Protein AF-0000000073381474 (afdb_homodimer)

Nearest PDB structures (foldseek):
  6x0o-assembly1_A  TM=1.051E-01  e=2.690E-01  Mycolicibacterium smegmatis MC2 155
  6b8d-assembly1_A  TM=2.839E-01  e=3.790E+00  Haemophilus influenzae Rd KW20
  4f10-assembly1_A  TM=1.584E-01  e=2.233E+00  Sphingomonas sp.
  7bvf-assembly1_A  TM=1.308E-01  e=2.343E+00  Mycobacterium tuberculosis H37Rv
  6b8d-assembly1_A  TM=2.838E-01  e=5.161E+00  Haemophilus influenzae Rd KW20

Organism: Aspergillus oryzae (strain ATCC 42149 / RIB 40) (NCBI:txid510516)

Structure (mmCIF, N/CA/C/O backbone):
data_AF-0000000073381474-model_v1
#
loop_
_entity.id
_entity.type
_entity.pdbx_description
1 polymer 'Fido domain-containing protein'
#
loop_
_atom_site.group_PDB
_atom_site.id
_atom_site.type_symbol
_atom_site.label_atom_id
_atom_site.label_alt_id
_atom_site.label_comp_id
_atom_site.label_asym_id
_atom_site.label_entity_id
_atom_site.label_seq_id
_atom_site.pdbx_PDB_ins_code
_atom_site.Cartn_x
_atom_site.Cartn_y
_atom_site.Cartn_z
_atom_site.occupancy
_atom_site.B_iso_or_equiv
_atom_site.auth_seq_id
_atom_site.auth_comp_id
_atom_site.auth_asym_id
_atom_site.auth_atom_id
_atom_site.pdbx_PDB_model_num
ATOM 1 N N . MET A 1 1 ? 4.82 -39.344 -17.234 1 72.38 1 MET A N 1
ATOM 2 C CA . MET A 1 1 ? 3.602 -39.531 -16.453 1 72.38 1 MET A CA 1
ATOM 3 C C . MET A 1 1 ? 2.426 -38.812 -17.078 1 72.38 1 MET A C 1
ATOM 5 O O . MET A 1 1 ? 2.605 -37.75 -17.688 1 72.38 1 MET A O 1
ATOM 9 N N . GLU A 1 2 ? 1.233 -39.344 -17.125 1 88.62 2 GLU A N 1
ATOM 10 C CA . GLU A 1 2 ? 0.044 -38.781 -17.734 1 88.62 2 GLU A CA 1
ATOM 11 C C . GLU A 1 2 ? -0.453 -37.562 -16.969 1 88.62 2 GLU A C 1
ATOM 13 O O . GLU A 1 2 ? -0.529 -37.594 -15.742 1 88.62 2 GLU A O 1
ATOM 18 N N . THR A 1 3 ? -0.559 -36.406 -17.656 1 87.69 3 THR A N 1
ATOM 19 C CA . THR A 1 3 ? -1.019 -35.156 -17.047 1 87.69 3 THR A CA 1
ATOM 20 C C . THR A 1 3 ? -2.535 -35.031 -17.156 1 87.69 3 THR A C 1
ATOM 22 O O . THR A 1 3 ? -3.141 -35.594 -18.094 1 87.69 3 THR A O 1
ATOM 25 N N . LYS A 1 4 ? -3.152 -34.469 -16.234 1 89.44 4 LYS A N 1
ATOM 26 C CA . LYS A 1 4 ? -4.582 -34.188 -16.234 1 89.44 4 LYS A CA 1
ATOM 27 C C . LYS A 1 4 ? -4.84 -32.688 -16.453 1 89.44 4 LYS A C 1
ATOM 29 O O . LYS A 1 4 ? -4.582 -31.875 -15.562 1 89.44 4 LYS A O 1
ATOM 34 N N . HIS A 1 5 ? -5.383 -32.375 -17.531 1 86.62 5 HIS A N 1
ATOM 35 C CA . HIS A 1 5 ? -5.695 -31 -17.844 1 86.62 5 HIS A CA 1
ATOM 36 C C . HIS A 1 5 ? -6.934 -30.531 -17.094 1 86.62 5 HIS A C 1
ATOM 38 O O . HIS A 1 5 ? -7.875 -31.297 -16.891 1 86.62 5 HIS A O 1
ATOM 44 N N . PRO A 1 6 ? -6.875 -29.281 -16.688 1 86.25 6 PRO A N 1
ATOM 45 C CA . PRO A 1 6 ? -8.094 -28.75 -16.078 1 86.25 6 PRO A CA 1
ATOM 46 C C . PRO A 1 6 ? -9.305 -28.828 -17 1 86.25 6 PRO A C 1
ATOM 48 O O . PRO A 1 6 ? -9.172 -28.672 -18.219 1 86.25 6 PRO A O 1
ATOM 51 N N . ARG A 1 7 ? -10.406 -29.047 -16.469 1 83.06 7 ARG A N 1
ATOM 52 C CA . ARG A 1 7 ? -11.633 -29.109 -17.25 1 83.06 7 ARG A CA 1
ATOM 53 C C . ARG A 1 7 ? -11.891 -27.797 -17.984 1 83.06 7 ARG A C 1
ATOM 55 O O . ARG A 1 7 ? -11.648 -26.719 -17.438 1 83.06 7 ARG A O 1
ATOM 62 N N . PRO A 1 8 ? -12.344 -27.969 -19.141 1 83.69 8 PRO A N 1
ATOM 63 C CA . PRO A 1 8 ? -12.68 -26.75 -19.891 1 83.69 8 PRO A CA 1
ATOM 64 C C . PRO A 1 8 ? -13.781 -25.938 -19.219 1 83.69 8 PRO A C 1
ATOM 66 O O . PRO A 1 8 ? -14.68 -26.5 -18.594 1 83.69 8 PRO A O 1
ATOM 69 N N . ARG A 1 9 ? -13.719 -24.609 -19.328 1 90.81 9 ARG A N 1
ATOM 70 C CA . ARG A 1 9 ? -14.727 -23.688 -18.812 1 90.81 9 ARG A CA 1
ATOM 71 C C . ARG A 1 9 ? -15.547 -23.078 -19.938 1 90.81 9 ARG A C 1
ATOM 73 O O . ARG A 1 9 ? -15.062 -22.938 -21.06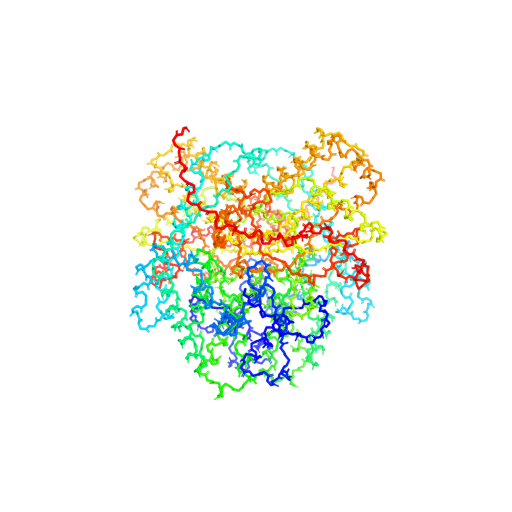2 1 90.81 9 ARG A O 1
ATOM 80 N N . PRO A 1 10 ? -16.797 -22.734 -19.609 1 87.81 10 PRO A N 1
ATOM 81 C CA . PRO A 1 10 ? -17.531 -21.953 -20.594 1 87.81 10 PRO A CA 1
ATOM 82 C C . PRO A 1 10 ? -16.875 -20.594 -20.891 1 87.81 10 PRO A C 1
ATOM 84 O O . PRO A 1 10 ? -16.297 -19.984 -19.984 1 87.81 10 PRO A O 1
ATOM 87 N N . PRO A 1 11 ? -16.984 -20.234 -22.156 1 88.62 11 PRO A N 1
ATOM 88 C CA . PRO A 1 11 ? -16.422 -18.938 -22.484 1 88.62 11 PRO A CA 1
ATOM 89 C C . PRO A 1 11 ? -17.078 -17.797 -21.719 1 88.62 11 PRO A C 1
ATOM 91 O O . PRO A 1 11 ? -18.297 -17.766 -21.562 1 88.62 11 PRO A O 1
ATOM 94 N N . MET A 1 12 ? -16.297 -16.938 -21.188 1 92.44 12 MET A N 1
ATOM 95 C CA . MET A 1 12 ? -16.75 -15.742 -20.484 1 92.44 12 MET A CA 1
ATOM 96 C C . MET A 1 12 ? -16.219 -14.477 -21.156 1 92.44 12 MET A C 1
ATOM 98 O O . MET A 1 12 ? -15.102 -14.469 -21.672 1 92.44 12 MET A O 1
ATOM 102 N N . GLU A 1 13 ? -17.016 -13.492 -21.109 1 93.44 13 GLU A N 1
ATOM 103 C CA . GLU A 1 13 ? -16.562 -12.203 -21.609 1 93.44 13 GLU A CA 1
ATOM 104 C C . GLU A 1 13 ? -15.609 -11.523 -20.625 1 93.44 13 GLU A C 1
ATOM 106 O O . GLU A 1 13 ? -15.805 -11.625 -19.406 1 93.44 13 GLU A O 1
ATOM 111 N N . ASP A 1 14 ? -14.688 -10.852 -21.219 1 95 14 ASP A N 1
ATOM 112 C CA . ASP A 1 14 ? -13.766 -10.094 -20.375 1 95 14 ASP A CA 1
ATOM 113 C C . ASP A 1 14 ? -14.508 -9.016 -19.594 1 95 14 ASP A C 1
ATOM 115 O O . ASP A 1 14 ? -15.531 -8.5 -20.047 1 95 14 ASP A O 1
ATOM 119 N N . ILE A 1 15 ? -14.047 -8.734 -18.422 1 94.38 15 ILE A N 1
ATOM 120 C CA . ILE A 1 15 ? -14.57 -7.621 -17.641 1 94.38 15 ILE A CA 1
ATOM 121 C C . ILE A 1 15 ? -13.664 -6.406 -17.797 1 94.38 15 ILE A C 1
ATOM 123 O O . ILE A 1 15 ? -12.516 -6.418 -17.344 1 94.38 15 ILE A O 1
ATOM 127 N N . VAL A 1 16 ? -14.133 -5.398 -18.422 1 89.25 16 VAL A N 1
ATOM 128 C CA . VAL A 1 16 ? -13.375 -4.168 -18.641 1 89.25 16 VAL A CA 1
ATOM 129 C C . VAL A 1 16 ? -13.562 -3.242 -17.438 1 89.25 16 VAL A C 1
ATOM 131 O O . VAL A 1 16 ? -14.68 -3.061 -16.953 1 89.25 16 VAL A O 1
ATOM 134 N N . SER A 1 17 ? -12.508 -2.711 -16.938 1 82.12 17 SER A N 1
ATOM 135 C CA . SER A 1 17 ? -12.508 -1.829 -15.773 1 82.12 17 SER A CA 1
ATOM 136 C C . SER A 1 17 ? -13.234 -2.473 -14.594 1 82.12 17 SER A C 1
ATOM 138 O O . SER A 1 17 ? -14.156 -1.883 -14.031 1 82.12 17 SER A O 1
ATOM 140 N N . PRO A 1 18 ? -12.727 -3.662 -14.266 1 91.31 18 PRO A N 1
ATOM 141 C CA . PRO A 1 18 ? -13.375 -4.41 -13.188 1 91.31 18 PRO A CA 1
ATOM 142 C C . PRO A 1 18 ? -13.305 -3.691 -11.844 1 91.31 18 PRO A C 1
ATOM 144 O O . PRO A 1 18 ? -12.344 -2.961 -11.586 1 91.31 18 PRO A O 1
ATOM 147 N N . THR A 1 19 ? -14.273 -3.928 -11.016 1 86.25 19 THR A N 1
ATOM 148 C CA . THR A 1 19 ? -14.266 -3.482 -9.625 1 86.25 19 THR A CA 1
ATOM 149 C C . THR A 1 19 ? -13.805 -4.605 -8.703 1 86.25 19 THR A C 1
ATOM 151 O O . THR A 1 19 ? -13.727 -5.766 -9.117 1 86.25 19 THR A O 1
ATOM 154 N N . LEU A 1 20 ? -13.516 -4.258 -7.523 1 90.12 20 LEU A N 1
ATOM 155 C CA . LEU A 1 20 ? -13.156 -5.27 -6.535 1 90.12 20 LEU A CA 1
ATOM 156 C C . LEU A 1 20 ? -14.328 -6.219 -6.281 1 90.12 20 LEU A C 1
ATOM 158 O O . LEU A 1 20 ? -14.117 -7.406 -6.02 1 90.12 20 LEU A O 1
ATOM 162 N N . GLU A 1 21 ? -15.57 -5.754 -6.414 1 89.56 21 GLU A N 1
ATOM 163 C CA . GLU A 1 21 ? -16.75 -6.59 -6.262 1 89.56 21 GLU A CA 1
ATOM 164 C C . GLU A 1 21 ? -16.797 -7.684 -7.32 1 89.56 21 GLU A C 1
ATOM 166 O O . GLU A 1 21 ? -17.25 -8.805 -7.047 1 89.56 21 GLU A O 1
ATOM 171 N N . ASP A 1 22 ? -16.359 -7.305 -8.5 1 93.5 22 ASP A N 1
ATOM 172 C CA . ASP A 1 22 ? -16.297 -8.312 -9.555 1 93.5 22 ASP A CA 1
ATOM 173 C C . ASP A 1 22 ? -15.375 -9.461 -9.156 1 93.5 22 ASP A C 1
ATOM 175 O O . ASP A 1 22 ? -15.703 -10.625 -9.375 1 93.5 22 ASP A O 1
ATOM 179 N N . LEU A 1 23 ? -14.25 -9.133 -8.609 1 96.5 23 LEU A N 1
ATOM 180 C CA . LEU A 1 23 ? -13.297 -10.156 -8.188 1 96.5 23 LEU A CA 1
ATOM 181 C C . LEU A 1 23 ? -13.852 -10.977 -7.031 1 96.5 23 LEU A C 1
ATOM 183 O O . LEU A 1 23 ? -13.625 -12.188 -6.957 1 96.5 23 LEU A O 1
ATOM 187 N N . ILE A 1 24 ? -14.539 -10.297 -6.156 1 95.5 24 ILE A N 1
ATOM 188 C CA . ILE A 1 24 ? -15.156 -10.977 -5.02 1 95.5 24 ILE A CA 1
ATOM 189 C C . ILE A 1 24 ? -16.203 -11.969 -5.516 1 95.5 24 ILE A C 1
ATOM 191 O O . ILE A 1 24 ? -16.281 -13.102 -5.035 1 95.5 24 ILE A O 1
ATOM 195 N N . HIS A 1 25 ? -16.969 -11.547 -6.469 1 95.25 25 HIS A N 1
ATOM 196 C CA . HIS A 1 25 ? -17.969 -12.43 -7.055 1 95.25 25 HIS A CA 1
ATOM 197 C C . HIS A 1 25 ? -17.328 -13.672 -7.664 1 95.25 25 HIS A C 1
ATOM 199 O O . HIS A 1 25 ? -17.828 -14.781 -7.512 1 95.25 25 HIS A O 1
ATOM 205 N N . LEU A 1 26 ? -16.266 -13.492 -8.336 1 96.81 26 LEU A N 1
ATOM 206 C CA . LEU A 1 26 ? -15.547 -14.609 -8.945 1 96.81 26 LEU A CA 1
ATOM 207 C C . LEU A 1 26 ? -14.945 -15.516 -7.875 1 96.81 26 LEU A C 1
ATOM 209 O O . LEU A 1 26 ? -14.977 -16.75 -8.016 1 96.81 26 LEU A O 1
ATOM 213 N N . ALA A 1 27 ? -14.406 -14.945 -6.828 1 97.75 27 ALA A N 1
ATOM 214 C CA . ALA A 1 27 ? -13.883 -15.719 -5.707 1 97.75 27 ALA A CA 1
ATOM 215 C C . ALA A 1 27 ? -14.977 -16.562 -5.062 1 97.75 27 ALA A C 1
ATOM 217 O O . ALA A 1 27 ? -14.766 -17.734 -4.754 1 97.75 27 ALA A O 1
ATOM 218 N N . LEU A 1 28 ? -16.156 -15.969 -4.887 1 96.5 28 LEU A N 1
ATOM 219 C CA . LEU A 1 28 ? -17.297 -16.656 -4.281 1 96.5 28 LEU A CA 1
ATOM 220 C C . LEU A 1 28 ? -17.734 -17.844 -5.148 1 96.5 28 LEU A C 1
ATOM 222 O O . LEU A 1 28 ? -18.094 -18.891 -4.625 1 96.5 28 LEU A O 1
ATOM 226 N N . ARG A 1 29 ? -17.672 -17.625 -6.391 1 95.5 29 ARG A N 1
ATOM 227 C CA . ARG A 1 29 ? -18.031 -18.719 -7.293 1 95.5 29 ARG A CA 1
ATOM 228 C C . ARG A 1 29 ? -17.078 -19.891 -7.129 1 95.5 29 ARG A C 1
ATOM 230 O O . ARG A 1 29 ? -17.516 -21.047 -7.109 1 95.5 29 ARG A O 1
ATOM 237 N N . ARG A 1 30 ? -15.828 -19.641 -7.047 1 96.38 30 ARG A N 1
ATOM 238 C CA . ARG A 1 30 ? -14.852 -20.703 -6.848 1 96.38 30 ARG A CA 1
ATOM 239 C C . ARG A 1 30 ? -15.078 -21.406 -5.516 1 96.38 30 ARG A C 1
ATOM 241 O O . ARG A 1 30 ? -14.953 -22.641 -5.426 1 96.38 30 ARG A O 1
ATOM 248 N N . MET A 1 31 ? -15.398 -20.703 -4.523 1 96.06 31 MET A N 1
ATOM 249 C CA . MET A 1 31 ? -15.648 -21.281 -3.205 1 96.06 31 MET A CA 1
ATOM 250 C C . MET A 1 31 ? -16.922 -22.109 -3.207 1 96.06 31 MET A C 1
ATOM 252 O O . MET A 1 31 ? -16.922 -23.25 -2.742 1 96.06 31 MET A O 1
ATOM 256 N N . ARG A 1 32 ? -17.953 -21.594 -3.781 1 93.88 32 ARG A N 1
ATOM 257 C CA . ARG A 1 32 ? -19.25 -22.281 -3.814 1 93.88 32 ARG A CA 1
ATOM 258 C C . ARG A 1 32 ? -19.156 -23.562 -4.625 1 93.88 32 ARG A C 1
ATOM 260 O O . ARG A 1 32 ? -19.766 -24.578 -4.277 1 93.88 32 ARG A O 1
ATOM 267 N N . TYR A 1 33 ? -18.406 -23.5 -5.641 1 93.38 33 TYR A N 1
ATOM 268 C CA . TYR A 1 33 ? -18.281 -24.672 -6.508 1 93.38 33 TYR A CA 1
ATOM 269 C C . TYR A 1 33 ? -17.703 -25.859 -5.746 1 93.38 33 TYR A C 1
ATOM 271 O O . TYR A 1 33 ? -18 -27.016 -6.07 1 93.38 33 TYR A O 1
ATOM 279 N N . LEU A 1 34 ? -16.906 -25.609 -4.754 1 92.5 34 LEU A N 1
ATOM 280 C CA . LEU A 1 34 ? -16.25 -26.672 -3.994 1 92.5 34 LEU A CA 1
ATOM 281 C C . LEU A 1 34 ? -17.25 -27.438 -3.143 1 92.5 34 LEU A C 1
ATOM 283 O O . LEU A 1 34 ? -17.062 -28.625 -2.863 1 92.5 34 LEU A O 1
ATOM 287 N N . VAL A 1 35 ? -18.359 -26.797 -2.748 1 91 35 VAL A N 1
ATOM 288 C CA . VAL A 1 35 ? -19.219 -27.422 -1.747 1 91 35 VAL A CA 1
ATOM 289 C C . VAL A 1 35 ? -20.641 -27.531 -2.287 1 91 35 VAL A C 1
ATOM 291 O O . VAL A 1 35 ? -21.422 -28.359 -1.821 1 91 35 VAL A O 1
ATOM 294 N N . ALA A 1 36 ? -20.922 -26.688 -3.225 1 90.06 36 ALA A N 1
ATOM 295 C CA . ALA A 1 36 ? -22.266 -26.672 -3.811 1 90.06 36 ALA A CA 1
ATOM 296 C C . ALA A 1 36 ? -22.203 -26.375 -5.305 1 90.06 36 ALA A C 1
ATOM 298 O O . ALA A 1 36 ? -22.75 -25.359 -5.766 1 90.06 36 ALA A O 1
ATOM 299 N N . PRO A 1 37 ? -21.672 -27.266 -6.066 1 88.25 37 PRO A N 1
ATOM 300 C CA . PRO A 1 37 ? -21.516 -27.016 -7.5 1 88.25 37 PRO A CA 1
ATOM 301 C C . PRO A 1 37 ? -22.844 -26.828 -8.219 1 88.25 37 PRO A C 1
ATOM 303 O O . PRO A 1 37 ? -22.906 -26.188 -9.266 1 88.25 37 PRO A O 1
ATOM 306 N N . ASP A 1 38 ? -23.859 -27.25 -7.652 1 87 38 ASP A N 1
ATOM 307 C CA . ASP A 1 38 ? -25.188 -27.156 -8.258 1 87 38 ASP A CA 1
ATOM 308 C C . ASP A 1 38 ? -25.688 -25.719 -8.281 1 87 38 ASP A C 1
ATOM 310 O O . ASP A 1 38 ? -26.5 -25.344 -9.148 1 87 38 ASP A O 1
ATOM 314 N N . LEU A 1 39 ? -25.25 -24.938 -7.332 1 84.38 39 LEU A N 1
ATOM 315 C CA . LEU A 1 39 ? -25.688 -23.562 -7.246 1 84.38 39 LEU A CA 1
ATOM 316 C C . LEU A 1 39 ? -25.297 -22.781 -8.5 1 84.38 39 LEU A C 1
ATOM 318 O O . LEU A 1 39 ? -25.953 -21.797 -8.852 1 84.38 39 LEU A O 1
ATOM 322 N N . ASP A 1 40 ? -24.297 -23.125 -9.156 1 82.12 40 ASP A N 1
ATOM 323 C CA . ASP A 1 40 ? -23.844 -22.453 -10.375 1 82.12 40 ASP A CA 1
ATOM 324 C C . ASP A 1 40 ? -23.969 -23.375 -11.586 1 82.12 40 ASP A C 1
ATOM 326 O O . ASP A 1 40 ? -23.094 -23.406 -12.453 1 82.12 40 ASP A O 1
ATOM 330 N N . ASN A 1 41 ? -24.953 -24.266 -11.594 1 82.25 41 ASN A N 1
ATOM 331 C CA . ASN A 1 41 ? -25.281 -25.188 -12.664 1 82.25 41 ASN A CA 1
ATOM 332 C C . ASN A 1 41 ? -24.125 -26.125 -12.984 1 82.25 41 ASN A C 1
ATOM 334 O O . ASN A 1 41 ? -23.891 -26.469 -14.148 1 82.25 41 ASN A O 1
ATOM 338 N N . ASN A 1 42 ? -23.281 -26.328 -12.117 1 83.12 42 ASN A N 1
ATOM 339 C CA . ASN A 1 42 ? -22.172 -27.266 -12.188 1 83.12 42 ASN A CA 1
ATOM 340 C C . ASN A 1 42 ? -21.125 -26.812 -13.195 1 83.12 42 ASN A C 1
ATOM 342 O O . ASN A 1 42 ? -20.391 -27.641 -13.75 1 83.12 42 ASN A O 1
ATOM 346 N N . HIS A 1 43 ? -21.141 -25.594 -13.461 1 89.25 43 HIS A N 1
ATOM 347 C CA . HIS A 1 43 ? -20.094 -25.047 -14.297 1 89.25 43 HIS A CA 1
ATOM 348 C C . HIS A 1 43 ? -18.891 -24.609 -13.461 1 89.25 43 HIS A C 1
ATOM 350 O O . HIS A 1 43 ? -19 -23.734 -12.602 1 89.25 43 HIS A O 1
ATOM 356 N N . PRO A 1 44 ? -17.781 -25.281 -13.758 1 92.56 44 PRO A N 1
ATOM 357 C CA . PRO A 1 44 ? -16.609 -24.891 -12.969 1 92.56 44 PRO A CA 1
ATOM 358 C C . PRO A 1 44 ? -16.141 -23.453 -13.266 1 92.56 44 PRO A C 1
ATOM 360 O O . PRO A 1 44 ? -16.156 -23.031 -14.422 1 92.56 44 PRO A O 1
ATOM 363 N N . PRO A 1 45 ? -15.82 -22.75 -12.242 1 94.81 45 PRO A N 1
ATOM 364 C CA . PRO A 1 45 ? -15.375 -21.375 -12.43 1 94.81 45 PRO A CA 1
ATOM 365 C C . PRO A 1 45 ? -13.945 -21.281 -12.969 1 94.81 45 PRO A C 1
ATOM 367 O O . PRO A 1 45 ? -13.172 -22.234 -12.828 1 94.81 45 PRO A O 1
ATOM 370 N N . PRO A 1 46 ? -13.625 -20.172 -13.656 1 95.62 46 PRO A N 1
ATOM 371 C CA . PRO A 1 46 ? -12.227 -19.953 -14.016 1 95.62 46 PRO A CA 1
ATOM 372 C C . PRO A 1 46 ? -11.32 -19.766 -12.805 1 95.62 46 PRO A C 1
ATOM 374 O O . PRO A 1 46 ? -11.789 -19.391 -11.727 1 95.62 46 PRO A O 1
ATOM 377 N N . LEU A 1 47 ? -10.039 -20.078 -13.039 1 96 47 LEU A N 1
ATOM 378 C CA . LEU A 1 47 ? -9.078 -20.078 -11.938 1 96 47 LEU A CA 1
ATOM 379 C C . LEU A 1 47 ? -7.992 -19.031 -12.164 1 96 47 LEU A C 1
ATOM 381 O O . LEU A 1 47 ? -7.641 -18.734 -13.305 1 96 47 LEU A O 1
ATOM 385 N N . LEU A 1 48 ? -7.527 -18.516 -11.023 1 96.06 48 LEU A N 1
ATOM 386 C CA . LEU A 1 48 ? -6.375 -17.625 -11.102 1 96.06 48 LEU A CA 1
ATOM 387 C C . LEU A 1 48 ? -5.125 -18.391 -11.516 1 96.06 48 LEU A C 1
ATOM 389 O O . LEU A 1 48 ? -4.902 -19.516 -11.062 1 96.06 48 LEU A O 1
ATOM 393 N N . PHE A 1 49 ? -4.34 -17.828 -12.383 1 93.88 49 PHE A N 1
ATOM 394 C CA . PHE A 1 49 ? -3.037 -18.406 -12.695 1 93.88 49 PHE A CA 1
ATOM 395 C C . PHE A 1 49 ? -2.055 -18.172 -11.555 1 93.88 49 PHE A C 1
ATOM 397 O O . PHE A 1 49 ? -1.99 -17.062 -11 1 93.88 49 PHE A O 1
ATOM 404 N N . PRO A 1 50 ? -1.236 -19.188 -11.125 1 94.38 50 PRO A N 1
ATOM 405 C CA . PRO A 1 50 ? -1.074 -20.531 -11.672 1 94.38 50 PRO A CA 1
ATOM 406 C C . PRO A 1 50 ? -1.746 -21.609 -10.812 1 94.38 50 PRO A C 1
ATOM 408 O O . PRO A 1 50 ? -1.174 -22.672 -10.594 1 94.38 50 PRO A O 1
ATOM 411 N N . LEU A 1 51 ? -2.934 -21.359 -10.375 1 93.31 51 LEU A N 1
ATOM 412 C CA . LEU A 1 51 ? -3.541 -22.156 -9.312 1 93.31 51 LEU A CA 1
ATOM 413 C C . LEU A 1 51 ? -4.016 -23.5 -9.859 1 93.31 51 LEU A C 1
ATOM 415 O O . LEU A 1 51 ? -4.488 -24.359 -9.102 1 93.31 51 LEU A O 1
ATOM 419 N N . ALA A 1 52 ? -3.896 -23.812 -11.094 1 90.69 52 ALA A N 1
ATOM 420 C CA . ALA A 1 52 ? -4.23 -25.125 -11.641 1 90.69 52 ALA A CA 1
ATOM 421 C C . ALA A 1 52 ? -3.006 -25.781 -12.281 1 90.69 52 ALA A C 1
ATOM 423 O O . ALA A 1 52 ? -3.109 -26.859 -12.875 1 90.69 52 ALA A O 1
ATOM 424 N N . GLU A 1 53 ? -1.897 -25.125 -12.125 1 89.62 53 GLU A N 1
ATOM 425 C CA . GLU A 1 53 ? -0.689 -25.578 -12.805 1 89.62 53 GLU A CA 1
ATOM 426 C C . GLU A 1 53 ? 0.377 -26.016 -11.797 1 89.62 53 GLU A C 1
ATOM 428 O O . GLU A 1 53 ? 0.468 -25.453 -10.703 1 89.62 53 GLU A O 1
ATOM 433 N N . SER A 1 54 ? 1.147 -26.906 -12.211 1 87.12 54 SER A N 1
ATOM 434 C CA . SER A 1 54 ? 2.346 -27.297 -11.477 1 87.12 54 SER A CA 1
ATOM 435 C C . SER A 1 54 ? 3.576 -26.562 -11.992 1 87.12 54 SER A C 1
ATOM 437 O O . SER A 1 54 ? 3.508 -25.359 -12.305 1 87.12 54 SER A O 1
ATOM 439 N N . MET A 1 55 ? 4.699 -27.234 -12.062 1 84.06 55 MET A N 1
ATOM 440 C CA . MET A 1 55 ? 5.961 -26.625 -12.492 1 84.06 55 MET A CA 1
ATOM 441 C C . MET A 1 55 ? 5.879 -26.188 -13.945 1 84.06 55 MET A C 1
ATOM 443 O O . MET A 1 55 ? 5.355 -26.922 -14.797 1 84.06 55 MET A O 1
ATOM 447 N N . ARG A 1 56 ? 6.344 -25 -14.227 1 78.94 56 ARG A N 1
ATOM 448 C CA . ARG A 1 56 ? 6.48 -24.422 -15.562 1 78.94 56 ARG A CA 1
ATOM 449 C C . ARG A 1 56 ? 5.125 -24.297 -16.25 1 78.94 56 ARG A C 1
ATOM 451 O O . ARG A 1 56 ? 5.02 -24.453 -17.469 1 78.94 56 ARG A O 1
ATOM 458 N N . GLY A 1 57 ? 4.105 -24.234 -15.391 1 79.25 57 GLY A N 1
ATOM 459 C CA . GLY A 1 57 ? 2.781 -24.078 -15.961 1 79.25 57 GLY A CA 1
ATOM 460 C C . GLY A 1 57 ? 2.18 -25.375 -16.469 1 79.25 57 GLY A C 1
ATOM 461 O O . GLY A 1 57 ? 1.15 -25.359 -17.141 1 79.25 57 GLY A O 1
ATOM 462 N N . ASN A 1 58 ? 2.816 -26.422 -16.141 1 87 58 ASN A N 1
ATOM 463 C CA . ASN A 1 58 ? 2.293 -27.719 -16.562 1 87 58 ASN A CA 1
ATOM 464 C C . ASN A 1 58 ? 1.143 -28.172 -15.672 1 87 58 ASN A C 1
ATOM 466 O O . ASN A 1 58 ? 1.112 -27.859 -14.484 1 87 58 ASN A O 1
ATOM 470 N N . PRO A 1 59 ? 0.272 -28.953 -16.344 1 90.38 59 PRO A N 1
ATOM 471 C CA . PRO A 1 59 ? -0.776 -29.516 -15.5 1 90.38 59 PRO A CA 1
ATOM 472 C C . PRO A 1 59 ? -0.238 -30.562 -14.516 1 90.38 59 PRO A C 1
ATOM 474 O O . PRO A 1 59 ? 0.818 -31.156 -14.75 1 90.38 59 PRO A O 1
ATOM 477 N N . PHE A 1 60 ? -0.99 -30.797 -13.523 1 94.06 60 PHE A N 1
ATOM 478 C CA . PHE A 1 60 ? -0.664 -31.859 -12.586 1 94.06 60 PHE A CA 1
ATOM 479 C C . PHE A 1 60 ? -0.884 -33.219 -13.219 1 94.06 60 PHE A C 1
ATOM 481 O O . PHE A 1 60 ? -1.67 -33.344 -14.164 1 94.06 60 PHE A O 1
ATOM 488 N N . THR A 1 61 ? -0.185 -34.219 -12.703 1 94.19 61 THR A N 1
ATOM 489 C CA . THR A 1 61 ? -0.337 -35.594 -13.219 1 94.19 61 THR A CA 1
ATOM 490 C C . THR A 1 61 ? -1.596 -36.25 -12.664 1 94.19 61 THR A C 1
ATOM 492 O O . THR A 1 61 ? -2.146 -35.781 -11.656 1 94.19 61 THR A O 1
ATOM 495 N N . VAL A 1 62 ? -2.01 -37.281 -13.336 1 95.38 62 VAL A N 1
ATOM 496 C CA . VAL A 1 62 ? -3.141 -38.062 -12.852 1 95.38 62 VAL A CA 1
ATOM 497 C C . VAL A 1 62 ? -2.816 -38.625 -11.477 1 95.38 62 VAL A C 1
ATOM 499 O O . VAL A 1 62 ? -3.674 -38.656 -10.586 1 95.38 62 VAL A O 1
ATOM 502 N N . ASP A 1 63 ? -1.635 -39.031 -11.312 1 94.44 63 ASP A N 1
ATOM 503 C CA . ASP A 1 63 ? -1.192 -39.562 -10.031 1 94.44 63 ASP A CA 1
ATOM 504 C C . ASP A 1 63 ? -1.294 -38.5 -8.93 1 94.44 63 ASP A C 1
ATOM 506 O O . ASP A 1 63 ? -1.663 -38.812 -7.797 1 94.44 63 ASP A O 1
ATOM 510 N N . ASP A 1 64 ? -0.892 -37.312 -9.242 1 95.25 64 ASP A N 1
ATOM 511 C CA . ASP A 1 64 ? -1.011 -36.219 -8.281 1 95.25 64 ASP A CA 1
ATOM 512 C C . ASP A 1 64 ? -2.461 -36.031 -7.848 1 95.25 64 ASP A C 1
ATOM 514 O O . ASP A 1 64 ? -2.744 -35.875 -6.656 1 95.25 64 ASP A O 1
ATOM 518 N N . TRP A 1 65 ? -3.352 -36.031 -8.789 1 95.44 65 TRP A N 1
ATOM 519 C CA . TRP A 1 65 ? -4.773 -35.844 -8.516 1 95.44 65 TRP A CA 1
ATOM 520 C C . TRP A 1 65 ? -5.312 -36.969 -7.637 1 95.44 65 TRP A C 1
ATOM 522 O O . TRP A 1 65 ? -6.105 -36.719 -6.723 1 95.44 65 TRP A O 1
ATOM 532 N N . ASP A 1 66 ? -4.93 -38.125 -7.961 1 95.56 66 ASP A N 1
ATOM 533 C CA . ASP A 1 66 ? -5.391 -39.281 -7.211 1 95.56 66 ASP A CA 1
ATOM 534 C C . ASP A 1 66 ? -4.883 -39.25 -5.77 1 95.56 66 ASP A C 1
ATOM 536 O O . ASP A 1 66 ? -5.586 -39.656 -4.844 1 95.56 66 ASP A O 1
ATOM 540 N N . THR A 1 67 ? -3.695 -38.781 -5.633 1 95.94 67 THR A N 1
ATOM 541 C CA . THR A 1 67 ? -3.037 -38.812 -4.332 1 95.94 67 THR A CA 1
ATOM 542 C C . THR A 1 67 ? -3.514 -37.656 -3.457 1 95.94 67 THR A C 1
ATOM 544 O O . THR A 1 67 ? -3.723 -37.812 -2.254 1 95.94 67 THR A O 1
ATOM 547 N N . TYR A 1 68 ? -3.67 -36.469 -4.035 1 95.31 68 TYR A N 1
ATOM 548 C CA . TYR A 1 68 ? -3.859 -35.281 -3.223 1 95.31 68 TYR A CA 1
ATOM 549 C C . TYR A 1 68 ? -5.258 -34.688 -3.42 1 95.31 68 TYR A C 1
ATOM 551 O O . TYR A 1 68 ? -5.625 -33.719 -2.771 1 95.31 68 TYR A O 1
ATOM 559 N N . GLY A 1 69 ? -6.035 -35.312 -4.301 1 93.75 69 GLY A N 1
ATOM 560 C CA . GLY A 1 69 ? -7.402 -34.875 -4.52 1 93.75 69 GLY A CA 1
ATOM 561 C C . GLY A 1 69 ? -7.496 -33.719 -5.508 1 93.75 69 GLY A C 1
ATOM 562 O O . GLY A 1 69 ? -6.766 -33.688 -6.5 1 93.75 69 GLY A O 1
ATOM 563 N N . ASN A 1 70 ? -8.477 -32.844 -5.285 1 94.44 70 ASN A N 1
ATOM 564 C CA . ASN A 1 70 ? -8.734 -31.719 -6.195 1 94.44 70 ASN A CA 1
ATOM 565 C C . ASN A 1 70 ? -7.594 -30.703 -6.164 1 94.44 70 ASN A C 1
ATOM 567 O O . ASN A 1 70 ? -7.566 -29.812 -5.301 1 94.44 70 ASN A O 1
ATOM 571 N N . LEU A 1 71 ? -6.809 -30.703 -7.176 1 95.88 71 LEU A N 1
ATOM 572 C CA . LEU A 1 71 ? -5.613 -29.859 -7.219 1 95.88 71 LEU A CA 1
ATOM 573 C C . LEU A 1 71 ? -5.938 -28.484 -7.785 1 95.88 71 LEU A C 1
ATOM 575 O O . LEU A 1 71 ? -5.055 -27.641 -7.91 1 95.88 71 LEU A O 1
ATOM 579 N N . GLU A 1 72 ? -7.191 -28.203 -8.023 1 94.81 72 GLU A N 1
ATOM 580 C CA . GLU A 1 72 ? -7.652 -26.859 -8.344 1 94.81 72 GLU A CA 1
ATOM 581 C C . GLU A 1 72 ? -8.07 -26.094 -7.09 1 94.81 72 GLU A C 1
ATOM 583 O O . GLU A 1 72 ? -8.32 -24.891 -7.137 1 94.81 72 GLU A O 1
ATOM 588 N N . SER A 1 73 ? -8.109 -26.812 -6.031 1 96.12 73 SER A N 1
ATOM 589 C CA . SER A 1 73 ? -8.461 -26.219 -4.746 1 96.12 73 SER A CA 1
ATOM 590 C C . SER A 1 73 ? -7.219 -25.938 -3.904 1 96.12 73 SER A C 1
ATOM 592 O O . SER A 1 73 ? -6.199 -26.625 -4.062 1 96.12 73 SER A O 1
ATOM 594 N N . GLU A 1 74 ? -7.355 -25.016 -3.039 1 98.12 74 GLU A N 1
ATOM 595 C CA . GLU A 1 74 ? -6.242 -24.688 -2.16 1 98.12 74 GLU A CA 1
ATOM 596 C C . GLU A 1 74 ? -5.91 -25.828 -1.22 1 98.12 74 GLU A C 1
ATOM 598 O O . GLU A 1 74 ? -4.746 -26.062 -0.885 1 98.12 74 GLU A O 1
ATOM 603 N N . TYR A 1 75 ? -6.914 -26.562 -0.793 1 97.62 75 TYR A N 1
ATOM 604 C CA . TYR A 1 75 ? -6.688 -27.719 0.065 1 97.62 75 TYR A CA 1
ATOM 605 C C . TYR A 1 75 ? -5.75 -28.719 -0.602 1 97.62 75 TYR A C 1
ATOM 607 O O . TYR A 1 75 ? -4.758 -29.141 -0.005 1 97.62 75 TYR A O 1
ATOM 615 N N . GLY A 1 76 ? -6.09 -29.078 -1.762 1 96.5 76 GLY A N 1
ATOM 616 C CA . GLY A 1 76 ? -5.273 -30.031 -2.498 1 96.5 76 GLY A CA 1
ATOM 617 C C . GLY A 1 76 ? -3.895 -29.5 -2.834 1 96.5 76 GLY A C 1
ATOM 618 O O . GLY A 1 76 ? -2.895 -30.203 -2.648 1 96.5 76 GLY A O 1
ATOM 619 N N . ARG A 1 77 ? -3.799 -28.312 -3.246 1 96.5 77 ARG A N 1
ATOM 620 C CA . ARG A 1 77 ? -2.547 -27.719 -3.705 1 96.5 77 ARG A CA 1
ATOM 621 C C . ARG A 1 77 ? -1.558 -27.562 -2.555 1 96.5 77 ARG A C 1
ATOM 623 O O . ARG A 1 77 ? -0.368 -27.844 -2.711 1 96.5 77 ARG A O 1
ATOM 630 N N . LEU A 1 78 ? -2.074 -27.047 -1.459 1 97.5 78 LEU A N 1
ATOM 631 C CA . LEU A 1 78 ? -1.172 -26.844 -0.33 1 97.5 78 LEU A CA 1
ATOM 632 C C . LEU A 1 78 ? -0.712 -28.188 0.24 1 97.5 78 LEU A C 1
ATOM 634 O O . LEU A 1 78 ? 0.44 -28.328 0.655 1 97.5 78 LEU A O 1
ATOM 638 N N . THR A 1 79 ? -1.608 -29.188 0.213 1 97.56 79 THR A N 1
ATOM 639 C CA . THR A 1 79 ? -1.219 -30.531 0.632 1 97.56 79 THR A CA 1
ATOM 640 C C . THR A 1 79 ? -0.143 -31.094 -0.292 1 97.56 79 THR A C 1
ATOM 642 O O . THR A 1 79 ? 0.813 -31.719 0.17 1 97.56 79 THR A O 1
ATOM 645 N N . TYR A 1 80 ? -0.348 -30.859 -1.515 1 96.5 80 TYR A N 1
ATOM 646 C CA . TYR A 1 80 ? 0.642 -31.281 -2.506 1 96.5 80 TYR A CA 1
ATOM 647 C C . TYR A 1 80 ? 1.984 -30.594 -2.246 1 96.5 80 TYR A C 1
ATOM 649 O O . TYR A 1 80 ? 3.02 -31.266 -2.182 1 96.5 80 TYR A O 1
ATOM 657 N N . LEU A 1 81 ? 2.006 -29.312 -2.092 1 95.44 81 LEU A N 1
ATOM 658 C CA . LEU A 1 81 ? 3.225 -28.531 -1.869 1 95.44 81 LEU A CA 1
ATOM 659 C C . LEU A 1 81 ? 3.986 -29.062 -0.658 1 95.44 81 LEU A C 1
ATOM 661 O O . LEU A 1 81 ? 5.195 -29.297 -0.734 1 95.44 81 LEU A O 1
ATOM 665 N N . ILE A 1 82 ? 3.279 -29.266 0.417 1 96.62 82 ILE A N 1
ATOM 666 C CA . ILE A 1 82 ? 3.887 -29.688 1.67 1 96.62 82 ILE A CA 1
ATOM 667 C C . ILE A 1 82 ? 4.48 -31.094 1.5 1 96.62 82 ILE A C 1
ATOM 669 O O . ILE A 1 82 ? 5.57 -31.375 2 1 96.62 82 ILE A O 1
ATOM 673 N N . SER A 1 83 ? 3.816 -31.922 0.771 1 95.44 83 SER A N 1
ATOM 674 C CA . SER A 1 83 ? 4.184 -33.344 0.659 1 95.44 83 SER A CA 1
ATOM 675 C C . SER A 1 83 ? 5.324 -33.531 -0.335 1 95.44 83 SER A C 1
ATOM 677 O O . SER A 1 83 ? 6.211 -34.344 -0.113 1 95.44 83 SER A O 1
ATOM 679 N N . VAL A 1 84 ? 5.312 -32.781 -1.366 1 93.19 84 VAL A N 1
ATOM 680 C CA . VAL A 1 84 ? 6.211 -33.031 -2.488 1 93.19 84 VAL A CA 1
ATOM 681 C C . VAL A 1 84 ? 7.473 -32.188 -2.34 1 93.19 84 VAL A C 1
ATOM 683 O O . VAL A 1 84 ? 8.555 -32.594 -2.779 1 93.19 84 VAL A O 1
ATOM 686 N N . TYR A 1 85 ? 7.336 -31.062 -1.673 1 92.62 85 TYR A N 1
ATOM 687 C CA . TYR A 1 85 ? 8.477 -30.172 -1.551 1 92.62 85 TYR A CA 1
ATOM 688 C C . TYR A 1 85 ? 8.734 -29.812 -0.092 1 92.62 85 TYR A C 1
ATOM 690 O O . TYR A 1 85 ? 8.672 -28.641 0.287 1 92.62 85 TYR A O 1
ATOM 698 N N . PRO A 1 86 ? 9.18 -30.75 0.644 1 93.06 86 PRO A N 1
ATOM 699 C CA . PRO A 1 86 ? 9.438 -30.5 2.061 1 93.06 86 PRO A CA 1
ATOM 700 C C . PRO A 1 86 ? 10.578 -29.5 2.277 1 93.06 86 PRO A C 1
ATOM 702 O O . PRO A 1 86 ? 10.672 -28.875 3.34 1 93.06 86 PRO A O 1
ATOM 705 N N . GLU A 1 87 ? 11.445 -29.297 1.291 1 92.19 87 GLU A N 1
ATOM 706 C CA . GLU A 1 87 ? 12.547 -28.344 1.397 1 92.19 87 GLU A CA 1
ATOM 707 C C . GLU A 1 87 ? 12.023 -26.906 1.513 1 92.19 87 GLU A C 1
ATOM 709 O O . GLU A 1 87 ? 12.75 -26.016 1.938 1 92.19 87 GLU A O 1
ATOM 714 N N . ARG A 1 88 ? 10.758 -26.656 1.179 1 92.44 88 ARG A N 1
ATOM 715 C CA . ARG A 1 88 ? 10.133 -25.344 1.307 1 92.44 88 ARG A CA 1
ATOM 716 C C . ARG A 1 88 ? 9.5 -25.156 2.684 1 92.44 88 ARG A C 1
ATOM 718 O O . ARG A 1 88 ? 8.953 -24.109 2.988 1 92.44 88 ARG A O 1
ATOM 725 N N . GLY A 1 89 ? 9.672 -26.203 3.457 1 94.5 89 GLY A N 1
ATOM 726 C CA . GLY A 1 89 ? 9.086 -26.156 4.785 1 94.5 89 GLY A CA 1
ATOM 727 C C . GLY A 1 89 ? 9.828 -25.219 5.727 1 94.5 89 GLY A C 1
ATOM 728 O O . GLY A 1 89 ? 10.758 -24.531 5.316 1 94.5 89 GLY A O 1
ATOM 729 N N . ALA A 1 90 ? 9.438 -25.234 6.965 1 96.19 90 ALA A N 1
ATOM 730 C CA . ALA A 1 90 ? 9.984 -24.328 7.973 1 96.19 90 ALA A CA 1
ATOM 731 C C . ALA A 1 90 ? 11.477 -24.562 8.172 1 96.19 90 ALA A C 1
ATOM 733 O O . ALA A 1 90 ? 11.953 -25.703 8.094 1 96.19 90 ALA A O 1
ATOM 734 N N . PRO A 1 91 ? 12.156 -23.516 8.469 1 96.19 91 PRO A N 1
ATOM 735 C CA . PRO A 1 91 ? 13.586 -23.656 8.773 1 96.19 91 PRO A CA 1
ATOM 736 C C . PRO A 1 91 ? 13.844 -24.531 10 1 96.19 91 PRO A C 1
ATOM 738 O O . PRO A 1 91 ? 13.023 -24.562 10.914 1 96.19 91 PRO A O 1
ATOM 741 N N . PHE A 1 92 ? 15.023 -25.016 10.031 1 95.75 92 PHE A N 1
ATOM 742 C CA . PHE A 1 92 ? 15.453 -25.906 11.109 1 95.75 92 PHE A CA 1
ATOM 743 C C . PHE A 1 92 ? 15.344 -25.203 12.461 1 95.75 92 PHE A C 1
ATOM 745 O O . PHE A 1 92 ? 14.977 -25.828 13.461 1 95.75 92 PHE A O 1
ATOM 752 N N . ALA A 1 93 ? 15.609 -23.953 12.484 1 94.75 93 ALA A N 1
ATOM 753 C CA . ALA A 1 93 ? 15.609 -23.172 13.719 1 94.75 93 ALA A CA 1
ATOM 754 C C . ALA A 1 93 ? 14.211 -23.125 14.328 1 94.75 93 ALA A C 1
ATOM 756 O O . ALA A 1 93 ? 14.062 -22.875 15.531 1 94.75 93 ALA A O 1
ATOM 757 N N . CYS A 1 94 ? 13.195 -23.406 13.531 1 96.25 94 CYS A N 1
ATOM 758 C CA . CYS A 1 94 ? 11.82 -23.312 13.992 1 96.25 94 CYS A CA 1
ATOM 759 C C . CYS A 1 94 ? 11.328 -24.641 14.547 1 96.25 94 CYS A C 1
ATOM 761 O O . CYS A 1 94 ? 10.219 -24.719 15.086 1 96.25 94 CYS A O 1
ATOM 763 N N . GLU A 1 95 ? 12.07 -25.641 14.461 1 96.19 95 GLU A N 1
ATOM 764 C CA . GLU A 1 95 ? 11.602 -27 14.734 1 96.19 95 GLU A CA 1
ATOM 765 C C . GLU A 1 95 ? 11.102 -27.141 16.172 1 96.19 95 GLU A C 1
ATOM 767 O O . GLU A 1 95 ? 9.977 -27.594 16.406 1 96.19 95 GLU A O 1
ATOM 772 N N . GLU A 1 96 ? 11.922 -26.703 17.109 1 95.44 96 GLU A N 1
ATOM 773 C CA . GLU A 1 96 ? 11.57 -26.859 18.516 1 95.44 96 GLU A CA 1
ATOM 774 C C . GLU A 1 96 ? 10.312 -26.062 18.859 1 95.44 96 GLU A C 1
ATOM 776 O O . GLU A 1 96 ? 9.445 -26.547 19.578 1 95.44 96 GLU A O 1
ATOM 781 N N . VAL A 1 97 ? 10.305 -24.922 18.328 1 96.69 97 VAL A N 1
ATOM 782 C CA . VAL A 1 97 ? 9.172 -24.031 18.594 1 96.69 97 VAL A CA 1
ATOM 783 C C . VAL A 1 97 ? 7.898 -24.641 18.016 1 96.69 97 VAL A C 1
ATOM 785 O O . VAL A 1 97 ? 6.848 -24.625 18.672 1 96.69 97 VAL A O 1
ATOM 788 N N . LEU A 1 98 ? 7.965 -25.203 16.891 1 97.5 98 LEU A N 1
ATOM 789 C CA . LEU A 1 98 ? 6.793 -25.766 16.219 1 97.5 98 LEU A CA 1
ATOM 790 C C . LEU A 1 98 ? 6.348 -27.062 16.891 1 97.5 98 LEU A C 1
ATOM 792 O O . LEU A 1 98 ? 5.148 -27.312 17.016 1 97.5 98 LEU A O 1
ATOM 796 N N . LEU A 1 99 ? 7.301 -27.828 17.297 1 97.06 99 LEU A N 1
ATOM 797 C CA . LEU A 1 99 ? 6.961 -29.047 18.031 1 97.06 99 LEU A CA 1
ATOM 798 C C . LEU A 1 99 ? 6.266 -28.719 19.344 1 97.06 99 LEU A C 1
ATOM 800 O O . LEU A 1 99 ? 5.324 -29.422 19.734 1 97.06 99 LEU A O 1
ATOM 804 N N . ASP A 1 100 ? 6.711 -27.703 19.969 1 97.75 100 ASP A N 1
ATOM 805 C CA . ASP A 1 100 ? 6.059 -27.25 21.203 1 97.75 100 ASP A CA 1
ATOM 806 C C . ASP A 1 100 ? 4.625 -26.797 20.922 1 97.75 100 ASP A C 1
ATOM 808 O O . ASP A 1 100 ? 3.709 -27.125 21.672 1 97.75 100 ASP A O 1
ATOM 812 N N . LEU A 1 101 ? 4.465 -26.062 19.891 1 98.12 101 LEU A N 1
ATOM 813 C CA . LEU A 1 101 ? 3.143 -25.594 19.484 1 98.12 101 LEU A CA 1
ATOM 814 C C . LEU A 1 101 ? 2.211 -26.766 19.203 1 98.12 101 LEU A C 1
ATOM 816 O O . LEU A 1 101 ? 1.047 -26.75 19.609 1 98.12 101 LEU A O 1
ATOM 820 N N . LEU A 1 102 ? 2.711 -27.766 18.531 1 97.81 102 LEU A N 1
ATOM 821 C CA . LEU A 1 102 ? 1.909 -28.922 18.125 1 97.81 102 LEU A CA 1
ATOM 822 C C . LEU A 1 102 ? 1.457 -29.719 19.344 1 97.81 102 LEU A C 1
ATOM 824 O O . LEU A 1 102 ? 0.54 -30.531 19.25 1 97.81 102 LEU A O 1
ATOM 828 N N . GLN A 1 103 ? 2.053 -29.484 20.5 1 97.44 103 GLN A N 1
ATOM 829 C CA . GLN A 1 103 ? 1.655 -30.172 21.719 1 97.44 103 GLN A CA 1
ATOM 830 C C . GLN A 1 103 ? 0.518 -29.438 22.422 1 97.44 103 GLN A C 1
ATOM 832 O O . GLN A 1 103 ? -0.129 -29.984 23.312 1 97.44 103 GLN A O 1
ATOM 837 N N . ARG A 1 104 ? 0.279 -28.281 21.984 1 97.56 104 ARG A N 1
ATOM 838 C CA . ARG A 1 104 ? -0.774 -27.484 22.625 1 97.56 104 ARG A CA 1
ATOM 839 C C . ARG A 1 104 ? -2.154 -28 22.219 1 97.56 104 ARG A C 1
ATOM 841 O O . ARG A 1 104 ? -2.324 -28.531 21.125 1 97.56 104 ARG A O 1
ATOM 848 N N . PRO A 1 105 ? -3.129 -27.75 23.078 1 96.25 105 PRO A N 1
ATOM 849 C CA . PRO A 1 105 ? -4.473 -28.234 22.766 1 96.25 105 PRO A CA 1
ATOM 850 C C . PRO A 1 105 ? -5.09 -27.547 21.562 1 96.25 105 PRO A C 1
ATOM 852 O O . PRO A 1 105 ? -5.781 -28.188 20.766 1 96.25 105 PRO A O 1
ATOM 855 N N . SER A 1 106 ? -4.859 -26.25 21.375 1 97.25 106 SER A N 1
ATOM 856 C CA . SER A 1 106 ? -5.387 -25.5 20.25 1 97.25 106 SER A CA 1
ATOM 857 C C . SER A 1 106 ? -4.293 -24.672 19.578 1 97.25 106 SER A C 1
ATOM 859 O O . SER A 1 106 ? -3.689 -23.797 20.203 1 97.25 106 SER A O 1
ATOM 861 N N . LEU A 1 107 ? -4.121 -24.953 18.312 1 97.94 107 LEU A N 1
ATOM 862 C CA . LEU A 1 107 ? -3.127 -24.203 17.547 1 97.94 107 LEU A CA 1
ATOM 863 C C . LEU A 1 107 ? -3.549 -22.75 17.375 1 97.94 107 LEU A C 1
ATOM 865 O O . LEU A 1 107 ? -2.736 -21.844 17.547 1 97.94 107 LEU A O 1
ATOM 869 N N . LEU A 1 108 ? -4.824 -22.516 17.047 1 97.56 108 LEU A N 1
ATOM 870 C CA . LEU A 1 108 ? -5.316 -21.188 16.703 1 97.56 108 LEU A CA 1
ATOM 871 C C . LEU A 1 108 ? -5.285 -20.266 17.922 1 97.56 108 LEU A C 1
ATOM 873 O O . LEU A 1 108 ? -4.973 -19.078 17.797 1 97.56 108 LEU A O 1
ATOM 877 N N . THR A 1 109 ? -5.559 -20.797 19.047 1 95.88 109 THR A N 1
ATOM 878 C CA . THR A 1 109 ? -5.57 -20 20.281 1 95.88 109 THR A CA 1
ATOM 879 C C . THR A 1 109 ? -4.148 -19.688 20.734 1 95.88 109 THR A C 1
ATOM 881 O O . THR A 1 109 ? -3.883 -18.609 21.266 1 95.88 109 THR A O 1
ATOM 884 N N . GLU A 1 110 ? -3.23 -20.625 20.469 1 96.94 110 GLU A N 1
ATOM 885 C CA . GLU A 1 110 ? -1.881 -20.516 21.016 1 96.94 110 GLU A CA 1
ATOM 886 C C . GLU A 1 110 ? -0.937 -19.844 20.016 1 96.94 110 GLU A C 1
ATOM 888 O O . GLU A 1 110 ? 0.145 -19.391 20.391 1 96.94 110 GLU A O 1
ATOM 893 N N . TRP A 1 111 ? -1.332 -19.781 18.781 1 97.38 111 TRP A N 1
ATOM 894 C CA . TRP A 1 111 ? -0.487 -19.297 17.703 1 97.38 111 TRP A CA 1
ATOM 895 C C . TRP A 1 111 ? 0.093 -17.922 18.016 1 97.38 111 TRP A C 1
ATOM 897 O O . TRP A 1 111 ? 1.292 -17.703 17.844 1 97.38 111 TRP A O 1
ATOM 907 N N . PRO A 1 112 ? -0.707 -16.984 18.594 1 92.06 112 PRO A N 1
ATOM 908 C CA . PRO A 1 112 ? -0.178 -15.648 18.844 1 92.06 112 PRO A CA 1
ATOM 909 C C . PRO A 1 112 ? 1.018 -15.656 19.797 1 92.06 112 PRO A C 1
ATOM 911 O O . PRO A 1 112 ? 1.896 -14.797 19.703 1 92.06 112 PRO A O 1
ATOM 914 N N . ASN A 1 113 ? 1.126 -16.656 20.625 1 92.81 113 ASN A N 1
ATOM 915 C CA . ASN A 1 113 ? 2.211 -16.75 21.594 1 92.81 113 ASN A CA 1
ATOM 916 C C . ASN A 1 113 ? 3.512 -17.219 20.938 1 92.81 113 ASN A C 1
ATOM 918 O O . ASN A 1 113 ? 4.598 -16.953 21.453 1 92.81 113 ASN A O 1
ATOM 922 N N . PHE A 1 114 ? 3.402 -17.844 19.859 1 95.94 114 PHE A N 1
ATOM 923 C CA . PHE A 1 114 ? 4.562 -18.422 19.203 1 95.94 114 PHE A CA 1
ATOM 924 C C . PHE A 1 114 ? 5 -17.562 18.016 1 95.94 114 PHE A C 1
ATOM 926 O O . PHE A 1 114 ? 6.125 -17.688 17.531 1 95.94 114 PHE A O 1
ATOM 933 N N . LEU A 1 115 ? 4.148 -16.703 17.594 1 93.69 115 LEU A N 1
ATOM 934 C CA . LEU A 1 115 ? 4.316 -15.914 16.375 1 93.69 115 LEU A CA 1
ATOM 935 C C . LEU A 1 115 ? 5.586 -15.07 16.438 1 93.69 115 LEU A C 1
ATOM 937 O O . LEU A 1 115 ? 6.391 -15.078 15.508 1 93.69 115 LEU A O 1
ATOM 941 N N . PRO A 1 116 ? 5.871 -14.367 17.531 1 87.44 116 PRO A N 1
ATOM 942 C CA . PRO A 1 116 ? 7.074 -13.539 17.594 1 87.44 116 PRO A CA 1
ATOM 943 C C . PRO A 1 116 ? 8.359 -14.344 17.422 1 87.44 116 PRO A C 1
ATOM 945 O O . PRO A 1 116 ? 9.289 -13.906 16.75 1 87.44 116 PRO A O 1
ATOM 948 N N . THR A 1 117 ? 8.367 -15.5 18.031 1 93 117 THR A N 1
ATOM 949 C CA . THR A 1 117 ? 9.547 -16.359 17.938 1 93 117 THR A CA 1
ATOM 950 C C . THR A 1 117 ? 9.75 -16.859 16.516 1 93 117 THR A C 1
ATOM 952 O O . THR A 1 117 ? 10.875 -16.906 16.016 1 93 117 THR A O 1
ATOM 955 N N . LEU A 1 118 ? 8.703 -17.234 15.875 1 95.88 118 LEU A N 1
ATOM 956 C CA . LEU A 1 118 ? 8.773 -17.719 14.508 1 95.88 118 LEU A CA 1
ATOM 957 C C . LEU A 1 118 ? 9.266 -16.625 13.562 1 95.88 118 LEU A C 1
ATOM 959 O O . LEU A 1 118 ? 10.078 -16.875 12.672 1 95.88 118 LEU A O 1
ATOM 963 N N . ILE A 1 119 ? 8.773 -15.445 13.781 1 90.94 119 ILE A N 1
ATOM 964 C CA . ILE A 1 119 ? 9.195 -14.305 12.977 1 90.94 119 ILE A CA 1
ATOM 965 C C . ILE A 1 119 ? 10.688 -14.055 13.188 1 90.94 119 ILE A C 1
ATOM 967 O O . ILE A 1 119 ? 11.43 -13.828 12.227 1 90.94 119 ILE A O 1
ATOM 971 N N . ALA A 1 120 ? 11.125 -14.133 14.391 1 89.38 120 ALA A N 1
ATOM 972 C CA . ALA A 1 120 ? 12.531 -13.922 14.719 1 89.38 120 ALA A CA 1
ATOM 973 C C . ALA A 1 120 ? 13.414 -14.969 14.047 1 89.38 120 ALA A C 1
ATOM 975 O O . ALA A 1 120 ? 14.477 -14.641 13.516 1 89.38 120 ALA A O 1
ATOM 976 N N . HIS A 1 121 ? 12.953 -16.188 14.086 1 94.56 121 HIS A N 1
ATOM 977 C CA . HIS A 1 121 ? 13.719 -17.25 13.461 1 94.56 121 HIS A CA 1
ATOM 978 C C . HIS A 1 121 ? 13.781 -17.078 11.945 1 94.56 121 HIS A C 1
ATOM 980 O O . HIS A 1 121 ? 14.82 -17.328 11.328 1 94.56 121 HIS A O 1
ATOM 986 N N . ALA A 1 122 ? 12.68 -16.656 11.391 1 93.06 122 ALA A N 1
ATOM 987 C CA . ALA A 1 122 ? 12.656 -16.422 9.953 1 93.06 122 ALA A CA 1
ATOM 988 C C . ALA A 1 122 ? 13.633 -15.312 9.57 1 93.06 122 ALA A C 1
ATOM 990 O O . ALA A 1 122 ? 14.391 -15.453 8.602 1 93.06 122 ALA A O 1
ATOM 991 N N . GLN A 1 123 ? 13.664 -14.281 10.32 1 89.81 123 GLN A N 1
ATOM 992 C CA . GLN A 1 123 ? 14.57 -13.164 10.07 1 89.81 123 GLN A CA 1
ATOM 993 C C . GLN A 1 123 ? 16.031 -13.586 10.219 1 89.81 123 GLN A C 1
ATOM 995 O O . GLN A 1 123 ? 16.875 -13.234 9.391 1 89.81 123 GLN A O 1
ATOM 1000 N N . ALA A 1 124 ? 16.281 -14.273 11.258 1 91.88 124 ALA A N 1
ATOM 1001 C CA . ALA A 1 124 ? 17.641 -14.758 11.477 1 91.88 124 ALA A CA 1
ATOM 1002 C C . ALA A 1 124 ? 18.078 -15.688 10.352 1 91.88 124 ALA A C 1
ATOM 1004 O O . ALA A 1 124 ? 19.234 -15.641 9.914 1 91.88 124 ALA A O 1
ATOM 1005 N N . THR A 1 125 ? 17.172 -16.5 9.945 1 95.12 125 THR A N 1
ATOM 1006 C CA . THR A 1 125 ? 17.469 -17.469 8.891 1 95.12 125 THR A CA 1
ATOM 1007 C C . THR A 1 125 ? 17.828 -16.75 7.594 1 95.12 125 THR A C 1
ATOM 1009 O O . THR A 1 125 ? 18.828 -17.062 6.957 1 95.12 125 THR A O 1
ATOM 1012 N N . VAL A 1 126 ? 17.016 -15.836 7.23 1 93 126 VAL A N 1
ATOM 1013 C CA . VAL A 1 126 ? 17.266 -15.148 5.969 1 93 126 VAL A CA 1
ATOM 1014 C C . VAL A 1 126 ? 18.531 -14.305 6.074 1 93 126 VAL A C 1
ATOM 1016 O O . VAL A 1 126 ? 19.281 -14.18 5.109 1 93 126 VAL A O 1
ATOM 1019 N N . HIS A 1 127 ? 18.812 -13.719 7.184 1 91.44 127 HIS A N 1
ATOM 1020 C CA . HIS A 1 127 ? 20.047 -12.992 7.398 1 91.44 127 HIS A CA 1
ATOM 1021 C C . HIS A 1 127 ? 21.266 -13.906 7.223 1 91.44 127 HIS A C 1
ATOM 1023 O O . HIS A 1 127 ? 22.25 -13.516 6.594 1 91.44 127 HIS A O 1
ATOM 1029 N N . GLY A 1 128 ? 21.156 -15.039 7.816 1 92.5 128 GLY A N 1
ATOM 1030 C CA . GLY A 1 128 ? 22.219 -16.016 7.645 1 92.5 128 GLY A CA 1
ATOM 1031 C C . GLY A 1 128 ? 22.438 -16.406 6.195 1 92.5 128 GLY A C 1
ATOM 1032 O O . GLY A 1 128 ? 23.594 -16.547 5.762 1 92.5 128 GLY A O 1
ATOM 1033 N N . VAL A 1 129 ? 21.391 -16.562 5.461 1 93.94 129 VAL A N 1
ATOM 1034 C CA . VAL A 1 129 ? 21.469 -16.906 4.047 1 93.94 129 VAL A CA 1
ATOM 1035 C C . VAL A 1 129 ? 22.172 -15.789 3.273 1 93.94 129 VAL A C 1
ATOM 1037 O O . VAL A 1 129 ? 23.062 -16.047 2.457 1 93.94 129 VAL A O 1
ATOM 1040 N N . VAL A 1 130 ? 21.766 -14.586 3.535 1 92.81 130 VAL A N 1
ATOM 1041 C CA . VAL A 1 130 ? 22.328 -13.438 2.832 1 92.81 130 VAL A CA 1
ATOM 1042 C C . VAL A 1 130 ? 23.812 -13.328 3.139 1 92.81 130 VAL A C 1
ATOM 1044 O O . VAL A 1 130 ? 24.625 -13.094 2.238 1 92.81 130 VAL A O 1
ATOM 1047 N N . GLN A 1 131 ? 24.156 -13.523 4.348 1 91.19 131 GLN A N 1
ATOM 1048 C CA . GLN A 1 131 ? 25.562 -13.461 4.742 1 91.19 131 GLN A CA 1
ATOM 1049 C C . GLN A 1 131 ? 26.391 -14.516 4.004 1 91.19 131 GLN A C 1
ATOM 1051 O O . GLN A 1 131 ? 27.5 -14.234 3.543 1 91.19 131 GLN A O 1
ATOM 1056 N N . ARG A 1 132 ? 25.875 -15.625 3.898 1 91.44 132 ARG A N 1
ATOM 1057 C CA . ARG A 1 132 ? 26.562 -16.703 3.199 1 91.44 132 ARG A CA 1
ATOM 1058 C C . ARG A 1 132 ? 26.703 -16.391 1.713 1 91.44 132 ARG A C 1
ATOM 1060 O O . ARG A 1 132 ? 27.719 -16.719 1.1 1 91.44 132 ARG A O 1
ATOM 1067 N N . MET A 1 133 ? 25.688 -15.82 1.186 1 90.25 133 MET A N 1
ATOM 1068 C CA . MET A 1 133 ? 25.719 -15.516 -0.242 1 90.25 133 MET A CA 1
ATOM 1069 C C . MET A 1 133 ? 26.703 -14.398 -0.542 1 90.25 133 MET A C 1
ATOM 1071 O O . MET A 1 133 ? 27.453 -14.477 -1.525 1 90.25 133 MET A O 1
ATOM 1075 N N . VAL A 1 134 ? 26.766 -13.422 0.3 1 88.38 134 VAL A N 1
ATOM 1076 C CA . VAL A 1 134 ? 27.531 -12.219 -0.041 1 88.38 134 VAL A CA 1
ATOM 1077 C C . VAL A 1 134 ? 28.906 -12.289 0.593 1 88.38 134 VAL A C 1
ATOM 1079 O O . VAL A 1 134 ? 29.719 -11.359 0.448 1 88.38 134 VAL A O 1
ATOM 1082 N N . SER A 1 135 ? 29.234 -13.258 1.341 1 80.38 135 SER A N 1
ATOM 1083 C CA . SER A 1 135 ? 30.5 -13.383 2.045 1 80.38 135 SER A CA 1
ATOM 1084 C C . SER A 1 135 ? 31.672 -13.25 1.086 1 80.38 135 SER A C 1
ATOM 1086 O O . SER A 1 135 ? 32.719 -12.703 1.451 1 80.38 135 SER A O 1
ATOM 1088 N N . SER A 1 136 ? 31.5 -13.648 -0.024 1 65.56 136 SER A N 1
ATOM 1089 C CA . SER A 1 136 ? 32.625 -13.594 -0.956 1 65.56 136 SER A CA 1
ATOM 1090 C C . SER A 1 136 ? 32.562 -12.336 -1.817 1 65.56 136 SER A C 1
ATOM 1092 O O . SER A 1 136 ? 33.438 -12.102 -2.639 1 65.56 136 SER A O 1
ATOM 1094 N N . SER A 1 137 ? 31.453 -11.695 -1.563 1 66.25 137 SER A N 1
ATOM 1095 C CA . SER A 1 137 ? 31.297 -10.555 -2.465 1 66.25 137 SER A CA 1
ATOM 1096 C C . SER A 1 137 ? 32.094 -9.352 -1.982 1 66.25 137 SER A C 1
ATOM 1098 O O . SER A 1 137 ? 32.156 -9.086 -0.78 1 66.25 137 SER A O 1
ATOM 1100 N N . SER A 1 138 ? 32.938 -8.898 -2.703 1 59.88 138 SER A N 1
ATOM 1101 C CA . SER A 1 138 ? 33.75 -7.711 -2.412 1 59.88 138 SER A CA 1
ATOM 1102 C C . SER A 1 138 ? 32.875 -6.465 -2.346 1 59.88 138 SER A C 1
ATOM 1104 O O . SER A 1 138 ? 31.812 -6.406 -2.979 1 59.88 138 SER A O 1
ATOM 1106 N N . ASN A 1 139 ? 33.094 -5.656 -1.297 1 59.44 139 ASN A N 1
ATOM 1107 C CA . ASN A 1 139 ? 32.438 -4.371 -1.108 1 59.44 139 ASN A CA 1
ATOM 1108 C C . ASN A 1 139 ? 32.625 -3.457 -2.314 1 59.44 139 ASN A C 1
ATOM 1110 O O . ASN A 1 139 ? 32.469 -2.24 -2.207 1 59.44 139 ASN A O 1
ATOM 1114 N N . ARG A 1 140 ? 32.969 -4.125 -3.373 1 59.78 140 ARG A N 1
ATOM 1115 C CA . ARG A 1 140 ? 33.312 -3.305 -4.535 1 59.78 140 ARG A CA 1
ATOM 1116 C C . ARG A 1 140 ? 32.031 -2.742 -5.18 1 59.78 140 ARG A C 1
ATOM 1118 O O . ARG A 1 140 ? 30.953 -3.293 -5.012 1 59.78 140 ARG A O 1
ATOM 1125 N N . THR A 1 141 ? 32.219 -1.619 -5.727 1 69.75 141 THR A N 1
ATOM 1126 C CA . THR A 1 141 ? 31.203 -0.983 -6.566 1 69.75 141 THR A CA 1
ATOM 1127 C C . THR A 1 141 ? 30.766 -1.917 -7.695 1 69.75 141 THR A C 1
ATOM 1129 O O . THR A 1 141 ? 31.609 -2.424 -8.445 1 69.75 141 THR A O 1
ATOM 1132 N N . ARG A 1 142 ? 29.609 -2.191 -7.84 1 78.75 142 ARG A N 1
ATOM 1133 C CA . ARG A 1 142 ? 29.047 -3.078 -8.844 1 78.75 142 ARG A CA 1
ATOM 1134 C C . ARG A 1 142 ? 28.766 -2.324 -10.141 1 78.75 142 ARG A C 1
ATOM 1136 O O . ARG A 1 142 ? 27.828 -1.511 -10.203 1 78.75 142 ARG A O 1
ATOM 1143 N N . SER A 1 143 ? 29.5 -2.637 -11.156 1 82.94 143 SER A N 1
ATOM 1144 C CA . SER A 1 143 ? 29.359 -1.897 -12.406 1 82.94 143 SER A CA 1
ATOM 1145 C C . SER A 1 143 ? 29 -2.826 -13.562 1 82.94 143 SER A C 1
ATOM 1147 O O . SER A 1 143 ? 28.609 -2.367 -14.633 1 82.94 143 SER A O 1
ATOM 1149 N N . ALA A 1 144 ? 29.078 -4.137 -13.266 1 88.25 144 ALA A N 1
ATOM 1150 C CA . ALA A 1 144 ? 28.781 -5.113 -14.305 1 88.25 144 ALA A CA 1
ATOM 1151 C C . ALA A 1 144 ? 27.969 -6.281 -13.742 1 88.25 144 ALA A C 1
ATOM 1153 O O . ALA A 1 144 ? 27.953 -6.5 -12.531 1 88.25 144 ALA A O 1
ATOM 1154 N N . LYS A 1 145 ? 27.406 -7.008 -14.688 1 88.12 145 LYS A N 1
ATOM 1155 C CA . LYS A 1 145 ? 26.594 -8.156 -14.305 1 88.12 145 LYS A CA 1
ATOM 1156 C C . LYS A 1 145 ? 27.438 -9.195 -13.555 1 88.12 145 LYS A C 1
ATOM 1158 O O . LYS A 1 145 ? 26.953 -9.844 -12.625 1 88.12 145 LYS A O 1
ATOM 1163 N N . SER A 1 146 ? 28.672 -9.289 -13.945 1 86.38 146 SER A N 1
ATOM 1164 C CA . SER A 1 146 ? 29.562 -10.289 -13.383 1 86.38 146 SER A CA 1
ATOM 1165 C C . SER A 1 146 ? 29.922 -9.953 -11.938 1 86.38 146 SER A C 1
ATOM 1167 O O . SER A 1 146 ? 30.438 -10.805 -11.203 1 86.38 146 SER A O 1
ATOM 1169 N N . ASP A 1 147 ? 29.578 -8.789 -11.531 1 87 147 ASP A N 1
ATOM 1170 C CA . ASP A 1 147 ? 29.922 -8.352 -10.18 1 87 147 ASP A CA 1
ATOM 1171 C C . ASP A 1 147 ? 28.922 -8.891 -9.156 1 87 147 ASP A C 1
ATOM 1173 O O . ASP A 1 147 ? 29.141 -8.789 -7.949 1 87 1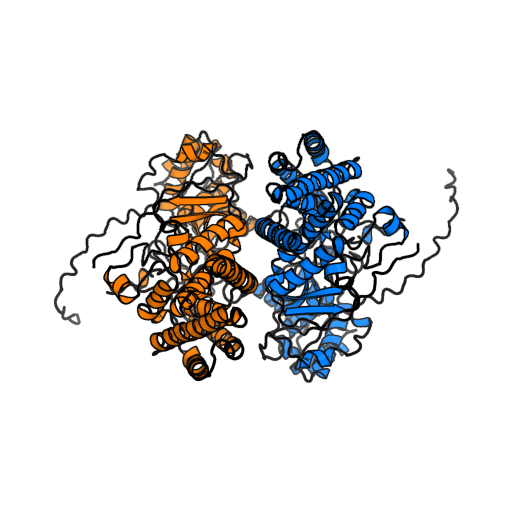47 ASP A O 1
ATOM 1177 N N . TYR A 1 148 ? 27.891 -9.5 -9.602 1 89.94 148 TYR A N 1
ATOM 1178 C CA . TYR A 1 148 ? 26.828 -9.961 -8.711 1 89.94 148 TYR A CA 1
ATOM 1179 C C . TYR A 1 148 ? 26.953 -11.453 -8.43 1 89.94 148 TYR A C 1
ATOM 1181 O O . TYR A 1 148 ? 27.359 -12.227 -9.305 1 89.94 148 TYR A O 1
ATOM 1189 N N . VAL A 1 149 ? 26.625 -11.805 -7.219 1 88.69 149 VAL A N 1
ATOM 1190 C CA . VAL A 1 149 ? 26.547 -13.219 -6.859 1 88.69 149 VAL A CA 1
ATOM 1191 C C . VAL A 1 149 ? 25.297 -13.836 -7.488 1 88.69 149 VAL A C 1
ATOM 1193 O O . VAL A 1 149 ? 24.203 -13.258 -7.422 1 88.69 149 VAL A O 1
ATOM 1196 N N . ALA A 1 150 ? 25.469 -15.031 -8.023 1 88.31 150 ALA A N 1
ATOM 1197 C CA . ALA A 1 150 ? 24.391 -15.523 -8.859 1 88.31 150 ALA A CA 1
ATOM 1198 C C . ALA A 1 150 ? 23.797 -16.828 -8.305 1 88.31 150 ALA A C 1
ATOM 1200 O O . ALA A 1 150 ? 22.734 -17.266 -8.734 1 88.31 150 ALA A O 1
ATOM 1201 N N . ILE A 1 151 ? 24.422 -17.406 -7.363 1 87.44 151 ILE A N 1
ATOM 1202 C CA . ILE A 1 151 ? 24 -18.734 -6.918 1 87.44 151 ILE A CA 1
ATOM 1203 C C . ILE A 1 151 ? 23.141 -18.609 -5.664 1 87.44 151 ILE A C 1
ATOM 1205 O O . ILE A 1 151 ? 23.609 -18.141 -4.625 1 87.44 151 ILE A O 1
ATOM 1209 N N . PRO A 1 152 ? 21.969 -19.047 -5.738 1 91.38 152 PRO A N 1
ATOM 1210 C CA . PRO A 1 152 ? 21.094 -18.984 -4.559 1 91.38 152 PRO A CA 1
ATOM 1211 C C . PRO A 1 152 ? 21.516 -19.953 -3.463 1 91.38 152 PRO A C 1
ATOM 1213 O O . PRO A 1 152 ? 22 -21.047 -3.764 1 91.38 152 PRO A O 1
ATOM 1216 N N . VAL A 1 153 ? 21.328 -19.562 -2.287 1 92.12 153 VAL A N 1
ATOM 1217 C CA . VAL A 1 153 ? 21.578 -20.406 -1.118 1 92.12 153 VAL A CA 1
ATOM 1218 C C . VAL A 1 153 ? 20.266 -20.688 -0.399 1 92.12 153 VAL A C 1
ATOM 1220 O O . VAL A 1 153 ? 19.453 -19.781 -0.181 1 92.12 153 VAL A O 1
ATOM 1223 N N . ASP A 1 154 ? 20.078 -21.906 -0.101 1 93 154 ASP A N 1
ATOM 1224 C CA . ASP A 1 154 ? 18.875 -22.297 0.631 1 93 154 ASP A CA 1
ATOM 1225 C C . ASP A 1 154 ? 19.141 -22.344 2.135 1 93 154 ASP A C 1
ATOM 1227 O O . ASP A 1 154 ? 20.281 -22.5 2.566 1 93 154 ASP A O 1
ATOM 1231 N N . TYR A 1 155 ? 18.078 -22.094 2.852 1 94.5 155 TYR A N 1
ATOM 1232 C CA . TYR A 1 155 ? 18.125 -22.469 4.258 1 94.5 155 TYR A CA 1
ATOM 1233 C C . TYR A 1 155 ? 17.875 -23.969 4.426 1 94.5 155 TYR A C 1
ATOM 1235 O O . TYR A 1 155 ? 17.359 -24.625 3.512 1 94.5 155 TYR A O 1
ATOM 1243 N N . LYS A 1 156 ? 18.328 -24.516 5.566 1 92.38 156 LYS A N 1
ATOM 1244 C CA . LYS A 1 156 ? 18.047 -25.906 5.871 1 92.38 156 LYS A CA 1
ATOM 1245 C C . LYS A 1 156 ? 16.688 -26.078 6.539 1 92.38 156 LYS A C 1
ATOM 1247 O O . LYS A 1 156 ? 16.438 -25.484 7.59 1 92.38 156 LYS A O 1
ATOM 1252 N N . ALA A 1 157 ? 15.906 -26.859 5.895 1 91.75 157 ALA A N 1
ATOM 1253 C CA . ALA A 1 157 ? 14.602 -27.172 6.484 1 91.75 157 ALA A CA 1
ATOM 1254 C C . ALA A 1 157 ? 14.734 -28.219 7.586 1 91.75 157 ALA A C 1
ATOM 1256 O O . ALA A 1 157 ? 15.742 -28.922 7.66 1 91.75 157 ALA A O 1
ATOM 1257 N N . THR A 1 158 ? 13.711 -28.266 8.336 1 85.5 158 THR A N 1
ATOM 1258 C CA . THR A 1 158 ? 13.68 -29.281 9.391 1 85.5 158 THR A CA 1
ATOM 1259 C C . THR A 1 158 ? 13.594 -30.688 8.805 1 85.5 158 THR A C 1
ATOM 1261 O O . THR A 1 158 ? 13.055 -30.875 7.711 1 85.5 158 THR A O 1
ATOM 1264 N N . SER A 1 159 ? 14.156 -31.688 9.492 1 81.19 159 SER A N 1
ATOM 1265 C CA . SER A 1 159 ? 14.094 -33.062 9.062 1 81.19 159 SER A CA 1
ATOM 1266 C C . SER A 1 159 ? 12.656 -33.594 9.055 1 81.19 159 SER A C 1
ATOM 1268 O O . SER A 1 159 ? 12.32 -34.5 8.297 1 81.19 159 SER A O 1
ATOM 1270 N N . SER A 1 160 ? 11.922 -33 9.852 1 90.25 160 SER A N 1
ATOM 1271 C CA . SER A 1 160 ? 10.516 -33.375 9.969 1 90.25 160 SER A CA 1
ATOM 1272 C C . SER A 1 160 ? 9.602 -32.312 9.367 1 90.25 160 SER A C 1
ATOM 1274 O O . SER A 1 160 ? 8.484 -32.125 9.836 1 90.25 160 SER A O 1
ATOM 1276 N N . ALA A 1 161 ? 10.141 -31.688 8.445 1 90.88 161 ALA A N 1
ATOM 1277 C CA . ALA A 1 161 ? 9.43 -30.531 7.898 1 90.88 161 ALA A CA 1
ATOM 1278 C C . ALA A 1 161 ? 8.062 -30.922 7.352 1 90.88 161 ALA A C 1
ATOM 1280 O O . ALA A 1 161 ? 7.062 -30.266 7.617 1 90.88 161 ALA A O 1
ATOM 1281 N N . ARG A 1 162 ? 8.023 -32.031 6.645 1 94.25 162 ARG A N 1
ATOM 1282 C CA . ARG A 1 162 ? 6.785 -32.5 6.039 1 94.25 162 ARG A CA 1
ATOM 1283 C C . ARG A 1 162 ? 5.746 -32.812 7.105 1 94.25 162 ARG A C 1
ATOM 1285 O O . ARG A 1 162 ? 4.605 -32.375 7.031 1 94.25 162 ARG A O 1
ATOM 1292 N N . THR A 1 163 ? 6.195 -33.562 8.07 1 96.25 163 THR A N 1
ATOM 1293 C CA . THR A 1 163 ? 5.289 -34 9.117 1 96.25 163 THR A CA 1
ATOM 1294 C C . THR A 1 163 ? 4.77 -32.812 9.922 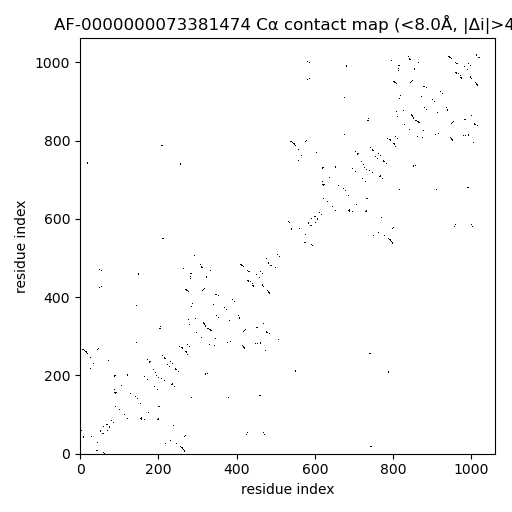1 96.25 163 THR A C 1
ATOM 1296 O O . THR A 1 163 ? 3.568 -32.719 10.188 1 96.25 163 THR A O 1
ATOM 1299 N N . ILE A 1 164 ? 5.629 -32 10.273 1 97 164 ILE A N 1
ATOM 1300 C CA . ILE A 1 164 ? 5.262 -30.828 11.055 1 97 164 ILE A CA 1
ATOM 1301 C C . ILE A 1 164 ? 4.285 -29.969 10.258 1 97 164 ILE A C 1
ATOM 1303 O O . ILE A 1 164 ? 3.248 -29.547 10.781 1 97 164 ILE A O 1
ATOM 1307 N N . ALA A 1 165 ? 4.578 -29.719 9.039 1 97.81 165 ALA A N 1
ATOM 1308 C CA . ALA A 1 165 ? 3.754 -28.859 8.188 1 97.81 165 ALA A CA 1
ATOM 1309 C C . ALA A 1 165 ? 2.373 -29.469 7.969 1 97.81 165 ALA A C 1
ATOM 1311 O O . ALA A 1 165 ? 1.361 -28.766 8.016 1 97.81 165 ALA A O 1
ATOM 1312 N N . LEU A 1 166 ? 2.355 -30.766 7.723 1 98 166 LEU A N 1
ATOM 1313 C CA . LEU A 1 166 ? 1.078 -31.438 7.508 1 98 166 LEU A CA 1
ATOM 1314 C C . LEU A 1 166 ? 0.22 -31.375 8.766 1 98 166 LEU A C 1
ATOM 1316 O O . LEU A 1 166 ? -0.994 -31.188 8.688 1 98 166 LEU A O 1
ATOM 1320 N N . GLN A 1 167 ? 0.836 -31.562 9.867 1 97.75 167 GLN A N 1
ATOM 1321 C CA . GLN A 1 167 ? 0.095 -31.5 11.117 1 97.75 167 GLN A CA 1
ATOM 1322 C C . GLN A 1 167 ? -0.437 -30.094 11.383 1 97.75 167 GLN A C 1
ATOM 1324 O O . GLN A 1 167 ? -1.585 -29.938 11.797 1 97.75 167 GLN A O 1
ATOM 1329 N N . LEU A 1 168 ? 0.432 -29.094 11.195 1 98.25 168 LEU A N 1
ATOM 1330 C CA . LEU A 1 168 ? -0.008 -27.719 11.336 1 98.25 168 LEU A CA 1
ATOM 1331 C C . LEU A 1 168 ? -1.198 -27.422 10.43 1 98.25 168 LEU A C 1
ATOM 1333 O O . LEU A 1 168 ? -2.176 -26.812 10.859 1 98.25 168 LEU A O 1
ATOM 1337 N N . TRP A 1 169 ? -1.112 -27.891 9.203 1 98.31 169 TRP A N 1
ATOM 1338 C CA . TRP A 1 169 ? -2.133 -27.641 8.188 1 98.31 169 TRP A CA 1
ATOM 1339 C C . TRP A 1 169 ? -3.443 -28.328 8.555 1 98.31 169 TRP A C 1
ATOM 1341 O O . TRP A 1 169 ? -4.48 -27.672 8.68 1 98.31 169 TRP A O 1
ATOM 1351 N N . LYS A 1 170 ? -3.398 -29.562 8.852 1 97.56 170 LYS A N 1
ATOM 1352 C CA . LYS A 1 170 ? -4.598 -30.359 9.109 1 97.56 170 LYS A CA 1
ATOM 1353 C C . LYS A 1 170 ? -5.266 -29.938 10.414 1 97.56 170 LYS A C 1
ATOM 1355 O O . LYS A 1 170 ? -6.488 -29.781 10.477 1 97.56 170 LYS A O 1
ATOM 1360 N N . ARG A 1 171 ? -4.492 -29.719 11.383 1 98.06 171 ARG A N 1
ATOM 1361 C CA . ARG A 1 171 ? -5.051 -29.359 12.68 1 98.06 171 ARG A CA 1
ATOM 1362 C C . ARG A 1 171 ? -5.656 -27.953 12.641 1 98.06 171 ARG A C 1
ATOM 1364 O O . ARG A 1 171 ? -6.734 -27.719 13.195 1 98.06 171 ARG A O 1
ATOM 1371 N N . SER A 1 172 ? -4.91 -27 12.062 1 98.38 172 SER A N 1
ATOM 1372 C CA . SER A 1 172 ? -5.457 -25.656 11.977 1 98.38 172 SER A CA 1
ATOM 1373 C C . SER A 1 172 ? -6.742 -25.641 11.148 1 98.38 172 SER A C 1
ATOM 1375 O O . SER A 1 172 ? -7.684 -24.906 11.477 1 98.38 172 SER A O 1
ATOM 1377 N N . LEU A 1 173 ? -6.793 -26.438 10.117 1 97.94 173 LEU A N 1
ATOM 1378 C CA . LEU A 1 173 ? -7.984 -26.547 9.281 1 97.94 173 LEU A CA 1
ATOM 1379 C C . LEU A 1 173 ? -9.156 -27.109 10.086 1 97.94 173 LEU A C 1
ATOM 1381 O O . LEU A 1 173 ? -10.273 -26.594 9.992 1 97.94 173 LEU A O 1
ATOM 1385 N N . GLY A 1 174 ? -8.875 -28.156 10.773 1 97 174 GLY A N 1
ATOM 1386 C CA . GLY A 1 174 ? -9.914 -28.734 11.609 1 97 174 GLY A CA 1
ATOM 1387 C C . GLY A 1 174 ? -10.477 -27.781 12.625 1 97 174 GLY A C 1
ATOM 1388 O O . GLY A 1 174 ? -11.695 -27.703 12.812 1 97 174 GLY A O 1
ATOM 1389 N N . GLU A 1 175 ? -9.609 -27.062 13.25 1 97.38 175 GLU A N 1
ATOM 1390 C CA . GLU A 1 175 ? -10.047 -26.094 14.258 1 97.38 175 GLU A CA 1
ATOM 1391 C C . GLU A 1 175 ? -10.852 -24.969 13.617 1 97.38 175 GLU A C 1
ATOM 1393 O O . GLU A 1 175 ? -11.875 -24.547 14.164 1 97.38 175 GLU A O 1
ATOM 1398 N N . MET A 1 176 ? -10.43 -24.484 12.484 1 97.12 176 MET A N 1
ATOM 1399 C CA . MET A 1 176 ? -11.141 -23.406 11.805 1 97.12 176 MET A CA 1
ATOM 1400 C C . MET A 1 176 ? -12.516 -23.875 11.336 1 97.12 176 MET A C 1
ATOM 1402 O O . MET A 1 176 ? -13.5 -23.141 11.445 1 97.12 176 MET A O 1
ATOM 1406 N N . ALA A 1 177 ? -12.516 -25.094 10.805 1 95.38 177 ALA A N 1
ATOM 1407 C CA . ALA A 1 177 ? -13.781 -25.672 10.359 1 95.38 177 ALA A CA 1
ATOM 1408 C C . ALA A 1 177 ? -14.766 -25.781 11.523 1 95.38 177 ALA A C 1
ATOM 1410 O O . ALA A 1 177 ? -15.961 -25.484 11.359 1 95.38 177 ALA A O 1
ATOM 1411 N N . SER A 1 178 ? -14.273 -26.203 12.617 1 94.5 178 SER A N 1
ATOM 1412 C CA . SER A 1 178 ? -15.117 -26.312 13.805 1 94.5 178 SER A CA 1
ATOM 1413 C C . SER A 1 178 ? -15.68 -24.953 14.211 1 94.5 178 SER A C 1
ATOM 1415 O O . SER A 1 178 ? -16.859 -24.844 14.57 1 94.5 178 SER A O 1
ATOM 1417 N N . GLN A 1 179 ? -14.883 -23.969 14.188 1 93.75 179 GLN A N 1
ATOM 1418 C CA . GLN A 1 179 ? -15.344 -22.625 14.508 1 93.75 179 GLN A CA 1
ATOM 1419 C C . GLN A 1 179 ? -16.375 -22.141 13.5 1 93.75 179 GLN A C 1
ATOM 1421 O O . GLN A 1 179 ? -17.406 -21.562 13.883 1 93.75 179 GLN A O 1
ATOM 1426 N N . LEU A 1 180 ? -16.109 -22.375 12.273 1 92.06 180 LEU A N 1
ATOM 1427 C CA . LEU A 1 180 ? -17.031 -21.984 11.219 1 92.06 180 LEU A CA 1
ATOM 1428 C C . LEU A 1 180 ? -18.391 -22.656 11.398 1 92.06 180 LEU A C 1
ATOM 1430 O O . LEU A 1 180 ? -19.438 -22.031 11.188 1 92.06 180 LEU A O 1
ATOM 1434 N N . GLY A 1 181 ? -18.344 -23.859 11.766 1 88.69 181 GLY A N 1
ATOM 1435 C CA . GLY A 1 181 ? -19.562 -24.609 12.008 1 88.69 181 GLY A CA 1
ATOM 1436 C C . GLY A 1 181 ? -20.422 -23.984 13.109 1 88.69 181 GLY A C 1
ATOM 1437 O O . GLY A 1 181 ? -21.641 -24.141 13.109 1 88.69 181 GLY A O 1
ATOM 1438 N N . ARG A 1 182 ? -19.781 -23.266 13.953 1 87.75 182 ARG A N 1
ATOM 1439 C CA . ARG A 1 182 ? -20.484 -22.625 15.047 1 87.75 182 ARG A CA 1
ATOM 1440 C C . ARG A 1 182 ? -20.75 -21.156 14.742 1 87.75 182 ARG A C 1
ATOM 1442 O O . ARG A 1 182 ? -21.25 -20.406 15.586 1 87.75 182 ARG A O 1
ATOM 1449 N N . GLY A 1 183 ? -20.297 -20.75 13.547 1 83.06 183 GLY A N 1
ATOM 1450 C CA . GLY A 1 183 ? -20.516 -19.391 13.117 1 83.06 183 GLY A CA 1
ATOM 1451 C C . GLY A 1 183 ? -19.516 -18.406 13.695 1 83.06 183 GLY A C 1
ATOM 1452 O O . GLY A 1 183 ? -19.812 -17.203 13.789 1 83.06 183 GLY A O 1
ATOM 1453 N N . HIS A 1 184 ? -18.406 -18.875 14.102 1 85.25 184 HIS A N 1
ATOM 1454 C CA . HIS A 1 184 ? -17.391 -18.047 14.711 1 85.25 184 HIS A CA 1
ATOM 1455 C C . HIS A 1 184 ? -16.172 -17.906 13.805 1 85.25 184 HIS A C 1
ATOM 1457 O O . HIS A 1 184 ? -15.898 -18.797 12.984 1 85.25 184 HIS A O 1
ATOM 1463 N N . PHE A 1 185 ? -15.508 -16.781 13.984 1 86.94 185 PHE A N 1
ATOM 1464 C CA . PHE A 1 185 ? -14.312 -16.5 13.188 1 86.94 185 PHE A CA 1
ATOM 1465 C C . PHE A 1 185 ? -13.148 -16.094 14.078 1 86.94 185 PHE A C 1
ATOM 1467 O O . PHE A 1 185 ? -12.211 -15.438 13.617 1 86.94 185 PHE A O 1
ATOM 1474 N N . ASP A 1 186 ? -13.109 -16.391 15.289 1 86.69 186 ASP A N 1
ATOM 1475 C CA . ASP A 1 186 ? -12.156 -15.883 16.266 1 86.69 186 ASP A CA 1
ATOM 1476 C C . ASP A 1 186 ? -10.727 -16.281 15.898 1 86.69 186 ASP A C 1
ATOM 1478 O O . ASP A 1 186 ? -9.789 -15.508 16.109 1 86.69 186 ASP A O 1
ATOM 1482 N N . GLY A 1 187 ? -10.602 -17.422 15.336 1 93.81 187 GLY A N 1
ATOM 1483 C CA . GLY A 1 187 ? -9.273 -17.922 15.008 1 93.81 187 GLY A CA 1
ATOM 1484 C C . GLY A 1 187 ? -8.836 -17.578 13.594 1 93.81 187 GLY A C 1
ATOM 1485 O O . GLY A 1 187 ? -7.801 -18.047 13.125 1 93.81 187 GLY A O 1
ATOM 1486 N N . ALA A 1 188 ? -9.562 -16.703 12.945 1 95.5 188 ALA A N 1
ATOM 1487 C CA . ALA A 1 188 ? -9.336 -16.422 11.523 1 95.5 188 ALA A CA 1
ATOM 1488 C C . ALA A 1 188 ? -7.938 -15.859 11.289 1 95.5 188 ALA A C 1
ATOM 1490 O O . ALA A 1 188 ? -7.238 -16.297 10.375 1 95.5 188 ALA A O 1
ATOM 1491 N N . LEU A 1 189 ? -7.547 -14.93 12.109 1 94.81 189 LEU A N 1
ATOM 1492 C CA . LEU A 1 189 ? -6.234 -14.32 11.93 1 94.81 189 LEU A CA 1
ATOM 1493 C C . LEU A 1 189 ? -5.125 -15.352 12.086 1 94.81 189 LEU A C 1
ATOM 1495 O O . LEU A 1 189 ? -4.215 -15.422 11.25 1 94.81 189 LEU A O 1
ATOM 1499 N N . ALA A 1 190 ? -5.227 -16.141 13.125 1 96.88 190 ALA A N 1
ATOM 1500 C CA . ALA A 1 190 ? -4.234 -17.188 13.359 1 96.88 190 ALA A CA 1
ATOM 1501 C C . ALA A 1 190 ? -4.215 -18.188 12.203 1 96.88 190 ALA A C 1
ATOM 1503 O O . ALA A 1 190 ? -3.145 -18.594 11.734 1 96.88 190 ALA A O 1
ATOM 1504 N N . PHE A 1 191 ? -5.32 -18.594 11.773 1 98.38 191 PHE A N 1
ATOM 1505 C CA . PHE A 1 191 ? -5.434 -19.547 10.672 1 98.38 191 PHE A CA 1
ATOM 1506 C C . PHE A 1 191 ? -4.77 -19 9.414 1 98.38 191 PHE A C 1
ATOM 1508 O O . PHE A 1 191 ? -4.023 -19.719 8.742 1 98.38 191 PHE A O 1
ATOM 1515 N N . LEU A 1 192 ? -5.074 -17.734 9.133 1 98 192 LEU A N 1
ATOM 1516 C CA . LEU A 1 192 ? -4.504 -17.078 7.953 1 98 192 LEU A CA 1
ATOM 1517 C C . LEU A 1 192 ? -2.986 -16.984 8.07 1 98 192 LEU A C 1
ATOM 1519 O O . LEU A 1 192 ? -2.27 -17.156 7.078 1 98 192 LEU A O 1
ATOM 1523 N N . GLN A 1 193 ? -2.521 -16.703 9.211 1 97.81 193 GLN A N 1
ATOM 1524 C CA . GLN A 1 193 ? -1.085 -16.609 9.445 1 97.81 193 GLN A CA 1
ATOM 1525 C C . GLN A 1 193 ? -0.406 -17.969 9.297 1 97.81 193 GLN A C 1
ATOM 1527 O O . GLN A 1 193 ? 0.683 -18.062 8.727 1 97.81 193 GLN A O 1
ATOM 1532 N N . ILE A 1 194 ? -1.033 -18.969 9.773 1 98.44 194 ILE A N 1
ATOM 1533 C CA . ILE A 1 194 ? -0.503 -20.312 9.609 1 98.44 194 ILE A CA 1
ATOM 1534 C C . ILE A 1 194 ? -0.475 -20.688 8.125 1 98.44 194 ILE A C 1
ATOM 1536 O O . ILE A 1 194 ? 0.521 -21.219 7.633 1 98.44 194 ILE A O 1
ATOM 1540 N N . HIS A 1 195 ? -1.546 -20.406 7.453 1 98.5 195 HIS A N 1
ATOM 1541 C CA . HIS A 1 195 ? -1.628 -20.641 6.016 1 98.5 195 HIS A CA 1
ATOM 1542 C C . HIS A 1 195 ? -0.489 -19.938 5.281 1 98.5 195 HIS A C 1
ATOM 1544 O O . HIS A 1 195 ? 0.173 -20.547 4.438 1 98.5 195 HIS A O 1
ATOM 1550 N N . ALA A 1 196 ? -0.287 -18.703 5.621 1 97.5 196 ALA A N 1
ATOM 1551 C CA . ALA A 1 196 ? 0.778 -17.922 4.988 1 97.5 196 ALA A CA 1
ATOM 1552 C C . ALA A 1 196 ? 2.15 -18.516 5.32 1 97.5 196 ALA A C 1
ATOM 1554 O O . ALA A 1 196 ? 3.025 -18.578 4.453 1 97.5 196 ALA A O 1
ATOM 1555 N N . PHE A 1 197 ? 2.338 -18.922 6.539 1 97.94 197 PHE A N 1
ATOM 1556 C CA . PHE A 1 197 ? 3.592 -19.5 7.012 1 97.94 197 PHE A CA 1
ATOM 1557 C C . PHE A 1 197 ? 3.906 -20.797 6.277 1 97.94 197 PHE A C 1
ATOM 1559 O O . PHE A 1 197 ? 5.062 -21.047 5.93 1 97.94 197 PHE A O 1
ATOM 1566 N N . LEU A 1 198 ? 2.918 -21.547 6.043 1 97.88 198 LEU A N 1
ATOM 1567 C CA . LEU A 1 198 ? 3.104 -22.828 5.375 1 97.88 198 LEU A CA 1
ATOM 1568 C C . LEU A 1 198 ? 3.471 -22.625 3.908 1 97.88 198 LEU A C 1
ATOM 1570 O O . LEU A 1 198 ? 4.223 -23.422 3.34 1 97.88 198 LEU A O 1
ATOM 1574 N N . LYS A 1 199 ? 3.02 -21.594 3.332 1 96.31 199 LYS A N 1
ATOM 1575 C CA . LYS A 1 199 ? 3.32 -21.312 1.933 1 96.31 199 LYS A CA 1
ATOM 1576 C C . LYS A 1 199 ? 4.719 -20.719 1.782 1 96.31 199 LYS A C 1
ATOM 1578 O O . LYS A 1 199 ? 5.422 -21 0.811 1 96.31 199 LYS A O 1
ATOM 1583 N N . ASP A 1 200 ? 5.059 -19.906 2.707 1 95.94 200 ASP A N 1
ATOM 1584 C CA . ASP A 1 200 ? 6.359 -19.25 2.76 1 95.94 200 ASP A CA 1
ATOM 1585 C C . ASP A 1 200 ? 6.793 -19 4.203 1 95.94 200 ASP A C 1
ATOM 1587 O O . ASP A 1 200 ? 6.48 -17.969 4.781 1 95.94 200 ASP A O 1
ATOM 1591 N N . PRO A 1 201 ? 7.566 -19.859 4.711 1 95.75 201 PRO A N 1
ATOM 1592 C CA . PRO A 1 201 ? 7.938 -19.766 6.125 1 95.75 201 PRO A CA 1
ATOM 1593 C C . PRO A 1 201 ? 8.82 -18.562 6.426 1 95.75 201 PRO A C 1
ATOM 1595 O O . PRO A 1 201 ? 9 -18.188 7.59 1 95.75 201 PRO A O 1
ATOM 1598 N N . ILE A 1 202 ? 9.375 -17.922 5.438 1 94.81 202 ILE A N 1
ATOM 1599 C CA . ILE A 1 202 ? 10.305 -16.828 5.66 1 94.81 202 ILE A CA 1
ATOM 1600 C C . ILE A 1 202 ? 9.539 -15.5 5.652 1 94.81 202 ILE A C 1
ATOM 1602 O O . ILE A 1 202 ? 9.609 -14.734 6.613 1 94.81 202 ILE A O 1
ATOM 1606 N N . TYR A 1 203 ? 8.742 -15.289 4.641 1 93.38 203 TYR A N 1
ATOM 1607 C CA . TYR A 1 203 ? 8.148 -13.961 4.516 1 93.38 203 TYR A CA 1
ATOM 1608 C C . TYR A 1 203 ? 6.629 -14.039 4.598 1 93.38 203 TYR A C 1
ATOM 1610 O O . TYR A 1 203 ? 5.949 -13.008 4.582 1 93.38 203 TYR A O 1
ATOM 1618 N N . GLY A 1 204 ? 6.078 -15.18 4.703 1 93.19 204 GLY A N 1
ATOM 1619 C CA . GLY A 1 204 ? 4.629 -15.305 4.781 1 93.19 204 GLY A CA 1
ATOM 1620 C C . GLY A 1 204 ? 4.023 -14.469 5.898 1 93.19 204 GLY A C 1
ATOM 1621 O O . GLY A 1 204 ? 2.926 -13.93 5.746 1 93.19 204 GLY A O 1
ATOM 1622 N N . LEU A 1 205 ? 4.73 -14.305 6.938 1 91.81 205 LEU A N 1
ATOM 1623 C CA . LEU A 1 205 ? 4.191 -13.641 8.117 1 91.81 205 LEU A CA 1
ATOM 1624 C C . LEU A 1 205 ? 4.461 -12.141 8.07 1 91.81 205 LEU A C 1
ATOM 1626 O O . LEU A 1 205 ? 4.043 -11.398 8.961 1 91.81 205 LEU A O 1
ATOM 1630 N N . SER A 1 206 ? 5.043 -11.68 7 1 85.75 206 SER A N 1
ATOM 1631 C CA . SER A 1 206 ? 5.328 -10.258 6.848 1 85.75 206 SER A CA 1
ATOM 1632 C C . SER A 1 206 ? 4.184 -9.539 6.148 1 85.75 206 SER A C 1
ATOM 1634 O O . SER A 1 206 ? 4.188 -8.305 6.043 1 85.75 206 SER A O 1
ATOM 1636 N N . ARG A 1 207 ? 3.178 -10.211 5.73 1 81.69 207 ARG A N 1
ATOM 1637 C CA . ARG A 1 207 ? 2.057 -9.633 4.992 1 81.69 207 ARG A CA 1
ATOM 1638 C C . ARG A 1 207 ? 1.096 -8.914 5.93 1 81.69 207 ARG A C 1
ATOM 1640 O O . ARG A 1 207 ? 1.003 -9.25 7.113 1 81.69 207 ARG A O 1
ATOM 1647 N N . PRO A 1 208 ? 0.511 -7.887 5.43 1 77.19 208 PRO A N 1
ATOM 1648 C CA . PRO A 1 208 ? -0.562 -7.309 6.238 1 77.19 208 PRO A CA 1
ATOM 1649 C C . PRO A 1 208 ? -1.829 -8.156 6.234 1 77.19 208 PRO A C 1
ATOM 1651 O O . PRO A 1 208 ? -2.434 -8.367 5.18 1 77.19 208 PRO A O 1
ATOM 1654 N N . PHE A 1 209 ? -2.271 -8.523 7.359 1 89.75 209 PHE A N 1
ATOM 1655 C CA . PHE A 1 209 ? -3.324 -9.523 7.438 1 89.75 209 PHE A CA 1
ATOM 1656 C C . PHE A 1 209 ? -4.684 -8.867 7.664 1 89.75 209 PHE A C 1
ATOM 1658 O O . PHE A 1 209 ? -5.719 -9.523 7.543 1 89.75 209 PHE A O 1
ATOM 1665 N N . SER A 1 210 ? -4.719 -7.594 7.922 1 86.69 210 SER A N 1
ATOM 1666 C CA . SER A 1 210 ? -5.984 -6.957 8.273 1 86.69 210 SER A CA 1
ATOM 1667 C C . SER A 1 210 ? -6.992 -7.066 7.133 1 86.69 210 SER A C 1
ATOM 1669 O O . SER A 1 210 ? -8.133 -7.477 7.348 1 86.69 210 SER A O 1
ATOM 1671 N N . LEU A 1 211 ? -6.543 -6.691 5.969 1 89.88 211 LEU A N 1
ATOM 1672 C CA . LEU A 1 211 ? -7.43 -6.773 4.812 1 89.88 211 LEU A CA 1
ATOM 1673 C C . LEU A 1 211 ? -7.738 -8.227 4.465 1 89.88 211 LEU A C 1
ATOM 1675 O O . LEU A 1 211 ? -8.859 -8.547 4.066 1 89.88 211 LEU A O 1
ATOM 1679 N N . GLN A 1 212 ? -6.75 -9.07 4.641 1 94.06 212 GLN A N 1
ATOM 1680 C CA . GLN A 1 212 ? -6.961 -10.492 4.383 1 94.06 212 GLN A CA 1
ATOM 1681 C C . GLN A 1 212 ? -8.016 -11.07 5.32 1 94.06 212 GLN A C 1
ATOM 1683 O O . GLN A 1 212 ? -8.875 -11.844 4.891 1 94.06 212 GLN A O 1
ATOM 1688 N N . GLN A 1 213 ? -7.848 -10.742 6.535 1 94.19 213 GLN A N 1
ATOM 1689 C CA . GLN A 1 213 ? -8.812 -11.211 7.527 1 94.19 213 GLN A CA 1
ATOM 1690 C C . GLN A 1 213 ? -10.219 -10.727 7.199 1 94.19 213 GLN A C 1
ATOM 1692 O O . GLN A 1 213 ? -11.188 -11.484 7.324 1 94.19 213 GLN A O 1
ATOM 1697 N N . PHE A 1 214 ? -10.383 -9.5 6.816 1 92.31 214 PHE A N 1
ATOM 1698 C CA . PHE A 1 214 ? -11.68 -8.945 6.441 1 92.31 214 PHE A CA 1
ATOM 1699 C C . PHE A 1 214 ? -12.281 -9.727 5.277 1 92.31 214 PHE A C 1
ATOM 1701 O O . PHE A 1 214 ? -13.438 -10.156 5.344 1 92.31 214 PHE A O 1
ATOM 1708 N N . PHE A 1 215 ? -11.484 -9.93 4.199 1 95 215 PHE A N 1
ATOM 1709 C CA . PHE A 1 215 ? -12 -10.617 3.02 1 95 215 PHE A CA 1
ATOM 1710 C C . PHE A 1 215 ? -12.328 -12.07 3.342 1 95 215 PHE A C 1
ATOM 1712 O O . PHE A 1 215 ? -13.297 -12.625 2.82 1 95 215 PHE A O 1
ATOM 1719 N N . PHE A 1 216 ? -11.477 -12.68 4.172 1 97.25 216 PHE A N 1
ATOM 1720 C CA . PHE A 1 216 ? -11.703 -14.055 4.59 1 97.25 216 PHE A CA 1
ATOM 1721 C C . PHE A 1 216 ? -13.086 -14.203 5.227 1 97.25 216 PHE A C 1
ATOM 1723 O O . PHE A 1 216 ? -13.875 -15.047 4.809 1 97.25 216 PHE A O 1
ATOM 1730 N N . SER A 1 217 ? -13.367 -13.344 6.207 1 93.94 217 SER A N 1
ATOM 1731 C CA . SER A 1 217 ? -14.641 -13.398 6.918 1 93.94 217 SER A CA 1
ATOM 1732 C C . SER A 1 217 ? -15.797 -13.016 6.004 1 93.94 217 SER A C 1
ATOM 1734 O O . SER A 1 217 ? -16.875 -13.617 6.066 1 93.94 217 SER A O 1
ATOM 1736 N N . HIS A 1 218 ? -15.547 -12.023 5.18 1 93 218 HIS A N 1
ATOM 1737 C CA . HIS A 1 218 ? -16.562 -11.547 4.254 1 93 218 HIS A CA 1
ATOM 1738 C C . HIS A 1 218 ? -16.969 -12.641 3.27 1 93 218 HIS A C 1
ATOM 1740 O O . HIS A 1 218 ? -18.156 -12.898 3.066 1 93 218 HIS A O 1
ATOM 1746 N N . LEU A 1 219 ? -16 -13.305 2.711 1 96.25 219 LEU A N 1
ATOM 1747 C CA . LEU A 1 219 ? -16.266 -14.359 1.739 1 96.25 219 LEU A CA 1
ATOM 1748 C C . LEU A 1 219 ? -16.984 -15.539 2.391 1 96.25 219 LEU A C 1
ATOM 1750 O O . LEU A 1 219 ? -17.953 -16.047 1.845 1 96.25 219 LEU A O 1
ATOM 1754 N N . LEU A 1 220 ? -16.484 -15.922 3.504 1 95.06 220 LEU A N 1
ATOM 1755 C CA . LEU A 1 220 ? -17.094 -17.047 4.199 1 95.06 220 LEU A CA 1
ATOM 1756 C C . LEU A 1 220 ? -18.531 -16.719 4.602 1 95.06 220 LEU A C 1
ATOM 1758 O O . LEU A 1 220 ? -19.438 -17.562 4.449 1 95.06 220 LEU A O 1
ATOM 1762 N N . GLY A 1 221 ? -18.703 -15.516 5.098 1 90.25 221 GLY A N 1
ATOM 1763 C CA . GLY A 1 221 ? -20.047 -15.102 5.453 1 90.25 221 GLY A CA 1
ATOM 1764 C C . GLY A 1 221 ? -21.016 -15.172 4.289 1 90.25 221 GLY A C 1
ATOM 1765 O O . GLY A 1 221 ? -22.125 -15.695 4.426 1 90.25 221 GLY A O 1
ATOM 1766 N N . LYS A 1 222 ? -20.625 -14.664 3.174 1 90.31 222 LYS A N 1
ATOM 1767 C CA . LYS A 1 222 ? -21.469 -14.68 1.98 1 90.31 222 LYS A CA 1
ATOM 1768 C C . LYS A 1 222 ? -21.703 -16.094 1.484 1 90.31 222 LYS A C 1
ATOM 1770 O O . LYS A 1 222 ? -22.797 -16.438 1.04 1 90.31 222 LYS A O 1
ATOM 1775 N N . CYS A 1 223 ? -20.656 -16.891 1.49 1 91.56 223 CYS A N 1
ATOM 1776 C CA . CYS A 1 223 ? -20.766 -18.266 1.007 1 91.56 223 CYS A CA 1
ATOM 1777 C C . CYS A 1 223 ? -21.672 -19.094 1.9 1 91.56 223 CYS A C 1
ATOM 1779 O O . CYS A 1 223 ? -22.5 -19.859 1.406 1 91.56 223 CYS A O 1
ATOM 1781 N N . MET A 1 224 ? -21.469 -19 3.117 1 86.25 224 MET A N 1
ATOM 1782 C CA . MET A 1 224 ? -22.266 -19.766 4.07 1 86.25 224 MET A CA 1
ATOM 1783 C C . MET A 1 224 ? -23.719 -19.344 4.043 1 86.25 224 MET A C 1
ATOM 1785 O O . MET A 1 224 ? -24.625 -20.172 4.223 1 86.25 224 MET A O 1
ATOM 1789 N N . ALA A 1 225 ? -23.953 -18.094 3.857 1 83.31 225 ALA A N 1
ATOM 1790 C CA . ALA A 1 225 ? -25.328 -17.625 3.732 1 83.31 225 ALA A CA 1
ATOM 1791 C C . ALA A 1 225 ? -25.984 -18.203 2.488 1 83.31 225 ALA A C 1
ATOM 1793 O O . ALA A 1 225 ? -27.188 -18.516 2.506 1 83.31 225 ALA A O 1
ATOM 1794 N N . ALA A 1 226 ? -25.281 -18.375 1.521 1 82.19 226 ALA A N 1
ATOM 1795 C CA . ALA A 1 226 ? -25.828 -18.844 0.248 1 82.19 226 ALA A CA 1
ATOM 1796 C C . ALA A 1 226 ? -25.984 -20.359 0.25 1 82.19 226 ALA A C 1
ATOM 1798 O O . ALA A 1 226 ? -26.859 -20.891 -0.442 1 82.19 226 ALA A O 1
ATOM 1799 N N . THR A 1 227 ? -25.078 -21.141 0.789 1 79 227 THR A N 1
ATOM 1800 C CA . THR A 1 227 ? -25.047 -22.594 0.725 1 79 227 THR A CA 1
ATOM 1801 C C . THR A 1 227 ? -25.812 -23.203 1.895 1 79 227 THR A C 1
ATOM 1803 O O . THR A 1 227 ? -26.016 -24.422 1.945 1 79 227 THR A O 1
ATOM 1806 N N . ARG A 1 228 ? -26.594 -22.766 2.547 1 64.88 228 ARG A N 1
ATOM 1807 C CA . ARG A 1 228 ? -27.219 -23.281 3.758 1 64.88 228 ARG A CA 1
ATOM 1808 C C . ARG A 1 228 ? -26.25 -24.141 4.555 1 64.88 228 ARG A C 1
ATOM 1810 O O . ARG A 1 228 ? -26.047 -25.312 4.246 1 64.88 228 ARG A O 1
ATOM 1817 N N . VAL A 1 229 ? -25.531 -23.75 5.469 1 59.97 229 VAL A N 1
ATOM 1818 C CA . VAL A 1 229 ? -24.438 -24.25 6.289 1 59.97 229 VAL A CA 1
ATOM 1819 C C . VAL A 1 229 ? -24.859 -25.578 6.945 1 59.97 229 VAL A C 1
ATOM 1821 O O . VAL A 1 229 ? -24.016 -26.469 7.133 1 59.97 229 VAL A O 1
ATOM 1824 N N . ASP A 1 230 ? -26.062 -25.547 7.242 1 60.78 230 ASP A N 1
ATOM 1825 C CA . ASP A 1 230 ? -26.578 -26.672 8.016 1 60.78 230 ASP A CA 1
ATOM 1826 C C . ASP A 1 230 ? -26.344 -28 7.281 1 60.78 230 ASP A C 1
ATOM 1828 O O . ASP A 1 230 ? -26.344 -29.062 7.902 1 60.78 230 ASP A O 1
ATOM 1832 N N . ILE A 1 231 ? -25.969 -27.844 6.156 1 67.31 231 ILE A N 1
ATOM 1833 C CA . ILE A 1 231 ? -25.859 -29.078 5.391 1 67.31 231 ILE A CA 1
ATOM 1834 C C . ILE A 1 231 ? -24.391 -29.375 5.094 1 67.31 231 ILE A C 1
ATOM 1836 O O . ILE A 1 231 ? -24.062 -30.469 4.641 1 67.31 231 ILE A O 1
ATOM 1840 N N . LEU A 1 232 ? -23.531 -28.547 5.543 1 78.5 232 LEU A N 1
ATOM 1841 C CA . LEU A 1 232 ? -22.141 -28.75 5.18 1 78.5 232 LEU A CA 1
ATOM 1842 C C . LEU A 1 232 ? -21.422 -29.625 6.211 1 78.5 232 LEU A C 1
ATOM 1844 O O . LEU A 1 232 ? -21.609 -29.438 7.418 1 78.5 232 LEU A O 1
ATOM 1848 N N . HIS A 1 233 ? -20.734 -30.578 5.699 1 85.25 233 HIS A N 1
ATOM 1849 C CA . HIS A 1 233 ? -19.922 -31.438 6.547 1 85.25 233 HIS A CA 1
ATOM 1850 C C . HIS A 1 233 ? -18.594 -30.766 6.918 1 85.25 233 HIS A C 1
ATOM 1852 O O . HIS A 1 233 ? -18.219 -29.766 6.316 1 85.25 233 HIS A O 1
ATOM 1858 N N . ALA A 1 234 ? -18 -31.359 7.906 1 88.56 234 ALA A N 1
ATOM 1859 C CA . ALA A 1 234 ? -16.75 -30.828 8.43 1 88.56 234 ALA A CA 1
ATOM 1860 C C . ALA A 1 234 ? -15.695 -30.703 7.328 1 88.56 234 ALA A C 1
ATOM 1862 O O . ALA A 1 234 ? -14.953 -29.719 7.273 1 88.56 234 ALA A O 1
ATOM 1863 N N . LYS A 1 235 ? -15.688 -31.641 6.484 1 91.69 235 LYS A N 1
ATOM 1864 C CA . LYS A 1 235 ? -14.711 -31.641 5.406 1 91.69 235 LYS A CA 1
ATOM 1865 C C . LYS A 1 235 ? -14.969 -30.516 4.41 1 91.69 235 LYS A C 1
ATOM 1867 O O . LYS A 1 235 ? -14.039 -29.969 3.832 1 91.69 235 LYS A O 1
ATOM 1872 N N . ASP A 1 236 ? -16.203 -30.25 4.227 1 93 236 ASP A N 1
ATOM 1873 C CA . ASP A 1 236 ? -16.578 -29.125 3.359 1 93 236 ASP A CA 1
ATOM 1874 C C . ASP A 1 236 ? -16.125 -27.797 3.951 1 93 236 ASP A C 1
ATOM 1876 O O . ASP A 1 236 ? -15.656 -26.922 3.229 1 93 236 ASP A O 1
ATOM 1880 N N . LEU A 1 237 ? -16.25 -27.766 5.219 1 94.5 237 LEU A N 1
ATOM 1881 C CA . LEU A 1 237 ? -15.859 -26.531 5.898 1 94.5 237 LEU A CA 1
ATOM 1882 C C . LEU A 1 237 ? -14.352 -26.359 5.859 1 94.5 237 LEU A C 1
ATOM 1884 O O . LEU A 1 237 ? -13.859 -25.219 5.766 1 94.5 237 LEU A O 1
ATOM 1888 N N . GLU A 1 238 ? -13.633 -27.438 5.914 1 96.31 238 GLU A N 1
ATOM 1889 C CA . GLU A 1 238 ? -12.18 -27.375 5.766 1 96.31 238 GLU A CA 1
ATOM 1890 C C . GLU A 1 238 ? -11.789 -26.875 4.383 1 96.31 238 GLU A C 1
ATOM 1892 O O . GLU A 1 238 ? -10.93 -26 4.262 1 96.31 238 GLU A O 1
ATOM 1897 N N . ARG A 1 239 ? -12.438 -27.391 3.428 1 95.75 239 ARG A N 1
ATOM 1898 C CA . ARG A 1 239 ? -12.172 -26.984 2.053 1 95.75 239 ARG A CA 1
ATOM 1899 C C . ARG A 1 239 ? -12.508 -25.516 1.837 1 95.75 239 ARG A C 1
ATOM 1901 O O . ARG A 1 239 ? -11.766 -24.797 1.165 1 95.75 239 ARG A O 1
ATOM 1908 N N . LEU A 1 240 ? -13.578 -25.125 2.42 1 95.81 240 LEU A N 1
ATOM 1909 C CA . LEU A 1 240 ? -13.992 -23.719 2.299 1 95.81 240 LEU A CA 1
ATOM 1910 C C . LEU A 1 240 ? -13 -22.797 2.992 1 95.81 240 LEU A C 1
ATOM 1912 O O . LEU A 1 240 ? -12.656 -21.734 2.461 1 95.81 240 LEU A O 1
ATOM 1916 N N . ALA A 1 241 ? -12.586 -23.203 4.137 1 97.5 241 ALA A N 1
ATOM 1917 C CA . ALA A 1 241 ? -11.625 -22.391 4.875 1 97.5 241 ALA A CA 1
ATOM 1918 C C . ALA A 1 241 ? -10.32 -22.25 4.102 1 97.5 241 ALA A C 1
ATOM 1920 O O . ALA A 1 241 ? -9.758 -21.141 4.008 1 97.5 241 ALA A O 1
ATOM 1921 N N . ALA A 1 242 ? -9.867 -23.312 3.551 1 98.38 242 ALA A N 1
ATOM 1922 C CA . ALA A 1 242 ? -8.641 -23.297 2.768 1 98.38 242 ALA A CA 1
ATOM 1923 C C . ALA A 1 242 ? -8.766 -22.375 1.56 1 98.38 242 ALA A C 1
ATOM 1925 O O . ALA A 1 242 ? -7.895 -21.531 1.312 1 98.38 242 ALA A O 1
ATOM 1926 N N . GLN A 1 243 ? -9.852 -22.547 0.892 1 98.31 243 GLN A N 1
ATOM 1927 C CA . GLN A 1 243 ? -10.062 -21.75 -0.314 1 98.31 243 GLN A CA 1
ATOM 1928 C C . GLN A 1 243 ? -10.234 -20.281 0.026 1 98.31 243 GLN A C 1
ATOM 1930 O O . GLN A 1 243 ? -9.742 -19.406 -0.691 1 98.31 243 GLN A O 1
ATOM 1935 N N . ALA A 1 244 ? -10.953 -20.031 1.084 1 98.38 244 ALA A N 1
ATOM 1936 C CA . ALA A 1 244 ? -11.148 -18.641 1.515 1 98.38 244 ALA A CA 1
ATOM 1937 C C . ALA A 1 244 ? -9.82 -17.984 1.852 1 98.38 244 ALA A C 1
ATOM 1939 O O . ALA A 1 244 ? -9.633 -16.781 1.602 1 98.38 244 ALA A O 1
ATOM 1940 N N . ALA A 1 245 ? -8.938 -18.734 2.447 1 98.44 245 ALA A N 1
ATOM 1941 C CA . ALA A 1 245 ? -7.621 -18.188 2.775 1 98.44 245 ALA A CA 1
ATOM 1942 C C . ALA A 1 245 ? -6.859 -17.781 1.514 1 98.44 245 ALA A C 1
ATOM 1944 O O . ALA A 1 245 ? -6.254 -16.719 1.46 1 98.44 245 ALA A O 1
ATOM 1945 N N . GLN A 1 246 ? -6.934 -18.594 0.519 1 98.38 246 GLN A N 1
ATOM 1946 C CA . GLN A 1 246 ? -6.273 -18.328 -0.754 1 98.38 246 GLN A CA 1
ATOM 1947 C C . GLN A 1 246 ? -6.883 -17.109 -1.439 1 98.38 246 GLN A C 1
ATOM 1949 O O . GLN A 1 246 ? -6.156 -16.234 -1.924 1 98.38 246 GLN A O 1
ATOM 1954 N N . GLU A 1 247 ? -8.188 -17.078 -1.463 1 98.31 247 GLU A N 1
ATOM 1955 C CA . GLU A 1 247 ? -8.883 -15.977 -2.107 1 98.31 247 GLU A CA 1
ATOM 1956 C C . GLU A 1 247 ? -8.617 -14.656 -1.383 1 98.31 247 GLU A C 1
ATOM 1958 O O . GLU A 1 247 ? -8.406 -13.625 -2.021 1 98.31 247 GLU A O 1
ATOM 1963 N N . ALA A 1 248 ? -8.664 -14.734 -0.119 1 97.5 248 ALA A N 1
ATOM 1964 C CA . ALA A 1 248 ? -8.445 -13.539 0.692 1 97.5 248 ALA A CA 1
ATOM 1965 C C . ALA A 1 248 ? -7.027 -13 0.506 1 97.5 248 ALA A C 1
ATOM 1967 O O . ALA A 1 248 ? -6.816 -11.789 0.45 1 97.5 248 ALA A O 1
ATOM 1968 N N . SER A 1 249 ? -6.09 -13.875 0.445 1 96.62 249 SER A N 1
ATOM 1969 C CA . SER A 1 249 ? -4.703 -13.477 0.221 1 96.62 249 SER A CA 1
ATOM 1970 C C . SER A 1 249 ? -4.543 -12.742 -1.104 1 96.62 249 SER A C 1
ATOM 1972 O O . SER A 1 249 ? -3.844 -11.727 -1.177 1 96.62 249 SER A O 1
ATOM 1974 N N . TYR A 1 250 ? -5.203 -13.188 -2.113 1 96.88 250 TYR A N 1
ATOM 1975 C CA . TYR A 1 250 ? -5.109 -12.562 -3.428 1 96.88 250 TYR A CA 1
ATOM 1976 C C . TYR A 1 250 ? -5.836 -11.227 -3.447 1 96.88 250 TYR A C 1
ATOM 1978 O O . TYR A 1 250 ? -5.324 -10.242 -3.982 1 96.88 250 TYR A O 1
ATOM 1986 N N . LEU A 1 251 ? -7.012 -11.195 -2.859 1 95.5 251 LEU A N 1
ATOM 1987 C CA . LEU A 1 251 ? -7.84 -9.992 -2.871 1 95.5 251 LEU A CA 1
ATOM 1988 C C . LEU A 1 251 ? -7.168 -8.867 -2.094 1 95.5 251 LEU A C 1
ATOM 1990 O O . LEU A 1 251 ? -7.426 -7.688 -2.357 1 95.5 251 LEU A O 1
ATOM 1994 N N . ALA A 1 252 ? -6.34 -9.25 -1.196 1 93.06 252 ALA A N 1
ATOM 1995 C CA . ALA A 1 252 ? -5.668 -8.258 -0.362 1 93.06 252 ALA A CA 1
ATOM 1996 C C . ALA A 1 252 ? -4.434 -7.695 -1.064 1 93.06 252 ALA A C 1
ATOM 1998 O O . ALA A 1 252 ? -3.768 -6.801 -0.54 1 93.06 252 ALA A O 1
ATOM 1999 N N . ASN A 1 253 ? -4.129 -8.172 -2.234 1 92.69 253 ASN A N 1
ATOM 2000 C CA . ASN A 1 253 ? -2.986 -7.664 -2.99 1 92.69 253 ASN A CA 1
ATOM 2001 C C . ASN A 1 253 ? -3.174 -6.203 -3.387 1 92.69 253 ASN A C 1
ATOM 2003 O O . ASN A 1 253 ? -4.137 -5.863 -4.078 1 92.69 253 ASN A O 1
ATOM 2007 N N . PRO A 1 254 ? -2.252 -5.352 -3.021 1 86.25 254 PRO A N 1
ATOM 2008 C CA . PRO A 1 254 ? -2.43 -3.92 -3.277 1 86.25 254 PRO A CA 1
ATOM 2009 C C . PRO A 1 254 ? -2.42 -3.58 -4.766 1 86.25 254 PRO A C 1
ATOM 2011 O O . PRO A 1 254 ? -2.975 -2.557 -5.172 1 86.25 254 PRO A O 1
ATOM 2014 N N . LEU A 1 255 ? -1.859 -4.391 -5.566 1 91.12 255 LEU A N 1
ATOM 2015 C CA . LEU A 1 255 ? -1.785 -4.113 -6.996 1 91.12 255 LEU A CA 1
ATOM 2016 C C . LEU A 1 255 ? -3.17 -4.172 -7.637 1 91.12 255 LEU A C 1
ATOM 2018 O O . LEU A 1 255 ? -3.383 -3.621 -8.719 1 91.12 255 LEU A O 1
ATOM 2022 N N . LEU A 1 256 ? -4.062 -4.801 -6.957 1 91.56 256 LEU A N 1
ATOM 2023 C CA . LEU A 1 256 ? -5.398 -4.969 -7.516 1 91.56 256 LEU A CA 1
ATOM 2024 C C . LEU A 1 256 ? -6.176 -3.654 -7.473 1 91.56 256 LEU A C 1
ATOM 2026 O O . LEU A 1 256 ? -7.246 -3.541 -8.07 1 91.56 256 LEU A O 1
ATOM 2030 N N . GLN A 1 257 ? -5.633 -2.68 -6.875 1 81.69 257 GLN A N 1
ATOM 2031 C CA . GLN A 1 257 ? -6.254 -1.359 -6.844 1 81.69 257 GLN A CA 1
ATOM 2032 C C . GLN A 1 257 ? -6.176 -0.679 -8.203 1 81.69 257 GLN A C 1
ATOM 2034 O O . GLN A 1 257 ? -6.895 0.288 -8.469 1 81.69 257 GLN A O 1
ATOM 2039 N N . ARG A 1 258 ? -5.422 -1.276 -9.102 1 80.69 258 ARG A N 1
ATOM 2040 C CA . ARG A 1 258 ? -5.211 -0.694 -10.422 1 80.69 258 ARG A CA 1
ATOM 2041 C C . ARG A 1 258 ? -5.707 -1.633 -11.516 1 80.69 258 ARG A C 1
ATOM 2043 O O . ARG A 1 258 ? -5.125 -1.689 -12.602 1 80.69 258 ARG A O 1
ATOM 2050 N N . LEU A 1 259 ? -6.684 -2.346 -11.156 1 88.5 259 LEU A N 1
ATOM 2051 C CA . LEU A 1 259 ? -7.238 -3.314 -12.094 1 88.5 259 LEU A CA 1
ATOM 2052 C C . LEU A 1 259 ? -7.746 -2.621 -13.352 1 88.5 259 LEU A C 1
ATOM 2054 O O . LEU A 1 259 ? -8.422 -1.595 -13.273 1 88.5 259 LEU A O 1
ATOM 2058 N N . THR A 1 260 ? -7.406 -3.189 -14.508 1 88.81 260 THR A N 1
ATOM 2059 C CA . THR A 1 260 ? -7.836 -2.619 -15.781 1 88.81 260 THR A CA 1
ATOM 2060 C C . THR A 1 260 ? -8.711 -3.605 -16.547 1 88.81 260 THR A C 1
ATOM 2062 O O . THR A 1 260 ? -9.648 -3.201 -17.25 1 88.81 260 THR A O 1
ATOM 2065 N N . LEU A 1 261 ? -8.352 -4.863 -16.406 1 94.19 261 LEU A N 1
ATOM 2066 C CA . LEU A 1 261 ? -9.031 -5.895 -17.172 1 94.19 261 LEU A CA 1
ATOM 2067 C C . LEU A 1 261 ? -8.961 -7.242 -16.469 1 94.19 261 LEU A C 1
ATOM 2069 O O . LEU A 1 261 ? -7.953 -7.566 -15.836 1 94.19 261 LEU A O 1
ATOM 2073 N N . VAL A 1 262 ? -10.062 -7.938 -16.5 1 96.38 262 VAL A N 1
ATOM 2074 C CA . VAL A 1 262 ? -10.023 -9.367 -16.219 1 96.38 262 VAL A CA 1
ATOM 2075 C C . VAL A 1 262 ? -10.305 -10.164 -17.5 1 96.38 262 VAL A C 1
ATOM 2077 O O . VAL A 1 262 ? -11.398 -10.078 -18.047 1 96.38 262 VAL A O 1
ATOM 2080 N N . HIS A 1 263 ? -9.305 -10.859 -17.938 1 96.19 263 HIS A N 1
ATOM 2081 C CA . HIS A 1 263 ? -9.414 -11.664 -19.141 1 96.19 263 HIS A CA 1
ATOM 2082 C C . HIS A 1 263 ? -9.688 -13.125 -18.812 1 96.19 263 HIS A C 1
ATOM 2084 O O . HIS A 1 263 ? -9.094 -13.68 -17.891 1 96.19 263 HIS A O 1
ATOM 2090 N N . PHE A 1 264 ? -10.633 -13.695 -19.594 1 94.94 264 PHE A N 1
ATOM 2091 C CA . PHE A 1 264 ? -10.953 -15.109 -19.422 1 94.94 264 PHE A CA 1
ATOM 2092 C C . PHE A 1 264 ? -10.562 -15.891 -20.672 1 94.94 264 PHE A C 1
ATOM 2094 O O . PHE A 1 264 ? -10.859 -15.477 -21.797 1 94.94 264 PHE A O 1
ATOM 2101 N N . ASN A 1 265 ? -9.852 -16.938 -20.438 1 91.19 265 ASN A N 1
ATOM 2102 C CA . ASN A 1 265 ? -9.523 -17.859 -21.531 1 91.19 265 ASN A CA 1
ATOM 2103 C C . ASN A 1 265 ? -9.25 -19.266 -21 1 91.19 265 ASN A C 1
ATOM 2105 O O . ASN A 1 265 ? -8.492 -19.438 -20.047 1 91.19 265 ASN A O 1
ATOM 2109 N N . ALA A 1 266 ? -9.883 -20.203 -21.641 1 90.31 266 ALA A N 1
ATOM 2110 C CA . ALA A 1 266 ? -9.781 -21.578 -21.172 1 90.31 266 ALA A CA 1
ATOM 2111 C C . ALA A 1 266 ? -10.234 -21.703 -19.719 1 90.31 266 ALA A C 1
ATOM 2113 O O . ALA A 1 266 ? -11.359 -21.312 -19.375 1 90.31 266 ALA A O 1
ATOM 2114 N N . HIS A 1 267 ? -9.305 -22.078 -18.891 1 93.25 267 HIS A N 1
ATOM 2115 C CA . HIS A 1 267 ? -9.695 -22.219 -17.5 1 93.25 267 HIS A CA 1
ATOM 2116 C C . HIS A 1 267 ? -9.148 -21.062 -16.656 1 93.25 267 HIS A C 1
ATOM 2118 O O . HIS A 1 267 ? -9.336 -21.047 -15.438 1 93.25 267 HIS A O 1
ATOM 2124 N N . HIS A 1 268 ? -8.617 -20.078 -17.359 1 94.25 268 HIS A N 1
ATOM 2125 C CA . HIS A 1 268 ? -7.879 -19.062 -16.625 1 94.25 268 HIS A CA 1
ATOM 2126 C C . HIS A 1 268 ? -8.727 -17.812 -16.422 1 94.25 268 HIS A C 1
ATOM 2128 O O . HIS A 1 268 ? -9.492 -17.422 -17.312 1 94.25 268 HIS A O 1
ATOM 2134 N N . GLN A 1 269 ? -8.633 -17.297 -15.219 1 96.12 269 GLN A N 1
ATOM 2135 C CA . GLN A 1 269 ? -8.93 -15.906 -14.883 1 96.1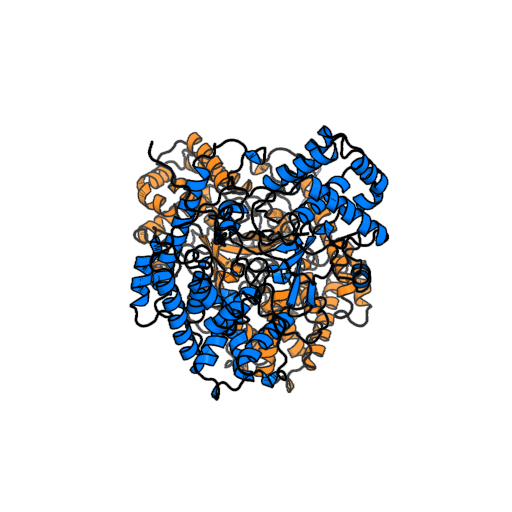2 269 GLN A CA 1
ATOM 2136 C C . GLN A 1 269 ? -7.656 -15.086 -14.766 1 96.12 269 GLN A C 1
ATOM 2138 O O . GLN A 1 269 ? -6.848 -15.305 -13.859 1 96.12 269 GLN A O 1
ATOM 2143 N N . LEU A 1 270 ? -7.492 -14.117 -15.656 1 96.69 270 LEU A N 1
ATOM 2144 C CA . LEU A 1 270 ? -6.25 -13.352 -15.711 1 96.69 270 LEU A CA 1
ATOM 2145 C C . LEU A 1 270 ? -6.5 -11.875 -15.422 1 96.69 270 LEU A C 1
ATOM 2147 O O . LEU A 1 270 ? -6.84 -11.109 -16.328 1 96.69 270 LEU A O 1
ATOM 2151 N N . PRO A 1 271 ? -6.328 -11.453 -14.172 1 97.06 271 PRO A N 1
ATOM 2152 C CA . PRO A 1 271 ? -6.473 -10.031 -13.836 1 97.06 271 PRO A CA 1
ATOM 2153 C C . PRO A 1 271 ? -5.258 -9.203 -14.242 1 97.06 271 PRO A C 1
ATOM 2155 O O . PRO A 1 271 ? -4.141 -9.477 -13.797 1 97.06 271 PRO A O 1
ATOM 2158 N N . TYR A 1 272 ? -5.496 -8.18 -14.992 1 96.12 272 TYR A N 1
ATOM 2159 C CA . TYR A 1 272 ? -4.422 -7.316 -15.469 1 96.12 272 TYR A CA 1
ATOM 2160 C C . TYR A 1 272 ? -4.504 -5.938 -14.82 1 96.12 272 TYR A C 1
ATOM 2162 O O . TYR A 1 272 ? -5.594 -5.406 -14.617 1 96.12 272 TYR A O 1
ATOM 2170 N N . VAL A 1 273 ? -3.346 -5.434 -14.508 1 93.94 273 VAL A N 1
ATOM 2171 C CA . VAL A 1 273 ? -3.203 -4.09 -13.961 1 93.94 273 VAL A CA 1
ATOM 2172 C C . VAL A 1 273 ? -2.148 -3.314 -14.75 1 93.94 273 VAL A C 1
ATOM 2174 O O . VAL A 1 273 ? -1.396 -3.9 -15.531 1 93.94 273 VAL A O 1
ATOM 2177 N N . ASN A 1 274 ? -2.119 -1.99 -14.609 1 90.38 274 ASN A N 1
ATOM 2178 C CA . ASN A 1 274 ? -1.012 -1.149 -15.047 1 90.38 274 ASN A CA 1
ATOM 2179 C C . ASN A 1 274 ? -0.058 -0.833 -13.898 1 90.38 274 ASN A C 1
ATOM 2181 O O . ASN A 1 274 ? -0.452 -0.205 -12.914 1 90.38 274 ASN A O 1
ATOM 2185 N N . VAL A 1 275 ? 1.136 -1.309 -14.062 1 93.31 275 VAL A N 1
ATOM 2186 C CA . VAL A 1 275 ? 2.107 -1.098 -13 1 93.31 275 VAL A CA 1
ATOM 2187 C C . VAL A 1 275 ? 3.125 -0.043 -13.422 1 93.31 275 VAL A C 1
ATOM 2189 O O . VAL A 1 275 ? 3.537 -0.005 -14.586 1 93.31 275 VAL A O 1
ATOM 2192 N N . PRO A 1 276 ? 3.543 0.837 -12.484 1 89.56 276 PRO A N 1
ATOM 2193 C CA . PRO A 1 276 ? 4.566 1.822 -12.836 1 89.56 276 PRO A CA 1
ATOM 2194 C C . PRO A 1 276 ? 5.898 1.179 -13.211 1 89.56 276 PRO A C 1
ATOM 2196 O O . PRO A 1 276 ? 6.469 0.425 -12.422 1 89.56 276 PRO A O 1
ATOM 2199 N N . LEU A 1 277 ? 6.414 1.575 -14.312 1 93.44 277 LEU A N 1
ATOM 2200 C CA . LEU A 1 277 ? 7.648 1.007 -14.836 1 93.44 277 LEU A CA 1
ATOM 2201 C C . LEU A 1 277 ? 8.82 1.271 -13.891 1 93.44 277 LEU A C 1
ATOM 2203 O O . LEU A 1 277 ? 9.656 0.391 -13.672 1 93.44 277 LEU A O 1
ATOM 2207 N N . ASP A 1 278 ? 8.836 2.379 -13.297 1 90.44 278 ASP A N 1
ATOM 2208 C CA . ASP A 1 278 ? 9.977 2.826 -12.508 1 90.44 278 ASP A CA 1
ATOM 2209 C C . ASP A 1 278 ? 10 2.135 -11.141 1 90.44 278 ASP A C 1
ATOM 2211 O O . ASP A 1 278 ? 10.977 2.266 -10.398 1 90.44 278 ASP A O 1
ATOM 2215 N N . ARG A 1 279 ? 9.023 1.278 -10.875 1 89.56 279 ARG A N 1
ATOM 2216 C CA . ARG A 1 279 ? 8.938 0.649 -9.562 1 89.56 279 ARG A CA 1
ATOM 2217 C C . ARG A 1 279 ? 9.188 -0.853 -9.656 1 89.56 279 ARG A C 1
ATOM 2219 O O . ARG A 1 279 ? 9.203 -1.55 -8.641 1 89.56 279 ARG A O 1
ATOM 2226 N N . LEU A 1 280 ? 9.438 -1.256 -10.805 1 94.75 280 LEU A N 1
ATOM 2227 C CA . LEU A 1 280 ? 9.625 -2.688 -11.016 1 94.75 280 LEU A CA 1
ATOM 2228 C C . LEU A 1 280 ? 11 -3.135 -10.531 1 94.75 280 LEU A C 1
ATOM 2230 O O . LEU A 1 280 ? 12 -2.473 -10.805 1 94.75 280 LEU A O 1
ATOM 2234 N N . ALA A 1 281 ? 10.945 -4.207 -9.766 1 93.56 281 ALA A N 1
ATOM 2235 C CA . ALA A 1 281 ? 12.18 -4.855 -9.344 1 93.56 281 ALA A CA 1
ATOM 2236 C C . ALA A 1 281 ? 12.492 -6.066 -10.211 1 93.56 281 ALA A C 1
ATOM 2238 O O . ALA A 1 281 ? 11.586 -6.715 -10.734 1 93.56 281 ALA A O 1
ATOM 2239 N N . ARG A 1 282 ? 13.711 -6.312 -10.352 1 88.75 282 ARG A N 1
ATOM 2240 C CA . ARG A 1 282 ? 14.055 -7.441 -11.211 1 88.75 282 ARG A CA 1
ATOM 2241 C C . ARG A 1 282 ? 15.102 -8.336 -10.555 1 88.75 282 ARG A C 1
ATOM 2243 O O . ARG A 1 282 ? 16.078 -7.836 -9.992 1 88.75 282 ARG A O 1
ATOM 2250 N N . ALA A 1 283 ? 14.844 -9.547 -10.656 1 88.25 283 ALA A N 1
ATOM 2251 C CA . ALA A 1 283 ? 15.711 -10.562 -10.062 1 88.25 283 ALA A CA 1
ATOM 2252 C C . ALA A 1 283 ? 16.781 -11.016 -11.055 1 88.25 283 ALA A C 1
ATOM 2254 O O . ALA A 1 283 ? 17.844 -11.508 -10.656 1 88.25 283 ALA A O 1
ATOM 2255 N N . GLU A 1 284 ? 16.469 -10.82 -12.344 1 90.94 284 GLU A N 1
ATOM 2256 C CA . GLU A 1 284 ? 17.297 -11.375 -13.406 1 90.94 284 GLU A CA 1
ATOM 2257 C C . GLU A 1 284 ? 17.641 -10.32 -14.453 1 90.94 284 GLU A C 1
ATOM 2259 O O . GLU A 1 284 ? 16.812 -9.484 -14.789 1 90.94 284 GLU A O 1
ATOM 2264 N N . PHE A 1 285 ? 18.875 -10.391 -14.914 1 91.38 285 PHE A N 1
ATOM 2265 C CA . PHE A 1 285 ? 19.281 -9.484 -15.984 1 91.38 285 PHE A CA 1
ATOM 2266 C C . PHE A 1 285 ? 18.719 -9.93 -17.328 1 91.38 285 PHE A C 1
ATOM 2268 O O . PHE A 1 285 ? 18.453 -11.117 -17.531 1 91.38 285 PHE A O 1
ATOM 2275 N N . SER A 1 286 ? 18.578 -8.992 -18.156 1 91.88 286 SER A N 1
ATOM 2276 C CA . SER A 1 286 ? 18.094 -9.281 -19.5 1 91.88 286 SER A CA 1
ATOM 2277 C C . SER A 1 286 ? 19.266 -9.641 -20.422 1 91.88 286 SER A C 1
ATOM 2279 O O . SER A 1 286 ? 20.422 -9.391 -20.109 1 91.88 286 SER A O 1
ATOM 2281 N N . VAL A 1 287 ? 18.891 -10.266 -21.5 1 92.56 287 VAL A N 1
ATOM 2282 C CA . VAL A 1 287 ? 19.828 -10.484 -22.609 1 92.56 287 VAL A CA 1
ATOM 2283 C C . VAL A 1 287 ? 19.703 -9.352 -23.625 1 92.56 287 VAL A C 1
ATOM 2285 O O . VAL A 1 287 ? 18.656 -9.195 -24.266 1 92.56 287 VAL A O 1
ATOM 2288 N N . PRO A 1 288 ? 20.797 -8.641 -23.812 1 94.56 288 PRO A N 1
ATOM 2289 C CA . PRO A 1 288 ? 20.719 -7.426 -24.625 1 94.56 288 PRO A CA 1
ATOM 2290 C C . PRO A 1 288 ? 20.141 -7.68 -26.016 1 94.56 288 PRO A C 1
ATOM 2292 O O . PRO A 1 288 ? 19.25 -6.949 -26.453 1 94.56 288 PRO A O 1
ATOM 2295 N N . MET A 1 289 ? 20.578 -8.734 -26.688 1 93.75 289 MET A N 1
ATOM 2296 C CA . MET A 1 289 ? 20.125 -9.016 -28.031 1 93.75 289 MET A CA 1
ATOM 2297 C C . MET A 1 289 ? 18.625 -9.305 -28.047 1 93.75 289 MET A C 1
ATOM 2299 O O . MET A 1 289 ? 17.906 -8.898 -28.969 1 93.75 289 MET A O 1
ATOM 2303 N N . HIS A 1 290 ? 18.172 -9.961 -27.062 1 93.56 290 HIS A N 1
ATOM 2304 C CA . HIS A 1 290 ? 16.75 -10.266 -26.984 1 93.56 290 HIS A CA 1
ATOM 2305 C C . HIS A 1 290 ? 15.93 -9.008 -26.719 1 93.56 290 HIS A C 1
ATOM 2307 O O . HIS A 1 290 ? 14.805 -8.883 -27.219 1 93.56 290 HIS A O 1
ATOM 2313 N N . VAL A 1 291 ? 16.453 -8.141 -25.922 1 96.12 291 VAL A N 1
ATOM 2314 C CA . VAL A 1 291 ? 15.781 -6.867 -25.672 1 96.12 291 VAL A CA 1
ATOM 2315 C C . VAL A 1 291 ? 15.617 -6.102 -26.984 1 96.12 291 VAL A C 1
ATOM 2317 O O . VAL A 1 291 ? 14.555 -5.555 -27.266 1 96.12 291 VAL A O 1
ATOM 2320 N N . LEU A 1 292 ? 16.656 -6.074 -27.781 1 96.25 292 LEU A N 1
ATOM 2321 C CA . LEU A 1 292 ? 16.625 -5.352 -29.047 1 96.25 292 LEU A CA 1
ATOM 2322 C C . LEU A 1 292 ? 15.609 -5.98 -30 1 96.25 292 LEU A C 1
ATOM 2324 O O . LEU A 1 292 ? 14.945 -5.273 -30.766 1 96.25 292 LEU A O 1
ATOM 2328 N N . GLU A 1 293 ? 15.516 -7.285 -29.953 1 93.31 293 GLU A N 1
ATOM 2329 C CA . GLU A 1 293 ? 14.492 -7.961 -30.75 1 93.31 293 GLU A CA 1
ATOM 2330 C C . GLU A 1 293 ? 13.086 -7.523 -30.328 1 93.31 293 GLU A C 1
ATOM 2332 O O . GLU A 1 293 ? 12.227 -7.281 -31.172 1 93.31 293 GLU A O 1
ATOM 2337 N N . VAL A 1 294 ? 12.883 -7.438 -29.047 1 94.75 294 VAL A N 1
ATOM 2338 C CA . VAL A 1 294 ? 11.602 -6.988 -28.516 1 94.75 294 VAL A CA 1
ATOM 2339 C C . VAL A 1 294 ? 11.336 -5.547 -28.953 1 94.75 294 VAL A C 1
ATOM 2341 O O . VAL A 1 294 ? 10.203 -5.188 -29.266 1 94.75 294 VAL A O 1
ATOM 2344 N N . VAL A 1 295 ? 12.336 -4.73 -28.938 1 96 295 VAL A N 1
ATOM 2345 C CA . VAL A 1 295 ? 12.219 -3.342 -29.359 1 96 295 VAL A CA 1
ATOM 2346 C C . VAL A 1 295 ? 11.711 -3.291 -30.797 1 96 295 VAL A C 1
ATOM 2348 O O . VAL A 1 295 ? 10.805 -2.518 -31.125 1 96 295 VAL A O 1
ATOM 2351 N N . GLU A 1 296 ? 12.336 -4.109 -31.609 1 93.19 296 GLU A N 1
ATOM 2352 C CA . GLU A 1 296 ? 11.922 -4.168 -33 1 93.19 296 GLU A CA 1
ATOM 2353 C C . GLU A 1 296 ? 10.461 -4.59 -33.125 1 93.19 296 GLU A C 1
ATOM 2355 O O . GLU A 1 296 ? 9.703 -3.998 -33.906 1 93.19 296 GLU A O 1
ATOM 2360 N N . GLU A 1 297 ? 10.102 -5.531 -32.375 1 92.12 297 GLU A N 1
ATOM 2361 C CA . GLU A 1 297 ? 8.719 -5.996 -32.375 1 92.12 297 GLU A CA 1
ATOM 2362 C C . GLU A 1 297 ? 7.766 -4.898 -31.906 1 92.12 297 GLU A C 1
ATOM 2364 O O . GLU A 1 297 ? 6.688 -4.719 -32.5 1 92.12 297 GLU A O 1
ATOM 2369 N N . MET A 1 298 ? 8.109 -4.223 -30.906 1 94.19 298 MET A N 1
ATOM 2370 C CA . MET A 1 298 ? 7.277 -3.162 -30.344 1 94.19 298 MET A CA 1
ATOM 2371 C C . MET A 1 298 ? 7.086 -2.039 -31.359 1 94.19 298 MET A C 1
ATOM 2373 O O . MET A 1 298 ? 5.965 -1.57 -31.562 1 94.19 298 MET A O 1
ATOM 2377 N N . LEU A 1 299 ? 8.133 -1.641 -31.984 1 94.44 299 LEU A N 1
ATOM 2378 C CA . LEU A 1 299 ? 8.039 -0.582 -32.969 1 94.44 299 LEU A CA 1
ATOM 2379 C C . LEU A 1 299 ? 7.203 -1.031 -34.156 1 94.44 299 LEU A C 1
ATOM 2381 O O . LEU A 1 299 ? 6.43 -0.244 -34.719 1 94.44 299 LEU A O 1
ATOM 2385 N N . GLY A 1 300 ? 7.438 -2.268 -34.531 1 89.81 300 GLY A N 1
ATOM 2386 C CA . GLY A 1 300 ? 6.582 -2.822 -35.562 1 89.81 300 GLY A CA 1
ATOM 2387 C C . GLY A 1 300 ? 5.105 -2.789 -35.188 1 89.81 300 GLY A C 1
ATOM 2388 O O . GLY A 1 300 ? 4.266 -2.443 -36.031 1 89.81 300 GLY A O 1
ATOM 2389 N N . ALA A 1 301 ? 4.824 -3.129 -34 1 88.69 301 ALA A N 1
ATOM 2390 C CA . ALA A 1 301 ? 3.443 -3.125 -33.531 1 88.69 301 ALA A CA 1
ATOM 2391 C C . ALA A 1 301 ? 2.869 -1.712 -33.531 1 88.69 301 ALA A C 1
ATOM 2393 O O . ALA A 1 301 ? 1.696 -1.509 -33.844 1 88.69 301 ALA A O 1
ATOM 2394 N N . VAL A 1 302 ? 3.631 -0.771 -33.125 1 90.69 302 VAL A N 1
ATOM 2395 C CA . VAL A 1 302 ? 3.205 0.624 -33.125 1 90.69 302 VAL A CA 1
ATOM 2396 C C . VAL A 1 302 ? 2.908 1.084 -34.531 1 90.69 302 VAL A C 1
ATOM 2398 O O . VAL A 1 302 ? 1.909 1.766 -34.781 1 90.69 302 VAL A O 1
ATOM 2401 N N . ALA A 1 303 ? 3.76 0.741 -35.406 1 88.5 303 ALA A N 1
ATOM 2402 C CA . ALA A 1 303 ? 3.561 1.104 -36.812 1 88.5 303 ALA A CA 1
ATOM 2403 C C . ALA A 1 303 ? 2.258 0.516 -37.344 1 88.5 303 ALA A C 1
ATOM 2405 O O . ALA A 1 303 ? 1.517 1.189 -38.062 1 88.5 303 ALA A O 1
ATOM 2406 N N . MET A 1 304 ? 2.035 -0.649 -37 1 85.44 304 MET A N 1
ATOM 2407 C CA . MET A 1 304 ? 0.839 -1.343 -37.469 1 85.44 304 MET A CA 1
ATOM 2408 C C . MET A 1 304 ? -0.421 -0.708 -36.906 1 85.44 304 MET A C 1
ATOM 2410 O O . MET A 1 304 ? -1.498 -0.807 -37.5 1 85.44 304 MET A O 1
ATOM 2414 N N . SER A 1 305 ? -0.289 -0.112 -35.781 1 81.75 305 SER A N 1
ATOM 2415 C CA . SER A 1 305 ? -1.421 0.545 -35.125 1 81.75 305 SER A CA 1
ATOM 2416 C C . SER A 1 305 ? -1.489 2.021 -35.5 1 81.75 305 SER A C 1
ATOM 2418 O O . SER A 1 305 ? -2.162 2.807 -34.844 1 81.75 305 SER A O 1
ATOM 2420 N N . ASP A 1 306 ? -0.774 2.488 -36.469 1 83.5 306 ASP A N 1
ATOM 2421 C CA . ASP A 1 306 ? -0.697 3.877 -36.906 1 83.5 306 ASP A CA 1
ATOM 2422 C C . ASP A 1 306 ? -0.275 4.797 -35.75 1 83.5 306 ASP A C 1
ATOM 2424 O O . ASP A 1 306 ? -0.806 5.902 -35.625 1 83.5 306 ASP A O 1
ATOM 2428 N N . GLY A 1 307 ? 0.505 4.152 -34.906 1 83.12 307 GLY A N 1
ATOM 2429 C CA . GLY A 1 307 ? 1.077 4.945 -33.812 1 83.12 307 GLY A CA 1
ATOM 2430 C C . GLY A 1 307 ? 0.116 5.168 -32.656 1 83.12 307 GLY A C 1
ATOM 2431 O O . GLY A 1 307 ? 0.387 5.973 -31.781 1 83.12 307 GLY A O 1
ATOM 2432 N N . GLN A 1 308 ? -0.92 4.391 -32.562 1 81.44 308 GLN A N 1
ATOM 2433 C CA . GLN A 1 308 ? -1.966 4.684 -31.594 1 81.44 308 GLN A CA 1
ATOM 2434 C C . GLN A 1 308 ? -1.785 3.852 -30.328 1 81.44 308 GLN A C 1
ATOM 2436 O O . GLN A 1 308 ? -2.268 4.23 -29.25 1 81.44 308 GLN A O 1
ATOM 2441 N N . ALA A 1 309 ? -1.185 2.73 -30.516 1 87.25 309 ALA A N 1
ATOM 2442 C CA . ALA A 1 309 ? -1.017 1.839 -29.375 1 87.25 309 ALA A CA 1
ATOM 2443 C C . ALA A 1 309 ? 0.248 0.996 -29.516 1 87.25 309 ALA A C 1
ATOM 2445 O O . ALA A 1 309 ? 0.806 0.883 -30.609 1 87.25 309 ALA A O 1
ATOM 2446 N N . CYS A 1 310 ? 0.752 0.524 -28.438 1 92 310 CYS A N 1
ATOM 2447 C CA . CYS A 1 310 ? 1.818 -0.47 -28.391 1 92 310 CYS A CA 1
ATOM 2448 C C . CYS A 1 310 ? 1.363 -1.727 -27.672 1 92 310 CYS A C 1
ATOM 2450 O O . CYS A 1 310 ? 1.67 -1.908 -26.484 1 92 310 CYS A O 1
ATOM 2452 N N . PRO A 1 311 ? 0.718 -2.609 -28.359 1 90.12 311 PRO A N 1
ATOM 2453 C CA . PRO A 1 311 ? 0.245 -3.84 -27.719 1 90.12 311 PRO A CA 1
ATOM 2454 C C . PRO A 1 311 ? 1.386 -4.777 -27.312 1 90.12 311 PRO A C 1
ATOM 2456 O O . PRO A 1 311 ? 2.291 -5.023 -28.125 1 90.12 311 PRO A O 1
ATOM 2459 N N . LEU A 1 312 ? 1.309 -5.23 -26.109 1 91.62 312 LEU A N 1
ATOM 2460 C CA . LEU A 1 312 ? 2.316 -6.156 -25.609 1 91.62 312 LEU A CA 1
ATOM 2461 C C . LEU A 1 312 ? 1.676 -7.246 -24.75 1 91.62 312 LEU A C 1
ATOM 2463 O O . LEU A 1 312 ? 0.559 -7.082 -24.266 1 91.62 312 LEU A O 1
ATOM 2467 N N . VAL A 1 313 ? 2.379 -8.383 -24.734 1 91.25 313 VAL A N 1
ATOM 2468 C CA . VAL A 1 313 ? 2.025 -9.391 -23.75 1 91.25 313 VAL A CA 1
ATOM 2469 C C . VAL A 1 313 ? 2.285 -8.852 -22.344 1 91.25 313 VAL A C 1
ATOM 2471 O O . VAL A 1 313 ? 3.398 -8.422 -22.031 1 91.25 313 VAL A O 1
ATOM 2474 N N . PRO A 1 314 ? 1.305 -8.852 -21.484 1 94.5 314 PRO A N 1
ATOM 2475 C CA . PRO A 1 314 ? 1.535 -8.352 -20.125 1 94.5 314 PRO A CA 1
ATOM 2476 C C . PRO A 1 314 ? 2.648 -9.109 -19.406 1 94.5 314 PRO A C 1
ATOM 2478 O O . PRO A 1 314 ? 2.791 -10.32 -19.578 1 94.5 314 PRO A O 1
ATOM 2481 N N . ILE A 1 315 ? 3.406 -8.406 -18.656 1 95 315 ILE A N 1
ATOM 2482 C CA . ILE A 1 315 ? 4.398 -9.07 -17.812 1 95 315 ILE A CA 1
ATOM 2483 C C . ILE A 1 315 ? 3.715 -9.695 -16.594 1 95 315 ILE A C 1
ATOM 2485 O O . ILE A 1 315 ? 2.52 -9.492 -16.375 1 95 315 ILE A O 1
ATOM 2489 N N . LEU A 1 316 ? 4.402 -10.594 -15.891 1 95 316 LEU A N 1
ATOM 2490 C CA . LEU A 1 316 ? 3.924 -11.141 -14.625 1 95 316 LEU A CA 1
ATOM 2491 C C . LEU A 1 316 ? 4.602 -10.461 -13.445 1 95 316 LEU A C 1
ATOM 2493 O O . LEU A 1 316 ? 5.828 -10.328 -13.414 1 95 316 LEU A O 1
ATOM 2497 N N . VAL A 1 317 ? 3.756 -9.984 -12.523 1 95.75 317 VAL A N 1
ATOM 2498 C CA . VAL A 1 317 ? 4.328 -9.312 -11.367 1 95.75 317 VAL A CA 1
ATOM 2499 C C . VAL A 1 317 ? 3.713 -9.875 -10.086 1 95.75 317 VAL A C 1
ATOM 2501 O O . VAL A 1 317 ? 2.615 -10.438 -10.117 1 95.75 317 VAL A O 1
ATOM 2504 N N . ALA A 1 318 ? 4.414 -9.758 -9.047 1 94.06 318 ALA A N 1
ATOM 2505 C CA . ALA A 1 318 ? 3.979 -10.094 -7.695 1 94.06 318 ALA A CA 1
ATOM 2506 C C . ALA A 1 318 ? 4.355 -8.984 -6.711 1 94.06 318 ALA A C 1
ATOM 2508 O O . ALA A 1 318 ? 4.883 -7.945 -7.109 1 94.06 318 ALA A O 1
ATOM 2509 N N . THR A 1 319 ? 3.918 -9.102 -5.5 1 91.25 319 THR A N 1
ATOM 2510 C CA . THR A 1 319 ? 4.332 -8.219 -4.414 1 91.25 319 THR A CA 1
ATOM 2511 C C . THR A 1 319 ? 5.047 -9.008 -3.32 1 91.25 319 THR A C 1
ATOM 2513 O O . THR A 1 319 ? 4.57 -10.062 -2.893 1 91.25 319 THR A O 1
ATOM 2516 N N . TYR A 1 320 ? 6.176 -8.422 -2.941 1 88.81 320 TYR A N 1
ATOM 2517 C CA . TYR A 1 320 ? 6.945 -9.117 -1.911 1 88.81 320 TYR A CA 1
ATOM 2518 C C . TYR A 1 320 ? 7.633 -8.117 -0.985 1 88.81 320 TYR A C 1
ATOM 2520 O O . TYR A 1 320 ? 8 -7.02 -1.409 1 88.81 320 TYR A O 1
ATOM 2528 N N . PRO A 1 321 ? 7.844 -8.555 0.228 1 85.06 321 PRO A N 1
ATOM 2529 C CA . PRO A 1 321 ? 8.555 -7.652 1.144 1 85.06 321 PRO A CA 1
ATOM 2530 C C . PRO A 1 321 ? 10.023 -7.461 0.768 1 85.06 321 PRO A C 1
ATOM 2532 O O . PRO A 1 321 ? 10.648 -8.375 0.231 1 85.06 321 PRO A O 1
ATOM 2535 N N . ARG A 1 322 ? 10.523 -6.305 1.083 1 86.69 322 ARG A N 1
ATOM 2536 C CA . ARG A 1 322 ? 11.938 -6.02 0.909 1 86.69 322 ARG A CA 1
ATOM 2537 C C . ARG A 1 322 ? 12.758 -6.605 2.053 1 86.69 322 ARG A C 1
ATOM 2539 O O . ARG A 1 322 ? 12.336 -6.566 3.209 1 86.69 322 ARG A O 1
ATOM 2546 N N . TYR A 1 323 ? 13.898 -7.074 1.687 1 84.31 323 TYR A N 1
ATOM 2547 C CA . TYR A 1 323 ? 14.805 -7.641 2.684 1 84.31 323 TYR A CA 1
ATOM 2548 C C . TYR A 1 323 ? 15.094 -6.633 3.789 1 84.31 323 TYR A C 1
ATOM 2550 O O . TYR A 1 323 ? 15.383 -5.465 3.514 1 84.31 323 TYR A O 1
ATOM 2558 N N . ALA A 1 324 ? 14.984 -7.008 4.973 1 67.69 324 ALA A N 1
ATOM 2559 C CA . ALA A 1 324 ? 15.32 -6.289 6.199 1 67.69 324 ALA A CA 1
ATOM 2560 C C . ALA A 1 324 ? 14.406 -5.086 6.398 1 67.69 324 ALA A C 1
ATOM 2562 O O . ALA A 1 324 ? 14.656 -4.238 7.258 1 67.69 324 ALA A O 1
ATOM 2563 N N . HIS A 1 325 ? 13.461 -4.984 5.449 1 67.62 325 HIS A N 1
ATOM 2564 C CA . HIS A 1 325 ? 12.469 -3.92 5.57 1 67.62 325 HIS A CA 1
ATOM 2565 C C . HIS A 1 325 ? 11.055 -4.484 5.547 1 67.62 325 HIS A C 1
ATOM 2567 O O . HIS A 1 325 ? 10.469 -4.672 4.477 1 67.62 325 HIS A O 1
ATOM 2573 N N . ASP A 1 326 ? 10.484 -4.672 6.609 1 60.53 326 ASP A N 1
ATOM 2574 C CA . ASP A 1 326 ? 9.188 -5.336 6.688 1 60.53 326 ASP A CA 1
ATOM 2575 C C . ASP A 1 326 ? 8.055 -4.387 6.305 1 60.53 326 ASP A C 1
ATOM 2577 O O . ASP A 1 326 ? 6.906 -4.801 6.18 1 60.53 326 ASP A O 1
ATOM 2581 N N . ASP A 1 327 ? 8.383 -3.209 6 1 64.38 327 ASP A N 1
ATOM 2582 C CA . ASP A 1 327 ? 7.332 -2.24 5.719 1 64.38 327 ASP A CA 1
ATOM 2583 C C . ASP A 1 327 ? 7.402 -1.76 4.27 1 64.38 327 ASP A C 1
ATOM 2585 O O . ASP A 1 327 ? 6.586 -0.94 3.844 1 64.38 327 ASP A O 1
ATOM 2589 N N . GLN A 1 328 ? 8.359 -2.248 3.682 1 76.62 328 GLN A N 1
ATOM 2590 C CA . GLN A 1 328 ? 8.508 -1.897 2.273 1 76.62 328 GLN A CA 1
ATOM 2591 C C . GLN A 1 328 ? 8.234 -3.1 1.374 1 76.62 328 GLN A C 1
ATOM 2593 O O . GLN A 1 328 ? 8.57 -4.234 1.727 1 76.62 328 GLN A O 1
ATOM 2598 N N . TRP A 1 329 ? 7.66 -2.795 0.269 1 84.44 329 TRP A N 1
ATOM 2599 C CA . TRP A 1 329 ? 7.297 -3.871 -0.646 1 84.44 329 TRP A CA 1
ATOM 2600 C C . TRP A 1 329 ? 7.895 -3.637 -2.029 1 84.44 329 TRP A C 1
ATOM 2602 O O . TRP A 1 329 ? 8.023 -2.492 -2.471 1 84.44 329 TRP A O 1
ATOM 2612 N N . LEU A 1 330 ? 8.258 -4.695 -2.605 1 90.81 330 LEU A N 1
ATOM 2613 C CA . LEU A 1 330 ? 8.773 -4.711 -3.969 1 90.81 330 LEU A CA 1
ATOM 2614 C C . LEU A 1 330 ? 7.727 -5.238 -4.941 1 90.81 330 LEU A C 1
ATOM 2616 O O . LEU A 1 330 ? 6.824 -5.98 -4.547 1 90.81 330 LEU A O 1
ATOM 2620 N N . ILE A 1 331 ? 7.84 -4.77 -6.156 1 93.25 331 ILE A N 1
ATOM 2621 C CA . ILE A 1 331 ? 7.051 -5.328 -7.246 1 93.25 331 ILE A CA 1
ATOM 2622 C C . ILE A 1 331 ? 7.965 -6.062 -8.227 1 93.25 331 ILE A C 1
ATOM 2624 O O . ILE A 1 331 ? 8.312 -5.527 -9.281 1 93.25 331 ILE A O 1
ATOM 2628 N N . PRO A 1 332 ? 8.281 -7.258 -7.914 1 93.81 332 PRO A N 1
ATOM 2629 C CA . PRO A 1 332 ? 9.172 -8.039 -8.773 1 93.81 332 PRO A CA 1
ATOM 2630 C C . PRO A 1 332 ? 8.516 -8.445 -10.086 1 93.81 332 PRO A C 1
ATOM 2632 O O . PRO A 1 332 ? 7.332 -8.781 -10.117 1 93.81 332 PRO A O 1
ATOM 2635 N N . ILE A 1 333 ? 9.336 -8.469 -11.094 1 93.25 333 ILE A N 1
ATOM 2636 C CA . ILE A 1 333 ? 8.938 -9.086 -12.352 1 93.25 333 ILE A CA 1
ATOM 2637 C C . ILE A 1 333 ? 9.156 -10.594 -12.281 1 93.25 333 ILE A C 1
ATOM 2639 O O . ILE A 1 333 ? 10.289 -11.055 -12.117 1 93.25 333 ILE A O 1
ATOM 2643 N N . ILE A 1 334 ? 8.125 -11.289 -12.367 1 90 334 ILE A N 1
ATOM 2644 C CA . ILE A 1 334 ? 8.203 -12.75 -12.367 1 90 334 ILE A CA 1
ATOM 2645 C C . ILE A 1 334 ? 8.523 -13.25 -13.773 1 90 334 ILE A C 1
ATOM 2647 O O . ILE A 1 334 ? 9.312 -14.188 -13.938 1 90 334 ILE A O 1
ATOM 2651 N N . ASP A 1 335 ? 7.918 -12.562 -14.711 1 89.06 335 ASP A N 1
ATOM 2652 C CA . ASP A 1 335 ? 8.133 -12.852 -16.125 1 89.06 335 ASP A CA 1
ATOM 2653 C C . ASP A 1 335 ? 7.988 -11.586 -16.969 1 89.06 335 ASP A C 1
ATOM 2655 O O . ASP A 1 335 ? 7.152 -10.727 -16.672 1 89.06 335 ASP A O 1
ATOM 2659 N N . GLY A 1 336 ? 8.805 -11.523 -18.062 1 91.88 336 GLY A N 1
ATOM 2660 C CA . GLY A 1 336 ? 8.688 -10.398 -18.969 1 91.88 336 GLY A CA 1
ATOM 2661 C C . GLY A 1 336 ? 9.75 -9.336 -18.75 1 91.88 336 GLY A C 1
ATOM 2662 O O . GLY A 1 336 ? 9.539 -8.164 -19.047 1 91.88 336 GLY A O 1
ATOM 2663 N N . ASN A 1 337 ? 10.875 -9.727 -18.297 1 92.19 337 ASN A N 1
ATOM 2664 C CA . ASN A 1 337 ? 11.992 -8.828 -18.031 1 92.19 337 ASN A CA 1
ATOM 2665 C C . ASN A 1 337 ? 12.445 -8.109 -19.297 1 92.19 337 ASN A C 1
ATOM 2667 O O . ASN A 1 337 ? 12.727 -6.91 -19.266 1 92.19 337 ASN A O 1
ATOM 2671 N N . HIS A 1 338 ? 12.516 -8.789 -20.359 1 93.88 338 HIS A N 1
ATOM 2672 C CA . HIS A 1 338 ? 12.953 -8.203 -21.625 1 93.88 338 HIS A CA 1
ATOM 2673 C C . HIS A 1 338 ? 11.984 -7.133 -22.109 1 93.88 338 HIS A C 1
ATOM 2675 O O . HIS A 1 338 ? 12.398 -6.094 -22.625 1 93.88 338 HIS A O 1
ATOM 2681 N N . ARG A 1 339 ? 10.742 -7.418 -21.922 1 94.94 339 ARG A N 1
ATOM 2682 C CA . ARG A 1 339 ? 9.727 -6.457 -22.344 1 94.94 339 ARG A CA 1
ATOM 2683 C C . ARG A 1 339 ? 9.805 -5.18 -21.516 1 94.94 339 ARG A C 1
ATOM 2685 O O . ARG A 1 339 ? 9.688 -4.078 -22.062 1 94.94 339 ARG A O 1
ATOM 2692 N N . ALA A 1 340 ? 9.961 -5.379 -20.25 1 96.69 340 ALA A N 1
ATOM 2693 C CA . ALA A 1 340 ? 10.094 -4.215 -19.391 1 96.69 340 ALA A CA 1
ATOM 2694 C C . ALA A 1 340 ? 11.328 -3.396 -19.75 1 96.69 340 ALA A C 1
ATOM 2696 O O . ALA A 1 340 ? 11.266 -2.166 -19.812 1 96.69 340 ALA A O 1
ATOM 2697 N N . THR A 1 341 ? 12.406 -4.07 -20 1 96.94 341 THR A N 1
ATOM 2698 C CA . THR A 1 341 ? 13.648 -3.398 -20.344 1 96.94 341 THR A CA 1
ATOM 2699 C C . THR A 1 341 ? 13.516 -2.689 -21.688 1 96.94 341 THR A C 1
ATOM 2701 O O . THR A 1 341 ? 13.992 -1.562 -21.859 1 96.94 341 THR A O 1
ATOM 2704 N N . ALA A 1 342 ? 12.945 -3.334 -22.594 1 97.75 342 ALA A N 1
ATOM 2705 C CA . ALA A 1 342 ? 12.719 -2.727 -23.906 1 97.75 342 ALA A CA 1
ATOM 2706 C C . ALA A 1 342 ? 11.883 -1.457 -23.781 1 97.75 342 ALA A C 1
ATOM 2708 O O . ALA A 1 342 ? 12.18 -0.447 -24.422 1 97.75 342 ALA A O 1
ATOM 2709 N N . THR A 1 343 ? 10.852 -1.558 -23 1 97.69 343 THR A N 1
ATOM 2710 C CA . THR A 1 343 ? 9.977 -0.409 -22.781 1 97.69 343 THR A CA 1
ATOM 2711 C C . THR A 1 343 ? 10.75 0.761 -22.188 1 97.69 343 THR A C 1
ATOM 2713 O O . THR A 1 343 ? 10.617 1.899 -22.641 1 97.69 343 THR A O 1
ATOM 2716 N N . LEU A 1 344 ? 11.539 0.475 -21.25 1 97.56 344 LEU A N 1
ATOM 2717 C CA . LEU A 1 344 ? 12.328 1.52 -20.609 1 97.56 344 LEU A CA 1
ATOM 2718 C C . LEU A 1 344 ? 13.344 2.111 -21.578 1 97.56 344 LEU A C 1
ATOM 2720 O O . LEU A 1 344 ? 13.602 3.316 -21.547 1 97.56 344 LEU A O 1
ATOM 2724 N N . LEU A 1 345 ? 13.93 1.28 -22.359 1 97.94 345 LEU A N 1
ATOM 2725 C CA . LEU A 1 345 ? 14.875 1.761 -23.359 1 97.94 345 LEU A CA 1
ATOM 2726 C C . LEU A 1 345 ? 14.195 2.725 -24.328 1 97.94 345 LEU A C 1
ATOM 2728 O O . LEU A 1 345 ? 14.719 3.803 -24.609 1 97.94 345 LEU A O 1
ATOM 2732 N N . LEU A 1 346 ? 13.094 2.311 -24.828 1 97.75 346 LEU A N 1
ATOM 2733 C CA . LEU A 1 346 ? 12.375 3.141 -25.781 1 97.75 346 LEU A CA 1
ATOM 2734 C C . LEU A 1 346 ? 11.945 4.457 -25.156 1 97.75 346 LEU A C 1
ATOM 2736 O O . LEU A 1 346 ? 11.992 5.508 -25.797 1 97.75 346 LEU A O 1
ATOM 2740 N N . ARG A 1 347 ? 11.469 4.348 -23.906 1 96.81 347 ARG A N 1
ATOM 2741 C CA . ARG A 1 347 ? 11.125 5.566 -23.188 1 96.81 347 ARG A CA 1
ATOM 2742 C C . ARG A 1 347 ? 12.32 6.504 -23.078 1 96.81 347 ARG A C 1
ATOM 2744 O O . ARG A 1 347 ? 12.188 7.719 -23.25 1 96.81 347 ARG A O 1
ATOM 2751 N N . PHE A 1 348 ? 13.508 6.016 -22.812 1 97.69 348 PHE A N 1
ATOM 2752 C CA . PHE A 1 348 ? 14.742 6.797 -22.734 1 97.69 348 PHE A CA 1
ATOM 2753 C C . PHE A 1 348 ? 15.109 7.375 -24.094 1 97.69 348 PHE A C 1
ATOM 2755 O O . PHE A 1 348 ? 15.367 8.57 -24.219 1 97.69 348 PHE A O 1
ATOM 2762 N N . LEU A 1 349 ? 15.062 6.566 -25.094 1 97.62 349 LEU A N 1
ATOM 2763 C CA . LEU A 1 349 ? 15.422 7.016 -26.422 1 97.62 349 LEU A CA 1
ATOM 2764 C C . LEU A 1 349 ? 14.492 8.125 -26.891 1 97.62 349 LEU A C 1
ATOM 2766 O O . LEU A 1 349 ? 14.914 9.016 -27.641 1 97.62 349 LEU A O 1
ATOM 2770 N N . ALA A 1 350 ? 13.281 8.031 -26.484 1 96.5 350 ALA A N 1
ATOM 2771 C CA . ALA A 1 350 ? 12.281 9.023 -26.875 1 96.5 350 ALA A CA 1
ATOM 2772 C C . ALA A 1 350 ? 12.664 10.414 -26.375 1 96.5 350 ALA A C 1
ATOM 2774 O O . ALA A 1 350 ? 12.164 11.422 -26.891 1 96.5 350 ALA A O 1
ATOM 2775 N N . THR A 1 351 ? 13.461 10.453 -25.422 1 94.25 351 THR A N 1
ATOM 2776 C CA . THR A 1 351 ? 13.859 11.742 -24.859 1 94.25 351 THR A CA 1
ATOM 2777 C C . THR A 1 351 ? 15.031 12.32 -25.656 1 94.25 351 THR A C 1
ATOM 2779 O O . THR A 1 351 ? 15.438 13.469 -25.422 1 94.25 351 THR A O 1
ATOM 2782 N N . LEU A 1 352 ? 15.609 11.578 -26.5 1 95.06 352 LEU A N 1
ATOM 2783 C CA . LEU A 1 352 ? 16.812 11.977 -27.234 1 95.06 352 LEU A CA 1
ATOM 2784 C C . LEU A 1 352 ? 16.453 12.438 -28.641 1 95.06 352 LEU A C 1
ATOM 2786 O O . LEU A 1 352 ? 15.406 12.094 -29.172 1 95.06 352 LEU A O 1
ATOM 2790 N N . THR A 1 353 ? 17.375 13.305 -29.156 1 94.81 353 THR A N 1
ATOM 2791 C CA . THR A 1 353 ? 17.391 13.578 -30.594 1 94.81 353 THR A CA 1
ATOM 2792 C C . THR A 1 353 ? 18.328 12.625 -31.312 1 94.81 353 THR A C 1
ATOM 2794 O O . THR A 1 353 ? 19.547 12.82 -31.312 1 94.81 353 THR A O 1
ATOM 2797 N N . LEU A 1 354 ? 17.812 11.688 -32 1 93.19 354 LEU A N 1
ATOM 2798 C CA . LEU A 1 354 ? 18.594 10.617 -32.625 1 93.19 354 LEU A CA 1
ATOM 2799 C C . LEU A 1 354 ? 19.094 11.047 -34 1 93.19 354 LEU A C 1
ATOM 2801 O O . LEU A 1 354 ? 18.438 11.828 -34.688 1 93.19 354 LEU A O 1
ATOM 2805 N N . PRO A 1 355 ? 20.234 10.656 -34.406 1 93.94 355 PRO A N 1
ATOM 2806 C CA . PRO A 1 355 ? 21.109 9.664 -33.781 1 93.94 355 PRO A CA 1
ATOM 2807 C C . PRO A 1 355 ? 22.031 10.281 -32.75 1 93.94 355 PRO A C 1
ATOM 2809 O O . PRO A 1 355 ? 22.281 11.484 -32.75 1 93.94 355 PRO A O 1
ATOM 2812 N N . VAL A 1 356 ? 22.453 9.453 -31.812 1 94.94 356 VAL A N 1
ATOM 2813 C CA . VAL A 1 356 ? 23.375 9.836 -30.75 1 94.94 356 VAL A CA 1
ATOM 2814 C C . VAL A 1 356 ? 24.5 8.812 -30.641 1 94.94 356 VAL A C 1
ATOM 2816 O O . VAL A 1 356 ? 24.266 7.609 -30.797 1 94.94 356 VAL A O 1
ATOM 2819 N N . ASP A 1 357 ? 25.688 9.266 -30.453 1 95.12 357 ASP A N 1
ATOM 2820 C CA . ASP A 1 357 ? 26.797 8.328 -30.312 1 95.12 357 ASP A CA 1
ATOM 2821 C C . ASP A 1 357 ? 26.688 7.547 -29 1 95.12 357 ASP A C 1
ATOM 2823 O O . ASP A 1 357 ? 25.953 7.945 -28.094 1 95.12 357 ASP A O 1
ATOM 2827 N N . ARG A 1 358 ? 27.422 6.48 -28.984 1 95.69 358 ARG A N 1
ATOM 2828 C CA . ARG A 1 358 ? 27.328 5.527 -27.875 1 95.69 358 ARG A CA 1
ATOM 2829 C C . ARG A 1 358 ? 27.672 6.191 -26.547 1 95.69 358 ARG A C 1
ATOM 2831 O O . ARG A 1 358 ? 26.938 6.051 -25.562 1 95.69 358 ARG A O 1
ATOM 2838 N N . GLN A 1 359 ? 28.781 6.926 -26.484 1 95.88 359 GLN A N 1
ATOM 2839 C CA . GLN A 1 359 ? 29.266 7.516 -25.234 1 95.88 359 GLN A CA 1
ATOM 2840 C C . GLN A 1 359 ? 28.281 8.555 -24.703 1 95.88 359 GLN A C 1
ATOM 2842 O O . GLN A 1 359 ? 27.984 8.586 -23.516 1 95.88 359 GLN A O 1
ATOM 2847 N N . ALA A 1 360 ? 27.828 9.32 -25.547 1 96.06 360 ALA A N 1
ATOM 2848 C CA . ALA A 1 360 ? 26.844 10.336 -25.156 1 96.06 360 ALA A CA 1
ATOM 2849 C C . ALA A 1 360 ? 25.547 9.68 -24.672 1 96.06 360 ALA A C 1
ATOM 2851 O O . ALA A 1 360 ? 24.922 10.164 -23.734 1 96.06 360 ALA A O 1
ATOM 2852 N N . MET A 1 361 ? 25.156 8.656 -25.328 1 96.56 361 MET A N 1
ATOM 2853 C CA . MET A 1 361 ? 23.938 7.941 -24.953 1 96.56 361 MET A CA 1
ATOM 2854 C C . MET A 1 361 ? 24.094 7.312 -23.578 1 96.56 361 MET A C 1
ATOM 2856 O O . MET A 1 361 ? 23.156 7.355 -22.766 1 96.56 361 MET A O 1
ATOM 2860 N N . LEU A 1 362 ? 25.219 6.773 -23.281 1 97.06 362 LEU A N 1
ATOM 2861 C CA . LEU A 1 362 ? 25.484 6.148 -22 1 97.06 362 LEU A CA 1
ATOM 2862 C C . LEU A 1 362 ? 25.484 7.188 -20.875 1 97.06 362 LEU A C 1
ATOM 2864 O O . LEU A 1 362 ? 24.969 6.926 -19.781 1 97.06 362 LEU A O 1
ATOM 2868 N N . GLU A 1 363 ? 26.016 8.32 -21.125 1 94.94 363 GLU A N 1
ATOM 2869 C CA . GLU A 1 363 ? 26 9.398 -20.141 1 94.94 363 GLU A CA 1
ATOM 2870 C C . GLU A 1 363 ? 24.578 9.891 -19.891 1 94.94 363 GLU A C 1
ATOM 2872 O O . GLU A 1 363 ? 24.172 10.094 -18.734 1 94.94 363 GLU A O 1
ATOM 2877 N N . GLY A 1 364 ? 23.906 10.039 -20.984 1 95.5 364 GLY A N 1
ATOM 2878 C CA . GLY A 1 364 ? 22.516 10.414 -20.859 1 95.5 364 GLY A CA 1
ATOM 2879 C C . GLY A 1 364 ? 21.688 9.398 -20.094 1 95.5 364 GLY A C 1
ATOM 2880 O O . GLY A 1 364 ? 20.797 9.758 -19.328 1 95.5 364 GLY A O 1
ATOM 2881 N N . LEU A 1 365 ? 22 8.172 -20.328 1 97.25 365 LEU A N 1
ATOM 2882 C CA . LEU A 1 365 ? 21.266 7.082 -19.688 1 97.25 365 LEU A CA 1
ATOM 2883 C C . LEU A 1 365 ? 21.516 7.086 -18.172 1 97.25 365 LEU A C 1
ATOM 2885 O O . LEU A 1 365 ? 20.594 6.852 -17.391 1 97.25 365 LEU A O 1
ATOM 2889 N N . ARG A 1 366 ? 22.703 7.316 -17.766 1 93.75 366 ARG A N 1
ATOM 2890 C CA . ARG A 1 366 ? 23.016 7.406 -16.344 1 93.75 366 ARG A CA 1
ATOM 2891 C C . ARG A 1 366 ? 22.219 8.523 -15.688 1 93.75 366 ARG A C 1
ATOM 289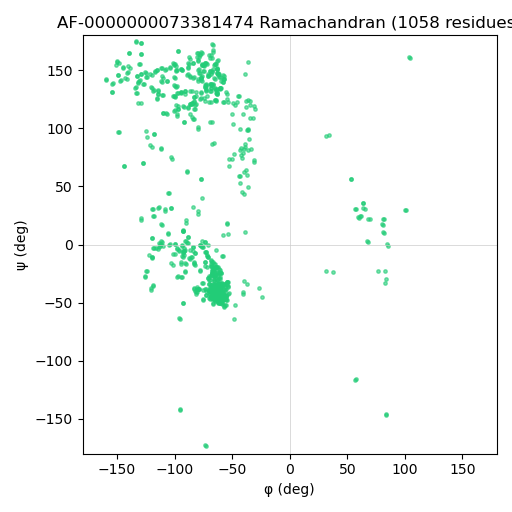3 O O . ARG A 1 366 ? 21.672 8.344 -14.594 1 93.75 366 ARG A O 1
ATOM 2900 N N . GLY A 1 367 ? 22.203 9.641 -16.328 1 91.56 367 GLY A N 1
ATOM 2901 C CA . GLY A 1 367 ? 21.375 10.742 -15.844 1 91.56 367 GLY A CA 1
ATOM 2902 C C . GLY A 1 367 ? 19.906 10.398 -15.766 1 91.56 367 GLY A C 1
ATOM 2903 O O . GLY A 1 367 ? 19.234 10.75 -14.797 1 91.56 367 GLY A O 1
ATOM 2904 N N . TYR A 1 368 ? 19.484 9.727 -16.781 1 93.44 368 TYR A N 1
ATOM 2905 C CA . TYR A 1 368 ? 18.094 9.305 -16.844 1 93.44 368 TYR A CA 1
ATOM 2906 C C . TYR A 1 368 ? 17.766 8.367 -15.688 1 93.44 368 TYR A C 1
ATOM 2908 O O . TYR A 1 368 ? 16.719 8.508 -15.047 1 93.44 368 TYR A O 1
ATOM 2916 N N . CYS A 1 369 ? 18.562 7.406 -15.422 1 92.75 369 CYS A N 1
ATOM 2917 C CA . CYS A 1 369 ? 18.359 6.453 -14.336 1 92.75 369 CYS A CA 1
ATOM 2918 C C . CYS A 1 369 ? 18.297 7.164 -12.992 1 92.75 369 CYS A C 1
ATOM 2920 O O . CYS A 1 369 ? 17.469 6.832 -12.141 1 92.75 369 CYS A O 1
ATOM 2922 N N . THR A 1 370 ? 19.094 8.109 -12.82 1 84.12 370 THR A N 1
ATOM 2923 C CA . THR A 1 370 ? 19.109 8.891 -11.586 1 84.12 370 THR A CA 1
ATOM 2924 C C . THR A 1 370 ? 17.812 9.68 -11.43 1 84.12 370 THR A C 1
ATOM 2926 O O . THR A 1 370 ? 17.203 9.672 -10.367 1 84.12 370 THR A O 1
ATOM 2929 N N . ALA A 1 371 ? 17.422 10.273 -12.516 1 79.25 371 ALA A N 1
ATOM 2930 C CA . ALA A 1 371 ? 16.234 11.125 -12.5 1 79.25 371 ALA A CA 1
ATOM 2931 C C . ALA A 1 371 ? 14.969 10.312 -12.219 1 79.25 371 ALA A C 1
ATOM 2933 O O . ALA A 1 371 ? 14.031 10.805 -11.586 1 79.25 371 ALA A O 1
ATOM 2934 N N . HIS A 1 372 ? 15.031 9.109 -12.625 1 84.88 372 HIS A N 1
ATOM 2935 C CA . HIS A 1 372 ? 13.859 8.258 -12.484 1 84.88 372 HIS A CA 1
ATOM 2936 C C . HIS A 1 372 ? 14.031 7.266 -11.336 1 84.88 372 HIS A C 1
ATOM 2938 O O . HIS A 1 372 ? 13.203 6.363 -11.164 1 84.88 372 HIS A O 1
ATOM 2944 N N . HIS A 1 373 ? 15.156 7.277 -10.633 1 80.31 373 HIS A N 1
ATOM 2945 C CA . HIS A 1 373 ? 15.453 6.477 -9.445 1 80.31 373 HIS A CA 1
ATOM 2946 C C . HIS A 1 373 ? 15.469 4.988 -9.773 1 80.31 373 HIS A C 1
ATOM 2948 O O . HIS A 1 373 ? 14.93 4.18 -9.023 1 80.31 373 HIS A O 1
ATOM 2954 N N . LEU A 1 374 ? 15.953 4.762 -10.938 1 90.19 374 LEU A N 1
ATOM 2955 C CA . LEU A 1 374 ? 16.141 3.363 -11.312 1 90.19 374 LEU A CA 1
ATOM 2956 C C . LEU A 1 374 ? 17.312 2.748 -10.57 1 90.19 374 LEU A C 1
ATOM 2958 O O . LEU A 1 374 ? 18.344 3.398 -10.383 1 90.19 374 LEU A O 1
ATOM 2962 N N . GLY A 1 375 ? 17.141 1.551 -10.07 1 87.75 375 GLY A N 1
ATOM 2963 C CA . GLY A 1 375 ? 18.188 0.873 -9.336 1 87.75 375 GLY A CA 1
ATOM 2964 C C . GLY A 1 375 ? 19.391 0.507 -10.195 1 87.75 375 GLY A C 1
ATOM 2965 O O . GLY A 1 375 ? 19.344 0.656 -11.414 1 87.75 375 GLY A O 1
ATOM 2966 N N . ARG A 1 376 ? 20.391 0.07 -9.594 1 90.25 376 ARG A N 1
ATOM 2967 C CA . ARG A 1 376 ? 21.656 -0.24 -10.25 1 90.25 376 ARG A CA 1
ATOM 2968 C C . ARG A 1 376 ? 21.484 -1.365 -11.266 1 90.25 376 ARG A C 1
ATOM 2970 O O . ARG A 1 376 ? 22.094 -1.343 -12.328 1 90.25 376 ARG A O 1
ATOM 2977 N N . LYS A 1 377 ? 20.75 -2.268 -10.992 1 92.75 377 LYS A N 1
ATOM 2978 C CA . LYS A 1 377 ? 20.547 -3.383 -11.914 1 92.75 377 LYS A CA 1
ATOM 2979 C C . LYS A 1 377 ? 19.922 -2.904 -13.227 1 92.75 377 LYS A C 1
ATOM 2981 O O . LYS A 1 377 ? 20.312 -3.361 -14.305 1 92.75 377 LYS A O 1
ATOM 2986 N N . TRP A 1 378 ? 18.953 -2.021 -13.094 1 95.25 378 TRP A N 1
ATOM 2987 C CA . TRP A 1 378 ? 18.359 -1.42 -14.281 1 95.25 378 TRP A CA 1
ATOM 2988 C C . TRP A 1 378 ? 19.406 -0.692 -15.109 1 95.25 378 TRP A C 1
ATOM 2990 O O . TRP A 1 378 ? 19.469 -0.857 -16.328 1 95.25 378 TRP A O 1
ATOM 3000 N N . GLN A 1 379 ? 20.188 0.072 -14.414 1 95.25 379 GLN A N 1
ATOM 3001 C CA . GLN A 1 379 ? 21.219 0.862 -15.094 1 95.25 379 GLN A CA 1
ATOM 3002 C C . GLN A 1 379 ? 22.188 -0.035 -15.859 1 95.25 379 GLN A C 1
ATOM 3004 O O . GLN A 1 379 ? 22.5 0.234 -17.016 1 95.25 379 GLN A O 1
ATOM 3009 N N . ILE A 1 380 ? 22.609 -1.048 -15.227 1 94.31 380 ILE A N 1
ATOM 3010 C CA . ILE A 1 380 ? 23.547 -1.974 -15.844 1 94.31 380 ILE A CA 1
ATOM 3011 C C . ILE A 1 380 ? 22.906 -2.643 -17.047 1 94.31 380 ILE A C 1
ATOM 3013 O O . ILE A 1 380 ? 23.516 -2.729 -18.125 1 94.31 380 ILE A O 1
ATOM 3017 N N . ASP A 1 381 ? 21.719 -3.102 -16.906 1 94.5 381 ASP A N 1
ATOM 3018 C CA . ASP A 1 381 ? 21 -3.777 -17.969 1 94.5 381 ASP A CA 1
ATOM 3019 C C . ASP A 1 381 ? 20.828 -2.861 -19.188 1 94.5 381 ASP A C 1
ATOM 3021 O O . ASP A 1 381 ? 21.094 -3.27 -20.312 1 94.5 381 ASP A O 1
ATOM 3025 N N . LEU A 1 382 ? 20.406 -1.684 -18.938 1 97.19 382 LEU A N 1
ATOM 3026 C CA . LEU A 1 382 ? 20.156 -0.728 -20 1 97.19 382 LEU A CA 1
ATOM 3027 C C . LEU A 1 382 ? 21.453 -0.312 -20.688 1 97.19 382 LEU A C 1
ATOM 3029 O O . LEU A 1 382 ? 21.484 -0.147 -21.906 1 97.19 382 LEU A O 1
ATOM 3033 N N . CYS A 1 383 ? 22.484 -0.167 -19.891 1 97 383 CYS A N 1
ATOM 3034 C CA . CYS A 1 383 ? 23.781 0.159 -20.469 1 97 383 CYS A CA 1
ATOM 3035 C C . CYS A 1 383 ? 24.266 -0.954 -21.406 1 97 383 CYS A C 1
ATOM 3037 O O . CYS A 1 383 ? 24.812 -0.686 -22.469 1 97 383 CYS A O 1
ATOM 3039 N N . ASP A 1 384 ? 24.047 -2.145 -20.984 1 96.12 384 ASP A N 1
ATOM 3040 C CA . ASP A 1 384 ? 24.422 -3.285 -21.828 1 96.12 384 ASP A CA 1
ATOM 3041 C C . ASP A 1 384 ? 23.641 -3.289 -23.125 1 96.12 384 ASP A C 1
ATOM 3043 O O . ASP A 1 384 ? 24.188 -3.602 -24.188 1 96.12 384 ASP A O 1
ATOM 3047 N N . VAL A 1 385 ? 22.422 -2.979 -23.062 1 97.31 385 VAL A N 1
ATOM 3048 C CA . VAL A 1 385 ? 21.578 -2.971 -24.25 1 97.31 385 VAL A CA 1
ATOM 3049 C C . VAL A 1 385 ? 22.016 -1.848 -25.188 1 97.31 385 VAL A C 1
ATOM 3051 O O . VAL A 1 385 ? 22.062 -2.033 -26.406 1 97.31 385 VAL A O 1
ATOM 3054 N N . VAL A 1 386 ? 22.312 -0.709 -24.641 1 97.88 386 VAL A N 1
ATOM 3055 C CA . VAL A 1 386 ? 22.797 0.417 -25.438 1 97.88 386 VAL A CA 1
ATOM 3056 C C . VAL A 1 386 ? 24.109 0.045 -26.125 1 97.88 386 VAL A C 1
ATOM 3058 O O . VAL A 1 386 ? 24.312 0.361 -27.297 1 97.88 386 VAL A O 1
ATOM 3061 N N . THR A 1 387 ? 24.953 -0.57 -25.359 1 97.12 387 THR A N 1
ATOM 3062 C CA . THR A 1 387 ? 26.219 -1.012 -25.938 1 97.12 387 THR A CA 1
ATOM 3063 C C . THR A 1 387 ? 25.984 -1.983 -27.094 1 97.12 387 THR A C 1
ATOM 3065 O O . THR A 1 387 ? 26.625 -1.878 -28.141 1 97.12 387 THR A O 1
ATOM 3068 N N . GLU A 1 388 ? 25.094 -2.879 -26.875 1 97.31 388 GLU A N 1
ATOM 3069 C CA . GLU A 1 388 ? 24.734 -3.836 -27.922 1 97.31 388 GLU A CA 1
ATOM 3070 C C . GLU A 1 388 ? 24.125 -3.135 -29.125 1 97.31 388 GLU A C 1
ATOM 3072 O O . GLU A 1 388 ? 24.391 -3.5 -30.266 1 97.31 388 GLU A O 1
ATOM 3077 N N . LEU A 1 389 ? 23.297 -2.195 -28.906 1 97.62 389 LEU A N 1
ATOM 3078 C CA . LEU A 1 389 ? 22.609 -1.432 -29.953 1 97.62 389 LEU A CA 1
ATOM 3079 C C . LEU A 1 389 ? 23.625 -0.749 -30.859 1 97.62 389 LEU A C 1
ATOM 3081 O O . LEU A 1 389 ? 23.406 -0.639 -32.062 1 97.62 389 LEU A O 1
ATOM 3085 N N . HIS A 1 390 ? 24.75 -0.342 -30.344 1 97.31 390 HIS A N 1
ATOM 3086 C CA . HIS A 1 390 ? 25.766 0.392 -31.094 1 97.31 390 HIS A CA 1
ATOM 3087 C C . HIS A 1 390 ? 26.812 -0.551 -31.672 1 97.31 390 HIS A C 1
ATOM 3089 O O . HIS A 1 390 ? 27.766 -0.107 -32.312 1 97.31 390 HIS A O 1
ATOM 3095 N N . SER A 1 391 ? 26.656 -1.782 -31.406 1 96.12 391 SER A N 1
ATOM 3096 C CA . SER A 1 391 ? 27.594 -2.736 -31.969 1 96.12 391 SER A CA 1
ATOM 3097 C C . SER A 1 391 ? 27.484 -2.787 -33.5 1 96.12 391 SER A C 1
ATOM 3099 O O . SER A 1 391 ? 26.422 -2.52 -34.062 1 96.12 391 SER A O 1
ATOM 3101 N N . PRO A 1 392 ? 28.594 -3.193 -34.125 1 94.06 392 PRO A N 1
ATOM 3102 C CA . PRO A 1 392 ? 28.562 -3.27 -35.594 1 94.06 392 PRO A CA 1
ATOM 3103 C C . PRO A 1 392 ? 27.484 -4.227 -36.125 1 94.06 392 PRO A C 1
ATOM 3105 O O . PRO A 1 392 ? 26.875 -3.971 -37.156 1 94.06 392 PRO A O 1
ATOM 3108 N N . THR A 1 393 ? 27.234 -5.242 -35.406 1 93.81 393 THR A N 1
ATOM 3109 C CA . THR A 1 393 ? 26.266 -6.25 -35.781 1 93.81 393 THR A CA 1
ATOM 3110 C C . THR A 1 393 ? 24.844 -5.68 -35.75 1 93.81 393 THR A C 1
ATOM 3112 O O . THR A 1 393 ? 23.969 -6.137 -36.5 1 93.81 393 THR A O 1
ATOM 3115 N N . ASN A 1 394 ? 24.609 -4.645 -34.969 1 94 394 ASN A N 1
ATOM 3116 C CA . ASN A 1 394 ? 23.266 -4.113 -34.75 1 94 394 ASN A CA 1
ATOM 3117 C C . ASN A 1 394 ? 23.125 -2.73 -35.406 1 94 394 ASN A C 1
ATOM 3119 O O . ASN A 1 394 ? 22.188 -1.997 -35.062 1 94 394 ASN A O 1
ATOM 3123 N N . ARG A 1 395 ? 24 -2.387 -36.281 1 93.19 395 ARG A N 1
ATOM 3124 C CA . ARG A 1 395 ? 23.984 -1.081 -36.938 1 93.19 395 ARG A CA 1
ATOM 3125 C C . ARG A 1 395 ? 22.688 -0.875 -37.719 1 93.19 395 ARG A C 1
ATOM 3127 O O . ARG A 1 395 ? 22.094 0.206 -37.656 1 93.19 395 ARG A O 1
ATOM 3134 N N . LYS A 1 396 ? 22.328 -1.856 -38.375 1 93.19 396 LYS A N 1
ATOM 3135 C CA . LYS A 1 396 ? 21.094 -1.777 -39.125 1 93.19 396 LYS A CA 1
ATOM 3136 C C . LYS A 1 396 ? 19.891 -1.486 -38.219 1 93.19 396 LYS A C 1
ATOM 3138 O O . LYS A 1 396 ? 19.016 -0.695 -38.594 1 93.19 396 LYS A O 1
ATOM 3143 N N . MET A 1 397 ? 19.875 -2.193 -37.188 1 93.88 397 MET A N 1
ATOM 3144 C CA . MET A 1 397 ? 18.797 -1.986 -36.219 1 93.88 397 MET A CA 1
ATOM 3145 C C . MET A 1 397 ? 18.797 -0.55 -35.719 1 93.88 397 MET A C 1
ATOM 3147 O O . MET A 1 397 ? 17.734 0.076 -35.594 1 93.88 397 MET A O 1
ATOM 3151 N N . TYR A 1 398 ? 19.891 -0.053 -35.375 1 96.19 398 TYR A N 1
ATOM 3152 C CA . TYR A 1 398 ? 19.984 1.319 -34.875 1 96.19 398 TYR A CA 1
ATOM 3153 C C . TYR A 1 398 ? 19.516 2.307 -35.938 1 96.19 398 TYR A C 1
ATOM 3155 O O . TYR A 1 398 ? 18.812 3.277 -35.625 1 96.19 39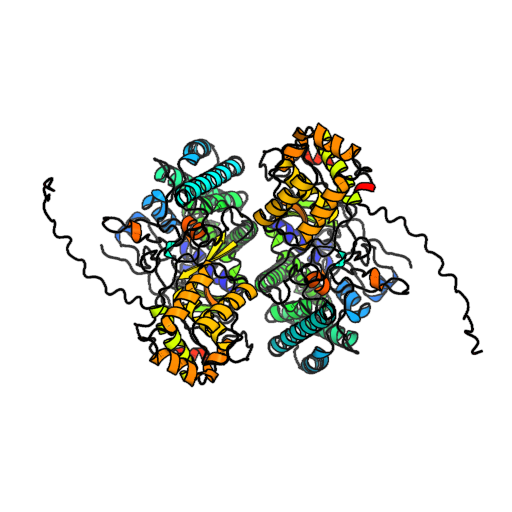8 TYR A O 1
ATOM 3163 N N . ASP A 1 399 ? 19.906 2.061 -37.188 1 94.69 399 ASP A N 1
ATOM 3164 C CA . ASP A 1 399 ? 19.469 2.902 -38.281 1 94.69 399 ASP A CA 1
ATOM 3165 C C . ASP A 1 399 ? 17.953 2.873 -38.406 1 94.69 399 ASP A C 1
ATOM 3167 O O . ASP A 1 399 ? 17.328 3.902 -38.688 1 94.69 399 ASP A O 1
ATOM 3171 N N . GLN A 1 400 ? 17.469 1.719 -38.25 1 93.88 400 GLN A N 1
ATOM 3172 C CA . GLN A 1 400 ? 16.016 1.562 -38.312 1 93.88 400 GLN A CA 1
ATOM 3173 C C . GLN A 1 400 ? 15.328 2.348 -37.219 1 93.88 400 GLN A C 1
ATOM 3175 O O . GLN A 1 400 ? 14.336 3.037 -37.469 1 93.88 400 GLN A O 1
ATOM 3180 N N . ILE A 1 401 ? 15.805 2.273 -36.031 1 95.69 401 ILE A N 1
ATOM 3181 C CA . ILE A 1 401 ? 15.242 2.99 -34.875 1 95.69 401 ILE A CA 1
ATOM 3182 C C . ILE A 1 401 ? 15.312 4.496 -35.125 1 95.69 401 ILE A C 1
ATOM 3184 O O . ILE A 1 401 ? 14.352 5.219 -34.875 1 95.69 401 ILE A O 1
ATOM 3188 N N . THR A 1 402 ? 16.406 4.895 -35.688 1 95.5 402 THR A N 1
ATOM 3189 C CA . THR A 1 402 ? 16.625 6.312 -35.969 1 95.5 402 THR A CA 1
ATOM 3190 C C . THR A 1 402 ? 15.656 6.805 -37.031 1 95.5 402 THR A C 1
ATOM 3192 O O . THR A 1 402 ? 15.148 7.926 -36.938 1 95.5 402 THR A O 1
ATOM 3195 N N . SER A 1 403 ? 15.453 5.992 -38 1 94.56 403 SER A N 1
ATOM 3196 C CA . SER A 1 403 ? 14.531 6.363 -39.094 1 94.56 403 SER A CA 1
ATOM 3197 C C . SER A 1 403 ? 13.094 6.43 -38.594 1 94.56 403 SER A C 1
ATOM 3199 O O . SER A 1 403 ? 12.242 7.09 -39.188 1 94.56 403 SER A O 1
ATOM 3201 N N . GLN A 1 404 ? 12.797 5.781 -37.531 1 94.31 404 GLN A N 1
ATOM 3202 C CA . GLN A 1 404 ? 11.461 5.758 -36.938 1 94.31 404 GLN A CA 1
ATOM 3203 C C . GLN A 1 404 ? 11.391 6.652 -35.719 1 94.31 404 GLN A C 1
ATOM 3205 O O . GLN A 1 404 ? 10.688 6.332 -34.75 1 94.31 404 GLN A O 1
ATOM 3210 N N . ALA A 1 405 ? 12.078 7.633 -35.688 1 93.56 405 ALA A N 1
ATOM 3211 C CA . ALA A 1 405 ? 12.195 8.531 -34.562 1 93.56 405 ALA A CA 1
ATOM 3212 C C . ALA A 1 405 ? 10.828 9.055 -34.125 1 93.56 405 ALA A C 1
ATOM 3214 O O . ALA A 1 405 ? 10.578 9.266 -32.938 1 93.56 405 ALA A O 1
ATOM 3215 N N . ALA A 1 406 ? 9.961 9.25 -35.031 1 92.44 406 ALA A N 1
ATOM 3216 C CA . ALA A 1 406 ? 8.625 9.75 -34.719 1 92.44 406 ALA A CA 1
ATOM 3217 C C . ALA A 1 406 ? 7.84 8.742 -33.906 1 92.44 406 ALA A C 1
ATOM 3219 O O . ALA A 1 406 ? 7.094 9.117 -33 1 92.44 406 ALA A O 1
ATOM 3220 N N . LEU A 1 407 ? 7.992 7.504 -34.25 1 93.38 407 LEU A N 1
ATOM 3221 C CA . LEU A 1 407 ? 7.336 6.449 -33.5 1 93.38 407 LEU A CA 1
ATOM 3222 C C . LEU A 1 407 ? 7.961 6.305 -32.125 1 93.38 407 LEU A C 1
ATOM 3224 O O . LEU A 1 407 ? 7.254 6.094 -31.125 1 93.38 407 LEU A O 1
ATOM 3228 N N . VAL A 1 408 ? 9.281 6.414 -32.031 1 96.06 408 VAL A N 1
ATOM 3229 C CA . VAL A 1 408 ? 10 6.309 -30.766 1 96.06 408 VAL A CA 1
ATOM 3230 C C . VAL A 1 408 ? 9.539 7.41 -29.812 1 96.06 408 VAL A C 1
ATOM 3232 O O . VAL A 1 408 ? 9.375 7.172 -28.609 1 96.06 408 VAL A O 1
ATOM 3235 N N . ARG A 1 409 ? 9.234 8.539 -30.297 1 94.06 409 ARG A N 1
ATOM 3236 C CA . ARG A 1 409 ? 8.836 9.688 -29.484 1 94.06 409 ARG A CA 1
ATOM 3237 C C . ARG A 1 409 ? 7.516 9.43 -28.781 1 94.06 409 ARG A C 1
ATOM 3239 O O . ARG A 1 409 ? 7.242 10.023 -27.734 1 94.06 409 ARG A O 1
ATOM 3246 N N . LYS A 1 410 ? 6.785 8.516 -29.297 1 91 410 LYS A N 1
ATOM 3247 C CA . LYS A 1 410 ? 5.496 8.18 -28.703 1 91 410 LYS A CA 1
ATOM 3248 C C . LYS A 1 410 ? 5.68 7.512 -27.344 1 91 410 LYS A C 1
ATOM 3250 O O . LYS A 1 410 ? 4.75 7.473 -26.531 1 91 410 LYS A O 1
ATOM 3255 N N . PHE A 1 411 ? 6.859 7.02 -27.031 1 95.19 411 PHE A N 1
ATOM 3256 C CA . PHE A 1 411 ? 7.129 6.312 -25.781 1 95.19 411 PHE A CA 1
ATOM 3257 C C . PHE A 1 411 ? 7.5 7.293 -24.672 1 95.19 411 PHE A C 1
ATOM 3259 O O . PHE A 1 411 ? 7.605 6.906 -23.516 1 95.19 411 PHE A O 1
ATOM 3266 N N . ALA A 1 412 ? 7.633 8.547 -24.938 1 91 412 ALA A N 1
ATOM 3267 C CA . ALA A 1 412 ? 8.164 9.539 -24 1 91 412 ALA A CA 1
ATOM 3268 C C . ALA A 1 412 ? 7.285 9.648 -22.766 1 91 412 ALA A C 1
ATOM 3270 O O . ALA A 1 412 ? 7.785 9.898 -21.656 1 91 412 ALA A O 1
ATOM 3271 N N . TRP A 1 413 ? 6.051 9.273 -22.938 1 83.75 413 TRP A N 1
ATOM 3272 C CA . TRP A 1 413 ? 5.133 9.531 -21.828 1 83.75 413 TRP A CA 1
ATOM 3273 C C . TRP A 1 413 ? 4.688 8.227 -21.172 1 83.75 413 TRP A C 1
ATOM 3275 O O . TRP A 1 413 ? 3.85 8.227 -20.266 1 83.75 413 TRP A O 1
ATOM 3285 N N . VAL A 1 414 ? 5.25 7.199 -21.672 1 90.62 414 VAL A N 1
ATOM 3286 C CA . VAL A 1 414 ? 4.879 5.906 -21.109 1 90.62 414 VAL A CA 1
ATOM 3287 C C . VAL A 1 414 ? 5.301 5.836 -19.641 1 90.62 414 VAL A C 1
ATOM 3289 O O . VAL A 1 414 ? 6.457 6.121 -19.312 1 90.62 414 VAL A O 1
ATOM 3292 N N . ARG A 1 415 ? 4.383 5.43 -18.797 1 87.44 415 ARG A N 1
ATOM 3293 C CA . ARG A 1 415 ? 4.652 5.348 -17.359 1 87.44 415 ARG A CA 1
ATOM 3294 C C . ARG A 1 415 ? 4.344 3.953 -16.812 1 87.44 415 ARG A C 1
ATOM 3296 O O . ARG A 1 415 ? 4.953 3.508 -15.844 1 87.44 415 ARG A O 1
ATOM 3303 N N . TYR A 1 416 ? 3.414 3.305 -17.516 1 90.69 416 TYR A N 1
ATOM 3304 C CA . TYR A 1 416 ? 2.912 2.047 -16.969 1 90.69 416 TYR A CA 1
ATOM 3305 C C . TYR A 1 416 ? 3.043 0.923 -17.984 1 90.69 416 TYR A C 1
ATOM 3307 O O . TYR A 1 416 ? 2.961 1.159 -19.188 1 90.69 416 TYR A O 1
ATOM 3315 N N . ILE A 1 417 ? 3.248 -0.206 -17.484 1 94.94 417 ILE A N 1
ATOM 3316 C CA . ILE A 1 417 ? 3.275 -1.423 -18.297 1 94.94 417 ILE A CA 1
ATOM 3317 C C . ILE A 1 417 ? 2.197 -2.387 -17.812 1 94.94 417 ILE A C 1
ATOM 3319 O O . ILE A 1 417 ? 1.971 -2.521 -16.609 1 94.94 417 ILE A O 1
ATOM 3323 N N . PRO A 1 418 ? 1.453 -2.98 -18.719 1 95.44 418 PRO A N 1
ATOM 3324 C CA . PRO A 1 418 ? 0.441 -3.951 -18.297 1 95.44 418 PRO A CA 1
ATOM 3325 C C . PRO A 1 418 ? 1.05 -5.203 -17.672 1 95.44 418 PRO A C 1
ATOM 3327 O O . PRO A 1 418 ? 2.064 -5.711 -18.156 1 95.44 418 PRO A O 1
ATOM 3330 N N . ALA A 1 419 ? 0.338 -5.68 -16.656 1 96.75 419 ALA A N 1
ATOM 3331 C CA . ALA A 1 419 ? 0.896 -6.809 -15.914 1 96.75 419 ALA A CA 1
ATOM 3332 C C . ALA A 1 419 ? -0.208 -7.723 -15.391 1 96.75 419 ALA A C 1
ATOM 3334 O O . ALA A 1 419 ? -1.277 -7.254 -15 1 96.75 419 ALA A O 1
ATOM 3335 N N . LEU A 1 420 ? 0.087 -8.977 -15.469 1 96.94 420 LEU A N 1
ATOM 3336 C CA . LEU A 1 420 ? -0.726 -9.961 -14.758 1 96.94 420 LEU A CA 1
ATOM 3337 C C . LEU A 1 420 ? -0.299 -10.07 -13.305 1 96.94 420 LEU A C 1
ATOM 3339 O O . LEU A 1 420 ? 0.879 -10.289 -13.008 1 96.94 420 LEU A O 1
ATOM 3343 N N . VAL A 1 421 ? -1.244 -9.93 -12.367 1 96.69 421 VAL A N 1
ATOM 3344 C CA . VAL A 1 421 ? -0.938 -10 -10.945 1 96.69 421 VAL A CA 1
ATOM 3345 C C . VAL A 1 421 ? -0.98 -11.453 -10.477 1 96.69 421 VAL A C 1
ATOM 3347 O O . VAL A 1 421 ? -1.998 -12.133 -10.633 1 96.69 421 VAL A O 1
ATOM 3350 N N . VAL A 1 422 ? 0.116 -11.906 -9.961 1 95.69 422 VAL A N 1
ATOM 3351 C CA . VAL A 1 422 ? 0.201 -13.266 -9.414 1 95.69 422 VAL A CA 1
ATOM 3352 C C . VAL A 1 422 ? 0.787 -13.219 -8.008 1 95.69 422 VAL A C 1
ATOM 3354 O O . VAL A 1 422 ? 1.117 -12.148 -7.496 1 95.69 422 VAL A O 1
ATOM 3357 N N . GLN A 1 423 ? 0.779 -14.391 -7.355 1 93.94 423 GLN A N 1
ATOM 3358 C CA . GLN A 1 423 ? 1.433 -14.547 -6.062 1 93.94 423 GLN A CA 1
ATOM 3359 C C . GLN A 1 423 ? 2.598 -15.531 -6.152 1 93.94 423 GLN A C 1
ATOM 3361 O O . GLN A 1 423 ? 2.422 -16.672 -6.59 1 93.94 423 GLN A O 1
ATOM 3366 N N . GLU A 1 424 ? 3.713 -15.062 -5.73 1 90.81 424 GLU A N 1
ATOM 3367 C CA . GLU A 1 424 ? 4.934 -15.844 -5.906 1 90.81 424 GLU A CA 1
ATOM 3368 C C . GLU A 1 424 ? 4.848 -17.172 -5.176 1 90.81 424 GLU A C 1
ATOM 3370 O O . GLU A 1 424 ? 5.348 -18.188 -5.66 1 90.81 424 GLU A O 1
ATOM 3375 N N . ASP A 1 425 ? 4.301 -17.203 -4.055 1 93 425 ASP A N 1
ATOM 3376 C CA . ASP A 1 425 ? 4.297 -18.406 -3.238 1 93 425 ASP A CA 1
ATOM 3377 C C . ASP A 1 425 ? 3.326 -19.453 -3.797 1 93 425 ASP A C 1
ATOM 3379 O O . ASP A 1 425 ? 3.205 -20.547 -3.254 1 93 425 ASP A O 1
ATOM 3383 N N . ASP A 1 426 ? 2.691 -19.156 -4.906 1 93.88 426 ASP A N 1
ATOM 3384 C CA . ASP A 1 426 ? 1.834 -20.109 -5.602 1 93.88 426 ASP A CA 1
ATOM 3385 C C . ASP A 1 426 ? 2.611 -20.859 -6.68 1 93.88 426 ASP A C 1
ATOM 3387 O O . ASP A 1 426 ? 2.129 -21.859 -7.219 1 93.88 426 ASP A O 1
ATOM 3391 N N . PHE A 1 427 ? 3.809 -20.422 -6.965 1 92.81 427 PHE A N 1
ATOM 3392 C CA . PHE A 1 427 ? 4.609 -21.016 -8.031 1 92.81 427 PHE A CA 1
ATOM 3393 C C . PHE A 1 427 ? 5.531 -22.094 -7.473 1 92.81 427 PHE A C 1
ATOM 3395 O O . PHE A 1 427 ? 5.918 -22.047 -6.305 1 92.81 427 PHE A O 1
ATOM 3402 N N . TYR A 1 428 ? 5.777 -23.031 -8.352 1 91.69 428 TYR A N 1
ATOM 3403 C CA . TYR A 1 428 ? 6.91 -23.938 -8.188 1 91.69 428 TYR A CA 1
ATOM 3404 C C . TYR A 1 428 ? 8.062 -23.531 -9.109 1 91.69 428 TYR A C 1
ATOM 3406 O O . TYR A 1 428 ? 8.312 -24.219 -10.117 1 91.69 428 TYR A O 1
ATOM 3414 N N . THR A 1 429 ? 8.68 -22.453 -8.68 1 90.38 429 THR A N 1
ATOM 3415 C CA . THR A 1 429 ? 9.727 -21.875 -9.523 1 90.38 429 THR A CA 1
ATOM 3416 C C . THR A 1 429 ? 10.977 -22.75 -9.508 1 90.38 429 THR A C 1
ATOM 3418 O O . THR A 1 429 ? 11.469 -23.125 -8.445 1 90.38 429 THR A O 1
ATOM 3421 N N . ILE A 1 430 ? 11.508 -23.016 -10.656 1 89.44 430 ILE A N 1
ATOM 3422 C CA . ILE A 1 430 ? 12.68 -23.875 -10.781 1 89.44 430 ILE A CA 1
ATOM 3423 C C . ILE A 1 430 ? 13.945 -23.031 -10.805 1 89.44 430 ILE A C 1
ATOM 3425 O O . ILE A 1 430 ? 14.016 -22.031 -11.516 1 89.44 430 ILE A O 1
ATOM 3429 N N . CYS A 1 431 ? 14.852 -23.422 -10.008 1 89.75 431 CYS A N 1
ATOM 3430 C CA . CYS A 1 431 ? 16.203 -22.875 -10.109 1 89.75 431 CYS A CA 1
ATOM 3431 C C . CYS A 1 431 ? 17.016 -23.609 -11.172 1 89.75 431 CYS A C 1
ATOM 3433 O O . CYS A 1 431 ? 17.547 -24.672 -10.914 1 89.75 431 CYS A O 1
ATOM 3435 N N . LYS A 1 432 ? 17.25 -23.031 -12.203 1 85.12 432 LYS A N 1
ATOM 3436 C CA . LYS A 1 432 ? 17.875 -23.719 -13.328 1 85.12 432 LYS A CA 1
ATOM 3437 C C . LYS A 1 432 ? 19.344 -24.047 -13.031 1 85.12 432 LYS A C 1
ATOM 3439 O O . LYS A 1 432 ? 19.812 -25.125 -13.367 1 85.12 432 LYS A O 1
ATOM 3444 N N . GLN A 1 433 ? 19.953 -23.156 -12.43 1 83.94 433 GLN A N 1
ATOM 3445 C CA . GLN A 1 433 ? 21.359 -23.328 -12.125 1 83.94 433 GLN A CA 1
ATOM 3446 C C . GLN A 1 433 ? 21.594 -24.562 -11.242 1 83.94 433 GLN A C 1
ATOM 3448 O O . GLN A 1 433 ? 22.531 -25.328 -11.469 1 83.94 433 GLN A O 1
ATOM 3453 N N . ARG A 1 434 ? 20.781 -24.703 -10.383 1 85.56 434 ARG A N 1
ATOM 3454 C CA . ARG A 1 434 ? 20.984 -25.766 -9.398 1 85.56 434 ARG A CA 1
ATOM 3455 C C . ARG A 1 434 ? 20.344 -27.062 -9.844 1 85.56 434 ARG A C 1
ATOM 3457 O O . ARG A 1 434 ? 20.641 -28.125 -9.297 1 85.56 434 ARG A O 1
ATOM 3464 N N . SER A 1 435 ? 19.5 -26.922 -10.773 1 84.88 435 SER A N 1
ATOM 3465 C CA . SER A 1 435 ? 18.812 -28.109 -11.281 1 84.88 435 SER A CA 1
ATOM 3466 C C . SER A 1 435 ? 19.656 -28.828 -12.32 1 84.88 435 SER A C 1
ATOM 3468 O O . SER A 1 435 ? 19.391 -30 -12.633 1 84.88 435 SER A O 1
ATOM 3470 N N . ALA A 1 436 ? 20.625 -28.156 -12.82 1 79 436 ALA A N 1
ATOM 3471 C CA . ALA A 1 436 ? 21.453 -28.75 -13.859 1 79 436 ALA A CA 1
ATOM 3472 C C . ALA A 1 436 ? 22.094 -30.047 -13.383 1 79 436 ALA A C 1
ATOM 3474 O O . ALA A 1 436 ? 22.75 -30.078 -12.336 1 79 436 ALA A O 1
ATOM 3475 N N . GLY A 1 437 ? 21.875 -31.078 -14.023 1 78.31 437 GLY A N 1
ATOM 3476 C CA . GLY A 1 437 ? 22.5 -32.375 -13.727 1 78.31 437 GLY A CA 1
ATOM 3477 C C . GLY A 1 437 ? 21.75 -33.156 -12.664 1 78.31 437 GLY A C 1
ATOM 3478 O O . GLY A 1 437 ? 22.156 -34.25 -12.312 1 78.31 437 GLY A O 1
ATOM 3479 N N . LYS A 1 438 ? 20.75 -32.562 -12.211 1 82.06 438 LYS A N 1
ATOM 3480 C CA . LYS A 1 438 ? 20 -33.219 -11.156 1 82.06 438 LYS A CA 1
ATOM 3481 C C . LYS A 1 438 ? 18.766 -33.938 -11.719 1 82.06 438 LYS A C 1
ATOM 3483 O O . LYS A 1 438 ? 18.219 -33.5 -12.742 1 82.06 438 LYS A O 1
ATOM 3488 N N . HIS A 1 439 ? 18.391 -34.969 -11.078 1 79.62 439 HIS A N 1
ATOM 3489 C CA . HIS A 1 439 ? 17.219 -35.75 -11.492 1 79.62 439 HIS A CA 1
ATOM 3490 C C . HIS A 1 439 ? 15.922 -35 -11.18 1 79.62 439 HIS A C 1
ATOM 3492 O O . HIS A 1 439 ? 14.977 -35.031 -11.969 1 79.62 439 HIS A O 1
ATOM 3498 N N . LYS A 1 440 ? 15.883 -34.375 -10.07 1 79.38 440 LYS A N 1
ATOM 3499 C CA . LYS A 1 440 ? 14.727 -33.562 -9.664 1 79.38 440 LYS A CA 1
ATOM 3500 C C . LYS A 1 440 ? 15.047 -32.094 -9.672 1 79.38 440 LYS A C 1
ATOM 3502 O O . LYS A 1 440 ? 16.078 -31.672 -9.141 1 79.38 440 LYS A O 1
ATOM 3507 N N . PRO A 1 441 ? 14.203 -31.406 -10.32 1 84.94 441 PRO A N 1
ATOM 3508 C CA . PRO A 1 441 ? 14.461 -29.969 -10.328 1 84.94 441 PRO A CA 1
ATOM 3509 C C . PRO A 1 441 ? 14.523 -29.375 -8.922 1 84.94 441 PRO A C 1
ATOM 3511 O O . PRO A 1 441 ? 13.758 -29.781 -8.039 1 84.94 441 PRO A O 1
ATOM 3514 N N . VAL A 1 442 ? 15.445 -28.5 -8.812 1 89.38 442 VAL A N 1
ATOM 3515 C CA . VAL A 1 442 ? 15.578 -27.766 -7.555 1 89.38 442 VAL A CA 1
ATOM 3516 C C . VAL A 1 442 ? 14.758 -26.484 -7.609 1 89.38 442 VAL A C 1
ATOM 3518 O O . VAL A 1 442 ? 14.844 -25.719 -8.578 1 89.38 442 VAL A O 1
ATOM 3521 N N . LEU A 1 443 ? 13.977 -26.328 -6.594 1 90.69 443 LEU A N 1
ATOM 3522 C CA . LEU A 1 443 ? 13.102 -25.156 -6.586 1 90.69 443 LEU A CA 1
ATOM 3523 C C . LEU A 1 443 ? 13.844 -23.922 -6.074 1 90.69 443 LEU A C 1
ATOM 3525 O O . LEU A 1 443 ? 14.734 -24.031 -5.227 1 90.69 443 LEU A O 1
ATOM 3529 N N . LEU A 1 444 ? 13.516 -22.844 -6.656 1 92.19 444 LEU A N 1
ATOM 3530 C CA . LEU A 1 444 ? 13.789 -21.562 -6.035 1 92.19 444 LEU A CA 1
ATOM 3531 C C . LEU A 1 444 ? 12.695 -21.203 -5.035 1 92.19 444 LEU A C 1
ATOM 3533 O O . LEU A 1 444 ? 11.516 -21.125 -5.395 1 92.19 444 LEU A O 1
ATOM 3537 N N . HIS A 1 445 ? 13.055 -20.969 -3.812 1 92.75 445 HIS A N 1
ATOM 3538 C CA . HIS A 1 445 ? 12.062 -20.641 -2.793 1 92.75 445 HIS A CA 1
ATOM 3539 C C . HIS A 1 445 ? 11.523 -19.219 -2.98 1 92.75 445 HIS A C 1
ATOM 3541 O O . HIS A 1 445 ? 12.203 -18.375 -3.555 1 92.75 445 HIS A O 1
ATOM 3547 N N . PRO A 1 446 ? 10.297 -18.969 -2.465 1 91.88 446 PRO A N 1
ATOM 3548 C CA . PRO A 1 446 ? 9.711 -17.641 -2.617 1 91.88 446 PRO A CA 1
ATOM 3549 C C . PRO A 1 446 ? 10.594 -16.547 -2.039 1 91.88 446 PRO A C 1
ATOM 3551 O O . PRO A 1 446 ? 10.695 -15.453 -2.621 1 91.88 446 PRO A O 1
ATOM 3554 N N . TYR A 1 447 ? 11.289 -16.812 -0.978 1 91.62 447 TYR A N 1
ATOM 3555 C CA . TYR A 1 447 ? 12.094 -15.773 -0.345 1 91.62 447 TYR A CA 1
ATOM 3556 C C . TYR A 1 447 ? 13.258 -15.367 -1.24 1 91.62 447 TYR A C 1
ATOM 3558 O O . TYR A 1 447 ? 13.781 -14.258 -1.128 1 91.62 447 TYR A O 1
ATOM 3566 N N . HIS A 1 448 ? 13.688 -16.234 -2.111 1 91.56 448 HIS A N 1
ATOM 3567 C CA . HIS A 1 448 ? 14.742 -15.875 -3.053 1 91.56 448 HIS A CA 1
ATOM 3568 C C . HIS A 1 448 ? 14.312 -14.711 -3.945 1 91.56 448 HIS A C 1
ATOM 3570 O O . HIS A 1 448 ? 15.133 -13.883 -4.328 1 91.56 448 HIS A O 1
ATOM 3576 N N . GLN A 1 449 ? 13.008 -14.727 -4.238 1 87 449 GLN A N 1
ATOM 3577 C CA . GLN A 1 449 ? 12.5 -13.633 -5.059 1 87 449 GLN A CA 1
ATOM 3578 C C . GLN A 1 449 ? 12.625 -12.297 -4.336 1 87 449 GLN A C 1
ATOM 3580 O O . GLN A 1 449 ? 12.906 -11.273 -4.957 1 87 449 GLN A O 1
ATOM 3585 N N . ALA A 1 450 ? 12.438 -12.344 -3.078 1 87.25 450 ALA A N 1
ATOM 3586 C CA . ALA A 1 450 ? 12.609 -11.125 -2.289 1 87.25 450 ALA A CA 1
ATOM 3587 C C . ALA A 1 450 ? 14.062 -10.672 -2.293 1 87.25 450 ALA A C 1
ATOM 3589 O O . ALA A 1 450 ? 14.352 -9.484 -2.455 1 87.25 450 ALA A O 1
ATOM 3590 N N . LEU A 1 451 ? 14.922 -11.586 -2.211 1 92.12 451 LEU A N 1
ATOM 3591 C CA . LEU A 1 451 ? 16.344 -11.258 -2.094 1 92.12 451 LEU A CA 1
ATOM 3592 C C . LEU A 1 451 ? 16.906 -10.805 -3.434 1 92.12 451 LEU A C 1
ATOM 3594 O O . LEU A 1 451 ? 17.547 -9.75 -3.516 1 92.12 451 LEU A O 1
ATOM 3598 N N . PHE A 1 452 ? 16.641 -11.5 -4.43 1 93 452 PHE A N 1
ATOM 3599 C CA . PHE A 1 452 ? 17.25 -11.234 -5.727 1 93 452 PHE A CA 1
ATOM 3600 C C . PHE A 1 452 ? 16.641 -9.977 -6.355 1 93 452 PHE A C 1
ATOM 3602 O O . PHE A 1 452 ? 17.25 -9.375 -7.25 1 93 452 PHE A O 1
ATOM 3609 N N . ASN A 1 453 ? 15.523 -9.609 -5.879 1 92.5 453 ASN A N 1
ATOM 3610 C CA . ASN A 1 453 ? 14.898 -8.414 -6.434 1 92.5 453 ASN A CA 1
ATOM 3611 C C . ASN A 1 453 ? 15.273 -7.164 -5.645 1 92.5 453 ASN A C 1
ATOM 3613 O O . ASN A 1 453 ? 14.945 -6.047 -6.047 1 92.5 453 ASN A O 1
ATOM 3617 N N . ASP A 1 454 ? 15.953 -7.309 -4.578 1 89.5 454 ASP A N 1
ATOM 3618 C CA . ASP A 1 454 ? 16.406 -6.18 -3.775 1 89.5 454 ASP A CA 1
ATOM 3619 C C . ASP A 1 454 ? 17.734 -5.629 -4.301 1 89.5 454 ASP A C 1
ATOM 3621 O O . ASP A 1 454 ? 18.766 -6.297 -4.219 1 89.5 454 ASP A O 1
ATOM 3625 N N . ASP A 1 455 ? 17.766 -4.402 -4.66 1 87.31 455 ASP A N 1
ATOM 3626 C CA . ASP A 1 455 ? 18.922 -3.781 -5.27 1 87.31 455 ASP A CA 1
ATOM 3627 C C . ASP A 1 455 ? 20.031 -3.541 -4.238 1 87.31 455 ASP A C 1
ATOM 3629 O O . ASP A 1 455 ? 21.188 -3.326 -4.594 1 87.31 455 ASP A O 1
ATOM 3633 N N . ASP A 1 456 ? 19.703 -3.615 -3.051 1 82.06 456 ASP A N 1
ATOM 3634 C CA . ASP A 1 456 ? 20.672 -3.326 -2.002 1 82.06 456 ASP A CA 1
ATOM 3635 C C . ASP A 1 456 ? 21.531 -4.551 -1.703 1 82.06 456 ASP A C 1
ATOM 3637 O O . ASP A 1 456 ? 22.578 -4.434 -1.06 1 82.06 456 ASP A O 1
ATOM 3641 N N . ILE A 1 457 ? 21.062 -5.633 -2.164 1 88.31 457 ILE A N 1
ATOM 3642 C CA . ILE A 1 457 ? 21.828 -6.863 -1.996 1 88.31 457 ILE A CA 1
ATOM 3643 C C . ILE A 1 457 ? 22.578 -7.184 -3.285 1 88.31 457 ILE A C 1
ATOM 3645 O O . ILE A 1 457 ? 21.984 -7.184 -4.371 1 88.31 457 ILE A O 1
ATOM 3649 N N . PRO A 1 458 ? 23.844 -7.406 -3.205 1 90 458 PRO A N 1
ATOM 3650 C CA . PRO A 1 458 ? 24.641 -7.609 -4.414 1 90 458 PRO A CA 1
ATOM 3651 C C . PRO A 1 458 ? 24.469 -9.008 -5.004 1 90 458 PRO A C 1
ATOM 3653 O O . PRO A 1 458 ? 25.469 -9.688 -5.289 1 90 458 PRO A O 1
ATOM 3656 N N . ILE A 1 459 ? 23.281 -9.367 -5.297 1 91.19 459 ILE A N 1
ATOM 3657 C CA . ILE A 1 459 ? 22.969 -10.664 -5.887 1 91.19 459 ILE A CA 1
ATOM 3658 C C . ILE A 1 459 ? 22.016 -10.477 -7.07 1 91.19 459 ILE A C 1
ATOM 3660 O O . ILE A 1 459 ? 21.188 -9.562 -7.07 1 91.19 459 ILE A O 1
ATOM 3664 N N . ALA A 1 460 ? 22.172 -11.258 -8.047 1 91.44 460 ALA A N 1
ATOM 3665 C CA . ALA A 1 460 ? 21.312 -11.242 -9.227 1 91.44 460 ALA A CA 1
ATOM 3666 C C . ALA A 1 460 ? 21.391 -12.57 -9.984 1 91.44 460 ALA A C 1
ATOM 3668 O O . ALA A 1 460 ? 22.469 -13.18 -10.062 1 91.44 460 ALA A O 1
ATOM 3669 N N . LEU A 1 461 ? 20.281 -13 -10.484 1 89.62 461 LEU A N 1
ATOM 3670 C CA . LEU A 1 461 ? 20.281 -14.211 -11.297 1 89.62 461 LEU A CA 1
ATOM 3671 C C . LEU A 1 461 ? 20.828 -13.938 -12.695 1 89.62 461 LEU A C 1
ATOM 3673 O O . LEU A 1 461 ? 20.609 -12.859 -13.25 1 89.62 461 LEU A O 1
ATOM 3677 N N . PRO A 1 462 ? 21.594 -14.922 -13.125 1 82.69 462 PRO A N 1
ATOM 3678 C CA . PRO A 1 462 ? 22.156 -14.711 -14.461 1 82.69 462 PRO A CA 1
ATOM 3679 C C . PRO A 1 462 ? 21.094 -14.711 -15.562 1 82.69 462 PRO A C 1
ATOM 3681 O O . PRO A 1 462 ? 20.031 -15.305 -15.391 1 82.69 462 PRO A O 1
ATOM 3684 N N . GLN A 1 463 ? 21.641 -14.266 -16.609 1 77 463 GLN A N 1
ATOM 3685 C CA . GLN A 1 463 ? 20.781 -14.195 -17.781 1 77 463 GLN A CA 1
ATOM 3686 C C . GLN A 1 463 ? 20.5 -15.586 -18.328 1 77 463 GLN A C 1
ATOM 3688 O O . GLN A 1 463 ? 21.359 -16.469 -18.266 1 77 463 GLN A O 1
ATOM 3693 N N . LYS A 1 464 ? 19.297 -15.977 -18.672 1 63.62 464 LYS A N 1
ATOM 3694 C CA . LYS A 1 464 ? 18.891 -17.203 -19.344 1 63.62 464 LYS A CA 1
ATOM 3695 C C . LYS A 1 464 ? 18.891 -18.391 -18.391 1 63.62 464 LYS A C 1
ATOM 3697 O O . LYS A 1 464 ? 18.234 -19.406 -18.641 1 63.62 464 LYS A O 1
ATOM 3702 N N . ALA A 1 465 ? 19.672 -18.219 -17.359 1 64.12 465 ALA A N 1
ATOM 3703 C CA . ALA A 1 465 ? 19.891 -19.406 -16.531 1 64.12 465 ALA A CA 1
ATOM 3704 C C . ALA A 1 465 ? 19.391 -19.203 -15.109 1 64.12 465 ALA A C 1
ATOM 3706 O O . ALA A 1 465 ? 19.781 -19.938 -14.203 1 64.12 465 ALA A O 1
ATOM 3707 N N . GLY A 1 466 ? 18.516 -18.359 -15.008 1 75.12 466 GLY A N 1
ATOM 3708 C CA . GLY A 1 466 ? 18.219 -18.078 -13.617 1 75.12 466 GLY A CA 1
ATOM 3709 C C . GLY A 1 466 ? 17.031 -18.875 -13.094 1 75.12 466 GLY A C 1
ATOM 3710 O O . GLY A 1 466 ? 17.172 -19.688 -12.172 1 75.12 466 GLY A O 1
ATOM 3711 N N . GLN A 1 467 ? 15.906 -18.594 -13.672 1 84.69 467 GLN A N 1
ATOM 3712 C CA . GLN A 1 467 ? 14.711 -19.234 -13.125 1 84.69 467 GLN A CA 1
ATOM 3713 C C . GLN A 1 467 ? 13.672 -19.484 -14.211 1 84.69 467 GLN A C 1
ATOM 3715 O O . GLN A 1 467 ? 13.734 -18.891 -15.289 1 84.69 467 GLN A O 1
ATOM 3720 N N . THR A 1 468 ? 12.828 -20.469 -13.93 1 83.88 468 THR A N 1
ATOM 3721 C CA . THR A 1 468 ? 11.68 -20.719 -14.797 1 83.88 468 THR A CA 1
ATOM 3722 C C . THR A 1 468 ? 10.406 -20.891 -13.961 1 83.88 468 THR A C 1
ATOM 3724 O O . THR A 1 468 ? 10.414 -21.578 -12.945 1 83.88 468 THR A O 1
ATOM 3727 N N . HIS A 1 469 ? 9.25 -20.25 -14.188 1 82.69 469 HIS A N 1
ATOM 3728 C CA . HIS A 1 469 ? 7.988 -20.266 -13.461 1 82.69 469 HIS A CA 1
ATOM 3729 C C . HIS A 1 469 ? 6.844 -20.75 -14.352 1 82.69 469 HIS A C 1
ATOM 3731 O O . HIS A 1 469 ? 5.887 -21.359 -13.867 1 82.69 469 HIS A O 1
ATOM 3737 N N . GLY A 1 470 ? 6.676 -20.531 -15.461 1 78.62 470 GLY A N 1
ATOM 3738 C CA . GLY A 1 470 ? 5.57 -20.719 -16.391 1 78.62 470 GLY A CA 1
ATOM 3739 C C . GLY A 1 470 ? 4.82 -19.438 -16.703 1 78.62 470 GLY A C 1
ATOM 3740 O O . GLY A 1 470 ? 4.969 -18.438 -16 1 78.62 470 GLY A O 1
ATOM 3741 N N . ARG A 1 471 ? 4.082 -19.375 -17.734 1 81.88 471 ARG A N 1
ATOM 3742 C CA . ARG A 1 471 ? 3.232 -18.266 -18.156 1 81.88 471 ARG A CA 1
ATOM 3743 C C . ARG A 1 471 ? 1.917 -18.781 -18.75 1 81.88 471 ARG A C 1
ATOM 3745 O O . ARG A 1 471 ? 1.856 -19.875 -19.281 1 81.88 471 ARG A O 1
ATOM 3752 N N . PRO A 1 472 ? 0.953 -17.922 -18.484 1 84.94 472 PRO A N 1
ATOM 3753 C CA . PRO A 1 472 ? -0.283 -18.328 -19.156 1 84.94 472 PRO A CA 1
ATOM 3754 C C . PRO A 1 472 ? -0.209 -18.203 -20.672 1 84.94 472 PRO A C 1
ATOM 3756 O O . PRO A 1 472 ? 0.403 -17.25 -21.188 1 84.94 472 PRO A O 1
ATOM 3759 N N . GLU A 1 473 ? -0.673 -19.109 -21.469 1 77.19 473 GLU A N 1
ATOM 3760 C CA . GLU A 1 473 ? -0.611 -19.078 -22.938 1 77.19 473 GLU A CA 1
ATOM 3761 C C . GLU A 1 473 ? -1.694 -18.172 -23.516 1 77.19 473 GLU A C 1
ATOM 3763 O O . GLU A 1 473 ? -1.437 -17.406 -24.438 1 77.19 473 GLU A O 1
ATOM 3768 N N . PRO A 1 474 ? -2.84 -18.234 -22.875 1 82.06 474 PRO A N 1
ATOM 3769 C CA . PRO A 1 474 ? -3.908 -17.422 -23.469 1 82.06 474 PRO A CA 1
ATOM 3770 C C . PRO A 1 474 ? -3.936 -15.992 -22.922 1 82.06 474 PRO A C 1
ATOM 3772 O O . PRO A 1 474 ? -4.977 -15.523 -22.453 1 82.06 474 PRO A O 1
ATOM 3775 N N . PHE A 1 475 ? -2.895 -15.219 -23.141 1 86 475 PHE A N 1
ATOM 3776 C CA . PHE A 1 475 ? -2.85 -13.852 -22.625 1 86 475 PHE A CA 1
ATOM 3777 C C . PHE A 1 475 ? -3.568 -12.898 -23.578 1 86 475 PHE A C 1
ATOM 3779 O O . PHE A 1 475 ? -3.867 -13.258 -24.719 1 86 475 PHE A O 1
ATOM 3786 N N . ARG A 1 476 ? -3.998 -11.859 -23.062 1 89.75 476 ARG A N 1
ATOM 3787 C CA . ARG A 1 476 ? -4.527 -10.742 -23.828 1 89.75 476 ARG A CA 1
ATOM 3788 C C . ARG A 1 476 ? -3.465 -9.664 -24.031 1 89.75 476 ARG A C 1
ATOM 3790 O O . ARG A 1 476 ? -2.744 -9.312 -23.094 1 89.75 476 ARG A O 1
ATOM 3797 N N . LEU A 1 477 ? -3.32 -9.25 -25.266 1 90.44 477 LEU A N 1
ATOM 3798 C CA . LEU A 1 477 ? -2.416 -8.133 -25.516 1 90.44 477 LEU A CA 1
ATOM 3799 C C . LEU A 1 477 ? -2.973 -6.84 -24.922 1 90.44 477 LEU A C 1
ATOM 3801 O O . LEU A 1 477 ? -4.176 -6.578 -25.016 1 90.44 477 LEU A O 1
ATOM 3805 N N . MET A 1 478 ? -2.119 -6.133 -24.266 1 91.75 478 MET A N 1
ATOM 3806 C CA . MET A 1 478 ? -2.5 -4.863 -23.656 1 91.75 478 MET A CA 1
ATOM 3807 C C . MET A 1 478 ? -1.521 -3.76 -24.047 1 91.75 478 MET A C 1
ATOM 3809 O O . MET A 1 478 ? -0.317 -4.004 -24.156 1 91.75 478 MET A O 1
ATOM 3813 N N . SER A 1 479 ? -1.954 -2.617 -24.172 1 91.06 479 SER A N 1
ATOM 3814 C CA . SER A 1 479 ? -1.092 -1.522 -24.609 1 91.06 479 SER A CA 1
ATOM 3815 C C . SER A 1 479 ? -0.408 -0.854 -23.422 1 91.06 479 SER A C 1
ATOM 3817 O O . SER A 1 479 ? -0.942 -0.852 -22.312 1 91.06 479 SER A O 1
ATOM 3819 N N . LEU A 1 480 ? 0.737 -0.287 -23.703 1 92.19 480 LEU A N 1
ATOM 3820 C CA . LEU A 1 480 ? 1.393 0.613 -22.766 1 92.19 480 LEU A CA 1
ATOM 3821 C C . LEU A 1 480 ? 0.541 1.854 -22.516 1 92.19 480 LEU A C 1
ATOM 3823 O O . LEU A 1 480 ? -0.232 2.266 -23.375 1 92.19 480 LEU A O 1
ATOM 3827 N N . THR A 1 481 ? 0.674 2.473 -21.266 1 84.44 481 THR A N 1
ATOM 3828 C CA . THR A 1 481 ? -0.146 3.637 -20.953 1 84.44 481 THR A CA 1
ATOM 3829 C C . THR A 1 481 ? 0.659 4.668 -20.156 1 84.44 481 THR A C 1
ATOM 3831 O O . THR A 1 481 ? 1.473 4.309 -19.312 1 84.44 481 THR A O 1
ATOM 3834 N N . PRO A 1 482 ? 0.461 5.871 -20.406 1 79.88 482 PRO A N 1
ATOM 3835 C CA . PRO A 1 482 ? -0.215 6.422 -21.578 1 79.88 482 PRO A CA 1
ATOM 3836 C C . PRO A 1 482 ? 0.583 6.219 -22.875 1 79.88 482 PRO A C 1
ATOM 3838 O O . PRO A 1 482 ? 1.801 6.027 -22.828 1 79.88 482 PRO A O 1
ATOM 3841 N N . PHE A 1 483 ? -0.102 6.039 -23.922 1 80 483 PHE A N 1
ATOM 3842 C CA . PHE A 1 483 ? 0.597 5.926 -25.203 1 80 483 PHE A CA 1
ATOM 3843 C C . PHE A 1 483 ? 0.027 6.906 -26.219 1 80 483 PHE A C 1
ATOM 3845 O O . PHE A 1 483 ? -1.189 6.984 -26.406 1 80 483 PHE A O 1
ATOM 3852 N N . GLY A 1 484 ? 0.815 7.566 -27 1 60.62 484 GLY A N 1
ATOM 3853 C CA . GLY A 1 484 ? 0.46 8.5 -28.047 1 60.62 484 GLY A CA 1
ATOM 3854 C C . GLY A 1 484 ? -0.254 9.734 -27.547 1 60.62 484 GLY A C 1
ATOM 3855 O O . GLY A 1 484 ? -1.026 10.359 -28.266 1 60.62 484 GLY A O 1
ATOM 3856 N N . GLY A 1 485 ? 0.021 10.242 -26.297 1 50.62 485 GLY A N 1
ATOM 3857 C CA . GLY A 1 485 ? -0.552 11.469 -25.766 1 50.62 485 GLY A CA 1
ATOM 3858 C C . GLY A 1 485 ? -1.933 11.266 -25.172 1 50.62 485 GLY A C 1
ATOM 3859 O O . GLY A 1 485 ? -2.482 12.18 -24.547 1 50.62 485 GLY A O 1
ATOM 3860 N N . GLU A 1 486 ? -2.711 10.328 -25.75 1 43.22 486 GLU A N 1
ATOM 3861 C CA . GLU A 1 486 ? -4.086 10.219 -25.266 1 43.22 486 GLU A CA 1
ATOM 3862 C C . GLU A 1 486 ? -4.16 9.438 -23.953 1 43.22 486 GLU A C 1
ATOM 3864 O O . GLU A 1 486 ? -3.557 8.375 -23.828 1 43.22 486 GLU A O 1
ATOM 3869 N N . HIS A 1 487 ? -4.238 10.117 -22.984 1 38.81 487 HIS A N 1
ATOM 3870 C CA . HIS A 1 487 ? -4.309 9.664 -21.594 1 38.81 487 HIS A CA 1
ATOM 3871 C C . HIS A 1 487 ? -5.449 8.664 -21.406 1 38.81 487 HIS A C 1
ATOM 3873 O O . HIS A 1 487 ? -5.945 8.5 -20.281 1 38.81 487 HIS A O 1
ATOM 3879 N N . SER A 1 488 ? -6.09 8.188 -22.484 1 34.5 488 SER A N 1
ATOM 3880 C CA . SER A 1 488 ? -7.32 7.5 -22.109 1 34.5 488 SER A CA 1
ATOM 3881 C C . SER A 1 488 ? -7.023 6.238 -21.312 1 34.5 488 SER A C 1
ATOM 3883 O O . SER A 1 488 ? -6.246 5.387 -21.75 1 34.5 488 SER A O 1
ATOM 3885 N N . GLY A 1 489 ? -6.902 6.352 -20.141 1 37.59 489 GLY A N 1
ATOM 3886 C CA . GLY A 1 489 ? -6.805 5.293 -19.141 1 37.59 489 GLY A CA 1
ATOM 3887 C C . GLY A 1 489 ? -7.43 3.988 -19.594 1 37.59 489 GLY A C 1
ATOM 3888 O O . GLY A 1 489 ? -7.312 2.969 -18.922 1 37.59 489 GLY A O 1
ATOM 3889 N N . GLY A 1 490 ? -8.672 4.09 -20.203 1 36.56 490 GLY A N 1
ATOM 3890 C CA . GLY A 1 490 ? -9.445 2.889 -20.469 1 36.56 490 GLY A CA 1
ATOM 3891 C C . GLY A 1 490 ? -9.008 2.164 -21.734 1 36.56 490 GLY A C 1
ATOM 3892 O O . GLY A 1 490 ? -8.375 2.76 -22.609 1 36.56 490 GLY A O 1
ATOM 3893 N N . VAL A 1 491 ? -8.734 0.917 -21.672 1 37.22 491 VAL A N 1
ATOM 3894 C CA . VAL A 1 491 ? -8.578 0.057 -22.844 1 37.22 491 VAL A CA 1
ATOM 3895 C C . VAL A 1 491 ? -9.656 0.386 -23.859 1 37.22 491 VAL A C 1
ATOM 3897 O O . VAL A 1 491 ? -10.852 0.205 -23.609 1 37.22 491 VAL A O 1
ATOM 3900 N N . ASP A 1 492 ? -9.57 1.298 -24.656 1 34.72 492 ASP A N 1
ATOM 3901 C CA . ASP A 1 492 ? -10.516 1.413 -25.766 1 34.72 492 ASP A CA 1
ATOM 3902 C C . ASP A 1 492 ? -10.75 0.058 -26.422 1 34.72 492 ASP A C 1
ATOM 3904 O O . ASP A 1 492 ? -9.82 -0.737 -26.578 1 34.72 492 ASP A O 1
ATOM 3908 N N . VAL A 1 493 ? -12.008 -0.294 -26.547 1 35 493 VAL A N 1
ATOM 3909 C CA . VAL A 1 493 ? -12.508 -1.47 -27.25 1 35 493 VAL A CA 1
ATOM 3910 C C . VAL A 1 493 ? -11.734 -1.667 -28.547 1 35 493 VAL A C 1
ATOM 3912 O O . VAL A 1 493 ? -11.477 -2.801 -28.953 1 35 493 VAL A O 1
ATOM 3915 N N . GLY A 1 494 ? -11.477 -0.651 -29.188 1 33.81 494 GLY A N 1
ATOM 3916 C CA . GLY A 1 494 ? -10.836 -0.789 -30.484 1 33.81 494 GLY A CA 1
ATOM 3917 C C . GLY A 1 494 ? -9.422 -1.343 -30.391 1 33.81 494 GLY A C 1
ATOM 3918 O O . GLY A 1 494 ? -8.906 -1.898 -31.359 1 33.81 494 GLY A O 1
ATOM 3919 N N . VAL A 1 495 ? -8.805 -0.964 -29.516 1 34.19 495 VAL A N 1
ATOM 3920 C CA . VAL A 1 495 ? -7.449 -1.484 -29.375 1 34.19 495 VAL A CA 1
ATOM 3921 C C . VAL A 1 495 ? -7.496 -2.982 -29.078 1 34.19 495 VAL A C 1
ATOM 3923 O O . VAL A 1 495 ? -6.523 -3.699 -29.312 1 34.19 495 VAL A O 1
ATOM 3926 N N . ALA A 1 496 ? -8.531 -3.459 -28.562 1 32.72 496 ALA A N 1
ATOM 3927 C CA . ALA A 1 496 ? -8.758 -4.895 -28.406 1 32.72 496 ALA A CA 1
ATOM 3928 C C . ALA A 1 496 ? -8.656 -5.605 -29.75 1 32.72 496 ALA A C 1
ATOM 3930 O O . ALA A 1 496 ? -8.18 -6.738 -29.828 1 32.72 496 ALA A O 1
ATOM 3931 N N . ARG A 1 497 ? -9.172 -5.055 -30.875 1 30.75 497 ARG A N 1
ATOM 3932 C CA . ARG A 1 497 ? -9.133 -5.684 -32.188 1 30.75 497 ARG A CA 1
ATOM 3933 C C . ARG A 1 497 ? -7.695 -5.82 -32.688 1 30.75 497 ARG A C 1
ATOM 3935 O O . ARG A 1 497 ? -7.406 -6.66 -33.531 1 30.75 497 ARG A O 1
ATOM 3942 N N . ILE A 1 498 ? -6.938 -4.918 -32.406 1 31.27 498 ILE A N 1
ATOM 3943 C CA . ILE A 1 498 ? -5.598 -5.008 -32.969 1 31.27 498 ILE A CA 1
ATOM 3944 C C . ILE A 1 498 ? -4.875 -6.227 -32.406 1 31.27 498 ILE A C 1
ATOM 3946 O O . ILE A 1 498 ? -4.031 -6.824 -33.062 1 31.27 498 ILE A O 1
ATOM 3950 N N . CYS A 1 499 ? -5.195 -6.586 -31.25 1 35.53 499 CYS A N 1
ATOM 3951 C CA . CYS A 1 499 ? -4.371 -7.555 -30.531 1 35.53 499 CYS A CA 1
ATOM 3952 C C . CYS A 1 499 ? -4.551 -8.953 -31.109 1 35.53 499 CYS A C 1
ATOM 3954 O O . CYS A 1 499 ? -4.074 -9.93 -30.531 1 35.53 499 CYS A O 1
ATOM 3956 N N . GLN A 1 500 ? -5.41 -9.125 -31.984 1 30.25 500 GLN A N 1
ATOM 3957 C CA . GLN A 1 500 ? -5.426 -10.477 -32.531 1 30.25 500 GLN A CA 1
ATOM 3958 C C . GLN A 1 500 ? -4.191 -10.727 -33.406 1 30.25 500 GLN A C 1
ATOM 3960 O O . GLN A 1 500 ? -4.117 -11.734 -34.125 1 30.25 500 GLN A O 1
ATOM 3965 N N . ALA A 1 501 ? -3.373 -9.789 -33.531 1 27.92 501 ALA A N 1
ATOM 3966 C CA . ALA A 1 501 ? -2.264 -10.164 -34.406 1 27.92 501 ALA A CA 1
ATOM 3967 C C . ALA A 1 501 ? -1.464 -11.32 -33.812 1 27.92 501 ALA A C 1
ATOM 3969 O O . ALA A 1 501 ? -1.349 -11.445 -32.594 1 27.92 501 ALA A O 1
ATOM 3970 N N . LYS A 1 502 ? -1.186 -12.375 -34.562 1 31.03 502 LYS A N 1
ATOM 3971 C CA . LYS A 1 502 ? -0.352 -13.539 -34.312 1 31.03 502 LYS A CA 1
ATOM 3972 C C . LYS A 1 502 ? 0.957 -13.133 -33.625 1 31.03 502 LYS A C 1
ATOM 3974 O O . LYS A 1 502 ? 1.775 -12.43 -34.219 1 31.03 502 LYS A O 1
ATOM 3979 N N . VAL A 1 503 ? 0.933 -12.867 -32.438 1 32.81 503 VAL A N 1
ATOM 3980 C CA . VAL A 1 503 ? 2.168 -12.703 -31.672 1 32.81 503 VAL A CA 1
ATOM 3981 C C . VAL A 1 503 ? 3.217 -13.695 -32.188 1 32.81 503 VAL A C 1
ATOM 3983 O O . VAL A 1 503 ? 2.977 -14.906 -32.188 1 32.81 503 VAL A O 1
ATOM 3986 N N . ARG A 1 504 ? 4.113 -13.344 -33 1 31.41 504 ARG A N 1
ATOM 3987 C CA . ARG A 1 504 ? 5.211 -14.219 -33.375 1 31.41 504 ARG A CA 1
ATOM 3988 C C . ARG A 1 504 ? 5.824 -14.906 -32.156 1 31.41 504 ARG A C 1
ATOM 3990 O O . ARG A 1 504 ? 5.906 -14.312 -31.094 1 31.41 504 ARG A O 1
ATOM 3997 N N . PRO A 1 505 ? 5.941 -16.172 -32.188 1 34.97 505 PRO A N 1
ATOM 3998 C CA . PRO A 1 505 ? 6.602 -16.969 -31.141 1 34.97 505 PRO A CA 1
ATOM 3999 C C . PRO A 1 505 ? 7.859 -16.312 -30.594 1 34.97 505 PRO A C 1
ATOM 4001 O O . PRO A 1 505 ? 8.266 -16.594 -29.469 1 34.97 505 PRO A O 1
ATOM 4004 N N . SER A 1 506 ? 8.469 -15.594 -31.469 1 32.5 506 SER A N 1
ATOM 4005 C CA . SER A 1 506 ? 9.75 -15.047 -31.016 1 32.5 506 SER A CA 1
ATOM 4006 C C . SER A 1 506 ? 9.555 -14.047 -29.891 1 32.5 506 SER A C 1
ATOM 4008 O O . SER A 1 506 ? 10.531 -13.516 -29.344 1 32.5 506 SER A O 1
ATOM 4010 N N . MET A 1 507 ? 8.516 -13.477 -30.016 1 34.66 507 MET A N 1
ATOM 4011 C CA . MET A 1 507 ? 8.484 -12.383 -29.047 1 34.66 507 MET A CA 1
ATOM 4012 C C . MET A 1 507 ? 8.898 -12.875 -27.672 1 34.66 507 MET A C 1
ATOM 4014 O O . MET A 1 507 ? 9.445 -12.109 -26.875 1 34.66 507 MET A O 1
ATOM 4018 N N . ASN A 1 508 ? 8.211 -13.961 -27.25 1 32.16 508 ASN A N 1
ATOM 4019 C CA . ASN A 1 508 ? 8.391 -14.398 -25.875 1 32.16 508 ASN A CA 1
ATOM 4020 C C . ASN A 1 508 ? 9.625 -15.281 -25.719 1 32.16 508 ASN A C 1
ATOM 4022 O O . ASN A 1 508 ? 9.742 -16.031 -24.734 1 32.16 508 ASN A O 1
ATOM 4026 N N . GLY A 1 509 ? 10.672 -15.094 -26.469 1 33.62 509 GLY A N 1
ATOM 4027 C CA . GLY A 1 509 ? 11.828 -15.953 -26.266 1 33.62 509 GLY A CA 1
ATOM 4028 C C . GLY A 1 509 ? 11.453 -17.391 -25.953 1 33.62 509 GLY A C 1
ATOM 4029 O O . GLY A 1 509 ? 12.328 -18.219 -25.719 1 33.62 509 GLY A O 1
ATOM 4030 N N . LEU A 1 510 ? 10.312 -17.641 -25.453 1 30.14 510 LEU A N 1
ATOM 4031 C CA . LEU A 1 510 ? 10.172 -19.016 -24.984 1 30.14 510 LEU A CA 1
ATOM 4032 C C . LEU A 1 510 ? 9.883 -19.969 -26.141 1 30.14 510 LEU A C 1
ATOM 4034 O O . LEU A 1 510 ? 8.734 -20.344 -26.375 1 30.14 510 LEU A O 1
ATOM 4038 N N . ALA A 1 511 ? 10.234 -19.859 -27.375 1 32.38 511 ALA A N 1
ATOM 4039 C CA . ALA A 1 511 ? 10.102 -21.203 -27.906 1 32.38 511 ALA A CA 1
ATOM 4040 C C . ALA A 1 511 ? 10.867 -22.203 -27.047 1 32.38 511 ALA A C 1
ATOM 4042 O O . ALA A 1 511 ? 12.102 -22.234 -27.047 1 32.38 511 ALA A O 1
ATOM 4043 N N . GLN A 1 512 ? 10.445 -22.438 -25.859 1 30.06 512 GLN A N 1
ATOM 4044 C CA . GLN A 1 512 ? 11.047 -23.656 -25.312 1 30.06 512 GLN A CA 1
ATOM 4045 C C . GLN A 1 512 ? 10.922 -24.828 -26.297 1 30.06 512 GLN A C 1
ATOM 4047 O O . GLN A 1 512 ? 9.812 -25.25 -26.625 1 30.06 512 GLN A O 1
ATOM 4052 N N . GLU A 1 513 ? 11.633 -24.906 -27.344 1 28.92 513 GLU A N 1
ATOM 4053 C CA . GLU A 1 513 ? 11.633 -26.219 -27.953 1 28.92 513 GLU A CA 1
ATOM 4054 C C . GLU A 1 513 ? 11.453 -27.312 -26.891 1 28.92 513 GLU A C 1
ATOM 4056 O O . GLU A 1 513 ? 12.008 -27.219 -25.797 1 28.92 513 GLU A O 1
ATOM 4061 N N . PRO A 1 514 ? 10.367 -28.062 -26.969 1 29.14 514 PRO A N 1
ATOM 4062 C CA . PRO A 1 514 ? 10.438 -29.234 -26.078 1 29.14 514 PRO A CA 1
ATOM 4063 C C . PRO A 1 514 ? 11.828 -29.859 -26.031 1 29.14 514 PRO A C 1
ATOM 4065 O O . PRO A 1 514 ? 12.406 -30.156 -27.078 1 29.14 514 PRO A O 1
ATOM 4068 N N . GLN A 1 515 ? 12.719 -29.469 -25.312 1 26.59 515 GLN A N 1
ATOM 4069 C CA . GLN A 1 515 ? 13.922 -30.297 -25.281 1 26.59 515 GLN A CA 1
ATOM 4070 C C . GLN A 1 515 ? 13.578 -31.766 -25.422 1 26.59 515 GLN A C 1
ATOM 4072 O O . GLN A 1 515 ? 12.625 -32.25 -24.812 1 26.59 515 GLN A O 1
ATOM 4077 N N . PRO A 1 516 ? 13.875 -32.375 -26.531 1 26.59 516 PRO A N 1
ATOM 4078 C CA . PRO A 1 516 ? 13.656 -33.812 -26.562 1 26.59 516 PRO A CA 1
ATOM 4079 C C . PRO A 1 516 ? 13.922 -34.5 -25.203 1 26.59 516 PRO A C 1
ATOM 4081 O O . PRO A 1 516 ? 14.703 -33.969 -24.406 1 26.59 516 PRO A O 1
ATOM 4084 N N . HIS A 1 517 ? 13.031 -35.188 -24.656 1 25.56 517 HIS A N 1
ATOM 4085 C CA . HIS A 1 517 ? 13.297 -36.125 -23.578 1 25.56 517 HIS A CA 1
ATOM 4086 C C . HIS A 1 517 ? 14.633 -36.844 -23.781 1 25.56 517 HIS A C 1
ATOM 4088 O O . HIS A 1 517 ? 14.758 -37.688 -24.641 1 25.56 517 HIS A O 1
ATOM 4094 N N . GLU A 1 518 ? 15.766 -36.156 -23.844 1 25.42 518 GLU A N 1
ATOM 4095 C CA . GLU A 1 518 ? 16.922 -37.031 -23.828 1 25.42 518 GLU A CA 1
ATOM 4096 C C . GLU A 1 518 ? 16.672 -38.219 -22.891 1 25.42 518 GLU A C 1
ATOM 4098 O O . GLU A 1 518 ? 16.344 -38.031 -21.719 1 25.42 518 GLU A O 1
ATOM 4103 N N . LYS A 1 519 ? 16.281 -39.344 -23.469 1 28.14 519 LYS A N 1
ATOM 4104 C CA . LYS A 1 519 ? 16.422 -40.625 -22.781 1 28.14 519 LYS A CA 1
ATOM 4105 C C . LYS A 1 519 ? 17.703 -40.688 -21.953 1 28.14 519 LYS A C 1
ATOM 4107 O O . LYS A 1 519 ? 18.797 -40.531 -22.484 1 28.14 519 LYS A O 1
ATOM 4112 N N . VAL A 1 520 ? 17.688 -40.125 -20.781 1 24.86 520 VAL A N 1
ATOM 4113 C CA . VAL A 1 520 ? 18.75 -40.531 -19.875 1 24.86 520 VAL A CA 1
ATOM 4114 C C . VAL A 1 520 ? 19.156 -41.969 -20.156 1 24.86 520 VAL A C 1
ATOM 4116 O O . VAL A 1 520 ? 18.359 -42.906 -19.969 1 24.86 520 VAL A O 1
ATOM 4119 N N . GLN A 1 521 ? 19.828 -42.156 -21.234 1 21.8 521 GLN A N 1
ATOM 4120 C CA . GLN A 1 521 ? 20.562 -43.438 -21.281 1 21.8 521 GLN A CA 1
ATOM 4121 C C . GLN A 1 521 ? 21.188 -43.75 -19.922 1 21.8 521 GLN A C 1
ATOM 4123 O O . GLN A 1 521 ? 21.766 -42.875 -19.281 1 21.8 521 GLN A O 1
ATOM 4128 N N . GLN A 1 522 ? 20.641 -44.812 -19.281 1 20.73 522 GLN A N 1
ATOM 4129 C CA . GLN A 1 522 ? 21.219 -45.594 -18.188 1 20.73 522 GLN A CA 1
ATOM 4130 C C . GLN A 1 522 ? 22.719 -45.75 -18.344 1 20.73 522 GLN A C 1
ATOM 4132 O O . GLN A 1 522 ? 23.172 -46.531 -19.188 1 20.73 522 GLN A O 1
ATOM 4137 N N . HIS A 1 523 ? 23.469 -44.594 -18.594 1 20.97 523 HIS A N 1
ATOM 4138 C CA . HIS A 1 523 ? 24.891 -44.969 -18.625 1 20.97 523 HIS A CA 1
ATOM 4139 C C . HIS A 1 523 ? 25.25 -45.844 -17.422 1 20.97 523 HIS A C 1
ATOM 4141 O O . HIS A 1 523 ? 24.734 -45.625 -16.328 1 20.97 523 HIS A O 1
ATOM 4147 N N . ARG A 1 524 ? 25.734 -47.094 -17.688 1 22.48 524 ARG A N 1
ATOM 4148 C CA . ARG A 1 524 ? 26.422 -48.094 -16.875 1 22.48 524 ARG A CA 1
ATOM 4149 C C . ARG A 1 524 ? 27.422 -47.438 -15.938 1 22.48 524 ARG A C 1
ATOM 4151 O O . ARG A 1 524 ? 27.891 -46.344 -16.188 1 22.48 524 ARG A O 1
ATOM 4158 N N . ALA A 1 525 ? 27.641 -48.031 -14.68 1 20.3 525 ALA A N 1
ATOM 4159 C CA . ALA A 1 525 ? 28.516 -47.938 -13.523 1 20.3 525 ALA A CA 1
ATOM 4160 C C . ALA A 1 525 ? 29.969 -47.688 -13.945 1 20.3 525 ALA A C 1
ATOM 4162 O O . ALA A 1 525 ? 30.562 -48.5 -14.648 1 20.3 525 ALA A O 1
ATOM 4163 N N . TRP A 1 526 ? 30.359 -46.531 -14.633 1 18.62 526 TRP A N 1
ATOM 4164 C CA . TRP A 1 526 ? 31.812 -46.531 -14.758 1 18.62 526 TRP A CA 1
ATOM 4165 C C . TRP A 1 526 ? 32.469 -46.812 -13.422 1 18.62 526 TRP A C 1
ATOM 4167 O O . TRP A 1 526 ? 32.094 -46.25 -12.391 1 18.62 526 TRP A O 1
ATOM 4177 N N . SER A 1 527 ? 32.969 -48.125 -13.297 1 18.83 527 SER A N 1
ATOM 4178 C CA . SER A 1 527 ? 33.969 -48.719 -12.414 1 18.83 527 SER A CA 1
ATOM 4179 C C . SER A 1 527 ? 35.188 -47.812 -12.297 1 18.83 527 SER A C 1
ATOM 4181 O O . SER A 1 527 ? 35.875 -47.562 -13.289 1 18.83 527 SER A O 1
ATOM 4183 N N . CYS A 1 528 ? 35.062 -46.562 -11.836 1 18.2 528 CYS A N 1
ATOM 4184 C CA . CYS A 1 528 ? 36.344 -46 -11.422 1 18.2 528 CYS A CA 1
ATOM 4185 C C . CYS A 1 528 ? 37.188 -47.062 -10.695 1 18.2 528 CYS A C 1
ATOM 4187 O O . CYS A 1 528 ? 36.781 -47.562 -9.633 1 18.2 528 CYS A O 1
ATOM 4189 N N . VAL A 1 529 ? 37.906 -47.938 -11.461 1 18.14 529 VAL A N 1
ATOM 4190 C CA . VAL A 1 529 ? 39.125 -48.688 -11.242 1 18.14 529 VAL A CA 1
ATOM 4191 C C . VAL A 1 529 ? 40.188 -47.812 -10.562 1 18.14 529 VAL A C 1
ATOM 4193 O O . VAL A 1 529 ? 40.5 -46.719 -11.047 1 18.14 529 VAL A O 1
ATOM 4196 N N . VAL A 1 530 ? 40.281 -48 -9.219 1 18.64 530 VAL A N 1
ATOM 4197 C CA . VAL A 1 530 ? 41.344 -47.875 -8.227 1 18.64 530 VAL A CA 1
ATOM 4198 C C . VAL A 1 530 ? 42.656 -48.406 -8.812 1 18.64 530 VAL A C 1
ATOM 4200 O O . VAL A 1 530 ? 42.781 -49.594 -9.109 1 18.64 530 VAL A O 1
ATOM 4203 N N . SER A 1 531 ? 43.094 -48.125 -10.109 1 18 531 SER A N 1
ATOM 4204 C CA . SER A 1 531 ? 44.562 -48.188 -10.039 1 18 531 SER A CA 1
ATOM 4205 C C . SER A 1 531 ? 45.125 -46.875 -9.492 1 18 531 SER A C 1
ATOM 4207 O O . SER A 1 531 ? 44.625 -45.781 -9.789 1 18 531 SER A O 1
ATOM 4209 N N . MET B 1 1 ? -17.188 34.781 18.953 1 72.56 1 MET B N 1
ATOM 4210 C CA . MET B 1 1 ? -18.391 34.062 18.562 1 72.56 1 MET B CA 1
ATOM 4211 C C . MET B 1 1 ? -18.547 32.812 19.406 1 72.56 1 MET B C 1
ATOM 4213 O O . MET B 1 1 ? -17.562 32.188 19.828 1 72.56 1 MET B O 1
ATOM 4217 N N . GLU B 1 2 ? -19.734 32.438 19.844 1 88.56 2 GLU B N 1
ATOM 4218 C CA . GLU B 1 2 ? -20.031 31.312 20.719 1 88.56 2 GLU B CA 1
ATOM 4219 C C . GLU B 1 2 ? -19.812 29.984 20 1 88.56 2 GLU B C 1
ATOM 4221 O O . GLU B 1 2 ? -20.234 29.828 18.859 1 88.56 2 GLU B O 1
ATOM 4226 N N . THR B 1 3 ? -18.953 29.125 20.547 1 87.75 3 THR B N 1
ATOM 4227 C CA . THR B 1 3 ? -18.656 27.828 19.969 1 87.75 3 THR B CA 1
ATOM 4228 C C . THR B 1 3 ? -19.625 26.766 20.484 1 87.75 3 THR B C 1
ATOM 4230 O O . THR B 1 3 ? -20.156 26.891 21.594 1 87.75 3 THR B O 1
ATOM 4233 N N . LYS B 1 4 ? -19.953 25.844 19.734 1 89.31 4 LYS B N 1
ATOM 4234 C CA . LYS B 1 4 ? -20.781 24.703 20.109 1 89.31 4 LYS B CA 1
ATOM 4235 C C . LYS B 1 4 ? -19.953 23.422 20.219 1 89.31 4 LYS B C 1
ATOM 4237 O O . LYS B 1 4 ? -19.5 22.875 19.219 1 89.31 4 LYS B O 1
ATOM 4242 N N . HIS B 1 5 ? -19.859 22.953 21.359 1 86.44 5 HIS B N 1
ATOM 4243 C CA . HIS B 1 5 ? -19.094 21.734 21.609 1 86.44 5 HIS B CA 1
ATOM 4244 C C . HIS B 1 5 ? -19.891 20.5 21.172 1 86.44 5 HIS B C 1
ATOM 4246 O O . HIS B 1 5 ? -21.109 20.469 21.297 1 86.44 5 HIS B O 1
ATOM 4252 N N . PRO B 1 6 ? -19.141 19.547 20.641 1 86.12 6 PRO B N 1
ATOM 4253 C CA . PRO B 1 6 ? -19.844 18.297 20.328 1 86.12 6 PRO B CA 1
ATOM 4254 C C . PRO B 1 6 ? -20.531 17.672 21.531 1 86.12 6 PRO B C 1
ATOM 4256 O O . PRO B 1 6 ? -20 17.766 22.656 1 86.12 6 PRO B O 1
ATOM 4259 N N . ARG B 1 7 ? -21.609 17.094 21.344 1 83.06 7 ARG B N 1
ATOM 4260 C CA . ARG B 1 7 ? -22.328 16.422 22.406 1 83.06 7 ARG B CA 1
ATOM 4261 C C . ARG B 1 7 ? -21.469 15.344 23.062 1 83.06 7 ARG B C 1
ATOM 4263 O O . ARG B 1 7 ? -20.75 14.625 22.375 1 83.06 7 ARG B O 1
ATOM 4270 N N . PRO B 1 8 ? -21.594 15.289 24.312 1 83.56 8 PRO B N 1
ATOM 4271 C CA . PRO B 1 8 ? -20.844 14.234 25 1 83.56 8 PRO B CA 1
ATOM 4272 C C . PRO B 1 8 ? -21.281 12.836 24.578 1 83.56 8 PRO B C 1
ATOM 4274 O O . PRO B 1 8 ? -22.453 12.617 24.266 1 83.56 8 PRO B O 1
ATOM 4277 N N . ARG B 1 9 ? -20.344 11.859 24.547 1 90.88 9 ARG B N 1
ATOM 4278 C CA . ARG B 1 9 ? -20.609 10.453 24.234 1 90.88 9 ARG B CA 1
ATOM 4279 C C . ARG B 1 9 ? -20.5 9.586 25.469 1 90.88 9 ARG B C 1
ATOM 4281 O O . ARG B 1 9 ? -19.781 9.922 26.406 1 90.88 9 ARG B O 1
ATOM 4288 N N . PRO B 1 10 ? -21.281 8.484 25.469 1 87.69 10 PRO B N 1
ATOM 4289 C CA . PRO B 1 10 ? -21.016 7.512 26.531 1 87.69 10 PRO B CA 1
ATOM 4290 C C . PRO B 1 10 ? -19.609 6.941 26.484 1 87.69 10 PRO B C 1
ATOM 4292 O O . PRO B 1 10 ? -19.047 6.742 25.406 1 87.69 10 PRO B O 1
ATOM 4295 N N . PRO B 1 11 ? -19.109 6.73 27.688 1 88.69 11 PRO B N 1
ATOM 4296 C CA . PRO B 1 11 ? -17.766 6.137 27.719 1 88.69 11 PRO B CA 1
ATOM 4297 C C . PRO B 1 11 ? -17.719 4.766 27.047 1 88.69 11 PRO B C 1
ATOM 4299 O O . PRO B 1 11 ? -18.625 3.951 27.219 1 88.69 11 PRO B O 1
ATOM 4302 N N . MET B 1 12 ? -16.75 4.562 26.25 1 92.31 12 MET B N 1
ATOM 4303 C CA . MET B 1 12 ? -16.516 3.293 25.562 1 92.31 12 MET B CA 1
ATOM 4304 C C . MET B 1 12 ? -15.141 2.738 25.922 1 92.31 12 MET B C 1
ATOM 4306 O O . MET B 1 12 ? -14.188 3.498 26.109 1 92.31 12 MET B O 1
ATOM 4310 N N . GLU B 1 13 ? -15.078 1.473 25.969 1 93.62 13 GLU B N 1
ATOM 4311 C CA . GLU B 1 13 ? -13.789 0.833 26.188 1 93.62 13 GLU B CA 1
ATOM 4312 C C . GLU B 1 13 ? -12.945 0.832 24.922 1 93.62 13 GLU B C 1
ATOM 4314 O O . GLU B 1 13 ? -13.484 0.664 23.812 1 93.62 13 GLU B O 1
ATOM 4319 N N . ASP B 1 14 ? -11.688 0.991 25.172 1 95.19 14 ASP B N 1
ATOM 4320 C CA . ASP B 1 14 ? -10.773 0.921 24.047 1 95.19 14 ASP B CA 1
ATOM 4321 C C . ASP B 1 14 ? -10.828 -0.451 23.375 1 95.19 14 ASP B C 1
ATOM 4323 O O . ASP B 1 14 ? -11.094 -1.458 24.031 1 95.19 14 ASP B O 1
ATOM 4327 N N . ILE B 1 15 ? -10.641 -0.49 22.094 1 94.62 15 ILE B N 1
ATOM 4328 C CA . ILE B 1 15 ? -10.516 -1.754 21.375 1 94.62 15 ILE B CA 1
ATOM 4329 C C . ILE B 1 15 ? -9.039 -2.07 21.156 1 94.62 15 ILE B C 1
ATOM 4331 O O . ILE B 1 15 ? -8.359 -1.372 20.406 1 94.62 15 ILE B O 1
ATOM 4335 N N . VAL B 1 16 ? -8.539 -3.055 21.797 1 90 16 VAL B N 1
ATOM 4336 C CA . VAL B 1 16 ? -7.148 -3.477 21.656 1 90 16 VAL B CA 1
ATOM 4337 C C . VAL B 1 16 ? -7.012 -4.422 20.453 1 90 16 VAL B C 1
ATOM 4339 O O . VAL B 1 16 ? -7.82 -5.34 20.297 1 90 16 VAL B O 1
ATOM 4342 N N . SER B 1 17 ? -6.066 -4.195 19.625 1 82.62 17 SER B N 1
ATOM 4343 C CA . SER B 1 17 ? -5.824 -4.98 18.422 1 82.62 17 SER B CA 1
ATOM 4344 C C . SER B 1 17 ? -7.082 -5.082 17.562 1 82.62 17 SER B C 1
ATOM 4346 O O . SER B 1 17 ? -7.52 -6.18 17.219 1 82.62 17 SER B O 1
ATOM 4348 N N . PRO B 1 18 ? -7.57 -3.881 17.234 1 91.31 18 PRO B N 1
ATOM 4349 C CA . PRO B 1 18 ? -8.812 -3.844 16.469 1 91.31 18 PRO B CA 1
ATOM 4350 C C . PRO B 1 18 ? -8.672 -4.48 15.086 1 91.31 18 PRO B C 1
ATOM 4352 O O . PRO B 1 18 ? -7.59 -4.438 14.492 1 91.31 18 PRO B O 1
ATOM 4355 N N . THR B 1 19 ? -9.742 -5.02 14.586 1 86.44 19 THR B N 1
ATOM 4356 C CA . THR B 1 19 ? -9.828 -5.5 13.211 1 86.44 19 THR B CA 1
ATOM 4357 C C . THR B 1 19 ? -10.484 -4.449 12.32 1 86.44 19 THR B C 1
ATOM 4359 O O . THR B 1 19 ? -11.047 -3.471 12.812 1 86.44 19 THR B O 1
ATOM 4362 N N . LEU B 1 20 ? -10.375 -4.648 11.07 1 90.25 20 LEU B N 1
ATOM 4363 C CA . LEU B 1 20 ? -11.047 -3.754 10.133 1 90.25 20 LEU B CA 1
ATOM 4364 C C . LEU B 1 20 ? -12.562 -3.811 10.312 1 90.25 20 LEU B C 1
ATOM 4366 O O . LEU B 1 20 ? -13.25 -2.805 10.125 1 90.25 20 LEU B O 1
ATOM 4370 N N . GLU B 1 21 ? -13.109 -4.949 10.727 1 89.94 21 GLU B N 1
ATOM 4371 C CA . GLU B 1 21 ? -14.539 -5.098 10.992 1 89.94 21 GLU B CA 1
ATOM 4372 C C . GLU B 1 21 ? -14.984 -4.188 12.141 1 89.94 21 GLU B C 1
ATOM 4374 O O . GLU B 1 21 ? -16.094 -3.652 12.117 1 89.94 21 GLU B O 1
ATOM 4379 N N . ASP B 1 22 ? -14.102 -4.074 13.109 1 93.56 22 ASP B N 1
ATOM 4380 C CA . ASP B 1 22 ? -14.406 -3.164 14.203 1 93.56 22 ASP B CA 1
ATOM 4381 C C . ASP B 1 22 ? -14.602 -1.736 13.695 1 93.56 22 ASP B C 1
ATOM 4383 O O . ASP B 1 22 ? -15.523 -1.041 14.117 1 93.56 22 ASP B O 1
ATOM 4387 N N . LEU B 1 23 ? -13.734 -1.325 12.82 1 96.5 23 LEU B N 1
ATOM 4388 C CA . LEU B 1 23 ? -13.828 0.021 12.266 1 96.5 23 LEU B CA 1
ATOM 4389 C C . LEU B 1 23 ? -15.07 0.167 11.398 1 96.5 23 LEU B C 1
ATOM 4391 O O . LEU B 1 23 ? -15.703 1.225 11.391 1 96.5 23 LEU B O 1
ATOM 4395 N N . ILE B 1 24 ? -15.359 -0.872 10.672 1 95.69 24 ILE B N 1
ATOM 4396 C CA . ILE B 1 24 ? -16.547 -0.869 9.828 1 95.69 24 ILE B CA 1
ATOM 4397 C C . ILE B 1 24 ? -17.797 -0.742 10.695 1 95.69 24 ILE B C 1
ATOM 4399 O O . ILE B 1 24 ? -18.719 0.023 10.367 1 95.69 24 ILE B O 1
ATOM 4403 N N . HIS B 1 25 ? -17.828 -1.449 11.773 1 95.25 25 HIS B N 1
ATOM 4404 C CA . HIS B 1 25 ? -18.953 -1.367 12.703 1 95.25 25 HIS B CA 1
ATOM 4405 C C . HIS B 1 25 ? -19.109 0.049 13.242 1 95.25 25 HIS B C 1
ATOM 4407 O O . HIS B 1 25 ? -20.234 0.547 13.352 1 95.25 25 HIS B O 1
ATOM 4413 N N . LEU B 1 26 ? -18.062 0.658 13.57 1 96.81 26 LEU B N 1
ATOM 4414 C CA . LEU B 1 26 ? -18.094 2.025 14.078 1 96.81 26 LEU B CA 1
ATOM 4415 C C . LEU B 1 26 ? -18.547 2.992 12.984 1 96.81 26 LEU B C 1
ATOM 4417 O O . LEU B 1 26 ? -19.328 3.916 13.25 1 96.81 26 LEU B O 1
ATOM 4421 N N . ALA B 1 27 ? -18.078 2.805 11.781 1 97.75 27 ALA B N 1
ATOM 4422 C CA . ALA B 1 27 ? -18.516 3.611 10.641 1 97.75 27 ALA B CA 1
ATOM 4423 C C . ALA B 1 27 ? -20.016 3.477 10.414 1 97.75 27 ALA B C 1
ATOM 4425 O O . ALA B 1 27 ? -20.703 4.473 10.18 1 97.75 27 ALA B O 1
ATOM 4426 N N . LEU B 1 28 ? -20.531 2.256 10.5 1 96.56 28 LEU B N 1
ATOM 4427 C CA . LEU B 1 28 ? -21.953 1.987 10.312 1 96.56 28 LEU B CA 1
ATOM 4428 C C . LEU B 1 28 ? -22.781 2.684 11.383 1 96.56 28 LEU B C 1
ATOM 4430 O O . LEU B 1 28 ? -23.859 3.197 11.094 1 96.56 28 LEU B O 1
ATOM 4434 N N . ARG B 1 29 ? -22.266 2.68 12.531 1 95.44 29 ARG B N 1
ATOM 4435 C CA . ARG B 1 29 ? -22.969 3.367 13.609 1 95.44 29 ARG B CA 1
ATOM 4436 C C . ARG B 1 29 ? -23.094 4.859 13.32 1 95.44 29 ARG B C 1
ATOM 4438 O O . ARG B 1 29 ? -24.156 5.449 13.539 1 95.44 29 ARG B O 1
ATOM 4445 N N . ARG B 1 30 ? -22.062 5.457 12.875 1 96.38 30 ARG B N 1
ATOM 4446 C CA . ARG B 1 30 ? -22.094 6.875 12.531 1 96.38 30 ARG B CA 1
ATOM 4447 C C . ARG B 1 30 ? -23.078 7.129 11.391 1 96.38 30 ARG B C 1
ATOM 4449 O O . ARG B 1 30 ? -23.812 8.125 11.398 1 96.38 30 ARG B O 1
ATOM 4456 N N . MET B 1 31 ? -23.125 6.285 10.453 1 96.06 31 MET B N 1
ATOM 4457 C CA . MET B 1 31 ? -24.031 6.426 9.312 1 96.06 31 MET B CA 1
ATOM 4458 C C . MET B 1 31 ? -25.484 6.238 9.75 1 96.06 31 MET B C 1
ATOM 4460 O O . MET B 1 31 ? -26.344 7.055 9.422 1 96.06 31 MET B O 1
ATOM 4464 N N . ARG B 1 32 ? -25.734 5.25 10.531 1 93.94 32 ARG B N 1
ATOM 4465 C CA . ARG B 1 32 ? -27.094 4.953 10.984 1 93.94 32 ARG B CA 1
ATOM 4466 C C . ARG B 1 32 ? -27.625 6.074 11.875 1 93.94 32 ARG B C 1
ATOM 4468 O O . ARG B 1 32 ? -28.812 6.402 11.812 1 93.94 32 ARG B O 1
ATOM 4475 N N . TYR B 1 33 ? -26.781 6.602 12.641 1 93.31 33 TYR B N 1
ATOM 4476 C CA . TYR B 1 33 ? -27.188 7.656 13.562 1 93.31 33 TYR B CA 1
ATOM 4477 C C . TYR B 1 33 ? -27.75 8.852 12.797 1 93.31 33 TYR B C 1
ATOM 4479 O O . TYR B 1 33 ? -28.609 9.57 13.305 1 93.31 33 TYR B O 1
ATOM 4487 N N . LEU B 1 34 ? -27.281 9.07 11.594 1 92.5 34 LEU B N 1
ATOM 4488 C CA . LEU B 1 34 ? -27.703 10.219 10.789 1 92.5 34 LEU B CA 1
ATOM 4489 C C . LEU B 1 34 ? -29.156 10.062 10.336 1 92.5 34 LEU B C 1
ATOM 4491 O O . LEU B 1 34 ? -29.844 11.062 10.141 1 92.5 34 LEU B O 1
ATOM 4495 N N . VAL B 1 35 ? -29.625 8.828 10.188 1 91 35 VAL B N 1
ATOM 4496 C CA . VAL B 1 35 ? -30.922 8.648 9.531 1 91 35 VAL B CA 1
ATOM 4497 C C . VAL B 1 35 ? -31.859 7.875 10.453 1 91 35 VAL B C 1
ATOM 4499 O O . VAL B 1 35 ? -33.094 7.961 10.312 1 91 35 VAL B O 1
ATOM 4502 N N . ALA B 1 36 ? -31.266 7.148 11.352 1 89.81 36 ALA B N 1
ATOM 4503 C CA . ALA B 1 36 ? -32.062 6.348 12.273 1 89.81 36 ALA B CA 1
ATOM 4504 C C . ALA B 1 36 ? -31.422 6.312 13.656 1 89.81 36 ALA B C 1
ATOM 4506 O O . ALA B 1 36 ? -31.031 5.246 14.148 1 89.81 36 ALA B O 1
ATOM 4507 N N . PRO B 1 37 ? -31.406 7.41 14.32 1 88.12 37 PRO B N 1
ATOM 4508 C CA . PRO B 1 37 ? -30.734 7.473 15.625 1 88.12 37 PRO B CA 1
ATOM 4509 C C . PRO B 1 37 ? -31.375 6.551 16.656 1 88.12 37 PRO B C 1
ATOM 4511 O O . PRO B 1 37 ? -30.719 6.133 17.609 1 88.12 37 PRO B O 1
ATOM 4514 N N . ASP B 1 38 ? -32.531 6.156 16.453 1 86.75 38 ASP B N 1
ATOM 4515 C CA . ASP B 1 38 ? -33.25 5.305 17.391 1 86.75 38 ASP B CA 1
ATOM 4516 C C . ASP B 1 38 ? -32.656 3.889 17.406 1 86.75 38 ASP B C 1
ATOM 4518 O O . ASP B 1 38 ? -32.781 3.184 18.406 1 86.75 38 ASP B O 1
ATOM 4522 N N . LEU B 1 39 ? -32.094 3.484 16.297 1 84.12 39 LEU B N 1
ATOM 4523 C CA . LEU B 1 39 ? -31.547 2.135 16.203 1 84.12 39 LEU B CA 1
ATOM 4524 C C . LEU B 1 39 ? -30.422 1.932 17.203 1 84.12 39 LEU B C 1
ATOM 4526 O O . LEU B 1 39 ? -30.156 0.804 17.625 1 84.12 39 LEU B O 1
ATOM 4530 N N . ASP B 1 40 ? -29.734 2.904 17.594 1 82.06 40 ASP B N 1
ATOM 4531 C CA . ASP B 1 40 ? -28.656 2.814 18.562 1 82.06 40 ASP B CA 1
ATOM 4532 C C . ASP B 1 40 ? -29.016 3.553 19.844 1 82.06 40 ASP B C 1
ATOM 4534 O O . ASP B 1 40 ? -28.156 4.223 20.438 1 82.06 40 ASP B O 1
ATOM 4538 N N . ASN B 1 41 ? -30.266 3.594 20.219 1 81.81 41 ASN B N 1
ATOM 4539 C CA . ASN B 1 41 ? -30.812 4.191 21.438 1 81.81 41 ASN B CA 1
ATOM 4540 C C . ASN B 1 41 ? -30.5 5.684 21.516 1 81.81 41 ASN B C 1
ATOM 4542 O O . ASN B 1 41 ? -30.234 6.207 22.594 1 81.81 41 ASN B O 1
ATOM 4546 N N . ASN B 1 42 ? -30.281 6.273 20.469 1 82.62 42 ASN B N 1
ATOM 4547 C CA . ASN B 1 42 ? -30.062 7.711 20.328 1 82.62 42 ASN B CA 1
ATOM 4548 C C . ASN B 1 42 ? -28.75 8.156 20.953 1 82.62 42 ASN B C 1
ATOM 4550 O O . ASN B 1 42 ? -28.609 9.305 21.375 1 82.62 42 ASN B O 1
ATOM 4554 N N . HIS B 1 43 ? -27.906 7.258 21.078 1 89.31 43 HIS B N 1
ATOM 4555 C CA . HIS B 1 43 ? -26.562 7.602 21.531 1 89.31 43 HIS B CA 1
ATOM 4556 C C . HIS B 1 43 ? -25.656 7.961 20.359 1 89.31 43 HIS B C 1
ATOM 4558 O O . HIS B 1 43 ? -25.422 7.129 19.484 1 89.31 43 HIS B O 1
ATOM 4564 N N . PRO B 1 44 ? -25.203 9.195 20.406 1 92.5 44 PRO B N 1
ATOM 4565 C CA . PRO B 1 44 ? -24.328 9.57 19.281 1 92.5 44 PRO B CA 1
ATOM 4566 C C . PRO B 1 44 ? -23.016 8.805 19.297 1 92.5 44 PRO B C 1
ATOM 4568 O O . PRO B 1 44 ? -22.422 8.586 20.359 1 92.5 44 PRO B O 1
ATOM 4571 N N . PRO B 1 45 ? -22.594 8.383 18.156 1 94.75 45 PRO B N 1
ATOM 4572 C CA . PRO B 1 45 ? -21.344 7.641 18.062 1 94.75 45 PRO B CA 1
ATOM 4573 C C . PRO B 1 45 ? -20.109 8.539 18.172 1 94.75 45 PRO B C 1
ATOM 4575 O O . PRO B 1 45 ? -20.203 9.742 17.938 1 94.75 45 PRO B O 1
ATOM 4578 N N . PRO B 1 46 ? -18.969 7.961 18.609 1 95.69 46 PRO B N 1
ATOM 4579 C CA . PRO B 1 46 ? -17.734 8.727 18.562 1 95.69 46 PRO B CA 1
ATOM 4580 C C . PRO B 1 46 ? -17.297 9.055 17.125 1 95.69 46 PRO B C 1
ATOM 4582 O O . PRO B 1 46 ? -17.688 8.359 16.188 1 95.69 46 PRO B O 1
ATOM 4585 N N . LEU B 1 47 ? -16.516 10.148 17.031 1 96 47 LEU B N 1
ATOM 4586 C CA . LEU B 1 47 ? -16.141 10.648 15.727 1 96 47 LEU B CA 1
ATOM 4587 C C . LEU B 1 47 ? -14.633 10.578 15.523 1 96 47 LEU B C 1
ATOM 4589 O O . LEU B 1 47 ? -13.875 10.688 16.484 1 96 47 LEU B O 1
ATOM 4593 N N . LEU B 1 48 ? -14.281 10.383 14.258 1 96.12 48 LEU B N 1
ATOM 4594 C CA . LEU B 1 48 ? -12.859 10.453 13.922 1 96.12 48 LEU B CA 1
ATOM 4595 C C . LEU B 1 48 ? -12.352 11.891 14.047 1 96.12 48 LEU B C 1
ATOM 4597 O O . LEU B 1 48 ? -13.039 12.836 13.68 1 96.12 48 LEU B O 1
ATOM 4601 N N . PHE B 1 49 ? -11.195 12.055 14.602 1 93.94 49 PHE B N 1
ATOM 4602 C CA . PHE B 1 49 ? -10.547 13.359 14.602 1 93.94 49 PHE B CA 1
ATOM 4603 C C . PHE B 1 49 ? -10 13.695 13.219 1 93.94 49 PHE B C 1
ATOM 4605 O O . PHE B 1 49 ? -9.398 12.844 12.562 1 93.94 49 PHE B O 1
ATOM 4612 N N . PRO B 1 50 ? -10.18 14.953 12.688 1 94.44 50 PRO B N 1
ATOM 4613 C CA . PRO B 1 50 ? -10.781 16.141 13.312 1 94.44 50 PRO B CA 1
ATOM 4614 C C . PRO B 1 50 ? -12.188 16.422 12.789 1 94.44 50 PRO B C 1
ATOM 4616 O O . PRO B 1 50 ? -12.523 17.578 12.531 1 94.44 50 PRO B O 1
ATOM 4619 N N . LEU B 1 51 ? -13 15.422 12.672 1 93.25 51 LEU B N 1
ATOM 4620 C CA . LEU B 1 51 ? -14.242 15.531 11.914 1 93.25 51 LEU B CA 1
ATOM 4621 C C . LEU B 1 51 ? -15.297 16.312 12.695 1 93.25 51 LEU B C 1
ATOM 4623 O O . LEU B 1 51 ? -16.391 16.578 12.188 1 93.25 51 LEU B O 1
ATOM 4627 N N . ALA B 1 52 ? -15.078 16.75 13.891 1 90.75 52 ALA B N 1
ATOM 4628 C CA . ALA B 1 52 ? -16.016 17.578 14.641 1 90.75 52 ALA B CA 1
ATOM 4629 C C . ALA B 1 52 ? -15.375 18.922 14.992 1 90.75 52 ALA B C 1
ATOM 4631 O O . ALA B 1 52 ? -15.969 19.734 15.711 1 90.75 52 ALA B O 1
ATOM 4632 N N . GLU B 1 53 ? -14.195 19.125 14.469 1 89.62 53 GLU B N 1
ATOM 4633 C CA . GLU B 1 53 ? -13.438 20.312 14.836 1 89.62 53 GLU B CA 1
ATOM 4634 C C . GLU B 1 53 ? -13.234 21.234 13.625 1 89.62 53 GLU B C 1
ATOM 4636 O O . GLU B 1 53 ? -13.102 20.75 12.5 1 89.62 53 GLU B O 1
ATOM 4641 N N . SER B 1 54 ? -13.148 22.438 13.914 1 87.38 54 SER B N 1
ATOM 4642 C CA . SER B 1 54 ? -12.742 23.438 12.922 1 87.38 54 SER B CA 1
ATOM 4643 C C . SER B 1 54 ? -11.25 23.719 13 1 87.38 54 SER B C 1
ATOM 4645 O O . SER B 1 54 ? -10.445 22.797 13.211 1 87.38 54 SER B O 1
ATOM 4647 N N . MET B 1 55 ? -10.867 24.969 12.82 1 84.31 55 MET B N 1
ATOM 4648 C CA . MET B 1 55 ? -9.461 25.375 12.828 1 84.31 55 MET B CA 1
ATOM 4649 C C . MET B 1 55 ? -8.828 25.125 14.195 1 84.31 55 MET B C 1
ATOM 4651 O O . MET B 1 55 ? -9.438 25.438 15.219 1 84.31 55 MET B O 1
ATOM 4655 N N . ARG B 1 56 ? -7.652 24.547 14.195 1 79.56 56 ARG B N 1
ATOM 4656 C CA . ARG B 1 56 ? -6.816 24.328 15.375 1 79.56 56 ARG B CA 1
ATOM 4657 C C . ARG B 1 56 ? -7.52 23.438 16.391 1 79.56 56 ARG B C 1
ATOM 4659 O O . ARG B 1 56 ? -7.367 23.625 17.609 1 79.56 56 ARG B O 1
ATOM 4666 N N . GLY B 1 57 ? -8.438 22.656 15.859 1 79.38 57 GLY B N 1
ATOM 4667 C CA . GLY B 1 57 ? -9.117 21.734 16.75 1 79.38 57 GLY B CA 1
ATOM 4668 C C . GLY B 1 57 ? -10.25 22.391 17.531 1 79.38 57 GLY B C 1
ATOM 4669 O O . GLY B 1 57 ? -10.805 21.781 18.453 1 79.38 57 GLY B O 1
ATOM 4670 N N . ASN B 1 58 ? -10.562 23.562 17.156 1 86.88 58 ASN B N 1
ATOM 4671 C CA . ASN B 1 58 ? -11.648 24.25 17.844 1 86.88 58 ASN B CA 1
ATOM 4672 C C . ASN B 1 58 ? -13.016 23.766 17.344 1 86.88 58 ASN B C 1
ATOM 4674 O O . ASN B 1 58 ? -13.156 23.375 16.188 1 86.88 58 ASN B O 1
ATOM 4678 N N . PRO B 1 59 ? -13.961 23.844 18.297 1 90.38 59 PRO B N 1
ATOM 4679 C CA . PRO B 1 59 ? -15.312 23.516 17.844 1 90.38 59 PRO B CA 1
ATOM 4680 C C . PRO B 1 59 ? -15.867 24.547 16.859 1 90.38 59 PRO B C 1
ATOM 4682 O O . PRO B 1 59 ? -15.438 25.703 16.859 1 90.38 59 PRO B O 1
ATOM 4685 N N . PHE B 1 60 ? -16.828 24.156 16.141 1 94.06 60 PHE B N 1
ATOM 4686 C CA . PHE B 1 60 ? -17.531 25.078 15.266 1 94.06 60 PHE B CA 1
ATOM 4687 C C . PHE B 1 60 ? -18.406 26.031 16.078 1 94.06 60 PHE B C 1
ATOM 4689 O O . PHE B 1 60 ? -18.781 25.734 17.219 1 94.06 60 PHE B O 1
ATOM 4696 N N . THR B 1 61 ? -18.703 27.188 15.5 1 94.19 61 THR B N 1
ATOM 4697 C CA . THR B 1 61 ? -19.531 28.172 16.188 1 94.19 61 THR B CA 1
ATOM 4698 C C . THR B 1 61 ? -21.016 27.797 16.062 1 94.19 61 THR B C 1
ATOM 4700 O O . THR B 1 61 ? -21.391 27 15.203 1 94.19 61 THR B O 1
ATOM 4703 N N . VAL B 1 62 ? -21.797 28.375 16.938 1 95.38 62 VAL B N 1
ATOM 4704 C CA . VAL B 1 62 ? -23.234 28.188 16.859 1 95.38 62 VAL B CA 1
ATOM 4705 C C . VAL B 1 62 ? -23.75 28.703 15.523 1 95.38 62 VAL B C 1
ATOM 4707 O O . VAL B 1 62 ? -24.625 28.078 14.914 1 95.38 62 VAL B O 1
ATOM 4710 N N . ASP B 1 63 ? -23.203 29.75 15.07 1 94.5 63 ASP B N 1
ATOM 4711 C CA . ASP B 1 63 ? -23.578 30.312 13.781 1 94.5 63 ASP B CA 1
ATOM 4712 C C . ASP B 1 63 ? -23.281 29.344 12.648 1 94.5 63 ASP B C 1
ATOM 4714 O O . ASP B 1 63 ? -24.062 29.219 11.695 1 94.5 63 ASP B O 1
ATOM 4718 N N . ASP B 1 64 ? -22.141 28.734 12.711 1 95.25 64 ASP B N 1
ATOM 4719 C CA . ASP B 1 64 ? -21.797 27.719 11.711 1 95.25 64 ASP B CA 1
ATOM 4720 C C . ASP B 1 64 ? -22.828 26.594 11.672 1 95.25 64 ASP B C 1
ATOM 4722 O O . ASP B 1 64 ? -23.266 26.188 10.602 1 95.25 64 ASP B O 1
ATOM 4726 N N . TRP B 1 65 ? -23.203 26.125 12.82 1 95.38 65 TRP B N 1
ATOM 4727 C CA . TRP B 1 65 ? -24.172 25.031 12.93 1 95.38 65 TRP B CA 1
ATOM 4728 C C . TRP B 1 65 ? -25.516 25.438 12.359 1 95.38 65 TRP B C 1
ATOM 4730 O O . TRP B 1 65 ? -26.172 24.656 11.688 1 95.38 65 TRP B O 1
ATOM 4740 N N . ASP B 1 66 ? -25.906 26.594 12.695 1 95.5 66 ASP B N 1
ATOM 4741 C CA . ASP B 1 66 ? -27.188 27.109 12.227 1 95.5 66 ASP B CA 1
ATOM 4742 C C . ASP B 1 66 ? -27.203 27.25 10.703 1 95.5 66 ASP B C 1
ATOM 4744 O O . ASP B 1 66 ? -28.219 27.016 10.062 1 95.5 66 ASP B O 1
ATOM 4748 N N . THR B 1 67 ? -26.094 27.641 10.18 1 95.94 67 THR B N 1
ATOM 4749 C CA . THR B 1 67 ? -26 27.953 8.758 1 95.94 67 THR B CA 1
ATOM 4750 C C . THR B 1 67 ? -25.828 26.672 7.938 1 95.94 67 THR B C 1
ATOM 4752 O O . THR B 1 67 ? -26.422 26.547 6.863 1 95.94 67 THR B O 1
ATOM 4755 N N . TYR B 1 68 ? -25 25.75 8.406 1 95.31 68 TYR B N 1
ATOM 4756 C CA . TYR B 1 68 ? -24.594 24.641 7.559 1 95.31 68 TYR B CA 1
ATOM 4757 C C . TYR B 1 68 ? -25.156 23.312 8.07 1 95.31 68 TYR B C 1
ATOM 4759 O O . TYR B 1 68 ? -24.969 22.266 7.457 1 95.31 68 TYR B O 1
ATOM 4767 N N . GLY B 1 69 ? -25.891 23.375 9.195 1 93.75 69 GLY B N 1
ATOM 4768 C CA . GLY B 1 69 ? -26.5 22.188 9.734 1 93.75 69 GLY B CA 1
ATOM 4769 C C . GLY B 1 69 ? -25.562 21.359 10.594 1 93.75 69 GLY B C 1
ATOM 4770 O O . GLY B 1 69 ? -24.734 21.906 11.328 1 93.75 69 GLY B O 1
ATOM 4771 N N . ASN B 1 70 ? -25.734 20.016 10.547 1 94.38 70 ASN B N 1
ATOM 4772 C CA . ASN B 1 70 ? -24.953 19.109 11.367 1 94.38 70 ASN B CA 1
ATOM 4773 C C . ASN B 1 70 ? -23.484 19.062 10.93 1 94.38 70 ASN B C 1
ATOM 4775 O O . ASN B 1 70 ? -23.141 18.344 10 1 94.38 70 ASN B O 1
ATOM 4779 N N . LEU B 1 71 ? -22.656 19.672 11.672 1 95.81 71 LEU B N 1
ATOM 4780 C CA . LEU B 1 71 ? -21.25 19.812 11.305 1 95.81 71 LEU B CA 1
ATOM 4781 C C . LEU B 1 71 ? -20.438 18.625 11.797 1 95.81 71 LEU B C 1
ATOM 4783 O O . LEU B 1 71 ? -19.219 18.578 11.609 1 95.81 71 LEU B O 1
ATOM 4787 N N . GLU B 1 72 ? -21.078 17.625 12.336 1 94.81 72 GLU B N 1
ATOM 4788 C CA . GLU B 1 72 ? -20.453 16.344 12.641 1 94.81 72 GLU B CA 1
ATOM 4789 C C . GLU B 1 72 ? -20.625 15.367 11.477 1 94.81 72 GLU B C 1
ATOM 4791 O O . GLU B 1 72 ? -20.031 14.289 11.477 1 94.81 72 GLU B O 1
ATOM 4796 N N . SER B 1 73 ? -21.391 15.773 10.539 1 96.06 73 SER B N 1
ATOM 4797 C CA . SER B 1 73 ? -21.609 14.961 9.344 1 96.06 73 SER B CA 1
ATOM 4798 C C . SER B 1 73 ? -20.781 15.477 8.164 1 96.06 73 SER B C 1
ATOM 4800 O O . SER B 1 73 ? -20.438 16.656 8.109 1 96.06 73 SER B O 1
ATOM 4802 N N . GLU B 1 74 ? -20.531 14.586 7.266 1 98.06 74 GLU B N 1
ATOM 4803 C CA . GLU B 1 74 ? -19.75 14.961 6.086 1 98.06 74 GLU B CA 1
ATOM 4804 C C . GLU B 1 74 ? -20.531 15.953 5.219 1 98.06 74 GLU B C 1
ATOM 4806 O O . GLU B 1 74 ? -19.938 16.844 4.598 1 98.06 74 GLU B O 1
ATOM 4811 N N . TYR B 1 75 ? -21.828 15.82 5.164 1 97.62 75 TYR B N 1
ATOM 4812 C CA . TYR B 1 75 ? -22.656 16.75 4.406 1 97.62 75 TYR B CA 1
ATOM 4813 C C . TYR B 1 75 ? -22.453 18.188 4.891 1 97.62 75 TYR B C 1
ATOM 4815 O O . TYR B 1 75 ? -22.172 19.094 4.094 1 97.62 75 TYR B O 1
ATOM 4823 N N . GLY B 1 76 ? -22.609 18.375 6.133 1 96.44 76 GLY B N 1
ATOM 4824 C CA . GLY B 1 76 ? -22.438 19.688 6.715 1 96.44 76 GLY B CA 1
ATOM 4825 C C . GLY B 1 76 ? -21.016 20.219 6.598 1 96.44 76 GLY B C 1
ATOM 4826 O O . GLY B 1 76 ? -20.797 21.375 6.215 1 96.44 76 GLY B O 1
ATOM 4827 N N . ARG B 1 77 ? -20.062 19.406 6.84 1 96.5 77 ARG B N 1
ATOM 4828 C CA . ARG B 1 77 ? -18.656 19.812 6.875 1 96.5 77 ARG B CA 1
ATOM 4829 C C . ARG B 1 77 ? -18.172 20.219 5.484 1 96.5 77 ARG B C 1
ATOM 4831 O O . ARG B 1 77 ? -17.469 21.219 5.336 1 96.5 77 ARG B O 1
ATOM 4838 N N . LEU B 1 78 ? -18.5 19.375 4.523 1 97.5 78 LEU B N 1
ATOM 4839 C CA . LEU B 1 78 ? -18.047 19.688 3.178 1 97.5 78 LEU B CA 1
ATOM 4840 C C . LEU B 1 78 ? -18.734 20.953 2.645 1 97.5 78 LEU B C 1
ATOM 4842 O O . LEU B 1 78 ? -18.109 21.75 1.945 1 97.5 78 LEU B O 1
ATOM 4846 N N . THR B 1 79 ? -20.016 21.141 3.016 1 97.56 79 THR B N 1
ATOM 4847 C CA . THR B 1 79 ? -20.719 22.375 2.648 1 97.56 79 THR B CA 1
ATOM 4848 C C . THR B 1 79 ? -20.047 23.578 3.295 1 97.56 79 THR B C 1
ATOM 4850 O O . THR B 1 79 ? -19.906 24.625 2.656 1 97.56 79 THR B O 1
ATOM 4853 N N . TYR B 1 80 ? -19.719 23.391 4.504 1 96.44 80 TYR B N 1
ATOM 4854 C CA . TYR B 1 80 ? -19 24.438 5.223 1 96.44 80 TYR B CA 1
ATOM 4855 C C . TYR B 1 80 ? -17.688 24.766 4.535 1 96.44 80 TYR B C 1
ATOM 4857 O O . TYR B 1 80 ? -17.391 25.938 4.258 1 96.44 80 TYR B O 1
ATOM 4865 N N . LEU B 1 81 ? -16.875 23.781 4.23 1 95.44 81 LEU B N 1
ATOM 4866 C CA . LEU B 1 81 ? -15.57 23.969 3.605 1 95.44 81 LEU B CA 1
ATOM 4867 C C . LEU B 1 81 ? -15.695 24.734 2.291 1 95.44 81 LEU B C 1
ATOM 4869 O O . LEU B 1 81 ? -14.969 25.703 2.057 1 95.44 81 LEU B O 1
ATOM 4873 N N . ILE B 1 82 ? -16.625 24.312 1.496 1 96.69 82 ILE B N 1
ATOM 4874 C CA . ILE B 1 82 ? -16.812 24.906 0.176 1 96.69 82 ILE B CA 1
ATOM 4875 C C . ILE B 1 82 ? -17.234 26.359 0.32 1 96.69 82 ILE B C 1
ATOM 4877 O O . ILE B 1 82 ? -16.781 27.234 -0.428 1 96.69 82 ILE B O 1
ATOM 4881 N N . SER B 1 83 ? -18.062 26.641 1.281 1 95.44 83 SER B N 1
ATOM 4882 C CA . SER B 1 83 ? -18.688 27.953 1.434 1 95.44 83 SER B CA 1
ATOM 4883 C C . SER B 1 83 ? -17.719 28.938 2.09 1 95.44 83 SER B C 1
ATOM 4885 O O . SER B 1 83 ? -17.688 30.109 1.721 1 95.44 83 SER B O 1
ATOM 4887 N N . VAL B 1 84 ? -16.969 28.484 3.006 1 93.19 84 VAL B N 1
ATOM 4888 C CA . VAL B 1 84 ? -16.172 29.375 3.855 1 93.19 84 VAL B CA 1
ATOM 4889 C C . VAL B 1 84 ? -14.773 29.531 3.277 1 93.19 84 VAL B C 1
ATOM 4891 O O . VAL B 1 84 ? -14.141 30.578 3.436 1 93.19 84 VAL B O 1
ATOM 4894 N N . TYR B 1 85 ? -14.32 28.516 2.564 1 92.69 85 TYR B N 1
ATOM 4895 C CA . TYR B 1 85 ? -12.961 28.562 2.039 1 92.69 85 TYR B CA 1
ATOM 4896 C C . TYR B 1 85 ? -12.945 28.297 0.537 1 92.69 85 TYR B C 1
ATOM 4898 O O . TYR B 1 85 ? -12.336 27.328 0.074 1 92.69 85 TYR B O 1
ATOM 4906 N N . PRO B 1 86 ? -13.43 29.219 -0.187 1 93.25 86 PRO B N 1
ATOM 4907 C CA . PRO B 1 86 ? -13.469 29.047 -1.64 1 93.25 86 PRO B CA 1
ATOM 4908 C C . PRO B 1 86 ? -12.078 29 -2.266 1 93.25 86 PRO B C 1
ATOM 4910 O O . PRO B 1 86 ? -11.906 28.484 -3.371 1 93.25 86 PRO B O 1
ATOM 4913 N N . GLU B 1 87 ? -11.055 29.5 -1.584 1 92.31 87 GLU B N 1
ATOM 4914 C CA . GLU B 1 87 ? -9.688 29.469 -2.09 1 92.31 87 GLU B CA 1
ATOM 4915 C C . GLU B 1 87 ? -9.172 28.031 -2.207 1 92.31 87 GLU B C 1
ATOM 4917 O O . GLU B 1 87 ? -8.195 27.781 -2.91 1 92.31 87 GLU B O 1
ATOM 4922 N N . ARG B 1 88 ? -9.82 27.062 -1.56 1 92.5 88 ARG B N 1
ATOM 4923 C CA . ARG B 1 88 ? -9.461 25.656 -1.649 1 92.5 88 ARG B CA 1
ATOM 4924 C C . ARG B 1 88 ? -10.172 24.969 -2.816 1 92.5 88 ARG B C 1
ATOM 4926 O O . ARG B 1 88 ? -9.961 23.781 -3.072 1 92.5 88 ARG B O 1
ATOM 4933 N N . GLY B 1 89 ? -10.93 25.812 -3.502 1 94.56 89 GLY B N 1
ATOM 4934 C CA . GLY B 1 89 ? -11.672 25.25 -4.621 1 94.56 89 GLY B CA 1
ATOM 4935 C C . GLY B 1 89 ? -10.797 24.922 -5.816 1 94.56 89 GLY B C 1
ATOM 4936 O O . GLY B 1 89 ? -9.57 25.031 -5.742 1 94.56 89 GLY B O 1
ATOM 4937 N N . ALA B 1 90 ? -11.414 24.562 -6.891 1 96.31 90 ALA B N 1
ATOM 4938 C CA . ALA B 1 90 ? -10.719 24.109 -8.094 1 96.31 90 ALA B CA 1
ATOM 4939 C C . ALA B 1 90 ? -9.852 25.234 -8.672 1 96.31 90 ALA B C 1
ATOM 4941 O O . ALA B 1 90 ? -10.227 26.406 -8.617 1 96.31 90 ALA B O 1
ATOM 4942 N N . PRO B 1 91 ? -8.781 24.844 -9.258 1 96.25 91 PRO B N 1
ATOM 4943 C CA . PRO B 1 91 ? -7.934 25.844 -9.922 1 96.25 91 PRO B CA 1
ATOM 4944 C C . PRO B 1 91 ? -8.648 26.547 -11.078 1 96.25 91 PRO B C 1
ATOM 4946 O O . PRO B 1 91 ? -9.516 25.953 -11.719 1 96.25 91 PRO B O 1
ATOM 4949 N N . PHE B 1 92 ? -8.141 27.688 -11.383 1 95.81 92 PHE B N 1
ATOM 4950 C CA . PHE B 1 92 ? -8.703 28.516 -12.43 1 95.81 92 PHE B CA 1
ATOM 4951 C C . PHE B 1 92 ? -8.703 27.781 -13.766 1 95.81 92 PHE B C 1
ATOM 4953 O O . PHE B 1 92 ? -9.641 27.922 -14.555 1 95.81 92 PHE B O 1
ATOM 4960 N N . ALA B 1 93 ? -7.711 27 -14.008 1 94.69 93 ALA B N 1
ATOM 4961 C CA . ALA B 1 93 ? -7.547 26.281 -15.266 1 94.69 93 ALA B CA 1
ATOM 4962 C C . ALA B 1 93 ? -8.68 25.281 -15.477 1 94.69 93 ALA B C 1
ATOM 4964 O O . ALA B 1 93 ? -8.953 24.875 -16.609 1 94.69 93 ALA B O 1
ATOM 4965 N N . CYS B 1 94 ? -9.367 24.922 -14.391 1 96.25 94 CYS B N 1
ATOM 4966 C CA . CYS B 1 94 ? -10.414 23.906 -14.461 1 96.25 94 CYS B CA 1
ATOM 4967 C C . CYS B 1 94 ? -11.773 24.547 -14.719 1 96.25 94 CYS B C 1
ATOM 4969 O O . CYS B 1 94 ? -12.766 23.844 -14.93 1 96.25 94 CYS B O 1
ATOM 4971 N N . GLU B 1 95 ? -11.867 25.812 -14.734 1 96.25 95 GLU B N 1
ATOM 4972 C CA . GLU B 1 95 ? -13.148 26.5 -14.719 1 96.25 95 GLU B CA 1
ATOM 4973 C C . GLU B 1 95 ? -13.992 26.141 -15.945 1 96.25 95 GLU B C 1
ATOM 4975 O O . GLU B 1 95 ? -15.148 25.734 -15.812 1 96.25 95 GLU B O 1
ATOM 4980 N N . GLU B 1 96 ? -13.383 26.234 -17.125 1 95.44 96 GLU B N 1
ATOM 4981 C CA . GLU B 1 96 ? -14.125 25.984 -18.359 1 95.44 96 GLU B CA 1
ATOM 4982 C C . GLU B 1 96 ? -14.609 24.547 -18.422 1 95.44 96 GLU B C 1
ATOM 4984 O O . GLU B 1 96 ? -15.742 24.281 -18.812 1 95.44 96 GLU B O 1
ATOM 4989 N N . VAL B 1 97 ? -13.734 23.719 -18.047 1 96.69 97 VAL B N 1
ATOM 4990 C CA . VAL B 1 97 ? -14.047 22.297 -18.078 1 96.69 97 VAL B CA 1
ATOM 4991 C C . VAL B 1 97 ? -15.188 22 -17.109 1 96.69 97 VAL B C 1
ATOM 4993 O O . VAL B 1 97 ? -16.109 21.25 -17.438 1 96.69 97 VAL B O 1
ATOM 4996 N N . LEU B 1 98 ? -15.195 22.578 -15.969 1 97.56 98 LEU B N 1
ATOM 4997 C CA . LEU B 1 98 ? -16.203 22.312 -14.953 1 97.56 98 LEU B CA 1
ATOM 4998 C C . LEU B 1 98 ? -17.547 22.938 -15.336 1 97.56 98 LEU B C 1
ATOM 5000 O O . LEU B 1 98 ? -18.594 22.344 -15.094 1 97.56 98 LEU B O 1
ATOM 5004 N N . LEU B 1 99 ? -17.469 24.109 -15.914 1 97 99 LEU B N 1
ATOM 5005 C CA . LEU B 1 99 ? -18.703 24.75 -16.375 1 97 99 LEU B CA 1
ATOM 5006 C C . LEU B 1 99 ? -19.359 23.922 -17.484 1 97 99 LEU B C 1
ATOM 5008 O O . LEU B 1 99 ? -20.578 23.797 -17.516 1 97 99 LEU B O 1
ATOM 5012 N N . ASP B 1 100 ? -18.547 23.344 -18.312 1 97.69 100 ASP B N 1
ATOM 5013 C CA . ASP B 1 100 ? -19.062 22.469 -19.359 1 97.69 100 ASP B CA 1
ATOM 5014 C C . ASP B 1 100 ? -19.719 21.219 -18.75 1 97.69 100 ASP B C 1
ATOM 5016 O O . ASP B 1 100 ? -20.797 20.812 -19.188 1 97.69 100 ASP B O 1
ATOM 5020 N N . LEU B 1 101 ? -19.062 20.672 -17.781 1 98.12 101 LEU B N 1
ATOM 5021 C CA . LEU B 1 101 ? -19.594 19.5 -17.094 1 98.12 101 LEU B CA 1
ATOM 5022 C C . LEU B 1 101 ? -20.938 19.812 -16.438 1 98.12 101 LEU B C 1
ATOM 5024 O O . LEU B 1 101 ? -21.875 19.016 -16.5 1 98.12 101 LEU B O 1
ATOM 5028 N N . LEU B 1 102 ? -21.047 20.969 -15.844 1 97.81 102 LEU B N 1
ATOM 5029 C CA . LEU B 1 102 ? -22.25 21.375 -15.109 1 97.81 102 LEU B CA 1
ATOM 5030 C C . LEU B 1 102 ? -23.422 21.562 -16.062 1 97.81 102 LEU B C 1
ATOM 5032 O O . LEU B 1 102 ? -24.578 21.594 -15.633 1 97.81 102 LEU B O 1
ATOM 5036 N N . GLN B 1 103 ? -23.172 21.656 -17.344 1 97.38 103 GLN B N 1
ATOM 5037 C CA . GLN B 1 103 ? -24.234 21.797 -18.328 1 97.38 103 GLN B CA 1
ATOM 5038 C C . GLN B 1 103 ? -24.766 20.438 -18.766 1 97.38 103 GLN B C 1
ATOM 5040 O O . GLN B 1 103 ? -25.828 20.344 -19.375 1 97.38 103 GLN B O 1
ATOM 5045 N N . ARG B 1 104 ? -24.062 19.438 -18.406 1 97.62 104 ARG B N 1
ATOM 5046 C CA . ARG B 1 104 ? -24.484 18.094 -18.812 1 97.62 104 ARG B CA 1
ATOM 5047 C C . ARG B 1 104 ? -25.688 17.625 -17.984 1 97.62 104 ARG B C 1
ATOM 5049 O O . ARG B 1 104 ? -25.844 18.047 -16.828 1 97.62 104 ARG B O 1
ATOM 5056 N N . PRO B 1 105 ? -26.484 16.75 -18.547 1 96.25 105 PRO B N 1
ATOM 5057 C CA . PRO B 1 105 ? -27.672 16.297 -17.828 1 96.25 105 PRO B CA 1
ATOM 5058 C C . PRO B 1 105 ? -27.328 15.492 -16.578 1 96.25 105 PRO B C 1
ATOM 5060 O O . PRO B 1 105 ? -28 15.625 -15.555 1 96.25 105 PRO B O 1
ATOM 5063 N N . SER B 1 106 ? -26.281 14.656 -16.641 1 97.19 106 SER B N 1
ATOM 5064 C CA . SER B 1 106 ? -25.859 13.852 -15.492 1 97.19 106 SER B CA 1
ATOM 5065 C C . SER B 1 106 ? -24.359 14.008 -15.234 1 97.19 106 SER B C 1
ATOM 5067 O O . SER B 1 106 ? -23.531 13.672 -16.078 1 97.19 106 SER B O 1
ATOM 5069 N N . LEU B 1 107 ? -24.062 14.453 -14.039 1 97.88 107 LEU B N 1
ATOM 5070 C CA . LEU B 1 107 ? -22.656 14.609 -13.648 1 97.88 107 LEU B CA 1
ATOM 5071 C C . LEU B 1 107 ? -21.984 13.25 -13.516 1 97.88 107 LEU B C 1
ATOM 5073 O O . LEU B 1 107 ? -20.859 13.062 -14 1 97.88 107 LEU B O 1
ATOM 5077 N N . LEU B 1 108 ? -22.641 12.281 -12.875 1 97.56 108 LEU B N 1
ATOM 5078 C CA . LEU B 1 108 ? -22.047 10.992 -12.555 1 97.56 108 LEU B CA 1
ATOM 5079 C C . LEU B 1 108 ? -21.766 10.195 -13.82 1 97.56 108 LEU B C 1
ATOM 5081 O O . LEU B 1 108 ? -20.75 9.5 -13.906 1 97.56 108 LEU B O 1
ATOM 5085 N N . THR B 1 109 ? -22.609 10.312 -14.781 1 95.81 109 THR B N 1
ATOM 5086 C CA . THR B 1 109 ? -22.438 9.578 -16.031 1 95.81 109 THR B CA 1
ATOM 5087 C C . THR B 1 109 ? -21.359 10.219 -16.891 1 95.81 109 THR B C 1
ATOM 5089 O O . THR B 1 109 ? -20.609 9.516 -17.562 1 95.81 109 THR B O 1
ATOM 5092 N N . GLU B 1 110 ? -21.25 11.547 -16.797 1 96.88 110 GLU B N 1
ATOM 5093 C CA . GLU B 1 110 ? -20.359 12.273 -17.703 1 96.88 110 GLU B CA 1
ATOM 5094 C C . GLU B 1 110 ? -18.984 12.484 -17.078 1 96.88 110 GLU B C 1
ATOM 5096 O O . GLU B 1 110 ? -18.016 12.789 -17.766 1 96.88 110 GLU B O 1
ATOM 5101 N N . TRP B 1 111 ? -18.875 12.297 -15.797 1 97.31 111 TRP B N 1
ATOM 5102 C CA . TRP B 1 111 ? -17.672 12.586 -15.039 1 97.31 111 TRP B CA 1
ATOM 5103 C C . TRP B 1 111 ? -16.453 11.883 -15.648 1 97.31 111 TRP B C 1
ATOM 5105 O O . TRP B 1 111 ? -15.406 12.492 -15.836 1 97.31 111 TRP B O 1
ATOM 5115 N N . PRO B 1 112 ? -16.594 10.594 -16.062 1 91.88 112 PRO B N 1
ATOM 5116 C CA . PRO B 1 112 ? -15.43 9.891 -16.594 1 91.88 112 PRO B CA 1
ATOM 5117 C C . PRO B 1 112 ? -14.844 10.562 -17.844 1 91.88 112 PRO B C 1
ATOM 5119 O O . PRO B 1 112 ? -13.633 10.484 -18.078 1 91.88 112 PRO B O 1
ATOM 5122 N N . ASN B 1 113 ? -15.641 11.32 -18.562 1 92.69 113 ASN B N 1
ATOM 5123 C CA . ASN B 1 113 ? -15.195 11.984 -19.766 1 92.69 113 ASN B CA 1
ATOM 5124 C C . ASN B 1 113 ? -14.375 13.234 -19.453 1 92.69 113 ASN B C 1
ATOM 5126 O O . ASN B 1 113 ? -13.57 13.68 -20.281 1 92.69 113 ASN B O 1
ATOM 5130 N N . PHE B 1 114 ? -14.562 13.758 -18.328 1 95.81 114 PHE B N 1
ATOM 5131 C CA . PHE B 1 114 ? -13.922 15.008 -17.953 1 95.81 114 PHE B CA 1
ATOM 5132 C C . PHE B 1 114 ? -12.727 14.758 -17.047 1 95.81 114 PHE B C 1
ATOM 5134 O O . PHE B 1 114 ? -11.875 15.633 -16.875 1 95.81 114 PHE B O 1
ATOM 5141 N N . LEU B 1 115 ? -12.672 13.594 -16.484 1 93.5 115 LEU B N 1
ATOM 5142 C CA . LEU B 1 115 ? -11.711 13.234 -15.445 1 93.5 115 LEU B CA 1
ATOM 5143 C C . LEU B 1 115 ? -10.281 13.398 -15.953 1 93.5 115 LEU B C 1
ATOM 5145 O O . LEU B 1 115 ? -9.453 14.023 -15.281 1 93.5 115 LEU B O 1
ATOM 5149 N N . PRO B 1 116 ? -9.922 12.945 -17.141 1 87.06 116 PRO B N 1
ATOM 5150 C CA . PRO B 1 116 ? -8.547 13.086 -17.625 1 87.06 116 PRO B CA 1
ATOM 5151 C C . PRO B 1 116 ? -8.102 14.539 -17.734 1 87.06 116 PRO B C 1
ATOM 5153 O O . PRO B 1 116 ? -6.965 14.875 -17.391 1 87.06 116 PRO B O 1
ATOM 5156 N N . THR B 1 117 ? -8.992 15.344 -18.188 1 92.75 117 THR B N 1
ATOM 5157 C CA . THR B 1 117 ? -8.68 16.766 -18.328 1 92.75 117 THR B CA 1
ATOM 5158 C C . THR B 1 117 ? -8.461 17.422 -16.969 1 92.75 117 THR B C 1
ATOM 5160 O O . THR B 1 117 ? -7.547 18.234 -16.812 1 92.75 117 THR B O 1
ATOM 5163 N N . LEU B 1 118 ? -9.273 17.094 -16.047 1 95.75 118 LEU B N 1
ATOM 5164 C CA . LEU B 1 118 ? -9.156 17.656 -14.703 1 95.75 118 LEU B CA 1
ATOM 5165 C C . LEU B 1 118 ? -7.84 17.234 -14.047 1 95.75 118 LEU B C 1
ATOM 5167 O O . LEU B 1 118 ? -7.172 18.047 -13.398 1 95.75 118 LEU B O 1
ATOM 5171 N N . ILE B 1 119 ? -7.504 16 -14.25 1 90.81 119 ILE B N 1
ATOM 5172 C CA . ILE B 1 119 ? -6.246 15.484 -13.727 1 90.81 119 ILE B CA 1
ATOM 5173 C C . ILE B 1 119 ? -5.074 16.234 -14.359 1 90.81 119 ILE B C 1
ATOM 5175 O O . ILE B 1 119 ? -4.137 16.625 -13.672 1 90.81 119 ILE B O 1
ATOM 5179 N N . ALA B 1 120 ? -5.141 16.453 -15.617 1 89.12 120 ALA B N 1
ATOM 5180 C CA . ALA B 1 120 ? -4.086 17.172 -16.344 1 89.12 120 ALA B CA 1
ATOM 5181 C C . ALA B 1 120 ? -3.943 18.594 -15.828 1 89.12 120 ALA B C 1
ATOM 5183 O O . ALA B 1 120 ? -2.826 19.094 -15.641 1 89.12 120 ALA B O 1
ATOM 5184 N N . HIS B 1 121 ? -5.074 19.219 -15.609 1 94.5 121 HIS B N 1
ATOM 5185 C CA . HIS B 1 121 ? -5.043 20.578 -15.102 1 94.5 121 HIS B CA 1
ATOM 5186 C C . HIS B 1 121 ? -4.461 20.641 -13.695 1 94.5 121 HIS B C 1
ATOM 5188 O O . HIS B 1 121 ? -3.721 21.562 -13.359 1 94.5 121 HIS B O 1
ATOM 5194 N N . ALA B 1 122 ? -4.832 19.672 -12.914 1 93.19 122 ALA B N 1
ATOM 5195 C CA . ALA B 1 122 ? -4.293 19.609 -11.555 1 93.19 122 ALA B CA 1
ATOM 5196 C C . ALA B 1 122 ? -2.777 19.453 -11.578 1 93.19 122 ALA B C 1
ATOM 5198 O O . ALA B 1 122 ? -2.062 20.141 -10.852 1 93.19 122 ALA B O 1
ATOM 5199 N N . GLN B 1 123 ? -2.311 18.609 -12.406 1 89.62 123 GLN B N 1
ATOM 5200 C CA . GLN B 1 123 ? -0.877 18.359 -12.531 1 89.62 123 GLN B CA 1
ATOM 5201 C C . GLN B 1 123 ? -0.146 19.609 -13.031 1 89.62 123 GLN B C 1
ATOM 5203 O O . GLN B 1 123 ? 0.91 19.969 -12.508 1 89.62 123 GLN B O 1
ATOM 5208 N N . ALA B 1 124 ? -0.685 20.203 -14.016 1 91.94 124 ALA B N 1
ATOM 5209 C CA . ALA B 1 124 ? -0.085 21.422 -14.547 1 91.94 124 ALA B CA 1
ATOM 5210 C C . ALA B 1 124 ? -0.05 22.516 -13.492 1 91.94 124 ALA B C 1
ATOM 5212 O O . ALA B 1 124 ? 0.925 23.266 -13.398 1 91.94 124 ALA B O 1
ATOM 5213 N N . THR B 1 125 ? -1.127 22.609 -12.781 1 95.25 125 THR B N 1
ATOM 5214 C CA . THR B 1 125 ? -1.235 23.625 -11.75 1 95.25 125 THR B CA 1
ATOM 5215 C C . THR B 1 125 ? -0.159 23.438 -10.68 1 95.25 125 THR B C 1
ATOM 5217 O O . THR B 1 125 ? 0.53 24.391 -10.312 1 95.25 125 THR B O 1
ATOM 5220 N N . VAL B 1 126 ? -0.059 22.266 -10.211 1 93.12 126 VAL B N 1
ATOM 5221 C CA . VAL B 1 126 ? 0.906 22.031 -9.141 1 93.12 126 VAL B CA 1
ATOM 5222 C C . VAL B 1 126 ? 2.326 22.188 -9.68 1 93.12 126 VAL B C 1
ATOM 5224 O O . VAL B 1 126 ? 3.213 22.688 -8.977 1 93.12 126 VAL B O 1
ATOM 5227 N N . HIS B 1 127 ? 2.594 21.812 -10.867 1 91.44 127 HIS B N 1
ATOM 5228 C CA . HIS B 1 127 ? 3.893 22.047 -11.492 1 91.44 127 HIS B CA 1
ATOM 5229 C C . HIS B 1 127 ? 4.219 23.531 -11.555 1 91.44 127 HIS B C 1
ATOM 5231 O O . HIS B 1 127 ? 5.348 23.938 -11.273 1 91.44 127 HIS B O 1
ATOM 5237 N N . GLY B 1 128 ? 3.252 24.266 -11.984 1 92.5 128 GLY B N 1
ATOM 5238 C CA . GLY B 1 128 ? 3.434 25.703 -12.008 1 92.5 128 GLY B CA 1
ATOM 5239 C C . GLY B 1 128 ? 3.75 26.281 -10.641 1 92.5 128 GLY B C 1
ATOM 5240 O O . GLY B 1 128 ? 4.594 27.188 -10.523 1 92.5 128 GLY B O 1
ATOM 5241 N N . VAL B 1 129 ? 3.098 25.812 -9.633 1 93.94 129 VAL B N 1
ATOM 5242 C CA . VAL B 1 129 ? 3.318 26.266 -8.266 1 93.94 129 VAL B CA 1
ATOM 5243 C C . VAL B 1 129 ? 4.746 25.953 -7.836 1 93.94 129 VAL B C 1
ATOM 5245 O O . VAL B 1 129 ? 5.441 26.797 -7.277 1 93.94 129 VAL B O 1
ATOM 5248 N N . VAL B 1 130 ? 5.156 24.734 -8.094 1 92.94 130 VAL B N 1
ATOM 5249 C CA . VAL B 1 130 ? 6.492 24.297 -7.695 1 92.94 130 VAL B CA 1
ATOM 5250 C C . VAL B 1 130 ? 7.543 25.141 -8.406 1 92.94 130 VAL B C 1
ATOM 5252 O O . VAL B 1 130 ? 8.523 25.578 -7.793 1 92.94 130 VAL B O 1
ATOM 5255 N N . GLN B 1 131 ? 7.332 25.391 -9.648 1 91.38 131 GLN B N 1
ATOM 5256 C CA . GLN B 1 131 ? 8.266 26.219 -10.414 1 91.38 131 GLN B CA 1
ATOM 5257 C C . GLN B 1 131 ? 8.383 27.609 -9.82 1 91.38 131 GLN B C 1
ATOM 5259 O O . GLN B 1 131 ? 9.484 28.156 -9.711 1 91.38 131 GLN B O 1
ATOM 5264 N N . ARG B 1 132 ? 7.336 28.156 -9.461 1 91.38 132 ARG B N 1
ATOM 5265 C CA . ARG B 1 132 ? 7.328 29.484 -8.875 1 91.38 132 ARG B CA 1
ATOM 5266 C C . ARG B 1 132 ? 8.039 29.484 -7.52 1 91.38 132 ARG B C 1
ATOM 5268 O O . ARG B 1 132 ? 8.734 30.438 -7.18 1 91.38 132 ARG B O 1
ATOM 5275 N N . MET B 1 133 ? 7.809 28.453 -6.805 1 90.12 133 MET B N 1
ATOM 5276 C CA . MET B 1 133 ? 8.414 28.375 -5.477 1 90.12 133 MET B CA 1
ATOM 5277 C C . MET B 1 133 ? 9.922 28.203 -5.574 1 90.12 133 MET B C 1
ATOM 5279 O O . MET B 1 133 ? 10.672 28.828 -4.82 1 90.12 133 MET B O 1
ATOM 5283 N N . VAL B 1 134 ? 10.367 27.422 -6.496 1 88.31 134 VAL B N 1
ATOM 5284 C CA . VAL B 1 134 ? 11.773 27.031 -6.5 1 88.31 134 VAL B CA 1
ATOM 5285 C C . VAL B 1 134 ? 12.555 27.922 -7.469 1 88.31 134 VAL B C 1
ATOM 5287 O O . VAL B 1 134 ? 13.758 27.75 -7.645 1 88.31 134 VAL B O 1
ATOM 5290 N N . SER B 1 135 ? 11.961 28.781 -8.172 1 80.44 135 SER B N 1
ATOM 5291 C CA . SER B 1 135 ? 12.594 29.625 -9.172 1 80.44 135 SER B CA 1
ATOM 5292 C C . SER B 1 135 ? 13.781 30.375 -8.586 1 80.44 135 SER B C 1
ATOM 5294 O O . SER B 1 135 ? 14.781 30.609 -9.281 1 80.44 135 SER B O 1
ATOM 5296 N N . SER B 1 136 ? 13.703 30.672 -7.434 1 65.44 136 SER B N 1
ATOM 5297 C CA . SER B 1 136 ? 14.789 31.453 -6.848 1 65.44 136 SER B CA 1
ATOM 5298 C C . SER B 1 136 ? 15.797 30.547 -6.145 1 65.44 136 SER B C 1
ATOM 5300 O O . SER B 1 136 ? 16.812 31.016 -5.633 1 65.44 136 SER B O 1
ATOM 5302 N N . SER B 1 137 ? 15.352 29.312 -6.16 1 66.38 137 SER B N 1
ATOM 5303 C CA . SER B 1 137 ? 16.219 28.422 -5.383 1 66.38 137 SER B CA 1
ATOM 5304 C C . SER B 1 137 ? 17.422 27.984 -6.195 1 66.38 137 SER B C 1
ATOM 5306 O O . SER B 1 137 ? 17.312 27.719 -7.395 1 66.38 137 SER B O 1
ATOM 5308 N N . SER B 1 138 ? 18.531 28.266 -5.781 1 59.5 138 SER B N 1
ATOM 5309 C CA . SER B 1 138 ? 19.781 27.844 -6.414 1 59.5 138 SER B CA 1
ATOM 5310 C C . SER B 1 138 ? 19.938 26.328 -6.371 1 59.5 138 SER B C 1
ATOM 5312 O O . SER B 1 138 ? 19.422 25.672 -5.469 1 59.5 138 SER B O 1
ATOM 5314 N N . ASN B 1 139 ? 20.297 25.75 -7.527 1 58.78 139 ASN B N 1
ATOM 5315 C CA . ASN B 1 139 ? 20.594 24.328 -7.668 1 58.78 139 ASN B CA 1
ATOM 5316 C C . ASN B 1 139 ? 21.656 23.875 -6.676 1 58.78 139 ASN B C 1
ATOM 5318 O O . ASN B 1 139 ? 22.297 22.844 -6.871 1 58.78 139 ASN B O 1
ATOM 5322 N N . ARG B 1 140 ? 21.797 24.719 -5.688 1 59.34 140 ARG B N 1
ATOM 5323 C CA . ARG B 1 140 ? 22.891 24.422 -4.766 1 59.34 140 ARG B CA 1
ATOM 5324 C C . ARG B 1 140 ? 22.531 23.25 -3.854 1 59.34 140 ARG B C 1
ATOM 5326 O O . ARG B 1 140 ? 21.344 22.953 -3.658 1 59.34 140 ARG B O 1
ATOM 5333 N N . THR B 1 141 ? 23.516 22.562 -3.502 1 69.25 141 THR B N 1
ATOM 5334 C CA . THR B 1 141 ? 23.453 21.516 -2.488 1 69.25 141 THR B CA 1
ATOM 5335 C C . THR B 1 141 ? 22.844 22.062 -1.195 1 69.25 141 THR B C 1
ATOM 5337 O O . THR B 1 141 ? 23.312 23.062 -0.658 1 69.25 141 THR B O 1
ATOM 5340 N N . ARG B 1 142 ? 21.859 21.547 -0.725 1 78.69 142 ARG B N 1
ATOM 5341 C CA . ARG B 1 142 ? 21.156 21.953 0.488 1 78.69 142 ARG B CA 1
ATOM 5342 C C . ARG B 1 142 ? 21.797 21.328 1.725 1 78.69 142 ARG B C 1
ATOM 5344 O O . ARG B 1 142 ? 21.688 20.125 1.949 1 78.69 142 ARG B O 1
ATOM 5351 N N . SER B 1 143 ? 22.438 22.156 2.518 1 82.5 143 SER B N 1
ATOM 5352 C CA . SER B 1 143 ? 23.156 21.641 3.674 1 82.5 143 SER B CA 1
ATOM 5353 C C . SER B 1 143 ? 22.609 22.219 4.973 1 82.5 143 SER B C 1
ATOM 5355 O O . SER B 1 143 ? 22.938 21.734 6.059 1 82.5 143 SER B O 1
ATOM 5357 N N . ALA B 1 144 ? 21.75 23.234 4.809 1 88.19 144 ALA B N 1
ATOM 5358 C CA . ALA B 1 144 ? 21.203 23.891 5.992 1 88.19 144 ALA B CA 1
ATOM 5359 C C . ALA B 1 144 ? 19.719 24.203 5.809 1 88.19 144 ALA B C 1
ATOM 5361 O O . ALA B 1 144 ? 19.219 24.219 4.684 1 88.19 144 ALA B O 1
ATOM 5362 N N . LYS B 1 145 ? 19.109 24.5 6.949 1 88.25 145 LYS B N 1
ATOM 5363 C CA . LYS B 1 145 ? 17.688 24.812 6.93 1 88.25 145 LYS B CA 1
ATOM 5364 C C . LYS B 1 145 ? 17.422 26.062 6.094 1 88.25 145 LYS B C 1
ATOM 5366 O O . LYS B 1 145 ? 16.391 26.141 5.41 1 88.25 145 LYS B O 1
ATOM 5371 N N . SER B 1 146 ? 18.344 26.938 6.133 1 86.38 146 SER B N 1
ATOM 5372 C CA . SER B 1 146 ? 18.188 28.219 5.449 1 86.38 146 SER B CA 1
ATOM 5373 C C . SER B 1 146 ? 18.25 28.047 3.934 1 86.38 146 SER B C 1
ATOM 5375 O O . SER B 1 146 ? 17.859 28.953 3.184 1 86.38 146 SER B O 1
ATOM 5377 N N . ASP B 1 147 ? 18.625 26.906 3.516 1 86.94 147 ASP B N 1
ATOM 5378 C CA . ASP B 1 147 ? 18.766 26.656 2.086 1 86.94 147 ASP B CA 1
ATOM 5379 C C . ASP B 1 147 ? 17.422 26.312 1.445 1 86.94 147 ASP B C 1
ATOM 5381 O O . ASP B 1 147 ? 17.312 26.266 0.219 1 86.94 147 ASP B O 1
ATOM 5385 N N . TYR B 1 148 ? 16.438 26.156 2.23 1 89.81 148 TYR B N 1
ATOM 5386 C CA . TYR B 1 148 ? 15.133 25.734 1.73 1 89.81 148 TYR B CA 1
ATOM 5387 C C . TYR B 1 148 ? 14.195 26.922 1.576 1 89.81 148 TYR B C 1
ATOM 5389 O O . TYR B 1 148 ? 14.227 27.844 2.387 1 89.81 148 TYR B O 1
ATOM 5397 N N . VAL B 1 149 ? 13.398 26.859 0.542 1 88.56 149 VAL B N 1
ATOM 5398 C CA . VAL B 1 149 ? 12.336 27.844 0.368 1 88.56 149 VAL B CA 1
ATOM 5399 C C . VAL B 1 149 ? 11.219 27.578 1.375 1 88.56 149 VAL B C 1
ATOM 5401 O O . VAL B 1 149 ? 10.797 26.422 1.562 1 88.56 149 VAL B O 1
ATOM 5404 N N . ALA B 1 150 ? 10.719 28.656 1.946 1 87.94 150 ALA B N 1
ATOM 5405 C CA . ALA B 1 150 ? 9.844 28.422 3.096 1 87.94 150 ALA B CA 1
ATOM 5406 C C . ALA B 1 150 ? 8.445 28.984 2.842 1 87.94 150 ALA B C 1
ATOM 5408 O O . ALA B 1 150 ? 7.508 28.672 3.582 1 87.94 150 ALA B O 1
ATOM 5409 N N . ILE B 1 151 ? 8.266 29.75 1.844 1 87.19 151 ILE B N 1
ATOM 5410 C CA . ILE B 1 151 ? 6.996 30.438 1.661 1 87.19 151 ILE B CA 1
ATOM 5411 C C . ILE B 1 151 ? 6.113 29.656 0.696 1 87.19 151 ILE B C 1
ATOM 5413 O O . ILE B 1 151 ? 6.465 29.469 -0.472 1 87.19 151 ILE B O 1
ATOM 5417 N N . PRO B 1 152 ? 5.008 29.25 1.147 1 91.12 152 PRO B N 1
ATOM 5418 C CA . PRO B 1 152 ? 4.109 28.516 0.253 1 91.12 152 PRO B CA 1
ATOM 5419 C C . PRO B 1 152 ? 3.479 29.422 -0.812 1 91.12 152 PRO B C 1
ATOM 5421 O O . PRO B 1 152 ? 3.229 30.594 -0.561 1 91.12 152 PRO B O 1
ATOM 5424 N N . VAL B 1 153 ? 3.268 28.859 -1.927 1 91.94 153 VAL B N 1
ATOM 5425 C CA . VAL B 1 153 ? 2.582 29.531 -3.029 1 91.94 153 VAL B CA 1
ATOM 5426 C C . VAL B 1 153 ? 1.255 28.828 -3.312 1 91.94 153 VAL B C 1
ATOM 5428 O O . VAL B 1 153 ? 1.197 27.594 -3.371 1 91.94 153 VAL B O 1
ATOM 5431 N N . ASP B 1 154 ? 0.259 29.609 -3.434 1 92.88 154 ASP B N 1
ATOM 5432 C CA . ASP B 1 154 ? -1.059 29.062 -3.754 1 92.88 154 ASP B CA 1
ATOM 5433 C C . ASP B 1 154 ? -1.316 29.109 -5.258 1 92.88 154 ASP B C 1
ATOM 5435 O O . ASP B 1 154 ? -0.718 29.906 -5.977 1 92.88 154 ASP B O 1
ATOM 5439 N N . TYR B 1 155 ? -2.115 28.156 -5.66 1 94.38 155 TYR B N 1
ATOM 5440 C CA . TYR B 1 155 ? -2.709 28.328 -6.98 1 94.38 155 TYR B CA 1
ATOM 5441 C C . TYR B 1 155 ? -3.902 29.281 -6.914 1 94.38 155 TYR B C 1
ATOM 5443 O O . TYR B 1 155 ? -4.438 29.547 -5.836 1 94.38 155 TYR B O 1
ATOM 5451 N N . LYS B 1 156 ? -4.25 29.859 -8.07 1 92.25 156 LYS B N 1
ATOM 5452 C CA . LYS B 1 156 ? -5.43 30.719 -8.148 1 92.25 156 LYS B CA 1
ATOM 5453 C C . LYS B 1 156 ? -6.691 29.891 -8.383 1 92.25 156 LYS B C 1
ATOM 5455 O O . LYS B 1 156 ? -6.789 29.172 -9.375 1 92.25 156 LYS B O 1
ATOM 5460 N N . ALA B 1 157 ? -7.582 30.047 -7.473 1 91.88 157 ALA B N 1
ATOM 5461 C CA . ALA B 1 157 ? -8.867 29.375 -7.633 1 91.88 157 ALA B CA 1
ATOM 5462 C C . ALA B 1 157 ? -9.758 30.109 -8.625 1 91.88 157 ALA B C 1
ATOM 5464 O O . ALA B 1 157 ? -9.508 31.281 -8.938 1 91.88 157 ALA B O 1
ATOM 5465 N N . THR B 1 158 ? -10.727 29.406 -9.039 1 85.75 158 THR B N 1
ATOM 5466 C CA . THR B 1 158 ? -11.68 30.016 -9.953 1 85.75 158 THR B CA 1
ATOM 5467 C C . THR B 1 158 ? -12.469 31.125 -9.25 1 85.75 158 THR B C 1
ATOM 5469 O O . THR B 1 158 ? -12.664 31.078 -8.031 1 85.75 158 THR B O 1
ATOM 5472 N N . SER B 1 159 ? -12.906 32.125 -9.992 1 81.44 159 SER B N 1
ATOM 5473 C CA . SER B 1 159 ? -13.711 33.219 -9.453 1 81.44 159 SER B CA 1
ATOM 5474 C C . SER B 1 159 ? -15.07 32.719 -8.969 1 81.44 159 SER B C 1
ATOM 5476 O O . SER B 1 159 ? -15.664 33.312 -8.062 1 81.44 159 SER B O 1
ATOM 5478 N N . SER B 1 160 ? -15.461 31.719 -9.555 1 90.31 160 SER B N 1
ATOM 5479 C CA . SER B 1 160 ? -16.75 31.109 -9.211 1 90.31 160 SER B CA 1
ATOM 5480 C C . SER B 1 160 ? -16.547 29.781 -8.484 1 90.31 160 SER B C 1
ATOM 5482 O O . SER B 1 160 ? -17.344 28.859 -8.648 1 90.31 160 SER B O 1
ATOM 5484 N N . ALA B 1 161 ? -15.508 29.75 -7.816 1 91.06 161 ALA B N 1
ATOM 5485 C CA . ALA B 1 161 ? -15.117 28.469 -7.207 1 91.06 161 ALA B CA 1
ATOM 5486 C C . ALA B 1 161 ? -16.203 27.953 -6.273 1 91.06 161 ALA B C 1
ATOM 5488 O O . ALA B 1 161 ? -16.562 26.781 -6.324 1 91.06 161 ALA B O 1
ATOM 5489 N N . ARG B 1 162 ? -16.734 28.828 -5.469 1 94.31 162 ARG B N 1
ATOM 5490 C CA . ARG B 1 162 ? -17.766 28.453 -4.504 1 94.31 162 ARG B CA 1
ATOM 5491 C C . ARG B 1 162 ? -19.016 27.922 -5.211 1 94.31 162 ARG B C 1
ATOM 5493 O O . ARG B 1 162 ? -19.5 26.844 -4.871 1 94.31 162 ARG B O 1
ATOM 5500 N N . THR B 1 163 ? -19.438 28.672 -6.188 1 96.25 163 THR B N 1
ATOM 5501 C CA . THR B 1 163 ? -20.656 28.312 -6.898 1 96.25 163 THR B CA 1
ATOM 5502 C C . THR B 1 163 ? -20.484 27 -7.652 1 96.25 163 THR B C 1
ATOM 5504 O O . THR B 1 163 ? -21.344 26.125 -7.59 1 96.25 163 THR B O 1
ATOM 5507 N N . ILE B 1 164 ? -19.438 26.891 -8.297 1 97.06 164 ILE B N 1
ATOM 5508 C CA . ILE B 1 164 ? -19.156 25.672 -9.07 1 97.06 164 ILE B CA 1
ATOM 5509 C C . ILE B 1 164 ? -19.078 24.484 -8.125 1 97.06 164 ILE B C 1
ATOM 5511 O O . ILE B 1 164 ? -19.688 23.438 -8.383 1 97.06 164 ILE B O 1
ATOM 5515 N N . ALA B 1 165 ? -18.359 24.609 -7.059 1 97.81 165 ALA B N 1
ATOM 5516 C CA . ALA B 1 165 ? -18.156 23.516 -6.113 1 97.81 165 ALA B CA 1
ATOM 5517 C C . ALA B 1 165 ? -19.484 23.109 -5.461 1 97.81 165 ALA B C 1
ATOM 5519 O O . ALA B 1 165 ? -19.766 21.922 -5.309 1 97.81 165 ALA B O 1
ATOM 5520 N N . LEU B 1 166 ? -20.266 24.109 -5.086 1 98 166 LEU B N 1
ATOM 5521 C CA . LEU B 1 166 ? -21.547 23.812 -4.461 1 98 166 LEU B CA 1
ATOM 5522 C C . LEU B 1 166 ? -22.469 23.094 -5.438 1 98 166 LEU B C 1
ATOM 5524 O O . LEU B 1 166 ? -23.188 22.172 -5.051 1 98 166 LEU B O 1
ATOM 5528 N N . GLN B 1 167 ? -22.453 23.516 -6.633 1 97.75 167 GLN B N 1
ATOM 5529 C CA . GLN B 1 167 ? -23.281 22.859 -7.637 1 97.75 167 GLN B CA 1
ATOM 5530 C C . GLN B 1 167 ? -22.828 21.438 -7.891 1 97.75 167 GLN B C 1
ATOM 5532 O O . GLN B 1 167 ? -23.656 20.516 -7.992 1 97.75 167 GLN B O 1
ATOM 5537 N N . LEU B 1 168 ? -21.516 21.25 -8.047 1 98.19 168 LEU B N 1
ATOM 5538 C CA . LEU B 1 168 ? -20.969 19.891 -8.211 1 98.19 168 LEU B CA 1
ATOM 5539 C C . LEU B 1 168 ? -21.391 19 -7.043 1 98.19 168 LEU B C 1
ATOM 5541 O O . LEU B 1 168 ? -21.812 17.859 -7.25 1 98.19 168 LEU B O 1
ATOM 5545 N N . TRP B 1 169 ? -21.297 19.547 -5.848 1 98.25 169 TRP B N 1
ATOM 5546 C CA . TRP B 1 169 ? -21.594 18.797 -4.629 1 98.25 169 TRP B CA 1
ATOM 5547 C C . TRP B 1 169 ? -23.078 18.438 -4.547 1 98.25 169 TRP B C 1
ATOM 5549 O O . TRP B 1 169 ? -23.438 17.266 -4.453 1 98.25 169 TRP B O 1
ATOM 5559 N N . LYS B 1 170 ? -23.922 19.391 -4.723 1 97.56 170 LYS B N 1
ATOM 5560 C CA . LYS B 1 170 ? -25.359 19.188 -4.555 1 97.56 170 LYS B CA 1
ATOM 5561 C C . LYS B 1 170 ? -25.922 18.312 -5.664 1 97.56 170 LYS B C 1
ATOM 5563 O O . LYS B 1 170 ? -26.719 17.406 -5.402 1 97.56 170 LYS B O 1
ATOM 5568 N N . ARG B 1 171 ? -25.5 18.531 -6.828 1 98.06 171 ARG B N 1
ATOM 5569 C CA . ARG B 1 171 ? -26.016 17.766 -7.953 1 98.06 171 ARG B CA 1
ATOM 5570 C C . ARG B 1 171 ? -25.547 16.312 -7.891 1 98.06 171 ARG B C 1
ATOM 5572 O O . ARG B 1 171 ? -26.312 15.391 -8.148 1 98.06 171 ARG B O 1
ATOM 5579 N N . SER B 1 172 ? -24.234 16.125 -7.645 1 98.38 172 SER B N 1
ATOM 5580 C CA . SER B 1 172 ? -23.734 14.766 -7.543 1 98.38 172 SER B CA 1
ATOM 5581 C C . SER B 1 172 ? -24.422 14.008 -6.406 1 98.38 172 SER B C 1
ATOM 5583 O O . SER B 1 172 ? -24.719 12.82 -6.535 1 98.38 172 SER B O 1
ATOM 5585 N N . LEU B 1 173 ? -24.672 14.695 -5.312 1 97.94 173 LEU B N 1
ATOM 5586 C CA . LEU B 1 173 ? -25.375 14.102 -4.18 1 97.94 173 LEU B CA 1
ATOM 5587 C C . LEU B 1 173 ? -26.797 13.688 -4.566 1 97.94 173 LEU B C 1
ATOM 5589 O O . LEU B 1 173 ? -27.234 12.594 -4.227 1 97.94 173 LEU B O 1
ATOM 5593 N N . GLY B 1 174 ? -27.453 14.586 -5.203 1 97.06 174 GLY B N 1
ATOM 5594 C CA . GLY B 1 174 ? -28.797 14.289 -5.656 1 97.06 174 GLY B CA 1
ATOM 5595 C C . GLY B 1 174 ? -28.875 13.078 -6.574 1 97.06 174 GLY B C 1
ATOM 5596 O O . GLY B 1 174 ? -29.75 12.227 -6.426 1 97.06 174 GLY B O 1
ATOM 5597 N N . GLU B 1 175 ? -27.969 13.023 -7.477 1 97.31 175 GLU B N 1
ATOM 5598 C CA . GLU B 1 175 ? -27.922 11.914 -8.422 1 97.31 175 GLU B CA 1
ATOM 5599 C C . GLU B 1 175 ? -27.594 10.602 -7.707 1 97.31 175 GLU B C 1
ATOM 5601 O O . GLU B 1 175 ? -28.203 9.57 -7.988 1 97.31 175 GLU B O 1
ATOM 5606 N N . MET B 1 176 ? -26.672 10.633 -6.789 1 97.06 176 MET B N 1
ATOM 5607 C CA . MET B 1 176 ? -26.297 9.43 -6.055 1 97.06 176 MET B CA 1
ATOM 5608 C C . MET B 1 176 ? -27.453 8.945 -5.18 1 97.06 176 MET B C 1
ATOM 5610 O O . MET B 1 176 ? -27.703 7.746 -5.09 1 97.06 176 MET B O 1
ATOM 5614 N N . ALA B 1 177 ? -28.078 9.93 -4.551 1 95.31 177 ALA B N 1
ATOM 5615 C CA . ALA B 1 177 ? -29.234 9.594 -3.719 1 95.31 177 ALA B CA 1
ATOM 5616 C C . ALA B 1 177 ? -30.328 8.922 -4.543 1 95.31 177 ALA B C 1
ATOM 5618 O O . ALA B 1 177 ? -30.953 7.961 -4.09 1 95.31 177 ALA B O 1
ATOM 5619 N N . SER B 1 178 ? -30.562 9.43 -5.691 1 94.44 178 SER B N 1
ATOM 5620 C CA . SER B 1 178 ? -31.562 8.852 -6.582 1 94.44 178 SER B CA 1
ATOM 5621 C C . SER B 1 178 ? -31.203 7.418 -6.953 1 94.44 178 SER B C 1
ATOM 5623 O O . SER B 1 178 ? -32.062 6.543 -6.98 1 94.44 178 SER B O 1
ATOM 5625 N N . GLN B 1 179 ? -30 7.191 -7.25 1 93.75 179 GLN B N 1
ATOM 5626 C CA . GLN B 1 179 ? -29.547 5.844 -7.574 1 93.75 179 GLN B CA 1
ATOM 5627 C C . GLN B 1 179 ? -29.703 4.91 -6.379 1 93.75 179 GLN B C 1
ATOM 5629 O O . GLN B 1 179 ? -30.156 3.773 -6.523 1 93.75 179 GLN B O 1
ATOM 5634 N N . LEU B 1 180 ? -29.312 5.406 -5.254 1 92.06 180 LEU B N 1
ATOM 5635 C CA . LEU B 1 180 ? -29.438 4.617 -4.031 1 92.06 180 LEU B CA 1
ATOM 5636 C C . LEU B 1 180 ? -30.891 4.242 -3.762 1 92.06 180 LEU B C 1
ATOM 5638 O O . LEU B 1 180 ? -31.172 3.125 -3.33 1 92.06 180 LEU B O 1
ATOM 5642 N N . GLY B 1 181 ? -31.734 5.152 -4.008 1 88.81 181 GLY B N 1
ATOM 5643 C CA . GLY B 1 181 ? -33.156 4.895 -3.836 1 88.81 181 GLY B CA 1
ATOM 5644 C C . GLY B 1 181 ? -33.656 3.766 -4.711 1 88.81 181 GLY B C 1
ATOM 5645 O O . GLY B 1 181 ? -34.625 3.088 -4.355 1 88.81 181 GLY B O 1
ATOM 5646 N N . ARG B 1 182 ? -32.969 3.533 -5.766 1 87.81 182 ARG B N 1
ATOM 5647 C CA . ARG B 1 182 ? -33.344 2.467 -6.684 1 87.81 182 ARG B CA 1
ATOM 5648 C C . ARG B 1 182 ? -32.5 1.217 -6.457 1 87.81 182 ARG B C 1
ATOM 5650 O O . ARG B 1 182 ? -32.625 0.246 -7.211 1 87.81 182 ARG B O 1
ATOM 5657 N N . GLY B 1 183 ? -31.609 1.332 -5.492 1 83.12 183 GLY B N 1
ATOM 5658 C CA . GLY B 1 183 ? -30.781 0.195 -5.145 1 83.12 183 GLY B CA 1
ATOM 5659 C C . GLY B 1 183 ? -29.594 0.026 -6.07 1 83.12 183 GLY B C 1
ATOM 5660 O O . GLY B 1 183 ? -29.047 -1.075 -6.207 1 83.12 183 GLY B O 1
ATOM 5661 N N . HIS B 1 184 ? -29.203 1.073 -6.723 1 85.5 184 HIS B N 1
ATOM 5662 C CA . HIS B 1 184 ? -28.094 1.026 -7.676 1 85.5 184 HIS B CA 1
ATOM 5663 C C . HIS B 1 184 ? -26.891 1.811 -7.164 1 85.5 184 HIS B C 1
ATOM 5665 O O . HIS B 1 184 ? -27.047 2.738 -6.363 1 85.5 184 HIS B O 1
ATOM 5671 N N . PHE B 1 185 ? -25.734 1.354 -7.617 1 86.94 185 PHE B N 1
ATOM 5672 C CA . PHE B 1 185 ? -24.5 2.006 -7.215 1 86.94 185 PHE B CA 1
ATOM 5673 C C . PHE B 1 185 ? -23.641 2.348 -8.438 1 86.94 185 PHE B C 1
ATOM 5675 O O . PHE B 1 185 ? -22.422 2.502 -8.328 1 86.94 185 PHE B O 1
ATOM 5682 N N . ASP B 1 186 ? -24.156 2.477 -9.57 1 86.81 186 ASP B N 1
ATOM 5683 C CA . ASP B 1 186 ? -23.422 2.605 -10.828 1 86.81 186 ASP B CA 1
ATOM 5684 C C . ASP B 1 186 ? -22.547 3.863 -10.828 1 86.81 186 ASP B C 1
ATOM 5686 O O . ASP B 1 186 ? -21.453 3.857 -11.375 1 86.81 186 ASP B O 1
ATOM 5690 N N . GLY B 1 187 ? -23.047 4.875 -10.203 1 93.75 187 GLY B N 1
ATOM 5691 C CA . GLY B 1 187 ? -22.344 6.145 -10.203 1 93.75 187 GLY B CA 1
ATOM 5692 C C . GLY B 1 187 ? -21.422 6.309 -9.016 1 93.75 187 GLY B C 1
ATOM 5693 O O . GLY B 1 187 ? -20.859 7.383 -8.805 1 93.75 187 GLY B O 1
ATOM 5694 N N . ALA B 1 188 ? -21.188 5.234 -8.273 1 95.44 188 ALA B N 1
ATOM 5695 C CA . ALA B 1 188 ? -20.453 5.312 -7.016 1 95.44 188 ALA B CA 1
ATOM 5696 C C . ALA B 1 188 ? -19.031 5.82 -7.238 1 95.44 188 ALA B C 1
ATOM 5698 O O . ALA B 1 188 ? -18.547 6.688 -6.504 1 95.44 188 ALA B O 1
ATOM 5699 N N . LEU B 1 189 ? -18.375 5.289 -8.234 1 94.75 189 LEU B N 1
ATOM 5700 C CA . LEU B 1 189 ? -16.984 5.684 -8.492 1 94.75 189 LEU B CA 1
ATOM 5701 C C . LEU B 1 189 ? -16.906 7.172 -8.828 1 94.75 189 LEU B C 1
ATOM 5703 O O . LEU B 1 189 ? -16.078 7.891 -8.266 1 94.75 189 LEU B O 1
ATOM 5707 N N . ALA B 1 190 ? -17.781 7.602 -9.711 1 96.81 190 ALA B N 1
ATOM 5708 C CA . ALA B 1 190 ? -17.797 9.016 -10.086 1 96.81 190 ALA B CA 1
ATOM 5709 C C . ALA B 1 190 ? -18.109 9.898 -8.883 1 96.81 190 ALA B C 1
ATOM 5711 O O . ALA B 1 190 ? -17.469 10.93 -8.68 1 96.81 190 ALA B O 1
ATOM 5712 N N . PHE B 1 191 ? -19.047 9.516 -8.117 1 98.38 191 PHE B N 1
ATOM 5713 C CA . PHE B 1 191 ? -19.438 10.273 -6.93 1 98.38 191 PHE B CA 1
ATOM 5714 C C . PHE B 1 191 ? -18.266 10.414 -5.965 1 98.38 191 PHE B C 1
ATOM 5716 O O . PHE B 1 191 ? -18 11.508 -5.453 1 98.38 191 PHE B O 1
ATOM 5723 N N . LEU B 1 192 ? -17.578 9.289 -5.758 1 98 192 LEU B N 1
ATOM 5724 C CA . LEU B 1 192 ? -16.438 9.289 -4.855 1 98 192 LEU B CA 1
ATOM 5725 C C . LEU B 1 192 ? -15.312 10.172 -5.395 1 98 192 LEU B C 1
ATOM 5727 O O . LEU B 1 192 ? -14.648 10.875 -4.629 1 98 192 LEU B O 1
ATOM 5731 N N . GLN B 1 193 ? -15.117 10.156 -6.648 1 97.75 193 GLN B N 1
ATOM 5732 C CA . GLN B 1 193 ? -14.094 10.977 -7.273 1 97.75 193 GLN B CA 1
ATOM 5733 C C . GLN B 1 193 ? -14.438 12.461 -7.176 1 97.75 193 GLN B C 1
ATOM 5735 O O . GLN B 1 193 ? -13.57 13.297 -6.926 1 97.75 193 GLN B O 1
ATOM 5740 N N . ILE B 1 194 ? -15.664 12.789 -7.34 1 98.5 194 ILE B N 1
ATOM 5741 C CA . ILE B 1 194 ? -16.109 14.172 -7.191 1 98.5 194 ILE B CA 1
ATOM 5742 C C . ILE B 1 194 ? -15.922 14.617 -5.746 1 98.5 194 ILE B C 1
ATOM 5744 O O . ILE B 1 194 ? -15.414 15.719 -5.492 1 98.5 194 ILE B O 1
ATOM 5748 N N . HIS B 1 195 ? -16.328 13.773 -4.836 1 98.5 195 HIS B N 1
ATOM 5749 C CA . HIS B 1 195 ? -16.141 14.039 -3.414 1 98.5 195 HIS B CA 1
ATOM 5750 C C . HIS B 1 195 ? -14.672 14.32 -3.094 1 98.5 195 HIS B C 1
ATOM 5752 O O . HIS B 1 195 ? -14.359 15.297 -2.404 1 98.5 195 HIS B O 1
ATOM 5758 N N . ALA B 1 196 ? -13.82 13.477 -3.605 1 97.62 196 ALA B N 1
ATOM 5759 C CA . ALA B 1 196 ? -12.383 13.633 -3.375 1 97.62 196 ALA B CA 1
ATOM 5760 C C . ALA B 1 196 ? -11.867 14.922 -4.008 1 97.62 196 ALA B C 1
ATOM 5762 O O . ALA B 1 196 ? -11.047 15.625 -3.418 1 97.62 196 ALA B O 1
ATOM 5763 N N . PHE B 1 197 ? -12.336 15.234 -5.184 1 97.94 197 PHE B N 1
ATOM 5764 C CA . PHE B 1 197 ? -11.938 16.422 -5.922 1 97.94 197 PHE B CA 1
ATOM 5765 C C . PHE B 1 197 ? -12.336 17.688 -5.172 1 97.94 197 PHE B C 1
ATOM 5767 O O . PHE B 1 197 ? -11.578 18.656 -5.125 1 97.94 197 PHE B O 1
ATOM 5774 N N . LEU B 1 198 ? -13.469 17.656 -4.598 1 97.88 198 LEU B N 1
ATOM 5775 C CA . LEU B 1 198 ? -13.977 18.812 -3.877 1 97.88 198 LEU B CA 1
ATOM 5776 C C . LEU B 1 198 ? -13.18 19.062 -2.598 1 97.88 198 LEU B C 1
ATOM 5778 O O . LEU B 1 198 ? -13 20.203 -2.178 1 97.88 198 LEU B O 1
ATOM 5782 N N . LYS B 1 199 ? -12.68 18.031 -2.031 1 96.38 199 LYS B N 1
ATOM 5783 C CA . LYS B 1 199 ? -11.898 18.156 -0.806 1 96.38 199 LYS B CA 1
ATOM 5784 C C . LYS B 1 199 ? -10.477 18.625 -1.106 1 96.38 199 LYS B C 1
ATOM 5786 O O . LYS B 1 199 ? -9.898 19.391 -0.341 1 96.38 199 LYS B O 1
ATOM 5791 N N . ASP B 1 200 ? -9.961 18.141 -2.166 1 96.06 200 ASP B N 1
ATOM 5792 C CA . ASP B 1 200 ? -8.625 18.469 -2.645 1 96.06 200 ASP B CA 1
ATOM 5793 C C . ASP B 1 200 ? -8.555 18.406 -4.168 1 96.06 200 ASP B C 1
ATOM 5795 O O . ASP B 1 200 ? -8.258 17.359 -4.738 1 96.06 200 ASP B O 1
ATOM 5799 N N . PRO B 1 201 ? -8.688 19.516 -4.781 1 95.94 201 PRO B N 1
ATOM 5800 C CA . PRO B 1 201 ? -8.75 19.531 -6.246 1 95.94 201 PRO B CA 1
ATOM 5801 C C . PRO B 1 201 ? -7.422 19.156 -6.898 1 95.94 201 PRO B C 1
ATOM 5803 O O . PRO B 1 201 ? -7.379 18.859 -8.094 1 95.94 201 PRO B O 1
ATOM 5806 N N . ILE B 1 202 ? -6.348 19.125 -6.18 1 94.88 202 ILE B N 1
ATOM 5807 C CA . ILE B 1 202 ? -5.039 18.859 -6.758 1 94.88 202 ILE B CA 1
ATOM 5808 C C . ILE B 1 202 ? -4.73 17.359 -6.672 1 94.88 202 ILE B C 1
ATOM 5810 O O . ILE B 1 202 ? -4.457 16.719 -7.688 1 94.88 202 ILE B O 1
ATOM 5814 N N . TYR B 1 203 ? -4.891 16.781 -5.504 1 93.44 203 TYR B N 1
ATOM 5815 C CA . TYR B 1 203 ? -4.434 15.406 -5.355 1 93.44 203 TYR B CA 1
ATOM 5816 C C . TYR B 1 203 ? -5.594 14.477 -5.016 1 93.44 203 TYR B C 1
ATOM 5818 O O . TYR B 1 203 ? -5.418 13.266 -4.918 1 93.44 203 TYR B O 1
ATOM 5826 N N . GLY B 1 204 ? -6.746 14.977 -4.848 1 93.44 204 GLY B N 1
ATOM 5827 C CA . GLY B 1 204 ? -7.883 14.133 -4.52 1 93.44 204 GLY B CA 1
ATOM 5828 C C . GLY B 1 204 ? -8.094 13 -5.504 1 93.44 204 GLY B C 1
ATOM 5829 O O . GLY B 1 204 ? -8.484 11.898 -5.117 1 93.44 204 GLY B O 1
ATOM 5830 N N . LEU B 1 205 ? -7.77 13.242 -6.711 1 92 205 LEU B N 1
ATOM 5831 C CA . LEU B 1 205 ? -8.047 12.266 -7.762 1 92 205 LEU B CA 1
ATOM 5832 C C . LEU B 1 205 ? -6.879 11.305 -7.938 1 92 205 LEU B C 1
ATOM 5834 O O . LEU B 1 205 ? -6.949 10.383 -8.75 1 92 205 LEU B O 1
ATOM 5838 N N . SER B 1 206 ? -5.871 11.43 -7.137 1 86.06 206 SER B N 1
ATOM 5839 C CA . SER B 1 206 ? -4.707 10.555 -7.207 1 86.06 206 SER B CA 1
ATOM 5840 C C . SER B 1 206 ? -4.875 9.344 -6.297 1 86.06 206 SER B C 1
ATOM 5842 O O . SER B 1 206 ? -4.062 8.414 -6.332 1 86.06 206 SER B O 1
ATOM 5844 N N . ARG B 1 207 ? -5.91 9.266 -5.543 1 81.94 207 ARG B N 1
ATOM 5845 C CA . ARG B 1 207 ? -6.141 8.188 -4.586 1 81.94 207 ARG B CA 1
ATOM 5846 C C . ARG B 1 207 ? -6.625 6.926 -5.297 1 81.94 207 ARG B C 1
ATOM 5848 O O . ARG B 1 207 ? -7.242 7 -6.359 1 81.94 207 ARG B O 1
ATOM 5855 N N . PRO B 1 208 ? -6.258 5.828 -4.758 1 77.31 208 PRO B N 1
ATOM 5856 C CA . PRO B 1 208 ? -6.879 4.613 -5.297 1 77.31 208 PRO B CA 1
ATOM 5857 C C . PRO B 1 208 ? -8.328 4.449 -4.855 1 77.31 208 PRO B C 1
ATOM 5859 O O . PRO B 1 208 ? -8.609 4.359 -3.656 1 77.31 208 PRO B O 1
ATOM 5862 N N . PHE B 1 209 ? -9.172 4.297 -5.785 1 89.75 209 PHE B N 1
ATOM 5863 C CA . PHE B 1 209 ? -10.594 4.367 -5.465 1 89.75 209 PHE B CA 1
ATOM 5864 C C . PHE B 1 209 ? -11.195 2.971 -5.375 1 89.75 209 PHE B C 1
ATOM 5866 O O . PHE B 1 209 ? -12.328 2.809 -4.914 1 89.75 209 PHE B O 1
ATOM 5873 N N . SER B 1 210 ? -10.469 1.959 -5.742 1 86.94 210 SER B N 1
ATOM 5874 C CA . SER B 1 210 ? -11.055 0.625 -5.797 1 86.94 210 SER B CA 1
ATOM 5875 C C . SER B 1 210 ? -11.531 0.174 -4.422 1 86.94 210 SER B C 1
ATOM 5877 O O . SER B 1 210 ? -12.672 -0.274 -4.27 1 86.94 210 SER B O 1
ATOM 5879 N N . LEU B 1 211 ? -10.656 0.293 -3.463 1 89.94 211 LEU B N 1
ATOM 5880 C CA . LEU B 1 211 ? -11.023 -0.098 -2.107 1 89.94 211 LEU B CA 1
ATOM 5881 C C . LEU B 1 211 ? -12.086 0.842 -1.54 1 89.94 211 LEU B C 1
ATOM 5883 O O . LEU B 1 211 ? -12.984 0.406 -0.823 1 89.94 211 LEU B O 1
ATOM 5887 N N . GLN B 1 212 ? -11.961 2.105 -1.892 1 94.19 212 GLN B N 1
ATOM 5888 C CA . GLN B 1 212 ? -12.953 3.078 -1.443 1 94.19 212 GLN B CA 1
ATOM 5889 C C . GLN B 1 212 ? -14.336 2.746 -1.991 1 94.19 212 GLN B C 1
ATOM 5891 O O . GLN B 1 212 ? -15.328 2.82 -1.267 1 94.19 212 GLN B O 1
ATOM 5896 N N . GLN B 1 213 ? -14.344 2.473 -3.236 1 94.19 213 GLN B N 1
ATOM 5897 C CA . GLN B 1 213 ? -15.602 2.115 -3.875 1 94.19 213 GLN B CA 1
ATOM 5898 C C . GLN B 1 213 ? -16.219 0.874 -3.229 1 94.19 213 GLN B C 1
ATOM 5900 O O . GLN B 1 213 ? -17.422 0.815 -3.008 1 94.19 213 GLN B O 1
ATOM 5905 N N . PHE B 1 214 ? -15.453 -0.139 -2.928 1 92.44 214 PHE B N 1
ATOM 5906 C CA . PHE B 1 214 ? -15.922 -1.354 -2.275 1 92.44 214 PHE B CA 1
ATOM 5907 C C . PHE B 1 214 ? -16.531 -1.036 -0.917 1 92.44 214 PHE B C 1
ATOM 5909 O O . PHE B 1 214 ? -17.656 -1.46 -0.62 1 92.44 214 PHE B O 1
ATOM 5916 N N . PHE B 1 215 ? -15.789 -0.241 -0.091 1 95.06 215 PHE B N 1
ATOM 5917 C CA . PHE B 1 215 ? -16.281 0.071 1.248 1 95.06 215 PHE B CA 1
ATOM 5918 C C . PHE B 1 215 ? -17.531 0.93 1.182 1 95.06 215 PHE B C 1
ATOM 5920 O O . PHE B 1 215 ? -18.438 0.781 2.004 1 95.06 215 PHE B O 1
ATOM 5927 N N . PHE B 1 216 ? -17.547 1.842 0.225 1 97.31 216 PHE B N 1
ATOM 5928 C CA . PHE B 1 216 ? -18.703 2.695 0.03 1 97.31 216 PHE B CA 1
ATOM 5929 C C . PHE B 1 216 ? -19.969 1.857 -0.187 1 97.31 216 PHE B C 1
ATOM 5931 O O . PHE B 1 216 ? -20.969 2.031 0.516 1 97.31 216 PHE B O 1
ATOM 5938 N N . SER B 1 217 ? -19.875 0.921 -1.139 1 94 217 SER B N 1
ATOM 5939 C CA . SER B 1 217 ? -21.016 0.066 -1.466 1 94 217 SER B CA 1
ATOM 5940 C C . SER B 1 217 ? -21.344 -0.876 -0.314 1 94 217 SER B C 1
ATOM 5942 O O . SER B 1 217 ? -22.516 -1.107 -0.014 1 94 217 SER B O 1
ATOM 5944 N N . HIS B 1 218 ? -20.297 -1.379 0.307 1 93 218 HIS B N 1
ATOM 5945 C CA . HIS B 1 218 ? -20.469 -2.301 1.425 1 93 218 HIS B CA 1
ATOM 5946 C C . HIS B 1 218 ? -21.188 -1.628 2.588 1 93 218 HIS B C 1
ATOM 5948 O O . HIS B 1 218 ? -22.141 -2.184 3.135 1 93 218 HIS B O 1
ATOM 5954 N N . LEU B 1 219 ? -20.781 -0.437 2.918 1 96.31 219 LEU B N 1
ATOM 5955 C CA . LEU B 1 219 ? -21.375 0.302 4.027 1 96.31 219 LEU B CA 1
ATOM 5956 C C . LEU B 1 219 ? -22.812 0.665 3.723 1 96.31 219 LEU B C 1
ATOM 5958 O O . LEU B 1 219 ? -23.703 0.481 4.566 1 96.31 219 LEU B O 1
ATOM 5962 N N . LEU B 1 220 ? -23.031 1.152 2.562 1 95.06 220 LEU B N 1
ATOM 5963 C CA . LEU B 1 220 ? -24.375 1.543 2.182 1 95.06 220 LEU B CA 1
ATOM 5964 C C . LEU B 1 220 ? -25.312 0.333 2.154 1 95.06 220 LEU B C 1
ATOM 5966 O O . LEU B 1 220 ? -26.438 0.406 2.623 1 95.06 220 LEU B O 1
ATOM 5970 N N . GLY B 1 221 ? -24.781 -0.735 1.596 1 90.25 221 GLY B N 1
ATOM 5971 C CA . GLY B 1 221 ? -25.578 -1.954 1.581 1 90.25 221 GLY B CA 1
ATOM 5972 C C . GLY B 1 221 ? -25.984 -2.41 2.965 1 90.25 221 GLY B C 1
ATOM 5973 O O . GLY B 1 221 ? -27.156 -2.744 3.189 1 90.25 221 GLY B O 1
ATOM 5974 N N . LYS B 1 222 ? -25.078 -2.43 3.867 1 90.5 222 LYS B N 1
ATOM 5975 C CA . LYS B 1 222 ? -25.359 -2.848 5.238 1 90.5 222 LYS B CA 1
ATOM 5976 C C . LYS B 1 222 ? -26.312 -1.867 5.926 1 90.5 222 LYS B C 1
ATOM 5978 O O . LYS B 1 222 ? -27.188 -2.277 6.691 1 90.5 222 LYS B O 1
ATOM 5983 N N . CYS B 1 223 ? -26.062 -0.598 5.719 1 91.69 223 CYS B N 1
ATOM 5984 C CA . CYS B 1 223 ? -26.875 0.428 6.355 1 91.69 223 CYS B CA 1
ATOM 5985 C C . CYS B 1 223 ? -28.312 0.378 5.836 1 91.69 223 CYS B C 1
ATOM 5987 O O . CYS B 1 223 ? -29.266 0.481 6.613 1 91.69 223 CYS B O 1
ATOM 5989 N N . MET B 1 224 ? -28.453 0.311 4.609 1 86.38 224 MET B N 1
ATOM 5990 C CA . MET B 1 224 ? -29.781 0.295 3.992 1 86.38 224 MET B CA 1
ATOM 5991 C C . MET B 1 224 ? -30.547 -0.968 4.375 1 86.38 224 MET B C 1
ATOM 5993 O O . MET B 1 224 ? -31.766 -0.935 4.539 1 86.38 224 MET B O 1
ATOM 5997 N N . ALA B 1 225 ? -29.844 -2.043 4.488 1 83.44 225 ALA B N 1
ATOM 5998 C CA . ALA B 1 225 ? -30.484 -3.281 4.93 1 83.44 225 ALA B CA 1
ATOM 5999 C C . ALA B 1 225 ? -31 -3.152 6.363 1 83.44 225 ALA B C 1
ATOM 6001 O O . ALA B 1 225 ? -32.062 -3.689 6.707 1 83.44 225 ALA B O 1
ATOM 6002 N N . ALA B 1 226 ? -30.328 -2.463 7.117 1 82.62 226 ALA B N 1
ATOM 6003 C CA . ALA B 1 226 ? -30.656 -2.33 8.531 1 82.62 226 ALA B CA 1
ATOM 6004 C C . ALA B 1 226 ? -31.766 -1.29 8.734 1 82.62 226 ALA B C 1
ATOM 6006 O O . ALA B 1 226 ? -32.531 -1.375 9.695 1 82.62 226 ALA B O 1
ATOM 6007 N N . THR B 1 227 ? -31.75 -0.173 8.047 1 79.62 227 THR B N 1
ATOM 6008 C CA . THR B 1 227 ? -32.656 0.953 8.258 1 79.62 227 THR B CA 1
ATOM 6009 C C . THR B 1 227 ? -33.906 0.805 7.406 1 79.62 227 THR B C 1
ATOM 6011 O O . THR B 1 227 ? -34.844 1.587 7.543 1 79.62 227 THR B O 1
ATOM 6014 N N . ARG B 1 228 ? -34.344 -0.094 6.906 1 65.69 228 ARG B N 1
ATOM 6015 C CA . ARG B 1 228 ? -35.438 -0.23 5.969 1 65.69 228 ARG B CA 1
ATOM 6016 C C . ARG B 1 228 ? -35.531 0.973 5.035 1 65.69 228 ARG B C 1
ATOM 6018 O O . ARG B 1 228 ? -36.062 2.018 5.406 1 65.69 228 ARG B O 1
ATOM 6025 N N . VAL B 1 229 ? -35.031 1.048 3.939 1 60.28 229 VAL B N 1
ATOM 6026 C CA . VAL B 1 229 ? -34.812 2.059 2.912 1 60.28 229 VAL B CA 1
ATOM 6027 C C . VAL B 1 229 ? -36.125 2.732 2.547 1 60.28 229 VAL B C 1
ATOM 6029 O O . VAL B 1 229 ? -36.156 3.928 2.246 1 60.28 229 VAL B O 1
ATOM 6032 N N . ASP B 1 230 ? -37.031 1.923 2.578 1 61.31 230 ASP B N 1
ATOM 6033 C CA . ASP B 1 230 ? -38.344 2.367 2.088 1 61.31 230 ASP B CA 1
ATOM 6034 C C . ASP B 1 230 ? -38.844 3.576 2.877 1 61.31 230 ASP B C 1
ATOM 6036 O O . ASP B 1 230 ? -39.688 4.336 2.395 1 61.31 230 ASP B O 1
ATOM 6040 N N . ILE B 1 231 ? -38.188 3.807 3.844 1 67.69 231 ILE B N 1
ATOM 6041 C CA . ILE B 1 231 ? -38.688 4.883 4.684 1 67.69 231 ILE B CA 1
ATOM 6042 C C . ILE B 1 231 ? -37.781 6.09 4.602 1 67.69 231 ILE B C 1
ATOM 6044 O O . ILE B 1 231 ? -38.094 7.18 5.066 1 67.69 231 ILE B O 1
ATOM 6048 N N . LEU B 1 232 ? -36.75 5.977 3.861 1 78.62 232 LEU B N 1
ATOM 6049 C CA . LEU B 1 232 ? -35.781 7.066 3.84 1 78.62 232 LEU B CA 1
ATOM 6050 C C . LEU B 1 232 ? -36.094 8.078 2.746 1 78.62 232 LEU B C 1
ATOM 6052 O O . LEU B 1 232 ? -36.469 7.691 1.63 1 78.62 232 LEU B O 1
ATOM 6056 N N . HIS B 1 233 ? -36.062 9.312 3.152 1 85.19 233 HIS B N 1
ATOM 6057 C CA . HIS B 1 233 ? -36.281 10.406 2.211 1 85.19 233 HIS B CA 1
ATOM 6058 C C . HIS B 1 233 ? -35.031 10.711 1.426 1 85.19 233 HIS B C 1
ATOM 6060 O O . HIS B 1 233 ? -33.938 10.25 1.79 1 85.19 233 HIS B O 1
ATOM 6066 N N . ALA B 1 234 ? -35.25 11.445 0.378 1 88.69 234 ALA B N 1
ATOM 6067 C CA . ALA B 1 234 ? -34.156 11.797 -0.521 1 88.69 234 ALA B CA 1
ATOM 6068 C C . ALA B 1 234 ? -33 12.492 0.235 1 88.69 234 ALA B C 1
ATOM 6070 O O . ALA B 1 234 ? -31.828 12.227 -0.017 1 88.69 234 ALA B O 1
ATOM 6071 N N . LYS B 1 235 ? -33.375 13.289 1.136 1 91.62 235 LYS B N 1
ATOM 6072 C CA . LYS B 1 235 ? -32.406 14.039 1.901 1 91.62 235 LYS B CA 1
ATOM 6073 C C . LYS B 1 235 ? -31.578 13.117 2.803 1 91.62 235 LYS B C 1
ATOM 6075 O O . LYS B 1 235 ? -30.406 13.352 3.041 1 91.62 235 LYS B O 1
ATOM 6080 N N . ASP B 1 236 ? -32.25 12.133 3.293 1 93.06 236 ASP B N 1
ATOM 6081 C CA . ASP B 1 236 ? -31.562 11.133 4.109 1 93.06 236 ASP B CA 1
ATOM 6082 C C . ASP B 1 236 ? -30.531 10.352 3.277 1 93.06 236 ASP B C 1
ATOM 6084 O O . ASP B 1 236 ? -29.438 10.07 3.746 1 93.06 236 ASP B O 1
ATOM 6088 N N . LEU B 1 237 ? -30.953 10.117 2.098 1 94.56 237 LEU B N 1
ATOM 6089 C CA . LEU B 1 237 ? -30.062 9.367 1.211 1 94.56 237 LEU B CA 1
ATOM 6090 C C . LEU B 1 237 ? -28.859 10.203 0.815 1 94.56 237 LEU B C 1
ATOM 6092 O O . LEU B 1 237 ? -27.75 9.68 0.655 1 94.56 237 LEU B O 1
ATOM 6096 N N . GLU B 1 238 ? -29.062 11.5 0.675 1 96.25 238 GLU B N 1
ATOM 6097 C CA . GLU B 1 238 ? -27.938 12.398 0.411 1 96.25 238 GLU B CA 1
ATOM 6098 C C . GLU B 1 238 ? -26.953 12.398 1.571 1 96.25 238 GLU B C 1
ATOM 6100 O O . GLU B 1 238 ? -25.734 12.297 1.36 1 96.25 238 GLU B O 1
ATOM 6105 N N . ARG B 1 239 ? -27.5 12.477 2.713 1 95.75 239 ARG B N 1
ATOM 6106 C CA . ARG B 1 239 ? -26.672 12.484 3.912 1 95.75 239 ARG B CA 1
ATOM 6107 C C . ARG B 1 239 ? -25.906 11.18 4.059 1 95.75 239 ARG B C 1
ATOM 6109 O O . ARG B 1 239 ? -24.719 11.18 4.422 1 95.75 239 ARG B O 1
ATOM 6116 N N . LEU B 1 240 ? -26.562 10.109 3.77 1 95.88 240 LEU B N 1
ATOM 6117 C CA . LEU B 1 240 ? -25.938 8.805 3.854 1 95.88 240 LEU B CA 1
ATOM 6118 C C . LEU B 1 240 ? -24.812 8.672 2.824 1 95.88 240 LEU B C 1
ATOM 6120 O O . LEU B 1 240 ? -23.734 8.141 3.131 1 95.88 240 LEU B O 1
ATOM 6124 N N . ALA B 1 241 ? -25.094 9.125 1.656 1 97.5 241 ALA B N 1
ATOM 6125 C CA . ALA B 1 241 ? -24.078 9.047 0.603 1 97.5 241 ALA B CA 1
ATOM 6126 C C . ALA B 1 241 ? -22.844 9.859 0.971 1 97.5 241 ALA B C 1
ATOM 6128 O O . ALA B 1 241 ? -21.719 9.398 0.792 1 97.5 241 ALA B O 1
ATOM 6129 N N . ALA B 1 242 ? -23.062 11.016 1.484 1 98.38 242 ALA B N 1
ATOM 6130 C CA . ALA B 1 242 ? -21.953 11.875 1.894 1 98.38 242 ALA B CA 1
ATOM 6131 C C . ALA B 1 242 ? -21.125 11.219 2.988 1 98.38 242 ALA B C 1
ATOM 6133 O O . ALA B 1 242 ? -19.891 11.172 2.9 1 98.38 242 ALA B O 1
ATOM 6134 N N . GLN B 1 243 ? -21.828 10.711 3.943 1 98.31 243 GLN B N 1
ATOM 6135 C CA . GLN B 1 243 ? -21.125 10.094 5.07 1 98.31 243 GLN B CA 1
ATOM 6136 C C . GLN B 1 243 ? -20.391 8.828 4.637 1 98.31 243 GLN B C 1
ATOM 6138 O O . GLN B 1 243 ? -19.281 8.562 5.098 1 98.31 243 GLN B O 1
ATOM 6143 N N . ALA B 1 244 ? -21.031 8.07 3.795 1 98.38 244 ALA B N 1
ATOM 6144 C CA . ALA B 1 244 ? -20.406 6.852 3.293 1 98.38 244 ALA B CA 1
ATOM 6145 C C . ALA B 1 244 ? -19.125 7.172 2.533 1 98.38 244 ALA B C 1
ATOM 6147 O O . ALA B 1 244 ? -18.156 6.41 2.596 1 98.38 244 ALA B O 1
ATOM 6148 N N . ALA B 1 245 ? -19.141 8.258 1.796 1 98.44 245 ALA B N 1
ATOM 6149 C CA . ALA B 1 245 ? -17.938 8.656 1.064 1 98.44 245 ALA B CA 1
ATOM 6150 C C . ALA B 1 245 ? -16.797 8.969 2.021 1 98.44 245 ALA B C 1
ATOM 6152 O O . ALA B 1 245 ? -15.656 8.555 1.795 1 98.44 245 ALA B O 1
ATOM 6153 N N . GLN B 1 246 ? -17.094 9.641 3.082 1 98.38 246 GLN B N 1
ATOM 6154 C CA . GLN B 1 246 ? -16.094 9.992 4.09 1 98.38 246 GLN B CA 1
ATOM 6155 C C . GLN B 1 246 ? -15.562 8.742 4.785 1 98.38 246 GLN B C 1
ATOM 6157 O O . GLN B 1 246 ? -14.352 8.602 4.965 1 98.38 246 GLN B O 1
ATOM 6162 N N . GLU B 1 247 ? -16.469 7.883 5.16 1 98.31 247 GLU B N 1
ATOM 6163 C CA . GLU B 1 247 ? -16.078 6.66 5.852 1 98.31 247 GLU B CA 1
ATOM 6164 C C . GLU B 1 247 ? -15.242 5.758 4.949 1 98.31 247 GLU B C 1
ATOM 6166 O O . GLU B 1 247 ? -14.25 5.176 5.391 1 98.31 247 GLU B O 1
ATOM 6171 N N . ALA B 1 248 ? -15.672 5.652 3.76 1 97.62 248 ALA B N 1
ATOM 6172 C CA . ALA B 1 248 ? -14.969 4.805 2.801 1 97.62 248 ALA B CA 1
ATOM 6173 C C . ALA B 1 248 ? -13.562 5.328 2.533 1 97.62 248 ALA B C 1
ATOM 6175 O O . ALA B 1 248 ? -12.617 4.547 2.402 1 97.62 248 ALA B O 1
ATOM 6176 N N . SER B 1 249 ? -13.43 6.598 2.434 1 96.75 249 SER B N 1
ATOM 6177 C CA . SER B 1 249 ? -12.125 7.211 2.227 1 96.75 249 SER B CA 1
ATOM 6178 C C . SER B 1 249 ? -11.172 6.887 3.375 1 96.75 249 SER B C 1
ATOM 6180 O O . SER B 1 249 ? -10.008 6.562 3.146 1 96.75 249 SER B O 1
ATOM 6182 N N . TYR B 1 250 ? -11.656 6.91 4.566 1 97 250 TYR B N 1
ATOM 6183 C CA . TYR B 1 250 ? -10.828 6.629 5.73 1 97 250 TYR B CA 1
ATOM 6184 C C . TYR B 1 250 ? -10.484 5.145 5.809 1 97 250 TYR B C 1
ATOM 6186 O O . TYR B 1 250 ? -9.336 4.777 6.078 1 97 250 TYR B O 1
ATOM 6194 N N . LEU B 1 251 ? -11.461 4.32 5.566 1 95.56 251 LEU B N 1
ATOM 6195 C CA . LEU B 1 251 ? -11.281 2.877 5.676 1 95.56 251 LEU B CA 1
ATOM 6196 C C . LEU B 1 251 ? -10.297 2.369 4.629 1 95.56 251 LEU B C 1
ATOM 6198 O O . LEU B 1 251 ? -9.656 1.336 4.824 1 95.56 251 LEU B O 1
ATOM 6202 N N . ALA B 1 252 ? -10.195 3.109 3.582 1 93.12 252 ALA B N 1
ATOM 6203 C CA . ALA B 1 252 ? -9.312 2.703 2.494 1 93.12 252 ALA B CA 1
ATOM 6204 C C . ALA B 1 252 ? -7.875 3.141 2.768 1 93.12 252 ALA B C 1
ATOM 6206 O O . ALA B 1 252 ? -6.969 2.836 1.987 1 93.12 252 ALA B O 1
ATOM 6207 N N . ASN B 1 253 ? -7.633 3.818 3.852 1 92.81 253 ASN B N 1
ATOM 6208 C CA . ASN B 1 253 ? -6.285 4.246 4.207 1 92.81 253 ASN B CA 1
ATOM 6209 C C . ASN B 1 253 ? -5.375 3.055 4.484 1 92.81 253 ASN B C 1
ATOM 6211 O O . ASN B 1 253 ? -5.652 2.248 5.371 1 92.81 253 ASN B O 1
ATOM 6215 N N . PRO B 1 254 ? -4.273 2.977 3.793 1 86.5 254 PRO B N 1
ATOM 6216 C CA . PRO B 1 254 ? -3.412 1.8 3.938 1 86.5 254 PRO B CA 1
ATOM 6217 C C . PRO B 1 254 ? -2.775 1.702 5.32 1 86.5 254 PRO B C 1
ATOM 6219 O O . PRO B 1 254 ? -2.404 0.609 5.758 1 86.5 254 PRO B O 1
ATOM 6222 N N . LEU B 1 255 ? -2.66 2.742 6.023 1 91.31 255 LEU B N 1
ATOM 6223 C CA . LEU B 1 255 ? -2.035 2.727 7.34 1 91.31 255 LEU B CA 1
ATOM 6224 C C . LEU B 1 255 ? -2.885 1.946 8.336 1 91.31 255 LEU B C 1
ATOM 6226 O O . LEU B 1 255 ? -2.383 1.497 9.367 1 91.31 255 LEU B O 1
ATOM 6230 N N . LEU B 1 256 ? -4.121 1.788 8 1 91.75 256 LEU B N 1
ATOM 6231 C CA . LEU B 1 256 ? -5.031 1.117 8.922 1 91.75 256 LEU B CA 1
ATOM 6232 C C . LEU B 1 256 ? -4.754 -0.382 8.969 1 91.75 256 LEU B C 1
ATOM 6234 O O . LEU B 1 256 ? -5.277 -1.09 9.828 1 91.75 256 LEU B O 1
ATOM 6238 N N . GLN B 1 257 ? -3.91 -0.837 8.141 1 81.62 257 GLN B N 1
ATOM 6239 C CA . GLN B 1 257 ? -3.521 -2.244 8.148 1 81.62 257 GLN B CA 1
ATOM 6240 C C . GLN B 1 257 ? -2.65 -2.568 9.359 1 81.62 257 GLN B C 1
ATOM 6242 O O . GLN B 1 257 ? -2.479 -3.736 9.711 1 81.62 257 GLN B O 1
ATOM 6247 N N . ARG B 1 258 ? -2.234 -1.532 10.062 1 80.75 258 ARG B N 1
ATOM 6248 C CA . ARG B 1 258 ? -1.344 -1.704 11.203 1 80.75 258 ARG B CA 1
ATOM 6249 C C . ARG B 1 258 ? -1.994 -1.195 12.492 1 80.75 258 ARG B C 1
ATOM 6251 O O . ARG B 1 258 ? -1.312 -0.668 13.367 1 80.75 258 ARG B O 1
ATOM 6258 N N . LEU B 1 259 ? -3.258 -1.324 12.484 1 88.88 259 LEU B N 1
ATOM 6259 C CA . LEU B 1 259 ? -4.012 -0.844 13.641 1 88.88 259 LEU B CA 1
ATOM 6260 C C . LEU B 1 259 ? -3.586 -1.572 14.914 1 88.88 259 LEU B C 1
ATOM 6262 O O . LEU B 1 259 ? -3.443 -2.797 14.914 1 88.88 259 LEU B O 1
ATOM 6266 N N . THR B 1 260 ? -3.389 -0.807 15.984 1 89.12 260 THR B N 1
ATOM 6267 C CA . THR B 1 260 ? -2.984 -1.394 17.25 1 89.12 260 THR B CA 1
ATOM 6268 C C . THR B 1 260 ? -4.035 -1.128 18.328 1 89.12 260 THR B C 1
ATOM 6270 O O . THR B 1 260 ? -4.254 -1.961 19.219 1 89.12 260 THR B O 1
ATOM 6273 N N . LEU B 1 261 ? -4.625 0.045 18.219 1 94.56 261 LEU B N 1
ATOM 6274 C CA . LEU B 1 261 ? -5.562 0.47 19.25 1 94.56 261 LEU B CA 1
ATOM 6275 C C . LEU B 1 261 ? -6.582 1.458 18.688 1 94.56 261 LEU B C 1
ATOM 6277 O O . LEU B 1 261 ? -6.242 2.291 17.844 1 94.56 261 LEU B O 1
ATOM 6281 N N . VAL B 1 262 ? -7.797 1.284 19.094 1 96.5 262 VAL B N 1
ATOM 6282 C CA . VAL B 1 262 ? -8.773 2.363 18.969 1 96.5 262 VAL B CA 1
ATOM 6283 C C . VAL B 1 262 ? -9.125 2.912 20.344 1 96.5 262 VAL B C 1
ATOM 6285 O O . VAL B 1 262 ? -9.703 2.203 21.172 1 96.5 262 VAL B O 1
ATOM 6288 N N . HIS B 1 263 ? -8.742 4.121 20.562 1 96.38 263 HIS B N 1
ATOM 6289 C CA . HIS B 1 263 ? -8.992 4.785 21.844 1 96.38 263 HIS B CA 1
ATOM 6290 C C . HIS B 1 263 ? -10.219 5.688 21.75 1 96.38 263 HIS B C 1
ATOM 6292 O O . HIS B 1 263 ? -10.406 6.398 20.766 1 96.38 263 HIS B O 1
ATOM 6298 N N . PHE B 1 264 ? -11.055 5.586 22.812 1 95.06 264 PHE B N 1
ATOM 6299 C CA . PHE B 1 264 ? -12.242 6.438 22.891 1 95.06 264 PHE B CA 1
ATOM 6300 C C . PHE B 1 264 ? -12.125 7.41 24.062 1 95.06 264 PHE B C 1
ATOM 6302 O O . PHE B 1 264 ? -11.758 7.016 25.172 1 95.06 264 PHE B O 1
ATOM 6309 N N . ASN B 1 265 ? -12.344 8.648 23.766 1 91.12 265 ASN B N 1
ATOM 6310 C CA . ASN B 1 265 ? -12.406 9.664 24.812 1 91.12 265 ASN B CA 1
ATOM 6311 C C . ASN B 1 265 ? -13.258 10.852 24.375 1 91.12 265 ASN B C 1
ATOM 6313 O O . ASN B 1 265 ? -13.086 11.383 23.281 1 91.12 265 ASN B O 1
ATOM 6317 N N . ALA B 1 266 ? -14.133 11.203 25.25 1 90.25 266 ALA B N 1
ATOM 6318 C CA . ALA B 1 266 ? -15.086 12.266 24.922 1 90.25 266 ALA B CA 1
ATOM 6319 C C . ALA B 1 266 ? -15.883 11.922 23.672 1 90.25 266 ALA B C 1
ATOM 6321 O O . ALA B 1 266 ? -16.531 10.875 23.609 1 90.25 266 ALA B O 1
ATOM 6322 N N . HIS B 1 267 ? -15.688 12.719 22.656 1 93.25 267 HIS B N 1
ATOM 6323 C CA . HIS B 1 267 ? -16.438 12.438 21.438 1 93.25 267 HIS B CA 1
ATOM 6324 C C . HIS B 1 267 ? -15.547 11.836 20.359 1 93.25 267 HIS B C 1
ATOM 6326 O O . HIS B 1 267 ? -15.992 11.578 19.234 1 93.25 267 HIS B O 1
ATOM 6332 N N . HIS B 1 268 ? -14.336 11.508 20.781 1 94.25 268 HIS B N 1
ATOM 6333 C CA . HIS B 1 268 ? -13.352 11.125 19.781 1 94.25 268 HIS B CA 1
ATOM 6334 C C . HIS B 1 268 ? -13.211 9.609 19.688 1 94.25 268 HIS B C 1
ATOM 6336 O O . HIS B 1 268 ? -13.258 8.914 20.703 1 94.25 268 HIS B O 1
ATOM 6342 N N . GLN B 1 269 ? -13.148 9.148 18.469 1 96.12 269 GLN B N 1
ATOM 6343 C CA . GLN B 1 269 ? -12.555 7.875 18.094 1 96.12 269 GLN B CA 1
ATOM 6344 C C . GLN B 1 269 ? -11.148 8.062 17.547 1 96.12 269 GLN B C 1
ATOM 6346 O O . GLN B 1 269 ? -10.961 8.656 16.469 1 96.12 269 GLN B O 1
ATOM 6351 N N . LEU B 1 270 ? -10.164 7.52 18.234 1 96.81 270 LEU B N 1
ATOM 6352 C CA . LEU B 1 270 ? -8.773 7.75 17.875 1 96.81 270 LEU B CA 1
ATOM 6353 C C . LEU B 1 270 ? -8.086 6.441 17.5 1 96.81 270 LEU B C 1
ATOM 6355 O O . LEU B 1 270 ? -7.582 5.734 18.375 1 96.81 270 LEU B O 1
ATOM 6359 N N . PRO B 1 271 ? -8.016 6.098 16.219 1 97.19 271 PRO B N 1
ATOM 6360 C CA . PRO B 1 271 ? -7.301 4.895 15.789 1 97.19 271 PRO B CA 1
ATOM 6361 C C . PRO B 1 271 ? -5.785 5.086 15.75 1 97.19 271 PRO B C 1
ATOM 6363 O O . PRO B 1 271 ? -5.289 5.965 15.039 1 97.19 271 PRO B O 1
ATOM 6366 N N . TYR B 1 272 ? -5.094 4.246 16.422 1 96.38 272 TYR B N 1
ATOM 6367 C CA . TYR B 1 272 ? -3.641 4.328 16.5 1 96.38 272 TYR B CA 1
ATOM 6368 C C . TYR B 1 272 ? -2.992 3.168 15.758 1 96.38 272 TYR B C 1
ATOM 6370 O O . TYR B 1 272 ? -3.488 2.039 15.797 1 96.38 272 TYR B O 1
ATOM 6378 N N . VAL B 1 273 ? -1.924 3.5 15.078 1 94.19 273 VAL B N 1
ATOM 6379 C CA . VAL B 1 273 ? -1.111 2.516 14.375 1 94.19 273 VAL B CA 1
ATOM 6380 C C . VAL B 1 273 ? 0.357 2.688 14.758 1 94.19 273 VAL B C 1
ATOM 6382 O O . VAL B 1 273 ? 0.735 3.693 15.359 1 94.19 273 VAL B O 1
ATOM 6385 N N . ASN B 1 274 ? 1.193 1.688 14.477 1 90.69 274 ASN B N 1
ATOM 6386 C CA . ASN B 1 274 ? 2.648 1.807 14.508 1 90.69 274 ASN B CA 1
ATOM 6387 C C . ASN B 1 274 ? 3.219 2.064 13.117 1 90.69 274 ASN B C 1
ATOM 6389 O O . ASN B 1 274 ? 3.08 1.23 12.219 1 90.69 274 ASN B O 1
ATOM 6393 N N . VAL B 1 275 ? 3.82 3.205 12.992 1 93.56 275 VAL B N 1
ATOM 6394 C CA . VAL B 1 275 ? 4.355 3.566 11.68 1 93.56 275 VAL B CA 1
ATOM 6395 C C . VAL B 1 275 ? 5.879 3.463 11.703 1 93.56 275 VAL B C 1
ATOM 6397 O O . VAL B 1 275 ? 6.52 3.818 12.695 1 93.56 275 VAL B O 1
ATOM 6400 N N . PRO B 1 276 ? 6.477 2.967 10.602 1 89.81 276 PRO B N 1
ATOM 6401 C CA . PRO B 1 276 ? 7.938 2.916 10.555 1 89.81 276 PRO B CA 1
ATOM 6402 C C . PRO B 1 276 ? 8.578 4.301 10.609 1 89.81 276 PRO B C 1
ATOM 6404 O O . PRO B 1 276 ? 8.281 5.156 9.773 1 89.81 276 PRO B O 1
ATOM 6407 N N . LEU B 1 277 ? 9.5 4.441 11.477 1 93.5 277 LEU B N 1
ATOM 6408 C CA . LEU B 1 277 ? 10.156 5.727 11.711 1 93.5 277 LEU B CA 1
ATOM 6409 C C . LEU B 1 277 ? 10.898 6.188 10.461 1 93.5 277 LEU B C 1
ATOM 6411 O O . LEU B 1 277 ? 10.867 7.371 10.117 1 93.5 277 LEU B O 1
ATOM 6415 N N . ASP B 1 278 ? 11.477 5.309 9.758 1 90.38 278 ASP B N 1
ATOM 6416 C CA . ASP B 1 278 ? 12.359 5.625 8.641 1 90.38 278 ASP B CA 1
ATOM 6417 C C . ASP B 1 278 ? 11.555 6.031 7.41 1 90.38 278 ASP B C 1
ATOM 6419 O O . ASP B 1 278 ? 12.125 6.488 6.414 1 90.38 278 ASP B O 1
ATOM 6423 N N . ARG B 1 279 ? 10.234 6.012 7.516 1 89.56 279 ARG B N 1
ATOM 6424 C CA . ARG B 1 279 ? 9.398 6.297 6.352 1 89.56 279 ARG B CA 1
ATOM 6425 C C . ARG B 1 279 ? 8.641 7.609 6.531 1 89.56 279 ARG B C 1
ATOM 6427 O O . ARG B 1 279 ? 7.918 8.047 5.633 1 89.56 279 ARG B O 1
ATOM 6434 N N . LEU B 1 280 ? 8.883 8.195 7.609 1 94.81 280 LEU B N 1
ATOM 6435 C CA . LEU B 1 280 ? 8.148 9.422 7.91 1 94.81 280 LEU B CA 1
ATOM 6436 C C . LEU B 1 280 ? 8.711 10.594 7.113 1 94.81 280 LEU B C 1
ATOM 6438 O O . LEU B 1 280 ? 9.93 10.773 7.035 1 94.81 280 LEU B O 1
ATOM 6442 N N . ALA B 1 281 ? 7.77 11.281 6.492 1 93.56 281 ALA B N 1
ATOM 6443 C CA . ALA B 1 281 ? 8.125 12.523 5.812 1 93.56 281 ALA B CA 1
ATOM 6444 C C . ALA B 1 281 ? 7.812 13.734 6.688 1 93.56 281 ALA B C 1
ATOM 6446 O O . ALA B 1 281 ? 6.895 13.695 7.508 1 93.56 281 ALA B O 1
ATOM 6447 N N . ARG B 1 282 ? 8.562 14.719 6.5 1 88.62 282 ARG B N 1
ATOM 6448 C CA . ARG B 1 282 ? 8.336 15.883 7.352 1 88.62 282 ARG B CA 1
ATOM 6449 C C . ARG B 1 282 ? 8.328 17.172 6.531 1 88.62 282 ARG B C 1
ATOM 6451 O O . ARG B 1 282 ? 9.203 17.375 5.684 1 88.62 282 ARG B O 1
ATOM 6458 N N . ALA B 1 283 ? 7.395 17.938 6.824 1 88.5 283 ALA B N 1
ATOM 6459 C CA . ALA B 1 283 ? 7.195 19.219 6.129 1 88.5 283 ALA B CA 1
ATOM 6460 C C . ALA B 1 283 ? 7.938 20.344 6.836 1 88.5 283 ALA B C 1
ATOM 6462 O O . ALA B 1 283 ? 8.266 21.359 6.215 1 88.5 283 ALA B O 1
ATOM 6463 N N . GLU B 1 284 ? 8.188 20.141 8.133 1 91.12 284 GLU B N 1
ATOM 6464 C CA . GLU B 1 284 ? 8.719 21.203 8.977 1 91.12 284 GLU B CA 1
ATOM 6465 C C . GLU B 1 284 ? 9.93 20.719 9.766 1 91.12 284 GLU B C 1
ATOM 6467 O O . GLU B 1 284 ? 9.969 19.578 10.234 1 91.12 284 GLU B O 1
ATOM 6472 N N . PHE B 1 285 ? 10.906 21.625 9.883 1 91.5 285 PHE B N 1
ATOM 6473 C CA . PHE B 1 285 ? 12.07 21.297 10.695 1 91.5 285 PHE B CA 1
ATOM 6474 C C . PHE B 1 285 ? 11.75 21.406 12.18 1 91.5 285 PHE B C 1
ATOM 6476 O O . PHE B 1 285 ? 10.859 22.156 12.57 1 91.5 285 PHE B O 1
ATOM 6483 N N . SER B 1 286 ? 12.484 20.672 12.914 1 91.94 286 SER B N 1
ATOM 6484 C CA . SER B 1 286 ? 12.336 20.719 14.367 1 91.94 286 SER B CA 1
ATOM 6485 C C . SER B 1 286 ? 13.188 21.828 14.969 1 91.94 286 SER B C 1
ATOM 6487 O O . SER B 1 286 ? 14.102 22.344 14.312 1 91.94 286 SER B O 1
ATOM 6489 N N . VAL B 1 287 ? 12.805 22.188 16.141 1 92.62 287 VAL B N 1
ATOM 6490 C CA . VAL B 1 287 ? 13.625 23.062 16.969 1 92.62 287 VAL B CA 1
ATOM 6491 C C . VAL B 1 287 ? 14.547 22.234 17.859 1 92.62 287 VAL B C 1
ATOM 6493 O O . VAL B 1 287 ? 14.078 21.516 18.734 1 92.62 287 VAL B O 1
ATOM 6496 N N . PRO B 1 288 ? 15.844 22.406 17.672 1 94.75 288 PRO B N 1
ATOM 6497 C CA . PRO B 1 288 ? 16.781 21.516 18.344 1 94.75 288 PRO B CA 1
ATOM 6498 C C . PRO B 1 288 ? 16.594 21.469 19.859 1 94.75 288 PRO B C 1
ATOM 6500 O O . PRO B 1 288 ? 16.547 20.391 20.453 1 94.75 288 PRO B O 1
ATOM 6503 N N . MET B 1 289 ? 16.422 22.641 20.484 1 93.94 289 MET B N 1
ATOM 6504 C CA . MET B 1 289 ? 16.266 22.688 21.938 1 93.94 289 MET B CA 1
ATOM 6505 C C . MET B 1 289 ? 15.016 21.953 22.391 1 93.94 289 MET B C 1
ATOM 6507 O O . MET B 1 289 ? 15.023 21.297 23.438 1 93.94 289 MET B O 1
ATOM 6511 N N . HIS B 1 290 ? 14.016 22.062 21.656 1 93.75 290 HIS B N 1
ATOM 6512 C CA . HIS B 1 290 ? 12.781 21.375 22 1 93.75 290 HIS B CA 1
ATOM 6513 C C . HIS B 1 290 ? 12.922 19.859 21.844 1 93.75 290 HIS B C 1
ATOM 6515 O O . HIS B 1 290 ? 12.344 19.094 22.609 1 93.75 290 HIS B O 1
ATOM 6521 N N . VAL B 1 291 ? 13.641 19.453 20.844 1 96.25 291 VAL B N 1
ATOM 6522 C CA . VAL B 1 291 ? 13.906 18.031 20.656 1 96.25 291 VAL B CA 1
ATOM 6523 C C . VAL B 1 291 ? 14.648 17.484 21.875 1 96.25 291 VAL B C 1
ATOM 6525 O O . VAL B 1 291 ? 14.312 16.406 22.375 1 96.25 291 VAL B O 1
ATOM 6528 N N . LEU B 1 292 ? 15.617 18.203 22.344 1 96.38 292 LEU B N 1
ATOM 6529 C CA . LEU B 1 292 ? 16.406 17.766 23.484 1 96.38 292 LEU B CA 1
ATOM 6530 C C . LEU B 1 292 ? 15.539 17.688 24.734 1 96.38 292 LEU B C 1
ATOM 6532 O O . LEU B 1 292 ? 15.727 16.797 25.578 1 96.38 292 LEU B O 1
ATOM 6536 N N . GLU B 1 293 ? 14.617 18.609 24.844 1 93.69 293 GLU B N 1
ATOM 6537 C CA . GLU B 1 293 ? 13.664 18.547 25.953 1 93.69 293 GLU B CA 1
ATOM 6538 C C . GLU B 1 293 ? 12.836 17.266 25.891 1 93.69 293 GLU B C 1
ATOM 6540 O O . GLU B 1 293 ? 12.609 16.609 26.906 1 93.69 293 GLU B O 1
ATOM 6545 N N . VAL B 1 294 ? 12.383 16.938 24.719 1 95 294 VAL B N 1
ATOM 6546 C CA . VAL B 1 294 ? 11.609 15.719 24.531 1 95 294 VAL B CA 1
ATOM 6547 C C . VAL B 1 294 ? 12.469 14.5 24.859 1 95 294 VAL B C 1
ATOM 6549 O O . VAL B 1 294 ? 11.977 13.531 25.438 1 95 294 VAL B O 1
ATOM 6552 N N . VAL B 1 295 ? 13.703 14.531 24.484 1 96.25 295 VAL B N 1
ATOM 6553 C CA . VAL B 1 295 ? 14.633 13.438 24.781 1 96.25 295 VAL B CA 1
ATOM 6554 C C . VAL B 1 295 ? 14.703 13.219 26.297 1 96.25 295 VAL B C 1
ATOM 6556 O O . VAL B 1 295 ? 14.633 12.086 26.766 1 96.25 295 VAL B O 1
ATOM 6559 N N . GLU B 1 296 ? 14.844 14.32 26.969 1 93.56 296 GLU B N 1
ATOM 6560 C CA . GLU B 1 296 ? 14.906 14.242 28.438 1 93.56 296 GLU B CA 1
ATOM 6561 C C . GLU B 1 296 ? 13.625 13.633 29 1 93.56 296 GLU B C 1
ATOM 6563 O O . GLU B 1 296 ? 13.68 12.781 29.891 1 93.56 296 GLU B O 1
ATOM 6568 N N . GLU B 1 297 ? 12.547 14.047 28.469 1 92.56 297 GLU B N 1
ATOM 6569 C CA . GLU B 1 297 ? 11.266 13.508 28.906 1 92.56 297 GLU B CA 1
ATOM 6570 C C . GLU B 1 297 ? 11.164 12.016 28.625 1 92.56 297 GLU B C 1
ATOM 6572 O O . GLU B 1 297 ? 10.672 11.25 29.453 1 92.56 297 GLU B O 1
ATOM 6577 N N . MET B 1 298 ? 11.57 11.617 27.484 1 94.44 298 MET B N 1
ATOM 6578 C CA . MET B 1 298 ? 11.5 10.219 27.078 1 94.44 298 MET B CA 1
ATOM 6579 C C . MET B 1 298 ? 12.367 9.344 27.984 1 94.44 298 MET B C 1
ATOM 6581 O O . MET B 1 298 ? 11.922 8.281 28.438 1 94.44 298 MET B O 1
ATOM 6585 N N . LEU B 1 299 ? 13.531 9.781 28.234 1 94.56 299 LEU B N 1
ATOM 6586 C CA . LEU B 1 299 ? 14.422 9.016 29.094 1 94.56 299 LEU B CA 1
ATOM 6587 C C . LEU B 1 299 ? 13.867 8.938 30.516 1 94.56 299 LEU B C 1
ATOM 6589 O O . LEU B 1 299 ? 13.969 7.898 31.172 1 94.56 299 LEU B O 1
ATOM 6593 N N . GLY B 1 300 ? 13.328 10.062 30.906 1 90.31 300 GLY B N 1
ATOM 6594 C CA . GLY B 1 300 ? 12.648 10.039 32.188 1 90.31 300 GLY B CA 1
ATOM 6595 C C . GLY B 1 300 ? 11.516 9.031 32.25 1 90.31 300 GLY B C 1
ATOM 6596 O O . GLY B 1 300 ? 11.375 8.305 33.25 1 90.31 300 GLY B O 1
ATOM 6597 N N . ALA B 1 301 ? 10.773 8.992 31.234 1 89 301 ALA B N 1
ATOM 6598 C CA . ALA B 1 301 ? 9.656 8.047 31.156 1 89 301 ALA B CA 1
ATOM 6599 C C . ALA B 1 301 ? 10.156 6.605 31.156 1 89 301 ALA B C 1
ATOM 6601 O O . ALA B 1 301 ? 9.539 5.73 31.766 1 89 301 ALA B O 1
ATOM 6602 N N . VAL B 1 302 ? 11.203 6.344 30.469 1 91 302 VAL B N 1
ATOM 6603 C CA . VAL B 1 302 ? 11.789 5.008 30.422 1 91 302 VAL B CA 1
ATOM 6604 C C . VAL B 1 302 ? 12.273 4.613 31.812 1 91 302 VAL B C 1
ATOM 6606 O O . VAL B 1 302 ? 12.07 3.477 32.25 1 91 302 VAL B O 1
ATOM 6609 N N . ALA B 1 303 ? 12.898 5.508 32.469 1 88.75 303 ALA B N 1
ATOM 6610 C CA . ALA B 1 303 ? 13.375 5.246 33.812 1 88.75 303 ALA B CA 1
ATOM 6611 C C . ALA B 1 303 ? 12.219 4.91 34.75 1 88.75 303 ALA B C 1
ATOM 6613 O O . ALA B 1 303 ? 12.32 3.996 35.594 1 88.75 303 ALA B O 1
ATOM 6614 N N . MET B 1 304 ? 11.219 5.613 34.625 1 85.81 304 MET B N 1
ATOM 6615 C CA . MET B 1 304 ? 10.047 5.418 35.469 1 85.81 304 MET B CA 1
ATOM 6616 C C . MET B 1 304 ? 9.391 4.066 35.188 1 85.81 304 MET B C 1
ATOM 6618 O O . MET B 1 304 ? 8.727 3.51 36.062 1 85.81 304 MET B O 1
ATOM 6622 N N . SER B 1 305 ? 9.555 3.592 34.031 1 82.81 305 SER B N 1
ATOM 6623 C CA . SER B 1 305 ? 8.992 2.299 33.656 1 82.81 305 SER B CA 1
ATOM 6624 C C . SER B 1 305 ? 9.992 1.172 33.875 1 82.81 305 SER B C 1
ATOM 6626 O O . SER B 1 305 ? 9.828 0.075 33.344 1 82.81 305 SER B O 1
ATOM 6628 N N . ASP B 1 306 ? 11.07 1.382 34.531 1 84.12 306 ASP B N 1
ATOM 6629 C CA . ASP B 1 306 ? 12.141 0.422 34.781 1 84.12 306 ASP B CA 1
ATOM 6630 C C . ASP B 1 306 ? 12.711 -0.126 33.469 1 84.12 306 ASP B C 1
ATOM 6632 O O . ASP B 1 306 ? 13 -1.32 33.375 1 84.12 306 ASP B O 1
ATOM 6636 N N . GLY B 1 307 ? 12.617 0.783 32.5 1 84.12 307 GLY B N 1
ATOM 6637 C CA . GLY B 1 307 ? 13.234 0.438 31.219 1 84.12 307 GLY B CA 1
ATOM 6638 C C . GLY B 1 307 ? 12.367 -0.469 30.359 1 84.12 307 GLY B C 1
ATOM 6639 O O . GLY B 1 307 ? 12.828 -0.997 29.359 1 84.12 307 GLY B O 1
ATOM 6640 N N . GLN B 1 308 ? 11.117 -0.558 30.656 1 82.06 308 GLN B N 1
ATOM 6641 C CA . GLN B 1 308 ? 10.289 -1.552 29.984 1 82.06 308 GLN B CA 1
ATOM 6642 C C . GLN B 1 308 ? 9.531 -0.935 28.812 1 82.06 308 GLN B C 1
ATOM 6644 O O . GLN B 1 308 ? 9.133 -1.641 27.875 1 82.06 308 GLN B O 1
ATOM 6649 N N . ALA B 1 309 ? 9.289 0.321 28.938 1 87.75 309 ALA B N 1
ATOM 6650 C CA . ALA B 1 309 ? 8.523 0.988 27.891 1 87.75 309 ALA B CA 1
ATOM 6651 C C . ALA B 1 309 ? 8.922 2.455 27.766 1 87.75 309 ALA B C 1
ATOM 6653 O O . ALA B 1 309 ? 9.562 3.01 28.672 1 87.75 309 ALA B O 1
ATOM 6654 N N . CYS B 1 310 ? 8.672 3.018 26.641 1 92.38 310 CYS B N 1
ATOM 6655 C CA . CYS B 1 310 ? 8.789 4.453 26.422 1 92.38 310 CYS B CA 1
ATOM 6656 C C . CYS B 1 310 ? 7.453 5.039 25.969 1 92.38 310 CYS B C 1
ATOM 6658 O O . CYS B 1 310 ? 7.23 5.242 24.781 1 92.38 310 CYS B O 1
ATOM 6660 N N . PRO B 1 311 ? 6.617 5.375 26.906 1 90.56 311 PRO B N 1
ATOM 6661 C CA . PRO B 1 311 ? 5.312 5.934 26.547 1 90.56 311 PRO B CA 1
ATOM 6662 C C . PRO B 1 311 ? 5.414 7.336 25.938 1 90.56 311 PRO B C 1
ATOM 6664 O O . PRO B 1 311 ? 6.125 8.188 26.484 1 90.56 311 PRO B O 1
ATOM 6667 N N . LEU B 1 312 ? 4.734 7.508 24.844 1 92 312 LEU B N 1
ATOM 6668 C CA . LEU B 1 312 ? 4.727 8.797 24.172 1 92 312 LEU B CA 1
ATOM 6669 C C . LEU B 1 312 ? 3.326 9.141 23.672 1 92 312 LEU B C 1
ATOM 6671 O O . LEU B 1 312 ? 2.492 8.25 23.484 1 92 312 LEU B O 1
ATOM 6675 N N . VAL B 1 313 ? 3.104 10.461 23.594 1 91.5 313 VAL B N 1
ATOM 6676 C CA . VAL B 1 313 ? 1.927 10.906 22.844 1 91.5 313 VAL B CA 1
ATOM 6677 C C . VAL B 1 313 ? 2.068 10.516 21.375 1 91.5 313 VAL B C 1
ATOM 6679 O O . VAL B 1 313 ? 3.049 10.883 20.719 1 91.5 313 VAL B O 1
ATOM 6682 N N . PRO B 1 314 ? 1.143 9.797 20.828 1 94.75 314 PRO B N 1
ATOM 6683 C CA . PRO B 1 314 ? 1.248 9.43 19.406 1 94.75 314 PRO B CA 1
ATOM 6684 C C . PRO B 1 314 ? 1.356 10.641 18.484 1 94.75 314 PRO B C 1
ATOM 6686 O O . PRO B 1 314 ? 0.727 11.672 18.75 1 94.75 314 PRO B O 1
ATOM 6689 N N . ILE B 1 315 ? 2.127 10.523 17.484 1 95.12 315 ILE B N 1
ATOM 6690 C CA . ILE B 1 315 ? 2.178 11.578 16.484 1 95.12 315 ILE B CA 1
ATOM 6691 C C . ILE B 1 315 ? 0.95 11.492 15.578 1 95.12 315 ILE B C 1
ATOM 6693 O O . ILE B 1 315 ? 0.169 10.547 15.672 1 95.12 315 ILE B O 1
ATOM 6697 N N . LEU B 1 316 ? 0.673 12.547 14.797 1 95.12 316 LEU B N 1
ATOM 6698 C CA . LEU B 1 316 ? -0.372 12.523 13.781 1 95.12 316 LEU B CA 1
ATOM 6699 C C . LEU B 1 316 ? 0.226 12.32 12.391 1 95.12 316 LEU B C 1
ATOM 6701 O O . LEU B 1 316 ? 1.175 13.008 12.016 1 95.12 316 LEU B O 1
ATOM 6705 N N . VAL B 1 317 ? -0.316 11.32 11.703 1 95.88 317 VAL B N 1
ATOM 6706 C CA . VAL B 1 317 ? 0.207 11.062 10.359 1 95.88 317 VAL B CA 1
ATOM 6707 C C . VAL B 1 317 ? -0.947 10.953 9.367 1 95.88 317 VAL B C 1
ATOM 6709 O O . VAL B 1 317 ? -2.084 10.672 9.75 1 95.88 317 VAL B O 1
ATOM 6712 N N . ALA B 1 318 ? -0.666 11.211 8.164 1 94.31 318 ALA B N 1
ATOM 6713 C CA . ALA B 1 318 ? -1.563 11.039 7.027 1 94.31 318 ALA B CA 1
ATOM 6714 C C . ALA B 1 318 ? -0.854 10.344 5.867 1 94.31 318 ALA B C 1
ATOM 6716 O O . ALA B 1 318 ? 0.301 9.93 6 1 94.31 318 ALA B O 1
ATOM 6717 N N . THR B 1 319 ? -1.577 10.039 4.832 1 91.5 319 THR B N 1
ATOM 6718 C CA . THR B 1 319 ? -1.009 9.523 3.594 1 91.5 319 THR B CA 1
ATOM 6719 C C . THR B 1 319 ? -1.3 10.469 2.43 1 91.5 319 THR B C 1
ATOM 6721 O O . THR B 1 319 ? -2.432 10.922 2.264 1 91.5 319 THR B O 1
ATOM 6724 N N . TYR B 1 320 ? -0.223 10.727 1.691 1 88.94 320 TYR B N 1
ATOM 6725 C CA . TYR B 1 320 ? -0.392 11.625 0.559 1 88.94 320 TYR B CA 1
ATOM 6726 C C . TYR B 1 320 ? 0.487 11.203 -0.612 1 88.94 320 TYR B C 1
ATOM 6728 O O . TYR B 1 320 ? 1.568 10.648 -0.414 1 88.94 320 TYR B O 1
ATOM 6736 N N . PRO B 1 321 ? 0.028 11.547 -1.782 1 85.44 321 PRO B N 1
ATOM 6737 C CA . PRO B 1 321 ? 0.865 11.227 -2.941 1 85.44 321 PRO B CA 1
ATOM 6738 C C . PRO B 1 321 ? 2.139 12.062 -3 1 85.44 321 PRO B C 1
ATOM 6740 O O . PRO B 1 321 ? 2.141 13.219 -2.566 1 85.44 321 PRO B O 1
ATOM 6743 N N . ARG B 1 322 ? 3.158 11.484 -3.543 1 87 322 ARG B N 1
ATOM 6744 C CA . ARG B 1 322 ? 4.406 12.195 -3.797 1 87 322 ARG B CA 1
ATOM 6745 C C . ARG B 1 322 ? 4.305 13.039 -5.062 1 87 322 ARG B C 1
ATOM 6747 O O . ARG B 1 322 ? 3.717 12.609 -6.059 1 87 322 ARG B O 1
ATOM 6754 N N . TYR B 1 323 ? 4.879 14.172 -4.98 1 84.56 323 TYR B N 1
ATOM 6755 C CA . TYR B 1 323 ? 4.879 15.07 -6.125 1 84.56 323 TYR B CA 1
ATOM 6756 C C . TYR B 1 323 ? 5.445 14.391 -7.363 1 84.56 323 TYR B C 1
ATOM 6758 O O . TYR B 1 323 ? 6.492 13.742 -7.297 1 84.56 323 TYR B O 1
ATOM 6766 N N . ALA B 1 324 ? 4.773 14.461 -8.422 1 68.25 324 ALA B N 1
ATOM 6767 C CA . ALA B 1 324 ? 5.148 14 -9.758 1 68.25 324 ALA B CA 1
ATOM 6768 C C . ALA B 1 324 ? 5.23 12.484 -9.82 1 68.25 324 ALA B C 1
ATOM 6770 O O . ALA B 1 324 ? 5.727 11.914 -10.797 1 68.25 324 ALA B O 1
ATOM 6771 N N . HIS B 1 325 ? 4.91 11.906 -8.672 1 68.19 325 HIS B N 1
ATOM 6772 C CA . HIS B 1 325 ? 4.875 10.445 -8.609 1 68.19 325 HIS B CA 1
ATOM 6773 C C . HIS B 1 325 ? 3.516 9.953 -8.125 1 68.19 325 HIS B C 1
ATOM 6775 O O . HIS B 1 325 ? 3.322 9.734 -6.926 1 68.19 325 HIS B O 1
ATOM 6781 N N . ASP B 1 326 ? 2.656 9.68 -8.945 1 60.44 326 ASP B N 1
ATOM 6782 C CA . ASP B 1 326 ? 1.285 9.352 -8.57 1 60.44 326 ASP B CA 1
ATOM 6783 C C . ASP B 1 326 ? 1.197 7.934 -8.008 1 60.44 326 ASP B C 1
ATOM 6785 O O . ASP B 1 326 ? 0.155 7.531 -7.488 1 60.44 326 ASP B O 1
ATOM 6789 N N . ASP B 1 327 ? 2.254 7.27 -7.98 1 64.25 327 ASP B N 1
ATOM 6790 C CA . ASP B 1 327 ? 2.203 5.883 -7.527 1 64.25 327 ASP B CA 1
ATOM 6791 C C . ASP B 1 327 ? 2.971 5.707 -6.219 1 64.25 327 ASP B C 1
ATOM 6793 O O . ASP B 1 327 ? 3.027 4.602 -5.676 1 64.25 327 ASP B O 1
ATOM 6797 N N . GLN B 1 328 ? 3.52 6.758 -5.875 1 76.56 328 GLN B N 1
ATOM 6798 C CA . GLN B 1 328 ? 4.242 6.734 -4.605 1 76.56 328 GLN B CA 1
ATOM 6799 C C . GLN B 1 328 ? 3.52 7.559 -3.545 1 76.56 328 GLN B C 1
ATOM 6801 O O . GLN B 1 328 ? 2.939 8.602 -3.85 1 76.56 328 GLN B O 1
ATOM 6806 N N . TRP B 1 329 ? 3.578 7.051 -2.371 1 84.56 329 TRP B N 1
ATOM 6807 C CA . TRP B 1 329 ? 2.871 7.727 -1.286 1 84.56 329 TRP B CA 1
ATOM 6808 C C . TRP B 1 329 ? 3.822 8.062 -0.142 1 84.56 329 TRP B C 1
ATOM 6810 O O . TRP B 1 329 ? 4.766 7.312 0.13 1 84.56 329 TRP B O 1
ATOM 6820 N N . LEU B 1 330 ? 3.564 9.156 0.423 1 90.94 330 LEU B N 1
ATOM 6821 C CA . LEU B 1 330 ? 4.301 9.633 1.589 1 90.94 330 LEU B CA 1
ATOM 6822 C C . LEU B 1 330 ? 3.475 9.461 2.859 1 90.94 330 LEU B C 1
ATOM 6824 O O . LEU B 1 330 ? 2.244 9.406 2.805 1 90.94 330 LEU B O 1
ATOM 6828 N N . ILE B 1 331 ? 4.199 9.312 3.951 1 93.31 331 ILE B N 1
ATOM 6829 C CA . ILE B 1 331 ? 3.574 9.352 5.27 1 93.31 331 ILE B CA 1
ATOM 6830 C C . ILE B 1 331 ? 4.027 10.602 6.023 1 93.31 331 ILE B C 1
ATOM 6832 O O . ILE B 1 331 ? 4.914 10.531 6.879 1 93.31 331 ILE B O 1
ATOM 6836 N N . PRO B 1 332 ? 3.383 11.688 5.758 1 93.88 332 PRO B N 1
ATOM 6837 C CA . PRO B 1 332 ? 3.756 12.945 6.41 1 93.88 332 PRO B CA 1
ATOM 6838 C C . PRO B 1 332 ? 3.383 12.969 7.891 1 93.88 332 PRO B C 1
ATOM 6840 O O . PRO B 1 332 ? 2.324 12.469 8.273 1 93.88 332 PRO B O 1
ATOM 6843 N N . ILE B 1 333 ? 4.223 13.609 8.633 1 93.31 333 ILE B N 1
ATOM 6844 C CA . ILE B 1 333 ? 3.885 13.953 10.008 1 93.31 333 ILE B CA 1
ATOM 6845 C C . ILE B 1 333 ? 3.047 15.227 10.031 1 93.31 333 ILE B C 1
ATOM 6847 O O . ILE B 1 333 ? 3.51 16.297 9.602 1 93.31 333 ILE B O 1
ATOM 6851 N N . ILE B 1 334 ? 1.896 15.102 10.477 1 90.06 334 ILE B N 1
ATOM 6852 C CA . ILE B 1 334 ? 1.016 16.266 10.602 1 90.06 334 ILE B CA 1
ATOM 6853 C C . ILE B 1 334 ? 1.309 17 11.906 1 90.06 334 ILE B C 1
ATOM 6855 O O . ILE B 1 334 ? 1.31 18.219 11.945 1 90.06 334 ILE B O 1
ATOM 6859 N N . ASP B 1 335 ? 1.581 16.188 12.898 1 89.25 335 ASP B N 1
ATOM 6860 C CA . ASP B 1 335 ? 1.944 16.688 14.227 1 89.25 335 ASP B CA 1
ATOM 6861 C C . ASP B 1 335 ? 2.887 15.727 14.938 1 89.25 335 ASP B C 1
ATOM 6863 O O . ASP B 1 335 ? 2.752 14.508 14.805 1 89.25 335 ASP B O 1
ATOM 6867 N N . GLY B 1 336 ? 3.812 16.297 15.734 1 91.94 336 GLY B N 1
ATOM 6868 C CA . GLY B 1 336 ? 4.703 15.461 16.531 1 91.94 336 GLY B CA 1
ATOM 6869 C C . GLY B 1 336 ? 6.082 15.312 15.914 1 91.94 336 GLY B C 1
ATOM 6870 O O . GLY B 1 336 ? 6.77 14.32 16.141 1 91.94 336 GLY B O 1
ATOM 6871 N N . ASN B 1 337 ? 6.508 16.281 15.211 1 92.25 337 ASN B N 1
ATOM 6872 C CA . ASN B 1 337 ? 7.812 16.297 14.562 1 92.25 337 ASN B CA 1
ATOM 6873 C C . ASN B 1 337 ? 8.945 16.172 15.57 1 92.25 337 ASN B C 1
ATOM 6875 O O . ASN B 1 337 ? 9.914 15.438 15.344 1 92.25 337 ASN B O 1
ATOM 6879 N N . HIS B 1 338 ? 8.867 16.844 16.656 1 93.88 338 HIS B N 1
ATOM 6880 C CA . HIS B 1 338 ? 9.906 16.812 17.672 1 93.88 338 HIS B CA 1
ATOM 6881 C C . HIS B 1 338 ? 10.031 15.422 18.297 1 93.88 338 HIS B C 1
ATOM 6883 O O . HIS B 1 338 ? 11.141 14.961 18.562 1 93.88 338 HIS B O 1
ATOM 6889 N N . ARG B 1 339 ? 8.906 14.828 18.484 1 95.06 339 ARG B N 1
ATOM 6890 C CA . ARG B 1 339 ? 8.906 13.492 19.078 1 95.06 339 ARG B CA 1
ATOM 6891 C C . ARG B 1 339 ? 9.555 12.484 18.125 1 95.06 339 ARG B C 1
ATOM 6893 O O . ARG B 1 339 ? 10.328 11.625 18.562 1 95.06 339 ARG B O 1
ATOM 6900 N N . ALA B 1 340 ? 9.203 12.594 16.906 1 96.75 340 ALA B N 1
ATOM 6901 C CA . ALA B 1 340 ? 9.812 11.711 15.914 1 96.75 340 ALA B CA 1
ATOM 6902 C C . ALA B 1 340 ? 11.32 11.922 15.836 1 96.75 340 ALA B C 1
ATOM 6904 O O . ALA B 1 340 ? 12.086 10.961 15.789 1 96.75 340 ALA B O 1
ATOM 6905 N N . THR B 1 341 ? 11.719 13.156 15.844 1 97 341 THR B N 1
ATOM 6906 C CA . THR B 1 341 ? 13.141 13.484 15.773 1 97 341 THR B CA 1
ATOM 6907 C C . THR B 1 341 ? 13.867 12.992 17.016 1 97 341 THR B C 1
ATOM 6909 O O . THR B 1 341 ? 14.977 12.453 16.922 1 97 341 THR B O 1
ATOM 6912 N N . ALA B 1 342 ? 13.297 13.219 18.125 1 97.81 342 ALA B N 1
ATOM 6913 C CA . ALA B 1 342 ? 13.883 12.742 19.375 1 97.81 342 ALA B CA 1
ATOM 6914 C C . ALA B 1 342 ? 14.07 11.227 19.359 1 97.81 342 ALA B C 1
ATOM 6916 O O . ALA B 1 342 ? 15.109 10.719 19.781 1 97.81 342 ALA B O 1
ATOM 6917 N N . THR B 1 343 ? 13.047 10.555 18.891 1 97.69 343 THR B N 1
ATOM 6918 C CA . THR B 1 343 ? 13.102 9.094 18.812 1 97.69 343 THR B CA 1
ATOM 6919 C C . THR B 1 343 ? 14.25 8.648 17.906 1 97.69 343 THR B C 1
ATOM 6921 O O . THR B 1 343 ? 15.008 7.738 18.266 1 97.69 343 THR B O 1
ATOM 6924 N N . LEU B 1 344 ? 14.375 9.266 16.812 1 97.56 344 LEU B N 1
ATOM 6925 C CA . LEU B 1 344 ? 15.43 8.914 15.875 1 97.56 344 LEU B CA 1
ATOM 6926 C C . LEU B 1 344 ? 16.812 9.219 16.469 1 97.56 344 LEU B C 1
ATOM 6928 O O . LEU B 1 344 ? 17.75 8.469 16.25 1 97.56 344 LEU B O 1
ATOM 6932 N N . LEU B 1 345 ? 16.906 10.32 17.125 1 98 345 LEU B N 1
ATOM 6933 C CA . LEU B 1 345 ? 18.156 10.672 17.781 1 98 345 LEU B CA 1
ATOM 6934 C C . LEU B 1 345 ? 18.562 9.602 18.797 1 98 345 LEU B C 1
ATOM 6936 O O . LEU B 1 345 ? 19.703 9.148 18.797 1 98 345 LEU B O 1
ATOM 6940 N N . LEU B 1 346 ? 17.641 9.258 19.609 1 97.75 346 LEU B N 1
ATOM 6941 C CA . LEU B 1 346 ? 17.922 8.258 20.641 1 97.75 346 LEU B CA 1
ATOM 6942 C C . LEU B 1 346 ? 18.297 6.922 20 1 97.75 346 LEU B C 1
ATOM 6944 O O . LEU B 1 346 ? 19.188 6.223 20.5 1 97.75 346 LEU B O 1
ATOM 6948 N N . ARG B 1 347 ? 17.578 6.551 18.984 1 96.94 347 ARG B N 1
ATOM 6949 C CA . ARG B 1 347 ? 17.922 5.328 18.266 1 96.94 347 ARG B CA 1
ATOM 6950 C C . ARG B 1 347 ? 19.344 5.379 17.734 1 96.94 347 ARG B C 1
ATOM 6952 O O . ARG B 1 347 ? 20.078 4.387 17.797 1 96.94 347 ARG B O 1
ATOM 6959 N N . PHE B 1 348 ? 19.75 6.508 17.188 1 97.31 348 PHE B N 1
ATOM 6960 C CA . PHE B 1 348 ? 21.109 6.695 16.688 1 97.31 348 PHE B CA 1
ATOM 6961 C C . PHE B 1 348 ? 22.125 6.621 17.828 1 97.31 348 PHE B C 1
ATOM 6963 O O . PHE B 1 348 ? 23.109 5.891 17.75 1 97.31 348 PHE B O 1
ATOM 6970 N N . LEU B 1 349 ? 21.859 7.324 18.875 1 97.62 349 LEU B N 1
ATOM 6971 C CA . LEU B 1 349 ? 22.781 7.348 20.016 1 97.62 349 LEU B CA 1
ATOM 6972 C C . LEU B 1 349 ? 22.953 5.949 20.594 1 97.62 349 LEU B C 1
ATOM 6974 O O . LEU B 1 349 ? 24.031 5.617 21.094 1 97.62 349 LEU B O 1
ATOM 6978 N N . ALA B 1 350 ? 21.922 5.203 20.547 1 96.44 350 ALA B N 1
ATOM 6979 C CA . ALA B 1 350 ? 21.953 3.85 21.078 1 96.44 350 ALA B CA 1
ATOM 6980 C C . ALA B 1 350 ? 22.984 2.988 20.359 1 96.44 350 ALA B C 1
ATOM 6982 O O . ALA B 1 350 ? 23.406 1.954 20.875 1 96.44 350 ALA B O 1
ATOM 6983 N N . THR B 1 351 ? 23.312 3.371 19.219 1 94.12 351 THR B N 1
ATOM 6984 C CA . THR B 1 351 ? 24.281 2.598 18.438 1 94.12 351 THR B CA 1
ATOM 6985 C C . THR B 1 351 ? 25.703 2.984 18.812 1 94.12 351 THR B C 1
ATOM 6987 O O . THR B 1 351 ? 26.656 2.35 18.359 1 94.12 351 THR B O 1
ATOM 6990 N N . LEU B 1 352 ? 25.859 4.016 19.547 1 94.94 352 LEU B N 1
ATOM 6991 C CA . LEU B 1 352 ? 27.172 4.555 19.859 1 94.94 352 LEU B CA 1
ATOM 6992 C C . LEU B 1 352 ? 27.625 4.113 21.25 1 94.94 352 LEU B C 1
ATOM 6994 O O . LEU B 1 352 ? 26.797 3.74 22.078 1 94.94 352 LEU B O 1
ATOM 6998 N N . THR B 1 353 ? 28.969 4.102 21.422 1 94.62 353 THR B N 1
ATOM 6999 C CA . THR B 1 353 ? 29.547 4.039 22.766 1 94.62 353 THR B CA 1
ATOM 7000 C C . THR B 1 353 ? 29.812 5.441 23.297 1 94.62 353 THR B C 1
ATOM 7002 O O . THR B 1 353 ? 30.797 6.074 22.938 1 94.62 353 THR B O 1
ATOM 7005 N N . LEU B 1 354 ? 29.031 5.895 24.188 1 93.19 354 LEU B N 1
ATOM 7006 C CA . LEU B 1 354 ? 29.078 7.266 24.688 1 93.19 354 LEU B CA 1
ATOM 7007 C C . LEU B 1 354 ? 30.078 7.398 25.828 1 93.19 354 LEU B C 1
ATOM 7009 O O . LEU B 1 354 ? 30.297 6.453 26.578 1 93.19 354 LEU B O 1
ATOM 7013 N N . PRO B 1 355 ? 30.766 8.477 25.938 1 94 355 PRO B N 1
ATOM 7014 C CA . PRO B 1 355 ? 30.578 9.727 25.188 1 94 355 PRO B CA 1
ATOM 7015 C C . PRO B 1 355 ? 31.344 9.75 23.875 1 94 355 PRO B C 1
ATOM 7017 O O . PRO B 1 355 ? 32.312 8.992 23.703 1 94 355 PRO B O 1
ATOM 7020 N N . VAL B 1 356 ? 30.859 10.555 22.969 1 94.94 356 VAL B N 1
ATOM 7021 C CA . VAL B 1 356 ? 31.469 10.75 21.672 1 94.94 356 VAL B CA 1
ATOM 7022 C C . VAL B 1 356 ? 31.594 12.242 21.375 1 94.94 356 VAL B C 1
ATOM 7024 O O . VAL B 1 356 ? 30.688 13.023 21.703 1 94.94 356 VAL B O 1
ATOM 7027 N N . ASP B 1 357 ? 32.656 12.641 20.812 1 95.06 357 ASP B N 1
ATOM 7028 C CA . ASP B 1 357 ? 32.812 14.055 20.469 1 95.06 357 ASP B CA 1
ATOM 7029 C C . ASP B 1 357 ? 31.891 14.453 19.328 1 95.06 357 ASP B C 1
ATOM 7031 O O . ASP B 1 357 ? 31.375 13.586 18.609 1 95.06 357 ASP B O 1
ATOM 7035 N N . ARG B 1 358 ? 31.734 15.734 19.219 1 95.69 358 ARG B N 1
ATOM 7036 C CA . ARG B 1 358 ? 30.75 16.281 18.281 1 95.69 358 ARG B CA 1
ATOM 7037 C C . ARG B 1 358 ? 31.062 15.875 16.859 1 95.69 358 ARG B C 1
ATOM 7039 O O . ARG B 1 358 ? 30.172 15.406 16.125 1 95.69 358 ARG B O 1
ATOM 7046 N N . GLN B 1 359 ? 32.312 16.016 16.422 1 95.94 359 GLN B N 1
ATOM 7047 C CA . GLN B 1 359 ? 32.688 15.75 15.031 1 95.94 359 GLN B CA 1
ATOM 7048 C C . GLN B 1 359 ? 32.5 14.273 14.688 1 95.94 359 GLN B C 1
ATOM 7050 O O . GLN B 1 359 ? 31.969 13.938 13.625 1 95.94 359 GLN B O 1
ATOM 7055 N N . ALA B 1 360 ? 32.906 13.484 15.539 1 96.06 360 ALA B N 1
ATOM 7056 C CA . ALA B 1 360 ? 32.75 12.047 15.336 1 96.06 360 ALA B CA 1
ATOM 7057 C C . ALA B 1 360 ? 31.266 11.664 15.289 1 96.06 360 ALA B C 1
ATOM 7059 O O . ALA B 1 360 ? 30.859 10.797 14.508 1 96.06 360 ALA B O 1
ATOM 7060 N N . MET B 1 361 ? 30.5 12.258 16.125 1 96.56 361 MET B N 1
ATOM 7061 C CA . MET B 1 361 ? 29.062 11.969 16.172 1 96.56 361 MET B CA 1
ATOM 7062 C C . MET B 1 361 ? 28.391 12.406 14.875 1 96.56 361 MET B C 1
ATOM 7064 O O . MET B 1 361 ? 27.531 11.695 14.352 1 96.56 361 MET B O 1
ATOM 7068 N N . LEU B 1 362 ? 28.766 13.516 14.352 1 97.12 362 LEU B N 1
ATOM 7069 C CA . LEU B 1 362 ? 28.188 14.031 13.109 1 97.12 362 LEU B CA 1
ATOM 7070 C C . LEU B 1 362 ? 28.547 13.125 11.93 1 97.12 362 LEU B C 1
ATOM 7072 O O . LEU B 1 362 ? 27.719 12.883 11.055 1 97.12 362 LEU B O 1
ATOM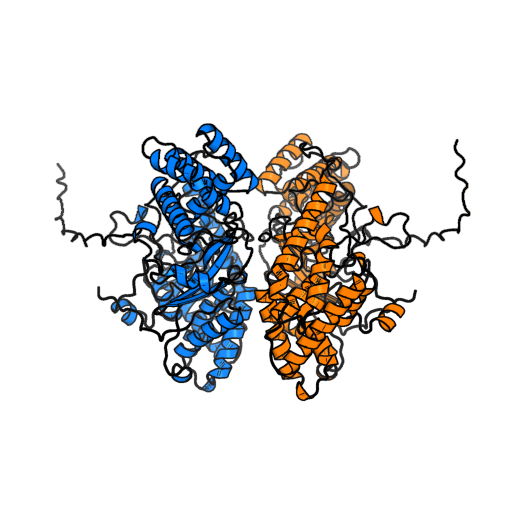 7076 N N . GLU B 1 363 ? 29.734 12.641 11.898 1 94.5 363 GLU B N 1
ATOM 7077 C CA . GLU B 1 363 ? 30.156 11.711 10.852 1 94.5 363 GLU B CA 1
ATOM 7078 C C . GLU B 1 363 ? 29.375 10.398 10.953 1 94.5 363 GLU B C 1
ATOM 7080 O O . GLU B 1 363 ? 28.906 9.875 9.938 1 94.5 363 GLU B O 1
ATOM 7085 N N . GLY B 1 364 ? 29.312 9.969 12.18 1 95.25 364 GLY B N 1
ATOM 7086 C CA . GLY B 1 364 ? 28.516 8.766 12.391 1 95.25 364 GLY B CA 1
ATOM 7087 C C . GLY B 1 364 ? 27.062 8.93 11.992 1 95.25 364 GLY B C 1
ATOM 7088 O O . GLY B 1 364 ? 26.453 8 11.469 1 95.25 364 GLY B O 1
ATOM 7089 N N . LEU B 1 365 ? 26.562 10.078 12.266 1 97.31 365 LEU B N 1
ATOM 7090 C CA . LEU B 1 365 ? 25.156 10.367 11.961 1 97.31 365 LEU B CA 1
ATOM 7091 C C . LEU B 1 365 ? 24.922 10.367 10.453 1 97.31 365 LEU B C 1
ATOM 7093 O O . LEU B 1 365 ? 23.891 9.867 9.984 1 97.31 365 LEU B O 1
ATOM 7097 N N . ARG B 1 366 ? 25.797 10.914 9.719 1 93.62 366 ARG B N 1
ATOM 7098 C CA . ARG B 1 366 ? 25.688 10.906 8.266 1 93.62 366 ARG B CA 1
ATOM 7099 C C . ARG B 1 366 ? 25.656 9.477 7.73 1 93.62 366 ARG B C 1
ATOM 7101 O O . ARG B 1 366 ? 24.844 9.148 6.859 1 93.62 366 ARG B O 1
ATOM 7108 N N . GLY B 1 367 ? 26.547 8.688 8.242 1 91.25 367 GLY B N 1
ATOM 7109 C CA . GLY B 1 367 ? 26.547 7.277 7.879 1 91.25 367 GLY B CA 1
ATOM 7110 C C . GLY B 1 367 ? 25.25 6.578 8.25 1 91.25 367 GLY B C 1
ATOM 7111 O O . GLY B 1 367 ? 24.734 5.766 7.477 1 91.25 367 GLY B O 1
ATOM 7112 N N . TYR B 1 368 ? 24.797 6.926 9.383 1 93.31 368 TYR B N 1
ATOM 7113 C CA . TYR B 1 368 ? 23.547 6.352 9.875 1 93.31 368 TYR B CA 1
ATOM 7114 C C . TYR B 1 368 ? 22.391 6.723 8.961 1 93.31 368 TYR B C 1
ATOM 7116 O O . TYR B 1 368 ? 21.562 5.875 8.625 1 93.31 368 TYR B O 1
ATOM 7124 N N . CYS B 1 369 ? 22.266 7.934 8.586 1 92.56 369 CYS B N 1
ATOM 7125 C CA . CYS B 1 369 ? 21.203 8.406 7.703 1 92.56 369 CYS B CA 1
ATOM 7126 C C . CYS B 1 369 ? 21.25 7.691 6.359 1 92.56 369 CYS B C 1
ATOM 7128 O O . CYS B 1 369 ? 20.219 7.312 5.816 1 92.56 369 CYS B O 1
ATOM 7130 N N . THR B 1 370 ? 22.375 7.496 5.887 1 83.5 370 THR B N 1
ATOM 7131 C CA . THR B 1 370 ? 22.547 6.789 4.621 1 83.5 370 THR B CA 1
ATOM 7132 C C . THR B 1 370 ? 22.094 5.336 4.75 1 83.5 370 THR B C 1
ATOM 7134 O O . THR B 1 370 ? 21.359 4.832 3.898 1 83.5 370 THR B O 1
ATOM 7137 N N . ALA B 1 371 ? 22.484 4.738 5.84 1 79.12 371 ALA B N 1
ATOM 7138 C CA . ALA B 1 371 ? 22.188 3.326 6.066 1 79.12 371 ALA B CA 1
ATOM 7139 C C . ALA B 1 371 ? 20.688 3.102 6.223 1 79.12 371 ALA B C 1
ATOM 7141 O O . ALA B 1 371 ? 20.156 2.061 5.82 1 79.12 371 ALA B O 1
ATOM 7142 N N . HIS B 1 372 ? 20.078 4.086 6.727 1 85.06 372 HIS B N 1
ATOM 7143 C CA . HIS B 1 372 ? 18.656 3.955 7.008 1 85.06 372 HIS B CA 1
ATOM 7144 C C . HIS B 1 372 ? 17.812 4.703 5.973 1 85.06 372 HIS B C 1
ATOM 7146 O O . HIS B 1 372 ? 16.594 4.832 6.125 1 85.06 372 HIS B O 1
ATOM 7152 N N . HIS B 1 373 ? 18.438 5.348 4.969 1 80.06 373 HIS B N 1
ATOM 7153 C CA . HIS B 1 373 ? 17.797 6.02 3.836 1 80.06 373 HIS B CA 1
ATOM 7154 C C . HIS B 1 373 ? 16.938 7.191 4.301 1 80.06 373 HIS B C 1
ATOM 7156 O O . HIS B 1 373 ? 15.828 7.379 3.812 1 80.06 373 HIS B O 1
ATOM 7162 N N . LEU B 1 374 ? 17.453 7.805 5.312 1 90.38 374 LEU B N 1
ATOM 7163 C CA . LEU B 1 374 ? 16.781 9.016 5.762 1 90.38 374 LEU B CA 1
ATOM 7164 C C . LEU B 1 374 ? 17.016 10.164 4.789 1 90.38 374 LEU B C 1
ATOM 7166 O O . LEU B 1 374 ? 18.125 10.312 4.25 1 90.38 374 LEU B O 1
ATOM 7170 N N . GLY B 1 375 ? 15.984 10.914 4.496 1 87.69 375 GLY B N 1
ATOM 7171 C CA . GLY B 1 375 ? 16.094 12.023 3.562 1 87.69 375 GLY B CA 1
ATOM 7172 C C . GLY B 1 375 ? 16.953 13.164 4.086 1 87.69 375 GLY B C 1
ATOM 7173 O O . GLY B 1 375 ? 17.359 13.156 5.25 1 87.69 375 GLY B O 1
ATOM 7174 N N . ARG B 1 376 ? 17.203 14.078 3.279 1 90.12 376 ARG B N 1
ATOM 7175 C CA . ARG B 1 376 ? 18.094 15.203 3.576 1 90.12 376 ARG B CA 1
ATOM 7176 C C . ARG B 1 376 ? 17.531 16.047 4.715 1 90.12 376 ARG B C 1
ATOM 7178 O O . ARG B 1 376 ? 18.297 16.531 5.562 1 90.12 376 ARG B O 1
ATOM 7185 N N . LYS B 1 377 ? 16.359 16.234 4.762 1 92.62 377 LYS B N 1
ATOM 7186 C CA . LYS B 1 377 ? 15.75 17.031 5.82 1 92.62 377 LYS B CA 1
ATOM 7187 C C . LYS B 1 377 ? 15.977 16.406 7.191 1 92.62 377 LYS B C 1
ATOM 7189 O O . LYS B 1 377 ? 16.25 17.109 8.164 1 92.62 377 LYS B O 1
ATOM 7194 N N . TRP B 1 378 ? 15.805 15.094 7.242 1 95.19 378 TRP B N 1
ATOM 7195 C CA . TRP B 1 378 ? 16.094 14.375 8.477 1 95.19 378 TRP B CA 1
ATOM 7196 C C . TRP B 1 378 ? 17.547 14.594 8.898 1 95.19 378 TRP B C 1
ATOM 7198 O O . TRP B 1 378 ? 17.828 14.883 10.07 1 95.19 378 TRP B O 1
ATOM 7208 N N . GLN B 1 379 ? 18.406 14.453 7.949 1 95.25 379 GLN B N 1
ATOM 7209 C CA . GLN B 1 379 ? 19.844 14.586 8.234 1 95.25 379 GLN B CA 1
ATOM 7210 C C . GLN B 1 379 ? 20.156 15.969 8.797 1 95.25 379 GLN B C 1
ATOM 7212 O O . GLN B 1 379 ? 20.875 16.094 9.789 1 95.25 379 GLN B O 1
ATOM 7217 N N . ILE B 1 380 ? 19.641 16.938 8.172 1 94.25 380 ILE B N 1
ATOM 7218 C CA . ILE B 1 380 ? 19.891 18.312 8.594 1 94.25 380 ILE B CA 1
ATOM 7219 C C . ILE B 1 380 ? 19.328 18.531 10 1 94.25 380 ILE B C 1
ATOM 7221 O O . ILE B 1 380 ? 20.016 19.094 10.859 1 94.25 380 ILE B O 1
ATOM 7225 N N . ASP B 1 381 ? 18.156 18.094 10.234 1 94.38 381 ASP B N 1
ATOM 7226 C CA . ASP B 1 381 ? 17.484 18.234 11.531 1 94.38 381 ASP B CA 1
ATOM 7227 C C . ASP B 1 381 ? 18.297 17.562 12.641 1 94.38 381 ASP B C 1
ATOM 7229 O O . ASP B 1 381 ? 18.531 18.156 13.688 1 94.38 381 ASP B O 1
ATOM 7233 N N . LEU B 1 382 ? 18.688 16.391 12.391 1 97.19 382 LEU B N 1
ATOM 7234 C CA . LEU B 1 382 ? 19.422 15.602 13.383 1 97.19 382 LEU B CA 1
ATOM 7235 C C . LEU B 1 382 ? 20.797 16.188 13.641 1 97.19 382 LEU B C 1
ATOM 7237 O O . LEU B 1 382 ? 21.266 16.219 14.773 1 97.19 382 LEU B O 1
ATOM 7241 N N . CYS B 1 383 ? 21.406 16.656 12.578 1 97 383 CYS B N 1
ATOM 7242 C CA . CYS B 1 383 ? 22.703 17.312 12.742 1 97 383 CYS B CA 1
ATOM 7243 C C . CYS B 1 383 ? 22.594 18.562 13.609 1 97 383 CYS B C 1
ATOM 7245 O O . CYS B 1 383 ? 23.453 18.812 14.453 1 97 383 CYS B O 1
ATOM 7247 N N . ASP B 1 384 ? 21.562 19.281 13.398 1 96.19 384 ASP B N 1
ATOM 7248 C CA . ASP B 1 384 ? 21.328 20.469 14.211 1 96.19 384 ASP B CA 1
ATOM 7249 C C . ASP B 1 384 ? 21.125 20.109 15.68 1 96.19 384 ASP B C 1
ATOM 7251 O O . ASP B 1 384 ? 21.609 20.812 16.578 1 96.19 384 ASP B O 1
ATOM 7255 N N . VAL B 1 385 ? 20.438 19.078 15.922 1 97.31 385 VAL B N 1
ATOM 7256 C CA . VAL B 1 385 ? 20.156 18.641 17.281 1 97.31 385 VAL B CA 1
ATOM 7257 C C . VAL B 1 385 ? 21.453 18.172 17.938 1 97.31 385 VAL B C 1
ATOM 7259 O O . VAL B 1 385 ? 21.703 18.469 19.109 1 97.31 385 VAL B O 1
ATOM 7262 N N . VAL B 1 386 ? 22.25 17.453 17.219 1 97.88 386 VAL B N 1
ATOM 7263 C CA . VAL B 1 386 ? 23.547 16.984 17.734 1 97.88 386 VAL B CA 1
ATOM 7264 C C . VAL B 1 386 ? 24.422 18.188 18.062 1 97.88 386 VAL B C 1
ATOM 7266 O O . VAL B 1 386 ? 25.094 18.188 19.109 1 97.88 386 VAL B O 1
ATOM 7269 N N . THR B 1 387 ? 24.422 19.109 17.156 1 97.19 387 THR B N 1
ATOM 7270 C CA . THR B 1 387 ? 25.203 20.328 17.406 1 97.19 387 THR B CA 1
ATOM 7271 C C . THR B 1 387 ? 24.734 21.031 18.672 1 97.19 387 THR B C 1
ATOM 7273 O O . THR B 1 387 ? 25.547 21.469 19.484 1 97.19 387 THR B O 1
ATOM 7276 N N . GLU B 1 388 ? 23.453 21.109 18.812 1 97.31 388 GLU B N 1
ATOM 7277 C CA . GLU B 1 388 ? 22.875 21.703 20.016 1 97.31 388 GLU B CA 1
ATOM 7278 C C . GLU B 1 388 ? 23.219 20.906 21.266 1 97.31 388 GLU B C 1
ATOM 7280 O O . GLU B 1 388 ? 23.5 21.469 22.328 1 97.31 388 GLU B O 1
ATOM 7285 N N . LEU B 1 389 ? 23.156 19.641 21.188 1 97.62 389 LEU B N 1
ATOM 7286 C CA . LEU B 1 389 ? 23.453 18.719 22.281 1 97.62 389 LEU B CA 1
ATOM 7287 C C . LEU B 1 389 ? 24.875 18.953 22.812 1 97.62 389 LEU B C 1
ATOM 7289 O O . LEU B 1 389 ? 25.109 18.844 24.016 1 97.62 389 LEU B O 1
ATOM 7293 N N . HIS B 1 390 ? 25.797 19.312 21.953 1 97.31 390 HIS B N 1
ATOM 7294 C CA . HIS B 1 390 ? 27.203 19.484 22.328 1 97.31 390 HIS B CA 1
ATOM 7295 C C . HIS B 1 390 ? 27.5 20.938 22.688 1 97.31 390 HIS B C 1
ATOM 7297 O O . HIS B 1 390 ? 28.641 21.281 23 1 97.31 390 HIS B O 1
ATOM 7303 N N . SER B 1 391 ? 26.516 21.734 22.594 1 96.19 391 SER B N 1
ATOM 7304 C CA . SER B 1 391 ? 26.734 23.125 22.984 1 96.19 391 SER B CA 1
ATOM 7305 C C . SER B 1 391 ? 27.047 23.25 24.484 1 96.19 391 SER B C 1
ATOM 7307 O O . SER B 1 391 ? 26.609 22.422 25.281 1 96.19 391 SER B O 1
ATOM 7309 N N . PRO B 1 392 ? 27.75 24.328 24.844 1 94.12 392 PRO B N 1
ATOM 7310 C CA . PRO B 1 392 ? 28.094 24.516 26.25 1 94.12 392 PRO B CA 1
ATOM 7311 C C . PRO B 1 392 ? 26.844 24.594 27.141 1 94.12 392 PRO B C 1
ATOM 7313 O O . PRO B 1 392 ? 26.859 24.109 28.281 1 94.12 392 PRO B O 1
ATOM 7316 N N . THR B 1 393 ? 25.828 25.141 26.641 1 93.94 393 THR B N 1
ATOM 7317 C CA . THR B 1 393 ? 24.594 25.312 27.391 1 93.94 393 THR B CA 1
ATOM 7318 C C . THR B 1 393 ? 23.938 23.969 27.688 1 93.94 393 THR B C 1
ATOM 7320 O O . THR B 1 393 ? 23.219 23.828 28.688 1 93.94 393 THR B O 1
ATOM 7323 N N . ASN B 1 394 ? 24.203 22.953 26.891 1 94.06 394 ASN B N 1
ATOM 7324 C CA . ASN B 1 394 ? 23.531 21.672 27.016 1 94.06 394 ASN B CA 1
ATOM 7325 C C . ASN B 1 394 ? 24.484 20.578 27.5 1 94.06 394 ASN B C 1
ATOM 7327 O O . ASN B 1 394 ? 24.188 19.391 27.375 1 94.06 394 ASN B O 1
ATOM 7331 N N . ARG B 1 395 ? 25.594 21 28.062 1 93.38 395 ARG B N 1
ATOM 7332 C CA . ARG B 1 395 ? 26.594 20.047 28.562 1 93.38 395 ARG B CA 1
ATOM 7333 C C . ARG B 1 395 ? 26 19.125 29.625 1 93.38 395 ARG B C 1
ATOM 7335 O O . ARG B 1 395 ? 26.266 17.922 29.625 1 93.38 395 ARG B O 1
ATOM 7342 N N . LYS B 1 396 ? 25.297 19.719 30.469 1 93.19 396 LYS B N 1
ATOM 7343 C CA . LYS B 1 396 ? 24.672 18.938 31.531 1 93.19 396 LYS B CA 1
ATOM 7344 C C . LYS B 1 396 ? 23.766 17.859 30.969 1 93.19 396 LYS B C 1
ATOM 7346 O O . LYS B 1 396 ? 23.75 16.734 31.469 1 93.19 396 LYS B O 1
ATOM 7351 N N . MET B 1 397 ? 23 18.266 30.062 1 93.88 397 MET B N 1
ATOM 7352 C CA . MET B 1 397 ? 22.094 17.328 29.422 1 93.88 397 MET B CA 1
ATOM 7353 C C . MET B 1 397 ? 22.875 16.188 28.781 1 93.88 397 MET B C 1
ATOM 7355 O O . MET B 1 397 ? 22.5 15.016 28.906 1 93.88 397 MET B O 1
ATOM 7359 N N . TYR B 1 398 ? 23.891 16.484 28.094 1 96.25 398 TYR B N 1
ATOM 7360 C CA . TYR B 1 398 ? 24.703 15.453 27.453 1 96.25 398 TYR B CA 1
ATOM 7361 C C . TYR B 1 398 ? 25.297 14.5 28.484 1 96.25 398 TYR B C 1
ATOM 7363 O O . TYR B 1 398 ? 25.344 13.289 28.266 1 96.25 398 TYR B O 1
ATOM 7371 N N . ASP B 1 399 ? 25.766 15.062 29.578 1 94.69 399 ASP B N 1
ATOM 7372 C CA . ASP B 1 399 ? 26.297 14.25 30.656 1 94.69 399 ASP B CA 1
ATOM 7373 C C . ASP B 1 399 ? 25.234 13.305 31.219 1 94.69 399 ASP B C 1
ATOM 7375 O O . ASP B 1 399 ? 25.516 12.148 31.531 1 94.69 399 ASP B O 1
ATOM 7379 N N . GLN B 1 400 ? 24.109 13.859 31.297 1 93.94 400 GLN B N 1
ATOM 7380 C CA . GLN B 1 400 ? 23 13.055 31.797 1 93.94 400 GLN B CA 1
ATOM 7381 C C . GLN B 1 400 ? 22.688 11.898 30.844 1 93.94 400 GLN B C 1
ATOM 7383 O O . GLN B 1 400 ? 22.5 10.766 31.281 1 93.94 400 GLN B O 1
ATOM 7388 N N . ILE B 1 401 ? 22.656 12.141 29.594 1 95.62 401 ILE B N 1
ATOM 7389 C CA . ILE B 1 401 ? 22.406 11.125 28.578 1 95.62 401 ILE B CA 1
ATOM 7390 C C . ILE B 1 401 ? 23.484 10.055 28.641 1 95.62 401 ILE B C 1
ATOM 7392 O O . ILE B 1 401 ? 23.203 8.852 28.578 1 95.62 401 ILE B O 1
ATOM 7396 N N . THR B 1 402 ? 24.672 10.516 28.812 1 95.56 402 THR B N 1
ATOM 7397 C CA . THR B 1 402 ? 25.812 9.602 28.875 1 95.56 402 THR B CA 1
ATOM 7398 C C . THR B 1 402 ? 25.734 8.711 30.109 1 95.56 402 THR B C 1
ATOM 7400 O O . THR B 1 402 ? 26.078 7.527 30.047 1 95.56 402 THR B O 1
ATOM 7403 N N . SER B 1 403 ? 25.344 9.281 31.188 1 94.62 403 SER B N 1
ATOM 7404 C CA . SER B 1 403 ? 25.219 8.516 32.438 1 94.62 403 SER B CA 1
ATOM 7405 C C . SER B 1 403 ? 24.094 7.492 32.344 1 94.62 403 SER B C 1
ATOM 7407 O O . SER B 1 403 ? 24.078 6.508 33.094 1 94.62 403 SER B O 1
ATOM 7409 N N . GLN B 1 404 ? 23.172 7.695 31.484 1 94.31 404 GLN B N 1
ATOM 7410 C CA . GLN B 1 404 ? 22.047 6.797 31.297 1 94.31 404 GLN B CA 1
ATOM 7411 C C . GLN B 1 404 ? 22.219 5.941 30.047 1 94.31 404 GLN B C 1
ATOM 7413 O O . GLN B 1 404 ? 21.25 5.641 29.344 1 94.31 404 GLN B O 1
ATOM 7418 N N . ALA B 1 405 ? 23.344 5.656 29.734 1 93.62 405 ALA B N 1
ATOM 7419 C CA . ALA B 1 405 ? 23.703 4.93 28.516 1 93.62 405 ALA B CA 1
ATOM 7420 C C . ALA B 1 405 ? 22.938 3.613 28.422 1 93.62 405 ALA B C 1
ATOM 7422 O O . ALA B 1 405 ? 22.562 3.176 27.328 1 93.62 405 ALA B O 1
ATOM 7423 N N . ALA B 1 406 ? 22.703 2.998 29.516 1 92.31 406 ALA B N 1
ATOM 7424 C CA . ALA B 1 406 ? 21.984 1.726 29.531 1 92.31 406 ALA B CA 1
ATOM 7425 C C . ALA B 1 406 ? 20.547 1.903 29.047 1 92.31 406 ALA B C 1
ATOM 7427 O O . ALA B 1 406 ? 20 1.045 28.359 1 92.31 406 ALA B O 1
ATOM 7428 N N . LEU B 1 407 ? 19.953 2.973 29.5 1 93.38 407 LEU B N 1
ATOM 7429 C CA . LEU B 1 407 ? 18.594 3.275 29.062 1 93.38 407 LEU B CA 1
ATOM 7430 C C . LEU B 1 407 ? 18.562 3.645 27.578 1 93.38 407 LEU B C 1
ATOM 7432 O O . LEU B 1 407 ? 17.656 3.248 26.859 1 93.38 407 LEU B O 1
ATOM 7436 N N . VAL B 1 408 ? 19.562 4.402 27.125 1 95.94 408 VAL B N 1
ATOM 7437 C CA . VAL B 1 408 ? 19.656 4.82 25.734 1 95.94 408 VAL B CA 1
ATOM 7438 C C . VAL B 1 408 ? 19.766 3.594 24.844 1 95.94 408 VAL B C 1
ATOM 7440 O O . VAL B 1 408 ? 19.172 3.549 23.766 1 95.94 408 VAL B O 1
ATOM 7443 N N . ARG B 1 409 ? 20.406 2.582 25.234 1 94.12 409 ARG B N 1
ATOM 7444 C CA . ARG B 1 409 ? 20.656 1.372 24.453 1 94.12 409 ARG B CA 1
ATOM 7445 C C . ARG B 1 409 ? 19.344 0.647 24.156 1 94.12 409 ARG B C 1
ATOM 7447 O O . ARG B 1 409 ? 19.234 -0.083 23.172 1 94.12 409 ARG B O 1
ATOM 7454 N N . LYS B 1 410 ? 18.391 0.937 24.953 1 91.06 410 LYS B N 1
ATOM 7455 C CA . LYS B 1 410 ? 17.094 0.295 24.766 1 91.06 410 LYS B CA 1
ATOM 7456 C C . LYS B 1 410 ? 16.422 0.786 23.484 1 91.06 410 LYS B C 1
ATOM 7458 O O . LYS B 1 410 ? 15.508 0.134 22.969 1 91.06 410 LYS B O 1
ATOM 7463 N N . PHE B 1 411 ? 16.828 1.893 22.938 1 95.25 411 PHE B N 1
ATOM 7464 C CA . PHE B 1 411 ? 16.234 2.477 21.734 1 95.25 411 PHE B CA 1
ATOM 7465 C C . PHE B 1 411 ? 16.812 1.858 20.469 1 95.25 411 PHE B C 1
ATOM 7467 O O . PHE B 1 411 ? 16.328 2.098 19.375 1 95.25 411 PHE B O 1
ATOM 7474 N N . ALA B 1 412 ? 17.797 1.011 20.562 1 91.19 412 ALA B N 1
ATOM 7475 C CA . ALA B 1 412 ? 18.547 0.499 19.422 1 91.19 412 ALA B CA 1
ATOM 7476 C C . ALA B 1 412 ? 17.641 -0.278 18.469 1 91.19 412 ALA B C 1
ATOM 7478 O O . ALA B 1 412 ? 17.859 -0.272 17.25 1 91.19 412 ALA B O 1
ATOM 7479 N N . TRP B 1 413 ? 16.578 -0.766 19.016 1 84.38 413 TRP B N 1
ATOM 7480 C CA . TRP B 1 413 ? 15.781 -1.665 18.188 1 84.38 413 TRP B CA 1
ATOM 7481 C C . TRP B 1 413 ? 14.445 -1.021 17.812 1 84.38 413 TRP B C 1
ATOM 7483 O O . TRP B 1 413 ? 13.602 -1.653 17.188 1 84.38 413 TRP B O 1
ATOM 7493 N N . VAL B 1 414 ? 14.328 0.171 18.25 1 90.94 414 VAL B N 1
ATOM 7494 C CA . VAL B 1 414 ? 13.078 0.859 17.953 1 90.94 414 VAL B CA 1
ATOM 7495 C C . VAL B 1 414 ? 12.93 1.028 16.438 1 90.94 414 VAL B C 1
ATOM 7497 O O . VAL B 1 414 ? 13.852 1.506 15.766 1 90.94 414 VAL B O 1
ATOM 7500 N N . ARG B 1 415 ? 11.766 0.666 15.906 1 88.19 415 ARG B N 1
ATOM 7501 C CA . ARG B 1 415 ? 11.508 0.755 14.477 1 88.19 415 ARG B CA 1
ATOM 7502 C C . ARG B 1 415 ? 10.242 1.56 14.195 1 88.19 415 ARG B C 1
ATOM 7504 O O . ARG B 1 415 ? 10.125 2.191 13.141 1 88.19 415 ARG B O 1
ATOM 7511 N N . TYR B 1 416 ? 9.352 1.519 15.172 1 91.19 416 TYR B N 1
ATOM 7512 C CA . TYR B 1 416 ? 8.031 2.094 14.922 1 91.19 416 TYR B CA 1
ATOM 7513 C C . TYR B 1 416 ? 7.684 3.139 15.977 1 91.19 416 TYR B C 1
ATOM 7515 O O . TYR B 1 416 ? 8.109 3.031 17.125 1 91.19 416 TYR B O 1
ATOM 7523 N N . ILE B 1 417 ? 6.969 4.078 15.562 1 95.19 417 ILE B N 1
ATOM 7524 C CA . ILE B 1 417 ? 6.43 5.105 16.453 1 95.19 417 ILE B CA 1
ATOM 7525 C C . ILE B 1 417 ? 4.902 5.09 16.391 1 95.19 417 ILE B C 1
ATOM 7527 O O . ILE B 1 417 ? 4.324 4.926 15.312 1 95.19 417 ILE B O 1
ATOM 7531 N N . PRO B 1 418 ? 4.246 5.148 17.531 1 95.62 418 PRO B N 1
ATOM 7532 C CA . PRO B 1 418 ? 2.781 5.188 17.516 1 95.62 418 PRO B CA 1
ATOM 7533 C C . PRO B 1 418 ? 2.236 6.469 16.875 1 95.62 418 PRO B C 1
ATOM 7535 O O . PRO B 1 418 ? 2.768 7.555 17.125 1 95.62 418 PRO B O 1
ATOM 7538 N N . ALA B 1 419 ? 1.143 6.27 16.141 1 96.94 419 ALA B N 1
ATOM 7539 C CA . ALA B 1 419 ? 0.611 7.41 15.398 1 96.94 419 ALA B CA 1
ATOM 7540 C C . ALA B 1 419 ? -0.911 7.344 15.305 1 96.94 419 ALA B C 1
ATOM 7542 O O . ALA B 1 419 ? -1.483 6.258 15.172 1 96.94 419 ALA B O 1
ATOM 7543 N N . LEU B 1 420 ? -1.485 8.484 15.422 1 97.06 420 LEU B N 1
ATOM 7544 C CA . LEU B 1 420 ? -2.895 8.633 15.07 1 97.06 420 LEU B CA 1
ATOM 7545 C C . LEU B 1 420 ? -3.062 8.844 13.57 1 97.06 420 LEU B C 1
ATOM 7547 O O . LEU B 1 420 ? -2.436 9.734 12.984 1 97.06 420 LEU B O 1
ATOM 7551 N N . VAL B 1 421 ? -3.904 8.039 12.922 1 96.81 421 VAL B N 1
ATOM 7552 C CA . VAL B 1 421 ? -4.125 8.141 11.484 1 96.81 421 VAL B CA 1
ATOM 7553 C C . VAL B 1 421 ? -5.223 9.172 11.211 1 96.81 421 VAL B C 1
ATOM 7555 O O . VAL B 1 421 ? -6.344 9.047 11.711 1 96.81 421 VAL B O 1
ATOM 7558 N N . VAL B 1 422 ? -4.883 10.18 10.461 1 95.75 422 VAL B N 1
ATOM 7559 C CA . VAL B 1 422 ? -5.84 11.203 10.062 1 95.75 422 VAL B CA 1
ATOM 7560 C C . VAL B 1 422 ? -5.781 11.406 8.547 1 95.75 422 VAL B C 1
ATOM 7562 O O . VAL B 1 422 ? -4.996 10.758 7.859 1 95.75 422 VAL B O 1
ATOM 7565 N N . GLN B 1 423 ? -6.711 12.227 8.047 1 94.06 423 GLN B N 1
ATOM 7566 C CA . GLN B 1 423 ? -6.703 12.641 6.645 1 94.06 423 GLN B CA 1
ATOM 7567 C C . GLN B 1 423 ? -6.473 14.148 6.52 1 94.06 423 GLN B C 1
ATOM 7569 O O . GLN B 1 423 ? -7.203 14.945 7.113 1 94.06 423 GLN B O 1
ATOM 7574 N N . GLU B 1 424 ? -5.496 14.469 5.766 1 91.25 424 GLU B N 1
ATOM 7575 C CA . GLU B 1 424 ? -5.074 15.867 5.684 1 91.25 424 GLU B CA 1
ATOM 7576 C C . GLU B 1 424 ? -6.195 16.75 5.145 1 91.25 424 GLU B C 1
ATOM 7578 O O . GLU B 1 424 ? -6.352 17.891 5.578 1 91.25 424 GLU B O 1
ATOM 7583 N N . ASP B 1 425 ? -6.906 16.297 4.223 1 93.19 425 ASP B N 1
ATOM 7584 C CA . ASP B 1 425 ? -7.91 17.141 3.57 1 93.19 425 ASP B CA 1
ATOM 7585 C C . ASP B 1 425 ? -9.117 17.359 4.48 1 93.19 425 ASP B C 1
ATOM 7587 O O . ASP B 1 425 ? -10.062 18.062 4.113 1 93.19 425 ASP B O 1
ATOM 7591 N N . ASP B 1 426 ? -9.086 16.828 5.676 1 93.94 426 ASP B N 1
ATOM 7592 C CA . ASP B 1 426 ? -10.117 17.078 6.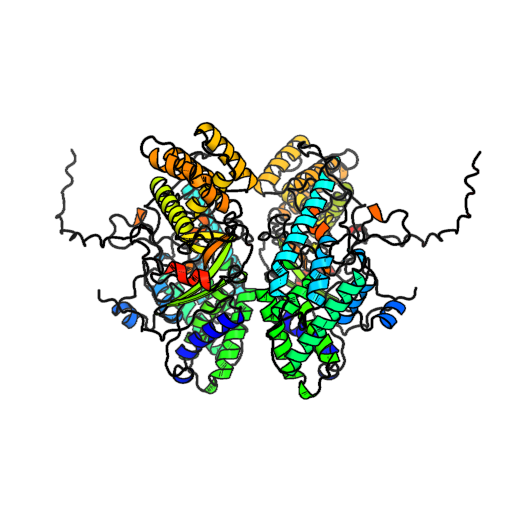68 1 93.94 426 ASP B CA 1
ATOM 7593 C C . ASP B 1 426 ? -9.75 18.25 7.574 1 93.94 426 ASP B C 1
ATOM 7595 O O . ASP B 1 426 ? -10.586 18.75 8.32 1 93.94 426 ASP B O 1
ATOM 7599 N N . PHE B 1 427 ? -8.539 18.719 7.48 1 92.88 427 PHE B N 1
ATOM 7600 C CA . PHE B 1 427 ? -8.055 19.797 8.336 1 92.88 427 PHE B CA 1
ATOM 7601 C C . PHE B 1 427 ? -8.242 21.141 7.66 1 92.88 427 PHE B C 1
ATOM 7603 O O . PHE B 1 427 ? -8.273 21.234 6.434 1 92.88 427 PHE B O 1
ATOM 7610 N N . TYR B 1 428 ? -8.422 22.094 8.531 1 91.75 428 TYR B N 1
ATOM 7611 C CA . TYR B 1 428 ? -8.234 23.5 8.156 1 91.75 428 TYR B CA 1
ATOM 7612 C C . TYR B 1 428 ? -6.906 24.031 8.68 1 91.75 428 TYR B C 1
ATOM 7614 O O . TYR B 1 428 ? -6.879 24.797 9.648 1 91.75 428 TYR B O 1
ATOM 7622 N N . THR B 1 429 ? -5.871 23.578 7.973 1 90.38 429 THR B N 1
ATOM 7623 C CA . THR B 1 429 ? -4.523 23.906 8.43 1 90.38 429 THR B CA 1
ATOM 7624 C C . THR B 1 429 ? -4.199 25.375 8.164 1 90.38 429 THR B C 1
ATOM 7626 O O . THR B 1 429 ? -4.367 25.859 7.047 1 90.38 429 THR B O 1
ATOM 7629 N N . ILE B 1 430 ? -3.689 26.031 9.141 1 89.56 430 ILE B N 1
ATOM 7630 C CA . ILE B 1 430 ? -3.373 27.453 9.031 1 89.56 430 ILE B CA 1
ATOM 7631 C C . ILE B 1 430 ? -1.911 27.625 8.633 1 89.56 430 ILE B C 1
ATOM 7633 O O . ILE B 1 430 ? -1.023 26.984 9.195 1 89.56 430 ILE B O 1
ATOM 7637 N N . CYS B 1 431 ? -1.717 28.422 7.668 1 89.69 431 CYS B N 1
ATOM 7638 C CA . CYS B 1 431 ? -0.372 28.891 7.352 1 89.69 431 CYS B CA 1
ATOM 7639 C C . CYS B 1 431 ? 0.015 30.078 8.227 1 89.69 431 CYS B C 1
ATOM 7641 O O . CYS B 1 431 ? -0.365 31.219 7.949 1 89.69 431 CYS B O 1
ATOM 7643 N N . LYS B 1 432 ? 0.833 29.891 9.086 1 85.19 432 LYS B N 1
ATOM 7644 C CA . LYS B 1 432 ? 1.146 30.922 10.07 1 85.19 432 LYS B CA 1
ATOM 7645 C C . LYS B 1 432 ? 1.887 32.094 9.43 1 85.19 432 LYS B C 1
ATOM 7647 O O . LYS B 1 432 ? 1.608 33.25 9.734 1 85.19 432 LYS B O 1
ATOM 7652 N N . GLN B 1 433 ? 2.734 31.766 8.594 1 83.94 433 GLN B N 1
ATOM 7653 C CA . GLN B 1 433 ? 3.545 32.781 7.941 1 83.94 433 GLN B CA 1
ATOM 7654 C C . GLN B 1 433 ? 2.672 33.75 7.16 1 83.94 433 GLN B C 1
ATOM 7656 O O . GLN B 1 433 ? 2.883 34.969 7.223 1 83.94 433 GLN B O 1
ATOM 7661 N N . ARG B 1 434 ? 1.776 33.25 6.57 1 85.56 434 ARG B N 1
ATOM 7662 C CA . ARG B 1 434 ? 0.974 34.094 5.68 1 85.56 434 ARG B CA 1
ATOM 7663 C C . ARG B 1 434 ? -0.208 34.688 6.418 1 85.56 434 ARG B C 1
ATOM 7665 O O . ARG B 1 434 ? -0.835 35.625 5.922 1 85.56 434 ARG B O 1
ATOM 7672 N N . SER B 1 435 ? -0.476 34.125 7.52 1 85.06 435 SER B N 1
ATOM 7673 C CA . SER B 1 435 ? -1.592 34.625 8.32 1 85.06 435 SER B CA 1
ATOM 7674 C C . SER B 1 435 ? -1.173 35.844 9.164 1 85.06 435 SER B C 1
ATOM 7676 O O . SER B 1 435 ? -2.021 36.562 9.664 1 85.06 435 SER B O 1
ATOM 7678 N N . ALA B 1 436 ? 0.08 36 9.32 1 79.44 436 ALA B N 1
ATOM 7679 C CA . ALA B 1 436 ? 0.574 37.094 10.164 1 79.44 436 ALA B CA 1
ATOM 7680 C C . ALA B 1 436 ? 0.069 38.438 9.672 1 79.44 436 ALA B C 1
ATOM 7682 O O . ALA B 1 436 ? 0.229 38.781 8.5 1 79.44 436 ALA B O 1
ATOM 7683 N N . GLY B 1 437 ? -0.571 39.125 10.453 1 79.31 437 GLY B N 1
ATOM 7684 C CA . GLY B 1 437 ? -1.034 40.469 10.148 1 79.31 437 GLY B CA 1
ATOM 7685 C C . GLY B 1 437 ? -2.355 40.5 9.398 1 79.31 437 GLY B C 1
ATOM 7686 O O . GLY B 1 437 ? -2.871 41.562 9.07 1 79.31 437 GLY B O 1
ATOM 7687 N N . LYS B 1 438 ? -2.814 39.344 9.18 1 83.38 438 LYS B N 1
ATOM 7688 C CA . LYS B 1 438 ? -4.07 39.281 8.438 1 83.38 438 LYS B CA 1
ATOM 7689 C C . LYS B 1 438 ? -5.258 39.094 9.375 1 83.38 438 LYS B C 1
ATOM 7691 O O . LYS B 1 438 ? -5.105 38.5 10.461 1 83.38 438 LYS B O 1
ATOM 7696 N N . HIS B 1 439 ? -6.371 39.531 8.961 1 80.88 439 HIS B N 1
ATOM 7697 C CA . HIS B 1 439 ? -7.594 39.406 9.75 1 80.88 439 HIS B CA 1
ATOM 7698 C C . HIS B 1 439 ? -8.125 38 9.719 1 80.88 439 HIS B C 1
ATOM 7700 O O . HIS B 1 439 ? -8.625 37.5 10.727 1 80.88 439 HIS B O 1
ATOM 7706 N N . LYS B 1 440 ? -8.039 37.375 8.578 1 80 440 LYS B N 1
ATOM 7707 C CA . LYS B 1 440 ? -8.461 36 8.414 1 80 440 LYS B CA 1
ATOM 7708 C C . LYS B 1 440 ? -7.266 35.094 8.188 1 80 440 LYS B C 1
ATOM 7710 O O . LYS B 1 440 ? -6.395 35.375 7.367 1 80 440 LYS B O 1
ATOM 7715 N N . PRO B 1 441 ? -7.258 34.094 8.961 1 85.06 441 PRO B N 1
ATOM 7716 C CA . PRO B 1 441 ? -6.145 33.156 8.75 1 85.06 441 PRO B CA 1
ATOM 7717 C C . PRO B 1 441 ? -6.094 32.625 7.324 1 85.06 441 PRO B C 1
ATOM 7719 O O . PRO B 1 441 ? -7.141 32.344 6.73 1 85.06 441 PRO B O 1
ATOM 7722 N N . VAL B 1 442 ? -4.898 32.5 6.895 1 89.25 442 VAL B N 1
ATOM 7723 C CA . VAL B 1 442 ? -4.672 31.922 5.578 1 89.25 442 VAL B CA 1
ATOM 7724 C C . VAL B 1 442 ? -4.414 30.422 5.719 1 89.25 442 VAL B C 1
ATOM 7726 O O . VAL B 1 442 ? -3.602 30 6.547 1 89.25 442 VAL B O 1
ATOM 7729 N N . LEU B 1 443 ? -5.133 29.703 4.926 1 90.5 443 LEU B N 1
ATOM 7730 C CA . LEU B 1 443 ? -5.016 28.25 5.031 1 90.5 443 LEU B CA 1
ATOM 7731 C C . LEU B 1 443 ? -3.832 27.734 4.215 1 90.5 443 LEU B C 1
ATOM 7733 O O . LEU B 1 443 ? -3.49 28.312 3.182 1 90.5 443 LEU B O 1
ATOM 7737 N N . LEU B 1 444 ? -3.215 26.781 4.738 1 92.19 444 LEU B N 1
ATOM 7738 C CA . LEU B 1 444 ? -2.369 25.906 3.934 1 92.19 444 LEU B CA 1
ATOM 7739 C C . LEU B 1 444 ? -3.199 24.828 3.254 1 92.19 444 LEU B C 1
ATOM 7741 O O . LEU B 1 444 ? -3.891 24.047 3.922 1 92.19 444 LEU B O 1
ATOM 7745 N N . HIS B 1 445 ? -3.125 24.75 1.961 1 92.81 445 HIS B N 1
ATOM 7746 C CA . HIS B 1 445 ? -3.91 23.75 1.23 1 92.81 445 HIS B CA 1
ATOM 7747 C C . HIS B 1 445 ? -3.34 22.359 1.415 1 92.81 445 HIS B C 1
ATOM 7749 O O . HIS B 1 445 ? -2.148 22.203 1.695 1 92.81 445 HIS B O 1
ATOM 7755 N N . PRO B 1 446 ? -4.199 21.328 1.231 1 92.06 446 PRO B N 1
ATOM 7756 C CA . PRO B 1 446 ? -3.719 19.953 1.397 1 92.06 446 PRO B CA 1
ATOM 7757 C C . PRO B 1 446 ? -2.539 19.625 0.485 1 92.06 446 PRO B C 1
ATOM 7759 O O . PRO B 1 446 ? -1.607 18.938 0.9 1 92.06 446 PRO B O 1
ATOM 7762 N N . TYR B 1 447 ? -2.504 20.172 -0.672 1 91.69 447 TYR B N 1
ATOM 7763 C CA . TYR B 1 447 ? -1.433 19.844 -1.604 1 91.69 447 TYR B CA 1
ATOM 7764 C C . TYR B 1 447 ? -0.095 20.375 -1.109 1 91.69 447 TYR B C 1
ATOM 7766 O O . TYR B 1 447 ? 0.962 19.859 -1.469 1 91.69 447 TYR B O 1
ATOM 7774 N N . HIS B 1 448 ? -0.11 21.406 -0.32 1 91.56 448 HIS B N 1
ATOM 7775 C CA . HIS B 1 448 ? 1.131 21.906 0.256 1 91.56 448 HIS B CA 1
ATOM 7776 C C . HIS B 1 448 ? 1.812 20.844 1.114 1 91.56 448 HIS B C 1
ATOM 7778 O O . HIS B 1 448 ? 3.043 20.781 1.165 1 91.56 448 HIS B O 1
ATOM 7784 N N . GLN B 1 449 ? 0.959 20.047 1.766 1 86.94 449 GLN B N 1
ATOM 7785 C CA . GLN B 1 449 ? 1.524 18.984 2.586 1 86.94 449 GLN B CA 1
ATOM 7786 C C . GLN B 1 449 ? 2.271 17.969 1.729 1 86.94 449 GLN B C 1
ATOM 7788 O O . GLN B 1 449 ? 3.305 17.438 2.143 1 86.94 449 GLN B O 1
ATOM 7793 N N . ALA B 1 450 ? 1.757 17.75 0.589 1 87.25 450 ALA B N 1
ATOM 7794 C CA . ALA B 1 450 ? 2.443 16.844 -0.33 1 87.25 450 ALA B CA 1
ATOM 7795 C C . ALA B 1 450 ? 3.777 17.422 -0.784 1 87.25 450 ALA B C 1
ATOM 7797 O O . ALA B 1 450 ? 4.789 16.719 -0.822 1 87.25 450 ALA B O 1
ATOM 7798 N N . LEU B 1 451 ? 3.779 18.656 -1.026 1 92.25 451 LEU B N 1
ATOM 7799 C CA . LEU B 1 451 ? 4.969 19.297 -1.57 1 92.25 451 LEU B CA 1
ATOM 7800 C C . LEU B 1 451 ? 6.039 19.469 -0.496 1 92.25 451 LEU B C 1
ATOM 7802 O O . LEU B 1 451 ? 7.195 19.094 -0.705 1 92.25 451 LEU B O 1
ATOM 7806 N N . PHE B 1 452 ? 5.668 19.938 0.605 1 92.94 452 PHE B N 1
ATOM 7807 C CA . PHE B 1 452 ? 6.629 20.25 1.654 1 92.94 452 PHE B CA 1
ATOM 7808 C C . PHE B 1 452 ? 7.184 18.984 2.283 1 92.94 452 PHE B C 1
ATOM 7810 O O . PHE B 1 452 ? 8.25 19 2.9 1 92.94 452 PHE B O 1
ATOM 7817 N N . ASN B 1 453 ? 6.496 17.922 2.107 1 92.5 453 ASN B N 1
ATOM 7818 C CA . ASN B 1 453 ? 6.969 16.672 2.684 1 92.5 453 ASN B CA 1
ATOM 7819 C C . ASN B 1 453 ? 7.824 15.883 1.694 1 92.5 453 ASN B C 1
ATOM 7821 O O . ASN B 1 453 ? 8.422 14.867 2.053 1 92.5 453 ASN B O 1
ATOM 7825 N N . ASP B 1 454 ? 7.91 16.312 0.508 1 89.62 454 ASP B N 1
ATOM 7826 C CA . ASP B 1 454 ? 8.734 15.656 -0.504 1 89.62 454 ASP B CA 1
ATOM 7827 C C . ASP B 1 454 ? 10.18 16.141 -0.429 1 89.62 454 ASP B C 1
ATOM 7829 O O . ASP B 1 454 ? 10.469 17.312 -0.732 1 89.62 454 ASP B O 1
ATOM 7833 N N . ASP B 1 455 ? 11.094 15.289 -0.221 1 87.25 455 ASP B N 1
ATOM 7834 C CA . ASP B 1 455 ? 12.492 15.633 -0.028 1 87.25 455 ASP B CA 1
ATOM 7835 C C . ASP B 1 455 ? 13.141 16.047 -1.347 1 87.25 455 ASP B C 1
ATOM 7837 O O . ASP B 1 455 ? 14.211 16.672 -1.352 1 87.25 455 ASP B O 1
ATOM 7841 N N . ASP B 1 456 ? 12.539 15.766 -2.371 1 82.19 456 ASP B N 1
ATOM 7842 C CA . ASP B 1 456 ? 13.125 16.062 -3.674 1 82.19 456 ASP B CA 1
ATOM 7843 C C . ASP B 1 456 ? 12.867 17.516 -4.074 1 82.19 456 ASP B C 1
ATOM 7845 O O . ASP B 1 456 ? 13.508 18.031 -4.988 1 82.19 456 ASP B O 1
ATOM 7849 N N . ILE B 1 457 ? 11.969 18.078 -3.387 1 88.56 457 ILE B N 1
ATOM 7850 C CA . ILE B 1 457 ? 11.672 19.484 -3.629 1 88.56 457 ILE B CA 1
ATOM 7851 C C . ILE B 1 457 ? 12.367 20.344 -2.576 1 88.56 457 ILE B C 1
ATOM 7853 O O . ILE B 1 457 ? 12.25 20.094 -1.376 1 88.56 457 ILE B O 1
ATOM 7857 N N . PRO B 1 458 ? 13.117 21.312 -2.99 1 90 458 PRO B N 1
ATOM 7858 C CA . PRO B 1 458 ? 13.898 22.109 -2.035 1 90 458 PRO B CA 1
ATOM 7859 C C . PRO B 1 458 ? 13.047 23.125 -1.278 1 90 458 PRO B C 1
ATOM 7861 O O . PRO B 1 458 ? 13.398 24.297 -1.224 1 90 458 PRO B O 1
ATOM 7864 N N . ILE B 1 459 ? 12.039 22.672 -0.63 1 91 459 ILE B N 1
ATOM 7865 C CA . ILE B 1 459 ? 11.148 23.516 0.156 1 91 459 ILE B CA 1
ATOM 7866 C C . ILE B 1 459 ? 10.922 22.891 1.53 1 91 459 ILE B C 1
ATOM 7868 O O . ILE B 1 459 ? 10.898 21.656 1.665 1 91 459 ILE B O 1
ATOM 7872 N N . ALA B 1 460 ? 10.797 23.672 2.51 1 91.44 460 ALA B N 1
ATOM 7873 C CA . ALA B 1 460 ? 10.516 23.234 3.877 1 91.44 460 ALA B CA 1
ATOM 7874 C C . ALA B 1 460 ? 9.938 24.375 4.707 1 91.44 460 ALA B C 1
ATOM 7876 O O . ALA B 1 460 ? 10.328 25.531 4.543 1 91.44 460 ALA B O 1
ATOM 7877 N N . LEU B 1 461 ? 9.016 24.047 5.539 1 89.56 461 LEU B N 1
ATOM 7878 C CA . LEU B 1 461 ? 8.453 25.062 6.434 1 89.56 461 LEU B CA 1
ATOM 7879 C C . LEU B 1 461 ? 9.406 25.344 7.586 1 89.56 461 LEU B C 1
ATOM 7881 O O . LEU B 1 461 ? 10.102 24.453 8.07 1 89.56 461 LEU B O 1
ATOM 7885 N N . PRO B 1 462 ? 9.43 26.641 7.891 1 82.81 462 PRO B N 1
ATOM 7886 C CA . PRO B 1 462 ? 10.336 27 8.992 1 82.81 462 PRO B CA 1
ATOM 7887 C C . PRO B 1 462 ? 9.891 26.422 10.328 1 82.81 462 PRO B C 1
ATOM 7889 O O . PRO B 1 462 ? 8.695 26.172 10.531 1 82.81 462 PRO B O 1
ATOM 7892 N N . GLN B 1 463 ? 10.875 26.531 11.117 1 76.38 463 GLN B N 1
ATOM 7893 C CA . GLN B 1 463 ? 10.641 26.047 12.469 1 76.38 463 GLN B CA 1
ATOM 7894 C C . GLN B 1 463 ? 9.711 26.969 13.242 1 76.38 463 GLN B C 1
ATOM 7896 O O . GLN B 1 463 ? 9.734 28.188 13.039 1 76.38 463 GLN B O 1
ATOM 7901 N N . LYS B 1 464 ? 8.609 26.531 13.883 1 63.91 464 LYS B N 1
ATOM 7902 C CA . LYS B 1 464 ? 7.711 27.266 14.766 1 63.91 464 LYS B CA 1
ATOM 7903 C C . LYS B 1 464 ? 6.688 28.062 13.969 1 63.91 464 LYS B C 1
ATOM 7905 O O . LYS B 1 464 ? 5.645 28.469 14.5 1 63.91 464 LYS B O 1
ATOM 7910 N N . ALA B 1 465 ? 7.082 28.312 12.75 1 63.62 465 ALA B N 1
ATOM 7911 C CA . ALA B 1 465 ? 6.258 29.281 12.023 1 63.62 465 ALA B CA 1
ATOM 7912 C C . ALA B 1 465 ? 5.629 28.641 10.789 1 63.62 465 ALA B C 1
ATOM 7914 O O . ALA B 1 465 ? 5.172 29.344 9.883 1 63.62 465 ALA B O 1
ATOM 7915 N N . GLY B 1 466 ? 5.52 27.453 10.875 1 74.62 466 GLY B N 1
ATOM 7916 C CA . GLY B 1 466 ? 5.094 26.875 9.602 1 74.62 466 GLY B CA 1
ATOM 7917 C C . GLY B 1 466 ? 3.598 26.656 9.516 1 74.62 466 GLY B C 1
ATOM 7918 O O . GLY B 1 466 ? 2.922 27.234 8.664 1 74.62 466 GLY B O 1
ATOM 7919 N N . GLN B 1 467 ? 3.129 25.812 10.359 1 84.5 467 GLN B N 1
ATOM 7920 C CA . GLN B 1 467 ? 1.72 25.453 10.227 1 84.5 467 GLN B CA 1
ATOM 7921 C C . GLN B 1 467 ? 1.117 25.078 11.578 1 84.5 467 GLN B C 1
ATOM 7923 O O . GLN B 1 467 ? 1.845 24.781 12.531 1 84.5 467 GLN B O 1
ATOM 7928 N N . THR B 1 468 ? -0.201 25.25 11.656 1 83.62 468 THR B N 1
ATOM 7929 C CA . THR B 1 468 ? -0.944 24.797 12.828 1 83.62 468 THR B CA 1
ATOM 7930 C C . THR B 1 468 ? -2.193 24.031 12.406 1 83.62 468 THR B C 1
ATOM 7932 O O . THR B 1 468 ? -2.914 24.453 11.5 1 83.62 468 THR B O 1
ATOM 7935 N N . HIS B 1 469 ? -2.545 22.828 12.891 1 82.81 469 HIS B N 1
ATOM 7936 C CA . HIS B 1 469 ? -3.664 21.953 12.547 1 82.81 469 HIS B CA 1
ATOM 7937 C C . HIS B 1 469 ? -4.535 21.688 13.773 1 82.81 469 HIS B C 1
ATOM 7939 O O . HIS B 1 469 ? -5.75 21.5 13.641 1 82.81 469 HIS B O 1
ATOM 7945 N N . GLY B 1 470 ? -4.211 21.516 14.836 1 78.69 470 GLY B N 1
ATOM 7946 C CA . GLY B 1 470 ? -4.867 21.047 16.047 1 78.69 470 GLY B CA 1
ATOM 7947 C C . GLY B 1 470 ? -4.496 19.625 16.406 1 78.69 470 GLY B C 1
ATOM 7948 O O . GLY B 1 470 ? -3.953 18.891 15.586 1 78.69 470 GLY B O 1
ATOM 7949 N N . ARG B 1 471 ? -4.672 19.188 17.609 1 82 471 ARG B N 1
ATOM 7950 C CA . ARG B 1 471 ? -4.453 17.844 18.109 1 82 471 ARG B CA 1
ATOM 7951 C C . ARG B 1 471 ? -5.551 17.438 19.094 1 82 471 ARG B C 1
ATOM 7953 O O . ARG B 1 471 ? -6.156 18.297 19.734 1 82 471 ARG B O 1
ATOM 7960 N N . PRO B 1 472 ? -5.762 16.141 19.016 1 85.12 472 PRO B N 1
ATOM 7961 C CA . PRO B 1 472 ? -6.723 15.727 20.047 1 85.12 472 PRO B CA 1
ATOM 7962 C C . PRO B 1 472 ? -6.16 15.836 21.453 1 85.12 472 PRO B C 1
ATOM 7964 O O . PRO B 1 472 ? -4.977 15.555 21.672 1 85.12 472 PRO B O 1
ATOM 7967 N N . GLU B 1 473 ? -6.875 16.297 22.438 1 77.75 473 GLU B N 1
ATOM 7968 C CA . GLU B 1 473 ? -6.414 16.469 23.812 1 77.75 473 GLU B CA 1
ATOM 7969 C C . GLU B 1 473 ? -6.449 15.141 24.578 1 77.75 473 GLU B C 1
ATOM 7971 O O . GLU B 1 473 ? -5.523 14.828 25.328 1 77.75 473 GLU B O 1
ATOM 7976 N N . PRO B 1 474 ? -7.488 14.391 24.281 1 82.38 474 PRO B N 1
ATOM 7977 C CA . PRO B 1 474 ? -7.574 13.148 25.047 1 82.38 474 PRO B CA 1
ATOM 7978 C C . PRO B 1 474 ? -6.832 11.984 24.391 1 82.38 474 PRO B C 1
ATOM 7980 O O . PRO B 1 474 ? -7.406 10.914 24.188 1 82.38 474 PRO B O 1
ATOM 7983 N N . PHE B 1 475 ? -5.52 12.078 24.234 1 86.19 475 PHE B N 1
ATOM 7984 C CA . PHE B 1 475 ? -4.754 11.016 23.594 1 86.19 475 PHE B CA 1
ATOM 7985 C C . PHE B 1 475 ? -4.391 9.93 24.594 1 86.19 475 PHE B C 1
ATOM 7987 O O . PHE B 1 475 ? -4.527 10.125 25.812 1 86.19 475 PHE B O 1
ATOM 7994 N N . ARG B 1 476 ? -4.164 8.82 24.109 1 90.19 476 ARG B N 1
ATOM 7995 C CA . ARG B 1 476 ? -3.609 7.707 24.875 1 90.19 476 ARG B CA 1
ATOM 7996 C C . ARG B 1 476 ? -2.104 7.594 24.672 1 90.19 476 ARG B C 1
ATOM 7998 O O . ARG B 1 476 ? -1.621 7.695 23.547 1 90.19 476 ARG B O 1
ATOM 8005 N N . LEU B 1 477 ? -1.403 7.492 25.766 1 90.94 477 LEU B N 1
ATOM 8006 C CA . LEU B 1 477 ? 0.029 7.254 25.641 1 90.94 477 LEU B CA 1
ATOM 8007 C C . LEU B 1 477 ? 0.297 5.859 25.078 1 90.94 477 LEU B C 1
ATOM 8009 O O . LEU B 1 477 ? -0.369 4.895 25.469 1 90.94 477 LEU B O 1
ATOM 8013 N N . MET B 1 478 ? 1.185 5.809 24.141 1 92.19 478 MET B N 1
ATOM 8014 C CA . MET B 1 478 ? 1.561 4.543 23.531 1 92.19 478 MET B CA 1
ATOM 8015 C C . MET B 1 478 ? 3.076 4.371 23.516 1 92.19 478 MET B C 1
ATOM 8017 O O . MET B 1 478 ? 3.814 5.336 23.328 1 92.19 478 MET B O 1
ATOM 8021 N N . SER B 1 479 ? 3.537 3.236 23.641 1 91.44 479 SER B N 1
ATOM 8022 C CA . SER B 1 479 ? 4.977 3 23.703 1 91.44 479 SER B CA 1
ATOM 8023 C C . SER B 1 479 ? 5.574 2.812 22.312 1 91.44 479 SER B C 1
ATOM 8025 O O . SER B 1 479 ? 4.887 2.361 21.391 1 91.44 479 SER B O 1
ATOM 8027 N N . LEU B 1 480 ? 6.836 3.158 22.203 1 92.5 480 LEU B N 1
ATOM 8028 C CA . LEU B 1 480 ? 7.625 2.801 21.031 1 92.5 480 LEU B CA 1
ATOM 8029 C C . LEU B 1 480 ? 7.746 1.286 20.906 1 92.5 480 LEU B C 1
ATOM 8031 O O . LEU B 1 480 ? 7.707 0.566 21.906 1 92.5 480 LEU B O 1
ATOM 8035 N N . THR B 1 481 ? 7.914 0.771 19.609 1 84.56 481 THR B N 1
ATOM 8036 C CA . THR B 1 481 ? 7.984 -0.673 19.422 1 84.56 481 THR B CA 1
ATOM 8037 C C . THR B 1 481 ? 9 -1.024 18.328 1 84.56 481 THR B C 1
ATOM 8039 O O . THR B 1 481 ? 9.102 -0.324 17.328 1 84.56 481 THR B O 1
ATOM 8042 N N . PRO B 1 482 ? 9.688 -2.047 18.484 1 80.19 482 PRO B N 1
ATOM 8043 C CA . PRO B 1 482 ? 9.891 -2.77 19.75 1 80.19 482 PRO B CA 1
ATOM 8044 C C . PRO B 1 482 ? 10.688 -1.962 20.766 1 80.19 482 PRO B C 1
ATOM 8046 O O . PRO B 1 482 ? 11.398 -1.026 20.406 1 80.19 482 PRO B O 1
ATOM 8049 N N . PHE B 1 483 ? 10.391 -2.17 22.016 1 80.94 483 PHE B N 1
ATOM 8050 C CA . PHE B 1 483 ? 11.172 -1.494 23.031 1 80.94 483 PHE B CA 1
ATOM 8051 C C . PHE B 1 483 ? 11.711 -2.494 24.062 1 80.94 483 PHE B C 1
ATOM 8053 O O . PHE B 1 483 ? 10.961 -3.33 24.562 1 80.94 483 PHE B O 1
ATOM 8060 N N . GLY B 1 484 ? 12.922 -2.383 24.484 1 60.84 484 GLY B N 1
ATOM 8061 C CA . GLY B 1 484 ? 13.586 -3.203 25.484 1 60.84 484 GLY B CA 1
ATOM 8062 C C . GLY B 1 484 ? 13.766 -4.645 25.062 1 60.84 484 GLY B C 1
ATOM 8063 O O . GLY B 1 484 ? 13.828 -5.547 25.891 1 60.84 484 GLY B O 1
ATOM 8064 N N . GLY B 1 485 ? 13.93 -4.945 23.734 1 50.81 485 GLY B N 1
ATOM 8065 C CA . GLY B 1 485 ? 14.172 -6.297 23.234 1 50.81 485 GLY B CA 1
ATOM 8066 C C . GLY B 1 485 ? 12.898 -7.102 23.062 1 50.81 485 GLY B C 1
ATOM 8067 O O . GLY B 1 485 ? 12.922 -8.203 22.516 1 50.81 485 GLY B O 1
ATOM 8068 N N . GLU B 1 486 ? 11.898 -6.793 23.906 1 45.09 486 GLU B N 1
ATOM 8069 C CA . GLU B 1 486 ? 10.703 -7.633 23.844 1 45.09 486 GLU B CA 1
ATOM 8070 C C . GLU B 1 486 ? 9.82 -7.234 22.672 1 45.09 486 GLU B C 1
ATOM 8072 O O . GLU B 1 486 ? 9.562 -6.047 22.453 1 45.09 486 GLU B O 1
ATOM 8077 N N . HIS B 1 487 ? 9.906 -7.934 21.719 1 39.38 487 HIS B N 1
ATOM 8078 C CA . HIS B 1 487 ? 9.203 -7.781 20.438 1 39.38 487 HIS B CA 1
ATOM 8079 C C . HIS B 1 487 ? 7.691 -7.789 20.641 1 39.38 487 HIS B C 1
ATOM 8081 O O . HIS B 1 487 ? 6.941 -8.078 19.703 1 39.38 487 HIS B O 1
ATOM 8087 N N . SER B 1 488 ? 7.215 -7.75 21.906 1 35 488 SER B N 1
ATOM 8088 C CA . SER B 1 488 ? 5.789 -8.078 21.922 1 35 488 SER B CA 1
ATOM 8089 C C . SER B 1 488 ? 4.965 -6.992 21.234 1 35 488 SER B C 1
ATOM 8091 O O . SER B 1 488 ? 5.074 -5.812 21.578 1 35 488 SER B O 1
ATOM 8093 N N . GLY B 1 489 ? 4.82 -7.062 20.094 1 37.53 489 GLY B N 1
ATOM 8094 C CA . GLY B 1 489 ? 3.943 -6.277 19.25 1 37.53 489 GLY B CA 1
ATOM 8095 C C . GLY B 1 489 ? 2.723 -5.746 19.969 1 37.53 489 GLY B C 1
ATOM 8096 O O . GLY B 1 489 ? 1.925 -5.004 19.391 1 37.53 489 GLY B O 1
ATOM 8097 N N . GLY B 1 490 ? 2.127 -6.582 20.922 1 36.84 490 GLY B N 1
ATOM 8098 C CA . GLY B 1 490 ? 0.841 -6.223 21.484 1 36.84 490 GLY B CA 1
ATOM 8099 C C . GLY B 1 490 ? 0.954 -5.207 22.609 1 36.84 490 GLY B C 1
ATOM 8100 O O . GLY B 1 490 ? 2.023 -5.047 23.203 1 36.84 490 GLY B O 1
ATOM 8101 N N . VAL B 1 491 ? 0.211 -4.184 22.594 1 37.66 491 VAL B N 1
ATOM 8102 C CA . VAL B 1 491 ? 0.008 -3.271 23.703 1 37.66 491 VAL B CA 1
ATOM 8103 C C . VAL B 1 491 ? -0.168 -4.07 25 1 37.66 491 VAL B C 1
ATOM 8105 O O . VAL B 1 491 ? -1.132 -4.828 25.141 1 37.66 491 VAL B O 1
ATOM 8108 N N . ASP B 1 492 ? 0.747 -4.527 25.656 1 35.47 492 ASP B N 1
ATOM 8109 C CA . ASP B 1 492 ? 0.54 -5.082 26.984 1 35.47 492 ASP B CA 1
ATOM 8110 C C . ASP B 1 492 ? -0.348 -4.172 27.828 1 35.47 492 ASP B C 1
ATOM 8112 O O . ASP B 1 492 ? -0.207 -2.947 27.781 1 35.47 492 ASP B O 1
ATOM 8116 N N . VAL B 1 493 ? -1.448 -4.711 28.312 1 35.19 493 VAL B N 1
ATOM 8117 C CA . VAL B 1 493 ? -2.385 -4.105 29.25 1 35.19 493 VAL B CA 1
ATOM 8118 C C . VAL B 1 493 ? -1.613 -3.34 30.328 1 35.19 493 VAL B C 1
ATOM 8120 O O . VAL B 1 493 ? -2.051 -2.279 30.781 1 35.19 493 VAL B O 1
ATOM 8123 N N . GLY B 1 494 ? -0.609 -3.869 30.797 1 33.94 494 GLY B N 1
ATOM 8124 C CA . GLY B 1 494 ? 0.103 -3.25 31.906 1 33.94 494 GLY B CA 1
ATOM 8125 C C . GLY B 1 494 ? 0.75 -1.929 31.531 1 33.94 494 GLY B C 1
ATOM 8126 O O . GLY B 1 494 ? 1.043 -1.107 32.406 1 33.94 494 GLY B O 1
ATOM 8127 N N . VAL B 1 495 ? 1.189 -1.895 30.484 1 34.34 495 VAL B N 1
ATOM 8128 C CA . VAL B 1 495 ? 1.823 -0.643 30.094 1 34.34 495 VAL B CA 1
ATOM 8129 C C . VAL B 1 495 ? 0.771 0.46 29.984 1 34.34 495 VAL B C 1
ATOM 8131 O O . VAL B 1 495 ? 1.095 1.646 30.078 1 34.34 495 VAL B O 1
ATOM 8134 N N . ALA B 1 496 ? -0.416 0.166 29.734 1 33.25 496 ALA B N 1
ATOM 8135 C CA . ALA B 1 496 ? -1.509 1.135 29.781 1 33.25 496 ALA B CA 1
ATOM 8136 C C . ALA B 1 496 ? -1.589 1.796 31.156 1 33.25 496 ALA B C 1
ATOM 8138 O O . ALA B 1 496 ? -1.923 2.979 31.266 1 33.25 496 ALA B O 1
ATOM 8139 N N . ARG B 1 497 ? -1.376 1.119 32.281 1 31.11 497 ARG B N 1
ATOM 8140 C CA . ARG B 1 497 ? -1.447 1.679 33.625 1 31.11 497 ARG B CA 1
ATOM 8141 C C . ARG B 1 497 ? -0.359 2.725 33.844 1 31.11 497 ARG B C 1
ATOM 8143 O O . ARG B 1 497 ? -0.493 3.598 34.719 1 31.11 497 ARG B O 1
ATOM 8150 N N . ILE B 1 498 ? 0.735 2.502 33.375 1 31.75 498 ILE B N 1
ATOM 8151 C CA . ILE B 1 498 ? 1.819 3.416 33.719 1 31.75 498 ILE B CA 1
ATOM 8152 C C . ILE B 1 498 ? 1.501 4.812 33.188 1 31.75 498 ILE B C 1
ATOM 8154 O O . ILE B 1 498 ? 1.873 5.816 33.812 1 31.75 498 ILE B O 1
ATOM 8158 N N . CYS B 1 499 ? 0.888 4.918 32.125 1 34.22 499 CYS B N 1
ATOM 8159 C CA . CYS B 1 499 ? 0.84 6.238 31.5 1 34.22 499 CYS B CA 1
ATOM 8160 C C . CYS B 1 499 ? -0.144 7.145 32.219 1 34.22 499 CYS B C 1
ATOM 8162 O O . CYS B 1 499 ? -0.571 8.164 31.688 1 34.22 499 CYS B O 1
ATOM 8164 N N . GLN B 1 500 ? -0.719 6.754 33.219 1 30.14 500 GLN B N 1
ATOM 8165 C CA . GLN B 1 500 ? -1.476 7.758 33.969 1 30.14 500 GLN B CA 1
ATOM 8166 C C . GLN B 1 500 ? -0.554 8.836 34.531 1 30.14 500 GLN B C 1
ATOM 8168 O O . GLN B 1 500 ? -0.988 9.68 35.312 1 30.14 500 GLN B O 1
ATOM 8173 N N . ALA B 1 501 ? 0.71 8.742 34.406 1 27.89 501 ALA B N 1
ATOM 8174 C CA . ALA B 1 501 ? 1.466 9.836 35.031 1 27.89 501 ALA B CA 1
ATOM 8175 C C . ALA B 1 501 ? 1.08 11.172 34.406 1 27.89 501 ALA B C 1
ATOM 8177 O O . ALA B 1 501 ? 0.706 11.242 33.219 1 27.89 501 ALA B O 1
ATOM 8178 N N . LYS B 1 502 ? 0.826 12.25 35.188 1 30.73 502 LYS B N 1
ATOM 8179 C CA . LYS B 1 502 ? 0.546 13.641 34.875 1 30.73 502 LYS B CA 1
ATOM 8180 C C . LYS B 1 502 ? 1.453 14.141 33.75 1 30.73 502 LYS B C 1
ATOM 8182 O O . LYS B 1 502 ? 2.668 14.25 33.938 1 30.73 502 LYS B O 1
ATOM 8187 N N . VAL B 1 503 ? 1.225 13.789 32.625 1 31.38 503 VAL B N 1
ATOM 8188 C CA . VAL B 1 503 ? 1.873 14.438 31.484 1 31.38 503 VAL B CA 1
ATOM 8189 C C . VAL B 1 503 ? 2.053 15.93 31.781 1 31.38 503 VAL B C 1
ATOM 8191 O O . VAL B 1 503 ? 1.077 16.641 32.031 1 31.38 503 VAL B O 1
ATOM 8194 N N . ARG B 1 504 ? 3.119 16.406 32.344 1 30.09 504 ARG B N 1
ATOM 8195 C CA . ARG B 1 504 ? 3.377 17.828 32.469 1 30.09 504 ARG B CA 1
ATOM 8196 C C . ARG B 1 504 ? 2.932 18.594 31.234 1 30.09 504 ARG B C 1
ATOM 8198 O O . ARG B 1 504 ? 3.078 18.094 30.109 1 30.09 504 ARG B O 1
ATOM 8205 N N . PRO B 1 505 ? 2.09 19.562 31.375 1 33.38 505 PRO B N 1
ATOM 8206 C CA . PRO B 1 505 ? 1.692 20.469 30.297 1 33.38 505 PRO B CA 1
ATOM 8207 C C . PRO B 1 505 ? 2.846 20.812 29.359 1 33.38 505 PRO B C 1
ATOM 8209 O O . PRO B 1 505 ? 2.619 21.281 28.234 1 33.38 505 PRO B O 1
ATOM 8212 N N . SER B 1 506 ? 4.008 20.875 30 1 29.8 506 SER B N 1
ATOM 8213 C CA . SER B 1 506 ? 5.098 21.344 29.156 1 29.8 506 SER B CA 1
ATOM 8214 C C . SER B 1 506 ? 5.289 20.438 27.953 1 29.8 506 SER B C 1
ATOM 8216 O O . SER B 1 506 ? 6.176 20.656 27.125 1 29.8 506 SER B O 1
ATOM 8218 N N . MET B 1 507 ? 5.082 19.25 28.266 1 31.41 507 MET B N 1
ATOM 8219 C CA . MET B 1 507 ? 5.695 18.375 27.281 1 31.41 507 MET B CA 1
ATOM 8220 C C . MET B 1 507 ? 5.32 18.812 25.859 1 31.41 507 MET B C 1
ATOM 8222 O O . MET B 1 507 ? 6.125 18.688 24.938 1 31.41 507 MET B O 1
ATOM 8226 N N . ASN B 1 508 ? 4.027 18.703 25.609 1 30.73 508 ASN B N 1
ATOM 8227 C CA . ASN B 1 508 ? 3.732 18.938 24.188 1 30.73 508 ASN B CA 1
ATOM 8228 C C . ASN B 1 508 ? 3.777 20.422 23.844 1 30.73 508 ASN B C 1
ATOM 8230 O O . ASN B 1 508 ? 3.16 20.859 22.875 1 30.73 508 ASN B O 1
ATOM 8234 N N . GLY B 1 509 ? 4.789 21.188 24.438 1 31.28 509 GLY B N 1
ATOM 8235 C CA . GLY B 1 509 ? 5.059 22.594 24.156 1 31.28 509 GLY B CA 1
ATOM 8236 C C . GLY B 1 509 ? 3.814 23.375 23.797 1 31.28 509 GLY B C 1
ATOM 8237 O O . GLY B 1 509 ? 3.893 24.562 23.5 1 31.28 509 GLY B O 1
ATOM 8238 N N . LEU B 1 510 ? 2.828 22.75 23.359 1 29.16 510 LEU B N 1
ATOM 8239 C CA . LEU B 1 510 ? 1.813 23.688 22.891 1 29.16 510 LEU B CA 1
ATOM 8240 C C . LEU B 1 510 ? 1.007 24.25 24.047 1 29.16 510 LEU B C 1
ATOM 8242 O O . LEU B 1 510 ? -0.122 23.812 24.297 1 29.16 510 LEU B O 1
ATOM 8246 N N . ALA B 1 511 ? 1.437 24.359 25.281 1 31.11 511 ALA B N 1
ATOM 8247 C CA . ALA B 1 511 ? 0.505 25.281 25.922 1 31.11 511 ALA B CA 1
ATOM 8248 C C . ALA B 1 511 ? 0.374 26.578 25.109 1 31.11 511 ALA B C 1
ATOM 8250 O O . ALA B 1 511 ? 1.314 27.375 25.047 1 31.11 511 ALA B O 1
ATOM 8251 N N . GLN B 1 512 ? -0.286 26.562 24.016 1 29.56 512 GLN B N 1
ATOM 8252 C CA . GLN B 1 512 ? -0.625 27.906 23.531 1 29.56 512 GLN B CA 1
ATOM 8253 C C . GLN B 1 512 ? -1.225 28.75 24.656 1 29.56 512 GLN B C 1
ATOM 8255 O O . GLN B 1 512 ? -2.275 28.406 25.203 1 29.56 512 GLN B O 1
ATOM 8260 N N . GLU B 1 513 ? -0.509 29.281 25.547 1 28.34 513 GLU B N 1
ATOM 8261 C CA . GLU B 1 513 ? -1.192 30.344 26.281 1 28.34 513 GLU B CA 1
ATOM 8262 C C . GLU B 1 513 ? -2.205 31.062 25.391 1 28.34 513 GLU B C 1
ATOM 8264 O O . GLU B 1 513 ? -1.954 31.281 24.203 1 28.34 513 GLU B O 1
ATOM 8269 N N . PRO B 1 514 ? -3.457 31.016 25.766 1 28.16 514 PRO B N 1
ATOM 8270 C CA . PRO B 1 514 ? -4.297 31.922 24.984 1 28.16 514 PRO B CA 1
ATOM 8271 C C . PRO B 1 514 ? -3.617 33.281 24.719 1 28.16 514 PRO B C 1
ATOM 8273 O O . PRO B 1 514 ? -3.168 33.938 25.672 1 28.16 514 PRO B O 1
ATOM 8276 N N . GLN B 1 515 ? -2.785 33.438 23.875 1 26.2 515 GLN B N 1
ATOM 8277 C CA . GLN B 1 515 ? -2.371 34.844 23.672 1 26.2 515 GLN B CA 1
ATOM 8278 C C . GLN B 1 515 ? -3.529 35.781 23.938 1 26.2 515 GLN B C 1
ATOM 8280 O O . GLN B 1 515 ? -4.652 35.562 23.484 1 26.2 515 GLN B O 1
ATOM 8285 N N . PRO B 1 516 ? -3.475 36.531 25.031 1 25.84 516 PRO B N 1
ATOM 8286 C CA . PRO B 1 516 ? -4.523 37.531 25.156 1 25.84 516 PRO B CA 1
ATOM 8287 C C . PRO B 1 516 ? -4.91 38.156 23.812 1 25.84 516 PRO B C 1
ATOM 8289 O O . PRO B 1 516 ? -4.098 38.188 22.891 1 25.84 516 PRO B O 1
ATOM 8292 N N . HIS B 1 517 ? -6.105 38.125 23.438 1 23.81 517 HIS B N 1
ATOM 8293 C CA . HIS B 1 517 ? -6.629 38.969 22.375 1 23.81 517 HIS B CA 1
ATOM 8294 C C . HIS B 1 517 ? -6.004 40.375 22.438 1 23.81 517 HIS B C 1
ATOM 8296 O O . HIS B 1 517 ? -6.277 41.125 23.344 1 23.81 517 HIS B O 1
ATOM 8302 N N . GLU B 1 518 ? -4.688 40.531 22.234 1 24.88 518 GLU B N 1
ATOM 8303 C CA . GLU B 1 518 ? -4.406 41.938 22.062 1 24.88 518 GLU B CA 1
ATOM 8304 C C . GLU B 1 518 ? -5.531 42.656 21.297 1 24.88 518 GLU B C 1
ATOM 8306 O O . GLU B 1 518 ? -5.938 42.188 20.234 1 24.88 518 GLU B O 1
ATOM 8311 N N . LYS B 1 519 ? -6.387 43.312 22.047 1 26.92 519 LYS B N 1
ATOM 8312 C CA . LYS B 1 519 ? -7.246 44.344 21.453 1 26.92 519 LYS B CA 1
ATOM 8313 C C . LYS B 1 519 ? -6.527 45.062 20.328 1 26.92 519 LYS B C 1
ATOM 8315 O O . LYS B 1 519 ? -5.484 45.688 20.547 1 26.92 519 LYS B O 1
ATOM 8320 N N . VAL B 1 520 ? -6.508 44.5 19.156 1 23.91 520 VAL B N 1
ATOM 8321 C CA . VAL B 1 520 ? -6.254 45.406 18.031 1 23.91 520 VAL B CA 1
ATOM 8322 C C . VAL B 1 520 ? -6.812 46.781 18.328 1 23.91 520 VAL B C 1
ATOM 8324 O O . VAL B 1 520 ? -8.023 46.969 18.438 1 23.91 520 VAL B O 1
ATOM 8327 N N . GLN B 1 521 ? -6.191 47.469 19.234 1 21.44 521 GLN B N 1
ATOM 8328 C CA . GLN B 1 521 ? -6.418 48.906 19.172 1 21.44 521 GLN B CA 1
ATOM 8329 C C . GLN B 1 521 ? -6.48 49.375 17.734 1 21.44 521 GLN B C 1
ATOM 8331 O O . GLN B 1 521 ? -5.715 48.938 16.891 1 21.44 521 GLN B O 1
ATOM 8336 N N . GLN B 1 522 ? -7.672 49.938 17.359 1 20.69 522 GLN B N 1
ATOM 8337 C CA . GLN B 1 522 ? -7.977 50.75 16.188 1 20.69 522 GLN B CA 1
ATOM 8338 C C . GLN B 1 522 ? -6.852 51.75 15.914 1 20.69 522 GLN B C 1
ATOM 8340 O O . GLN B 1 522 ? -6.746 52.781 16.578 1 20.69 522 GLN B O 1
ATOM 8345 N N . HIS B 1 523 ? -5.547 51.312 15.969 1 20.22 523 HIS B N 1
ATOM 8346 C CA . HIS B 1 523 ? -4.703 52.438 15.625 1 20.22 523 HIS B CA 1
ATOM 8347 C C . HIS B 1 523 ? -5.18 53.125 14.336 1 20.22 523 HIS B C 1
ATOM 8349 O O . HIS B 1 523 ? -5.699 52.438 13.438 1 20.22 523 HIS B O 1
ATOM 8355 N N . ARG B 1 524 ? -5.504 54.469 14.414 1 21.95 524 ARG B N 1
ATOM 8356 C CA . ARG B 1 524 ? -5.613 55.5 13.391 1 21.95 524 ARG B CA 1
ATOM 8357 C C . ARG B 1 524 ? -4.559 55.312 12.305 1 21.95 524 ARG B C 1
ATOM 8359 O O . ARG B 1 524 ? -3.545 54.656 12.523 1 21.95 524 ARG B O 1
ATOM 8366 N N . ALA B 1 525 ? -4.793 55.875 11.039 1 19.75 525 ALA B N 1
ATOM 8367 C CA . ALA B 1 525 ? -4.195 56.094 9.727 1 19.75 525 ALA B CA 1
ATOM 8368 C C . ALA B 1 525 ? -2.734 56.531 9.859 1 19.75 525 ALA B C 1
ATOM 8370 O O . ALA B 1 525 ? -2.445 57.625 10.352 1 19.75 525 ALA B O 1
ATOM 8371 N N . TRP B 1 526 ? -1.785 55.844 10.594 1 17.89 526 TRP B N 1
ATOM 8372 C CA . TRP B 1 526 ? -0.493 56.5 10.469 1 17.89 526 TRP B CA 1
ATOM 8373 C C . TRP B 1 526 ? -0.152 56.75 9 1 17.89 526 TRP B C 1
ATOM 8375 O O . TRP B 1 526 ? -0.403 55.906 8.148 1 17.89 526 TRP B O 1
ATOM 8385 N N . SER B 1 527 ? -0.151 58.125 8.664 1 18.48 527 SER B N 1
ATOM 8386 C CA . SER B 1 527 ? 0.551 58.906 7.648 1 18.48 527 SER B CA 1
ATOM 8387 C C . SER B 1 527 ? 2.021 58.5 7.566 1 18.48 527 SER B C 1
ATOM 8389 O O . SER B 1 527 ? 2.77 58.656 8.531 1 18.48 527 SER B O 1
ATOM 8391 N N . CYS B 1 528 ? 2.336 57.312 7.301 1 16.92 528 CYS B N 1
ATOM 8392 C CA . CYS B 1 528 ? 3.705 57.094 6.844 1 16.92 528 CYS B CA 1
ATOM 8393 C C . CYS B 1 528 ? 4.152 58.219 5.914 1 16.92 528 CYS B C 1
ATOM 8395 O O . CYS B 1 528 ? 3.574 58.406 4.848 1 16.92 528 CYS B O 1
ATOM 8397 N N . VAL B 1 529 ? 4.699 59.375 6.465 1 17.55 529 VAL B N 1
ATOM 8398 C CA . VAL B 1 529 ? 5.828 60.25 6.211 1 17.55 529 VAL B CA 1
ATOM 8399 C C . VAL B 1 529 ? 7.012 59.438 5.688 1 17.55 529 VAL B C 1
ATOM 8401 O O . VAL B 1 529 ? 7.336 58.375 6.227 1 17.55 529 VAL B O 1
ATOM 8404 N N . VAL B 1 530 ? 7.512 59.781 4.406 1 19.11 530 VAL B N 1
ATOM 8405 C CA . VAL B 1 530 ? 8.625 59.812 3.461 1 19.11 530 VAL B CA 1
ATOM 8406 C C . VAL B 1 530 ? 9.922 60.156 4.195 1 19.11 530 VAL B C 1
ATOM 8408 O O . VAL B 1 530 ? 11.016 59.938 3.67 1 19.11 530 VAL B O 1
ATOM 8411 N N . SER B 1 531 ? 10.195 60.219 5.559 1 17.78 531 SER B N 1
ATOM 8412 C CA . SER B 1 531 ? 11.648 60.375 5.551 1 17.78 531 SER B CA 1
ATOM 8413 C C . SER B 1 531 ? 12.352 59.062 5.297 1 17.78 531 SER B C 1
ATOM 8415 O O . SER B 1 531 ? 11.898 58 5.746 1 17.78 531 SER B O 1
#

Foldseek 3Di:
DAFDDDDWAPDDDKDFPDDLVVLLVLLLQQLCCLFPCVVVPNTHGFAAPPQQAAFQSHGHHPVLCVVQNDSSFLSSVLLSCLQVPLLQFQFQQCVVLLVVLLPDPANLVCVVVSVVVLQVVLLVQVVVQLCVQCVPQDPDDDQAPVSFRADGDGGGHHPCRSVSLVSLLVRLLLVCLVQVLVPHCSSVQVSLLSLQCSLHVRFSNLDDCPQLSVQLSVSSVVNCVVPVSVPGDSVSSSRSSSSSSVSSVQSPFPQCVFWGMFDDDTRHTWTKGWDFLLQEFEQEFEDLVLLLVLLVVQLVLCVVVVQQWRWDFAWAWEWGDARPGSPDIGIYTPGDNSVSLSLVLLLQLLVDQDDDDLVVSLVSLVVVCVVSVHFSSSNNRNNVNSVVCNDPVNVVSSVVCNVVSVSSNQSNPFTTTMYTYDHQSSWQKFAQVVQVPPPDTDGDHSVSSNQSRHRVRRHHHYYPRGIRTHDDPPTQIDTTPPGRPPRPSHPPPVVSVSRPPPPPPSSRVPPVVVPPPPPPPPPDDPPPPPD/DAFDDDDWAPDDDKDFPDDLVVLLVLLLQQLCCLFPCVVVPNTHGFAAPPQQAAFQSHGHHPVLCVVQNDSSFLSSVLLSCLQVPLLQFQFQQCVVLLVVLLPDPANLVCVVVSVVVLQVVLLVQVVVQLCVQCVPQPPDDDQAPVSFRADGDGGGHHPCRSVSLVSLLVRLLLVCLVQVLVVHCSSVQVSLLSLQCSLHVRFSNLDDCPQLSVQLSVSSVVNCVVPVSVVGDSVSSSRSSSSSSVSSVQSPFPQCVFWGMFDDDTRHTWTKGWDFLLQEFEQEFEDLVLLLVLLVVQLVLCVLVVQQWRWDFAWAWEWGDARPGSPDIGIYTPGDNSVSLSLVLLLQLLVDQDDDDLVVSLVSLVVVCVVSVHFSSSSNRNNVNSVVCNDPVNVVSSVVCNVVSVSSNQSNPFTTTMYTYDHQSSWQKFAQVVQVPPPDTDGDHSVSSNQSRHRVRRHHHYYPRGIRTHDDPPTQIDTTPPGRPPRPSHPPPVVSVSPVPPPPPPNSVPPVPVPPPPPPPPPPDPPPDDD

pLDDT: mean 85.46, std 18.93, range [16.92, 98.5]

Sequence (1062 aa):
METKHPRPRPPMEDIVSPTLEDLIHLALRRMRYLVAPDLDNNHPPPLLFPLAESMRGNPFTVDDWDTYGNLESEYGRLTYLISVYPERGAPFACEEVLLDLLQRPSLLTEWPNFLPTLIAHAQATVHGVVQRMVSSSSNRTRSAKSDYVAIPVDYKATSSARTIALQLWKRSLGEMASQLGRGHFDGALAFLQIHAFLKDPIYGLSRPFSLQQFFFSHLLGKCMAATRVDILHAKDLERLAAQAAQEASYLANPLLQRLTLVHFNAHHQLPYVNVPLDRLARAEFSVPMHVLEVVEEMLGAVAMSDGQACPLVPILVATYPRYAHDDQWLIPIIDGNHRATATLLLRFLATLTLPVDRQAMLEGLRGYCTAHHLGRKWQIDLCDVVTELHSPTNRKMYDQITSQAALVRKFAWVRYIPALVVQEDDFYTICKQRSAGKHKPVLLHPYHQALFNDDDIPIALPQKAGQTHGRPEPFRLMSLTPFGGEHSGGVDVGVARICQAKVRPSMNGLAQEPQPHEKVQQHRAWSCVVSMETKHPRPRPPMEDIVSPTLEDLIHLALRRMRYLVAPDLDNNHPPPLLFPLAESMRGNPFTVDDWDTYGNLESEYGRLTYLISVYPERGAPFACEEVLLDLLQRPSLLTEWPNFLPTLIAHAQATVHGVVQRMVSSSSNRTRSAKSDYVAIPVDYKATSSARTIALQLWKRSLGEMASQLGRGHFDGALAFLQIHAFLKDPIYGLSRPFSLQQFFFSHLLGKCMAATRVDILHAKDLERLAAQAAQEASYLANPLLQRLTLVHFNAHHQLPYVNVPLDRLARAEFSVPMHVLEVVEEMLGAVAMSDGQACPLVPILVATYPRYAHDDQWLIPIIDGNHRATATLLLRFLATLTLPVDRQAMLEGLRGYCTAHHLGRKWQIDLCDVVTELHSPTNRKMYDQITSQAALVRKFAWVRYIPALVVQEDDFYTICKQRSAGKHKPVLLHPYHQALFNDDDIPIALPQKAGQTHGRPEPFRLMSLTPFGGEHSGGVDVGVARICQAKVRPSMNGLAQEPQPHEKVQQHRAWSCVVS

Radius of gyration: 30.0 Å; Cα contacts (8 Å, |Δi|>4): 1762; chains: 2; bounding box: 83×109×75 Å

Secondary structure (DSSP, 8-state):
--B-PPPP------EES--HHHHHHHHHHHHHHHH-GGGGTTPPPPEETTTTB-GGGPBPBHHHHHHH--TTSHHHHHHHHHHH-GGGS-BGGGHHHHHHHHTSS-HHHHHHHHHHHHHHHHHHHHHHHHHHHHTT--S----SGGGSB----PPPBPTTHHHHHHHHHHHHHHHHHHHHHTT--TTHHHHHHHHHHHH-TTTGGGS-HHHHHHHHHHHHHHHHHHHTGGG--HHHHHHHHHHHHHHHHHHT-GGGGGEEEEEEETTEEEEEEEEEGGGEE-SBPPPHHHHHHHHHHHHHHHHHTTTS--EEPPEEE--EEETTEEEEEEEEEEE-HHHHHHHHHHHHHTTS-S---HHHHHHHHHHHHHHTT--HHHHHHHHHHHHHHTSGGGHHHHHHHHHTHHHHGGGGG--EEEEEE--GGG---EEHHHHTT-SSPPBPPHHHHHHHT-TTSSB-BPSSSSEE----SSPPPEE-BSBTTB---S--HHHHHHTTS---GGGGS----------------------/--B-PPPP------EES--HHHHHHHHHHHHHHHH-GGGGTTPPPPEETTTTB-GGGPBPBHHHHHHH--TTSHHHHHHHHHHH-GGGS-BGGGHHHHHHHHTSS-HHHHHHHHHHHHHHHHHHHHHHHHHHHHTT--S----SGGGSB----PPPBPTTHHHHHHHHHHHHHHHHHHHHHTT--TTHHHHHHHHHHHH-TTTGGGS-HHHHHHHHHHHHHHHHHHHTGGG--HHHHHHHHHHHHHHHHHHT-GGGGGEEEEEEETTEEEEEEEEEGGGEE-SBPPPHHHHHHHHHHHHHHHHHTTTS--EEPPEEE--EEETTEEEEEEEEEEE-HHHHHHHHHHHHHTTS-S---HHHHHHHHHHHHHHTT--HHHHHHHHHHHHHHTSGGGHHHHHHHHHTHHHHGGGGG--EEEEEE--GGG---EEHHHHTT-SSPPBPPHHHHHHHT-TTSSB-BPSSSSEE----SSPPPEE-BSBTTB---S--HHHHHHTTS---TTTTS----------------------

Solvent-accessible surface area (backbone atoms only — not comparable to full-atom values): 57498 Å² total; per-residue (Å²): 133,65,62,44,72,79,68,83,35,76,91,53,79,62,38,74,62,48,51,60,61,55,53,49,52,53,47,49,46,48,48,39,46,74,73,42,33,67,82,58,75,60,56,67,62,62,35,52,62,56,52,64,33,40,57,55,49,31,52,40,35,48,66,52,37,71,72,44,39,60,49,72,37,47,51,17,39,53,52,42,46,42,68,75,41,32,71,55,31,45,47,42,83,43,45,67,61,50,56,55,48,70,69,44,95,46,54,46,79,46,37,73,77,48,46,61,57,49,52,52,42,25,52,51,49,51,50,52,37,51,49,64,56,46,65,78,51,66,94,60,86,72,77,49,78,83,63,34,42,54,72,87,69,76,78,58,37,29,96,53,18,38,60,52,50,50,49,53,51,52,50,41,34,51,54,51,20,54,33,47,75,72,73,43,65,88,44,46,60,40,44,47,44,51,54,31,29,64,56,29,44,63,55,33,73,58,57,71,52,39,56,21,43,46,42,28,52,51,49,49,51,55,46,41,67,71,63,50,54,91,70,58,48,68,67,46,37,29,44,43,51,37,32,33,47,54,48,13,55,57,71,50,39,73,68,62,50,39,41,46,32,36,42,51,43,66,44,34,36,47,47,27,22,61,40,56,58,68,59,57,23,52,32,53,52,60,51,42,70,58,20,52,52,42,40,51,51,42,52,49,42,16,57,73,47,75,52,56,41,39,64,33,76,48,25,32,30,30,75,38,52,34,74,99,29,78,85,41,73,39,36,33,49,76,40,49,58,38,59,55,51,26,51,52,48,40,28,55,53,25,73,52,77,73,78,68,56,66,70,60,48,51,53,50,46,53,52,47,30,61,76,55,61,46,50,65,66,56,50,42,46,51,47,48,29,51,54,48,41,65,29,83,90,28,41,65,56,45,50,51,53,46,74,37,44,74,64,39,41,37,31,53,62,47,47,26,39,36,22,34,67,40,58,62,62,64,51,52,26,31,22,46,67,72,18,61,92,46,93,60,76,32,68,46,56,57,61,52,56,28,47,25,28,30,76,87,41,71,38,32,27,46,55,99,45,30,70,48,50,52,68,78,82,75,68,64,54,37,48,43,36,39,29,52,84,49,65,67,81,63,82,53,71,67,61,58,66,59,48,69,57,78,71,58,64,67,68,67,70,57,66,66,63,76,67,70,78,71,70,74,68,80,74,72,81,78,72,80,71,86,120,132,63,62,43,71,79,69,84,34,77,90,53,80,61,38,72,63,48,51,57,62,57,54,48,52,52,48,47,46,49,48,39,47,75,73,42,34,68,82,59,75,60,55,66,60,61,35,53,64,56,52,62,34,39,58,56,49,32,50,40,35,48,66,52,36,72,72,44,39,60,48,72,36,47,51,16,39,52,52,41,46,41,68,75,40,32,71,55,30,43,46,42,84,42,42,66,60,48,56,54,48,69,69,43,95,47,52,45,79,46,37,75,77,47,45,62,58,48,51,50,42,23,51,51,49,52,51,53,38,51,49,64,55,45,65,80,53,67,94,60,84,74,77,50,79,83,63,34,42,55,71,87,68,78,76,60,36,28,95,53,18,41,60,52,51,50,48,53,51,54,50,41,35,52,53,49,22,53,34,47,74,72,73,43,65,86,43,46,61,42,43,47,42,50,54,30,30,64,56,28,43,64,56,33,73,59,58,72,51,39,57,20,44,46,42,28,53,51,50,48,52,55,47,42,67,70,63,50,54,90,72,58,48,68,67,47,36,29,45,44,50,37,34,34,46,54,46,12,53,58,70,50,39,73,66,62,54,40,42,46,32,35,43,51,44,67,44,33,35,46,47,27,22,60,41,55,56,68,59,56,23,54,32,52,51,59,52,42,71,59,20,52,52,47,39,52,49,43,52,50,40,17,58,74,46,74,50,57,40,41,62,34,76,49,25,31,30,32,76,37,53,35,74,97,30,76,86,39,72,38,36,32,50,76,39,49,58,41,58,54,50,25,51,51,48,41,27,54,54,24,72,51,77,71,79,70,56,66,69,61,46,52,54,50,47,53,53,47,30,61,75,56,60,46,50,66,65,56,49,44,45,51,50,48,30,52,53,48,43,67,29,82,91,28,41,66,57,44,50,51,52,46,75,38,43,73,64,38,42,35,31,52,60,46,47,27,39,37,23,34,68,42,60,62,63,63,53,53,26,31,22,45,66,71,18,61,92,46,92,60,78,32,68,47,56,58,62,52,56,28,46,25,28,30,78,87,41,71,37,33,26,46,57,98,45,33,69,48,52,53,70,79,82,76,68,65,63,38,48,43,36,37,30,54,84,47,64,68,80,64,82,54,71,68,62,59,64,60,59,68,58,79,71,58,69,64,68,75,64,60,63,68,64,77,68,73,77,71,72,76,64,80,74,74,84,75,77,81,75,83,124